Protein 6I6R (pdb70)

Radius of gyration: 35.73 Å; Cα contacts (8 Å, |Δi|>4): 2907; chains: 2; bounding box: 113×79×70 Å

Organism: Homo sapiens (NCBI:txid9606)

Secondary structure (DSSP, 8-state):
---EEEEEEEEEEEEE---TT-EEEE-----TTSHHHHHHHHHHHTSGGGS--EEEETTGGGS-EEE--EEE-HHHHHHHHHHHHTT-EEEEE----TTTT--BTTSHHHHHHHHHHHHHHHHHHHHHH-HHHHTT-EEE-SS-TTS---TTSB--HHHHHHHHHHHHHHHHHH-TT-EEEEEEE--PSTTS-HHHHHHHHHHHH-B-TTT--BS---SEEEE----TT-HHHHHHHHHHHHHHHHHH-GGGTT--EEES---SSS-TTS--GGGGSHHHHHHHHHHHHHHIIIII----EEEE-B--BPPP-TT-TTTSSBSEEEEEETTSSS-EEEEEE-HHHHHHHHHTT--SEEEEEEEEETTEEE-SSSSEEEEEEEE---STT---EEEEEEEE-BTTB--TT-EEEEEEEEE-PPP-TT-EEEEEEEETTTS-HHHHHHHTT--SS--HHHHHHHHTTSSPEEEEEEEPPTTS-EEE--EEESSEEEEEEEE---SSPP---EEEEEEEEETTEEEEEEE-TTT--S-EEEEEEEEE---EE-------SSEEEE--TT----EEEEEEEEETTS-B-PPPPPEEEEEE-/-PEEEEEEEEEEEEE---TT-EEEE----GGGSHHHHHHHHHHHTSGGGS--EEEETTGGGS-B----B-HHHHHHHHHHHHTT-EEEEE----TTTT--BTTSHHHHHHHHHHHHHHHHHHHHHH-HHHHTT-EEE-SS-TTS---TTSB--HHHHHHHHHHHHHHHHHH-TT-EEEEEEE--PSTTS-HHHHHHHHHHHH-B-TTT--BS----EEEE----TT-HHHHHHHHHHHHHHHHHH-GGGTTS-EEES---SSS-TTS--GGGGSHHHHHHHHHHHHHHIIIII----EEEE-B--BPPP-TT-TTTSSBSEEEEEETTSSS-EEEEEE-HHHHHHHHHTT--SEEEEEEEEETTEEE-SSSSEEEEEEEE---STT---EEEEEEEE-BTTB-EEEEEEEEEEEEE-PPP-TT-EEEEEEEETTTS-HHHHHHHTT--SS--HHHHHHHHTTSSPEEEEEEEPPTTT-EEE--EEEESEEEEEEEE---SSPP---EEEEEEEEETTEEEEEEE-TT---S-EEEEEEEEE-TTPPPEE-------SSEEEE--TT----EEEEEEEEETTSPBPPPPPPEEE-EEE--

B-factor: mean 38.13, std 9.27, range [22.2, 94.46]

InterPro domains:
  IPR000514 Glycoside hydrolase, family 39 [PR00745] (114-130)
  IPR000514 Glycoside hydrolase, family 39 [PR00745] (155-172)
  IPR000514 Glycoside hydrolase, family 39 [PR00745] (172-188)
  IPR000514 Glycoside hydrolase, family 39 [PR00745] (248-262)
  IPR000514 Glycoside hydrolase, family 39 [PR00745] (311-328)
  IPR000514 Glycoside hydrolase, family 39 [PR00745] (476-487)
  IPR000514 Glycoside hydrolase, family 39 [PR00745] (487-501)
  IPR013783 Immunoglobulin-like fold [G3DSA:2.60.40.10] (546-653)
  IPR017853 Glycoside hydrolase superfamily [SSF51445] (42-394)
  IPR049165 Glycosyl hydrolases family 39, active site [PS01027] (175-184)
  IPR049166 Glycosyl hydrolases family 39, N-terminal catalytic domain [PF01229] (30-525)
  IPR049167 Alpha-L-iduronidase, C-terminal domain [PF21200] (552-640)
  IPR051923 Glycosyl Hydrolase Family 39 [PTHR12631] (1-633)

CATH classification: 2.60.40.1500 (+2 more: 3.20.20.80, 2.60.40.10)

Foldseek 3Di:
DFAKEKEFEPQFFDAWDDLFAQEAEDEDPCHCLDLLNLVLLLLSLLQALSLHAEYAYAALLCCWAAPPNDIDNVSSCSNQVSCVLSNHAYLAELHHCNNPPAAELVPPVSLLVLLQVLLVVLLVVCVVPNPVRQLPHEYEYHAAPLPDDPDSHDQDLVSLLSNVLSNQNSNVNNPPSHAYADDNEACDPPVGPSSLVSNLCCQQANARPPPRDGHGDHQAYEYADEACLHLVNLVVSVVVVLVVSCVVHVVCQQREYEHAAYYNDPDQQPFAPCQQACQRQLSSVLSVQCCVFVPVSDGRYRHYYHHASDQYDPPRQRRGRHQWRKAFQVPDVNTFIDIAGHQNSQSSSLSSQADTTWTDMWMARPPHTDGSSDQKDKTKHWDPFDDLQTHIKIKIKIWGHPRSDFDPPFKYKYKYKYANADDAAQKKKKKWKGDCVQAGLVNLCVVVPVDSNDDLVSVVSSNLRHGTDMDAIDGDDPRRIDIDIDMQGHGMMMMMMIGHDRNDAFAEWESWDWADGDQLKIKIFTHSPRRRDPQFFAKFKWWPLDTDTDDDHGDSRRMDMGRDPVSSRFGKMWIWTAGSVRDTHDIYDIDGDDDDD/DAKEKEFEPQFFDAWDDLFAQEAEDEPCVRCLDPLNLVLLLLSLLQALSLHAEYAYAALLCCWADVPIDNVSSCSNQVSCVLSNHAYLAELHHCRNLPAAELVPVVSLLVLLQVLLVVLLVVCVVPNPVVQLVHEYEYHAAPLPDDPDSHDQDLVSLLSNVLSNQNSNVVNDPSHAYADDNEACDPPVGPSSLVSNLCCQQANARPPPRDGHGDHQAYEYADEACLHLVNLVVSVVVVLVVSCVVRVVCQQREYEHAAYYNDPDQQDFAPLQQACQRQLSVVLSVQCCVFVPVSPGHYRHYYHHASDQYDPPRQRGGRHQWRKAFQVPDVNTFIDIAGHQNSQSSSLSSQADTTWTDMWIADPPHTDGSSDQKDKTKHWDPFDDLQTHIKMKIKIWGHPRSDFDQVDKHKYKYKYANQDDAAQKWKKKFKGDCVQQGLVVLCVVVPVDSNDDLVSVVSSNNNHGTDMDAIDHDDPRRIDIDIDIHGHGMMMMMMIGHDRNDAFAEWEDWDWADGDQLKIKTFTHSPRRRDPQFFAKWKWWDPPNHDTDTPDDHGDSRRMDMGRDPVSDRFGKMWIWTAGSVRDTHDIYDIDGDDDDDDD

Nearest PDB structures (foldseek):
  6i6r-assembly2_B  TM=1.002E+00  e=0.000E+00  Homo sapiens
  6i6x-assembly2_B  TM=9.982E-01  e=0.000E+00  Homo sapiens
  4obs-assembly1_A  TM=9.990E-01  e=0.000E+00  Homo sapiens
  4mj2-assembly2_B  TM=9.987E-01  e=0.000E+00  Homo sapiens
  4obr-assembly2_B  TM=9.972E-01  e=0.000E+00  Homo sapiens

Structure (mmCIF, N/CA/C/O backbone):
data_6I6R
#
_entry.id   6I6R
#
_cell.length_a   206.860
_cell.length_b   69.890
_cell.length_c   93.690
_cell.angle_alpha   90.00
_cell.angle_beta   90.00
_cell.angle_gamma   90.00
#
_symmetry.space_group_name_H-M   'P 21 21 21'
#
loop_
_entity.id
_entity.type
_entity.pdbx_description
1 polymer Alpha-L-iduronidase
2 branched beta-D-mannopyranose-(1-4)-2-acetamido-2-deoxy-beta-D-glucopyranose-(1-4)-2-acetamido-2-deoxy-beta-D-glucopyranose
3 non-polymer '(1~{R},2~{R},3~{R},4~{S},6~{S})-6-azanyl-2,3,4-tris(oxidanyl)cyclohexane-1-carboxylic acid'
4 non-polymer 2-acetamido-2-deoxy-beta-D-glucopyranose
5 non-polymer GLYCEROL
6 non-polymer 'L(+)-TARTARIC ACID'
7 non-polymer 'CHLORIDE ION'
8 water water
#
loop_
_atom_site.group_PDB
_atom_site.id
_atom_site.type_symbol
_atom_site.label_atom_id
_atom_site.label_alt_id
_atom_site.label_comp_id
_atom_site.label_asym_id
_atom_site.label_entity_id
_atom_site.label_seq_id
_atom_site.pdbx_PDB_ins_code
_atom_site.Cartn_x
_atom_site.Cartn_y
_atom_site.Cartn_z
_atom_site.occupancy
_atom_site.B_iso_or_equiv
_atom_site.auth_seq_id
_atom_site.auth_comp_id
_atom_site.auth_asym_id
_atom_site.auth_atom_id
_atom_site.pdbx_PDB_model_num
ATOM 1 N N . GLU A 1 1 ? 6.212 -42.555 20.545 1.00 33.73 27 GLU A N 1
ATOM 2 C CA . GLU A 1 1 ? 6.845 -41.934 21.755 1.00 33.79 27 GLU A CA 1
ATOM 3 C C . GLU A 1 1 ? 6.215 -42.480 23.034 1.00 34.88 27 GLU A C 1
ATOM 4 O O . GLU A 1 1 ? 5.101 -43.042 23.011 1.00 31.76 27 GLU A O 1
ATOM 10 N N . ALA A 1 2 ? 6.946 -42.293 24.135 1.00 32.75 28 ALA A N 1
ATOM 11 C CA . ALA A 1 2 ? 6.449 -42.585 25.489 1.00 35.40 28 ALA A CA 1
ATOM 12 C C . ALA A 1 2 ? 5.369 -41.577 25.874 1.00 32.81 28 ALA A C 1
ATOM 13 O O . ALA A 1 2 ? 5.187 -40.586 25.175 1.00 31.07 28 ALA A O 1
ATOM 15 N N . PRO A 1 3 ? 4.629 -41.835 26.973 1.00 33.78 29 PRO A N 1
ATOM 16 C CA . PRO A 1 3 ? 3.487 -40.956 27.293 1.00 33.39 29 PRO A CA 1
ATOM 17 C C . PRO A 1 3 ? 3.906 -39.533 27.633 1.00 31.77 29 PRO A C 1
ATOM 18 O O . PRO A 1 3 ? 4.971 -39.342 28.219 1.00 29.14 29 PRO A O 1
ATOM 22 N N . HIS A 1 4 ? 3.114 -38.554 27.184 1.00 29.79 30 HIS A N 1
ATOM 23 C CA . HIS A 1 4 ? 3.411 -37.156 27.398 1.00 30.90 30 HIS A CA 1
ATOM 24 C C . HIS A 1 4 ? 2.312 -36.534 28.232 1.00 31.23 30 HIS A C 1
ATOM 25 O O . HIS A 1 4 ? 1.118 -36.697 27.931 1.00 31.50 30 HIS A O 1
ATOM 32 N N . LEU A 1 5 ? 2.720 -35.818 29.271 1.00 28.06 31 LEU A N 1
ATOM 33 C CA . LEU A 1 5 ? 1.791 -35.012 30.054 1.00 28.47 31 LEU A CA 1
ATOM 34 C C . LEU A 1 5 ? 1.846 -33.575 29.516 1.00 29.15 31 LEU A C 1
ATOM 35 O O . LEU A 1 5 ? 2.938 -33.016 29.347 1.00 29.58 31 LEU A O 1
ATOM 40 N N . VAL A 1 6 ? 0.671 -33.013 29.235 1.00 27.36 32 VAL A N 1
ATOM 41 C CA . VAL A 1 6 ? 0.523 -31.636 28.761 1.00 27.15 32 VAL A CA 1
ATOM 42 C C . VAL A 1 6 ? -0.398 -30.920 29.739 1.00 26.91 32 VAL A C 1
ATOM 43 O O . VAL A 1 6 ? -1.601 -31.215 29.821 1.00 24.53 32 VAL A O 1
ATOM 47 N N . GLN A 1 7 ? 0.174 -29.996 30.508 1.00 27.46 33 GLN A N 1
ATOM 48 C CA . GLN A 1 7 ? -0.577 -29.240 31.486 1.00 26.90 33 GLN A CA 1
ATOM 49 C C . GLN A 1 7 ? -0.846 -27.844 30.949 1.00 27.99 33 GLN A C 1
ATOM 50 O O . GLN A 1 7 ? 0.039 -27.232 30.359 1.00 27.31 33 GLN A O 1
ATOM 56 N N . VAL A 1 8 ? -2.062 -27.346 31.147 1.00 28.58 34 VAL A N 1
ATOM 57 C CA . VAL A 1 8 ? -2.420 -25.995 30.711 1.00 27.75 34 VAL A CA 1
ATOM 58 C C . VAL A 1 8 ? -3.154 -25.330 31.865 1.00 27.29 34 VAL A C 1
ATOM 59 O O . VAL A 1 8 ? -4.087 -25.896 32.421 1.00 25.85 34 VAL A O 1
ATOM 63 N N . ASP A 1 9 ? -2.717 -24.130 32.223 1.00 28.48 35 ASP A N 1
ATOM 64 C CA . ASP A 1 9 ? -3.309 -23.381 33.318 1.00 28.38 35 ASP A CA 1
ATOM 65 C C . ASP A 1 9 ? -3.990 -22.133 32.781 1.00 27.64 35 ASP A C 1
ATOM 66 O O . ASP A 1 9 ? -3.346 -21.094 32.556 1.00 27.40 35 ASP A O 1
ATOM 71 N N . ALA A 1 10 ? -5.306 -22.226 32.628 1.00 27.90 36 ALA A N 1
ATOM 72 C CA . ALA A 1 10 ? -6.123 -21.132 32.112 1.00 29.83 36 ALA A CA 1
ATOM 73 C C . ALA A 1 10 ? -6.246 -19.938 33.079 1.00 31.88 36 ALA A C 1
ATOM 74 O O . ALA A 1 10 ? -6.758 -18.892 32.697 1.00 31.78 36 ALA A O 1
ATOM 76 N N . ALA A 1 11 ? -5.803 -20.092 34.323 1.00 32.47 37 ALA A N 1
ATOM 77 C CA . ALA A 1 11 ? -5.788 -18.961 35.257 1.00 32.98 37 ALA A CA 1
ATOM 78 C C . ALA A 1 11 ? -4.492 -18.169 35.142 1.00 34.33 37 ALA A C 1
ATOM 79 O O . ALA A 1 11 ? -4.334 -17.163 35.810 1.00 32.29 37 ALA A O 1
ATOM 81 N N . ARG A 1 12 ? -3.581 -18.610 34.275 1.00 34.71 38 ARG A N 1
ATOM 82 C CA . ARG A 1 12 ? -2.243 -18.053 34.214 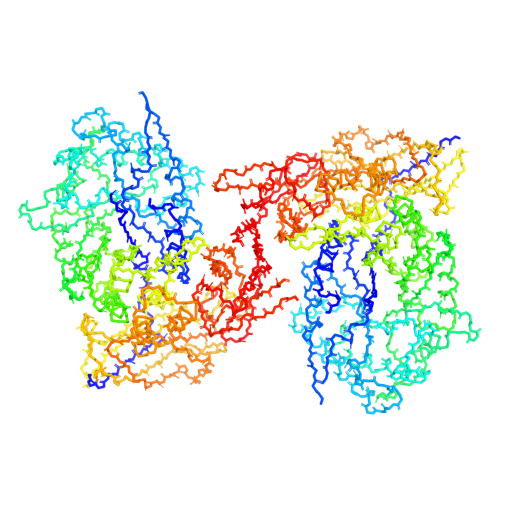1.00 36.41 38 ARG A CA 1
ATOM 83 C C . ARG A 1 12 ? -1.881 -17.589 32.794 1.00 35.69 38 ARG A C 1
ATOM 84 O O . ARG A 1 12 ? -1.180 -18.273 32.051 1.00 33.96 38 ARG A O 1
ATOM 92 N N . ALA A 1 13 ? -2.416 -16.433 32.420 1.00 34.72 39 ALA A N 1
ATOM 93 C CA . ALA A 1 13 ? -2.074 -15.766 31.170 1.00 36.70 39 ALA A CA 1
ATOM 94 C C . ALA A 1 13 ? -0.756 -15.014 31.330 1.00 37.20 39 ALA A C 1
ATOM 95 O O . ALA A 1 13 ? -0.635 -14.128 32.172 1.00 42.23 39 ALA A O 1
ATOM 97 N N . LEU A 1 14 ? 0.212 -15.352 30.490 1.00 35.49 40 LEU A N 1
ATOM 98 C CA . LEU A 1 14 ? 1.592 -14.904 30.649 1.00 33.73 40 LEU A CA 1
ATOM 99 C C . LEU A 1 14 ? 1.925 -13.603 29.909 1.00 34.76 40 LEU A C 1
ATOM 100 O O . LEU A 1 14 ? 2.571 -12.710 30.457 1.00 35.33 40 LEU A O 1
ATOM 105 N N . TRP A 1 15 ? 1.522 -13.533 28.645 1.00 34.03 41 TRP A N 1
ATOM 106 C CA . TRP A 1 15 ? 1.879 -12.424 27.758 1.00 33.97 41 TRP A CA 1
ATOM 107 C C . TRP A 1 15 ? 1.070 -12.536 26.459 1.00 33.37 41 TRP A C 1
ATOM 108 O O . TRP A 1 15 ? 0.387 -13.536 26.246 1.00 32.00 41 TRP A O 1
ATOM 119 N N . PRO A 1 16 ? 1.132 -11.517 25.590 1.00 31.39 42 PRO A N 1
ATOM 120 C CA . PRO A 1 16 ? 0.385 -11.638 24.332 1.00 30.92 42 PRO A CA 1
ATOM 121 C C . PRO A 1 16 ? 0.864 -12.769 23.441 1.00 29.15 42 PRO A C 1
ATOM 122 O O . PRO A 1 16 ? 2.013 -13.165 23.496 1.00 28.11 42 PRO A O 1
ATOM 126 N N . LEU A 1 17 ? -0.041 -13.264 22.612 1.00 28.89 43 LEU A N 1
ATOM 127 C CA . LEU A 1 17 ? 0.293 -14.182 21.535 1.00 30.54 43 LEU A CA 1
ATOM 128 C C . LEU A 1 17 ? -0.145 -13.494 20.254 1.00 28.24 43 LEU A C 1
ATOM 129 O O . LEU A 1 17 ? -1.336 -13.409 19.996 1.00 27.34 43 LEU A O 1
ATOM 134 N N . ARG A 1 18 ? 0.832 -12.973 19.510 1.00 27.41 44 ARG A N 1
ATOM 135 C CA . ARG A 1 18 ? 0.600 -12.332 18.223 1.00 28.57 44 ARG A CA 1
ATOM 136 C C . ARG A 1 18 ? 0.488 -13.380 17.130 1.00 29.12 44 ARG A C 1
ATOM 137 O O . ARG A 1 18 ? 1.223 -14.380 17.127 1.00 26.98 44 ARG A O 1
ATOM 145 N N . ARG A 1 19 ? -0.434 -13.150 16.208 1.00 28.29 45 ARG A N 1
ATOM 146 C CA . ARG A 1 19 ? -0.672 -14.073 15.098 1.00 29.18 45 ARG A CA 1
ATOM 147 C C . ARG A 1 19 ? 0.275 -13.681 13.946 1.00 27.87 45 ARG A C 1
ATOM 148 O O . ARG A 1 19 ? -0.120 -13.062 12.946 1.00 27.73 45 ARG A O 1
ATOM 156 N N . PHE A 1 20 ? 1.546 -14.040 14.122 1.00 26.82 46 PHE A N 1
ATOM 157 C CA . PHE A 1 20 ? 2.646 -13.562 13.285 1.00 25.17 46 PHE A CA 1
ATOM 158 C C . PHE A 1 20 ? 2.874 -14.384 12.021 1.00 25.17 46 PHE A C 1
ATOM 159 O O . PHE A 1 20 ? 3.776 -14.069 11.233 1.00 24.27 46 PHE A O 1
ATOM 167 N N . TRP A 1 21 ? 2.061 -15.424 11.827 1.00 24.06 47 TRP A N 1
ATOM 168 C CA . TRP A 1 21 ? 2.290 -16.438 10.794 1.00 25.94 47 TRP A CA 1
ATOM 169 C C . TRP A 1 21 ? 1.310 -16.338 9.629 1.00 25.96 47 TRP A C 1
ATOM 170 O O . TRP A 1 21 ? 1.243 -17.239 8.800 1.00 26.14 47 TRP A O 1
ATOM 181 N N . ARG A 1 22 ? 0.531 -15.263 9.567 1.00 26.54 48 ARG A N 1
ATOM 182 C CA . ARG A 1 22 ? -0.645 -15.238 8.687 1.00 26.61 48 ARG A CA 1
ATOM 183 C C . ARG A 1 22 ? -0.287 -14.721 7.283 1.00 26.89 48 ARG A C 1
ATOM 184 O O . ARG A 1 22 ? -0.821 -13.723 6.808 1.00 27.36 48 ARG A O 1
ATOM 192 N N . SER A 1 23 ? 0.628 -15.425 6.631 1.00 27.39 49 SER A N 1
ATOM 193 C CA . SER A 1 23 ? 1.161 -15.015 5.349 1.00 27.98 49 SER A CA 1
ATOM 194 C C . SER A 1 23 ? 1.470 -16.239 4.495 1.00 28.42 49 SER A C 1
ATOM 195 O O . SER A 1 23 ? 1.812 -17.296 5.004 1.00 28.32 49 SER A O 1
ATOM 198 N N . THR A 1 24 ? 1.287 -16.078 3.189 1.00 28.76 50 THR A N 1
ATOM 199 C CA . THR A 1 24 ? 1.734 -17.047 2.205 1.00 27.30 50 THR A CA 1
ATOM 200 C C . THR A 1 24 ? 2.308 -16.251 1.037 1.00 28.20 50 THR A C 1
ATOM 201 O O . THR A 1 24 ? 2.377 -15.010 1.091 1.00 28.15 50 THR A O 1
ATOM 205 N N . GLY A 1 25 ? 2.737 -16.946 -0.003 1.00 29.12 51 GLY A N 1
ATOM 206 C CA . GLY A 1 25 ? 3.239 -16.270 -1.195 1.00 30.32 51 GLY A CA 1
ATOM 207 C C . GLY A 1 25 ? 3.503 -17.219 -2.343 1.00 32.23 51 GLY A C 1
ATOM 208 O O . GLY A 1 25 ? 3.431 -18.431 -2.171 1.00 32.17 51 GLY A O 1
ATOM 209 N N . PHE A 1 26 ? 3.792 -16.657 -3.517 1.00 32.86 52 PHE A N 1
ATOM 210 C CA . PHE A 1 26 ? 4.099 -17.432 -4.714 1.00 32.48 52 PHE A CA 1
ATOM 211 C C . PHE A 1 26 ? 4.701 -16.573 -5.820 1.00 32.92 52 PHE A C 1
ATOM 212 O O . PHE A 1 26 ? 4.683 -15.345 -5.762 1.00 32.85 52 PHE A O 1
ATOM 220 N N . CYS A 1 27 ? 5.208 -17.255 -6.833 1.00 35.39 53 CYS A N 1
ATOM 221 C CA . CYS A 1 27 ? 5.819 -16.650 -8.001 1.00 38.91 53 CYS A CA 1
ATOM 222 C C . CYS A 1 27 ? 5.059 -17.138 -9.218 1.00 37.82 53 CYS A C 1
ATOM 223 O O . CYS A 1 27 ? 4.956 -18.339 -9.417 1.00 37.64 53 CYS A O 1
ATOM 226 N N . PRO A 1 28 ? 4.506 -16.222 -10.025 1.00 42.14 54 PRO A N 1
ATOM 227 C CA . PRO A 1 28 ? 3.925 -16.684 -11.294 1.00 44.75 54 PRO A CA 1
ATOM 228 C C . PRO A 1 28 ? 5.009 -17.175 -12.253 1.00 47.39 54 PRO A C 1
ATOM 229 O O . PRO A 1 28 ? 6.091 -16.608 -12.278 1.00 47.47 54 PRO A O 1
ATOM 233 N N . PRO A 1 29 ? 4.721 -18.231 -13.036 1.00 54.59 55 PRO A N 1
ATOM 234 C CA . PRO A 1 29 ? 5.707 -18.797 -13.976 1.00 58.89 55 PRO A CA 1
ATOM 235 C C . PRO A 1 29 ? 5.944 -17.926 -15.231 1.00 61.30 55 PRO A C 1
ATOM 236 O O . PRO A 1 29 ? 5.121 -17.076 -15.555 1.00 60.68 55 PRO A O 1
ATOM 240 N N . LEU A 1 30 ? 7.060 -18.151 -15.924 1.00 67.82 56 LEU A N 1
ATOM 241 C CA . LEU A 1 30 ? 7.467 -17.309 -17.054 1.00 70.27 56 LEU A CA 1
ATOM 242 C C . LEU A 1 30 ? 7.086 -17.923 -18.391 1.00 71.08 56 LEU A C 1
ATOM 243 O O . LEU A 1 30 ? 6.338 -17.319 -19.159 1.00 77.03 56 LEU A O 1
ATOM 248 N N . TYR A 1 38 ? -1.206 -15.127 -15.829 1.00 54.42 64 TYR A N 1
ATOM 249 C CA . TYR A 1 38 ? -1.308 -16.221 -14.859 1.00 51.49 64 TYR A CA 1
ATOM 250 C C . TYR A 1 38 ? -2.080 -15.815 -13.599 1.00 48.54 64 TYR A C 1
ATOM 251 O O . TYR A 1 38 ? -2.984 -16.532 -13.165 1.00 47.07 64 TYR A O 1
ATOM 260 N N . VAL A 1 39 ? -1.722 -14.674 -13.011 1.00 44.89 65 VAL A N 1
ATOM 261 C CA . VAL A 1 39 ? -2.332 -14.241 -11.742 1.00 45.64 65 VAL A CA 1
ATOM 262 C C . VAL A 1 39 ? -3.822 -13.866 -11.855 1.00 43.58 65 VAL A C 1
ATOM 263 O O . VAL A 1 39 ? -4.506 -13.751 -10.833 1.00 43.41 65 VAL A O 1
ATOM 267 N N . LEU A 1 40 ? -4.309 -13.672 -13.082 1.00 43.40 66 LEU A N 1
ATOM 268 C CA . LEU A 1 40 ? -5.736 -13.413 -13.350 1.00 42.15 66 LEU A CA 1
ATOM 269 C C . LEU A 1 40 ? -6.500 -14.630 -13.886 1.00 39.92 66 LEU A C 1
ATOM 270 O O . LEU A 1 40 ? -7.707 -14.553 -14.107 1.00 42.64 66 LEU A O 1
ATOM 275 N N . SER A 1 41 ? -5.820 -15.759 -14.057 1.00 38.51 67 SER A N 1
ATOM 276 C CA . SER A 1 41 ? -6.462 -16.985 -14.548 1.00 37.46 67 SER A CA 1
ATOM 277 C C . SER A 1 41 ? -7.536 -17.476 -13.581 1.00 35.38 67 SER A C 1
ATOM 278 O O . SER A 1 41 ? -7.527 -17.129 -12.390 1.00 35.87 67 SER A O 1
ATOM 281 N N . TRP A 1 42 ? -8.434 -18.310 -14.088 1.00 32.53 68 TRP A N 1
ATOM 282 C CA . TRP A 1 42 ? -9.469 -18.905 -13.258 1.00 35.59 68 TRP A CA 1
ATOM 283 C C . TRP A 1 42 ? -8.853 -19.743 -12.135 1.00 35.50 68 TRP A C 1
ATOM 284 O O . TRP A 1 42 ? -9.380 -19.788 -11.029 1.00 36.29 68 TRP A O 1
ATOM 295 N N . ASP A 1 43 ? -7.743 -20.405 -12.449 1.00 35.09 69 ASP A N 1
ATOM 296 C CA . ASP A 1 43 ? -7.010 -21.238 -11.497 1.00 35.96 69 ASP A CA 1
ATOM 297 C C . ASP A 1 43 ? -6.633 -20.411 -10.272 1.00 36.84 69 ASP A C 1
ATOM 298 O O . ASP A 1 43 ? -6.874 -20.813 -9.136 1.00 34.85 69 ASP A O 1
ATOM 303 N N . GLN A 1 44 ? -6.060 -19.239 -10.527 1.00 37.14 70 GLN A N 1
ATOM 304 C CA . GLN A 1 44 ? -5.630 -18.332 -9.475 1.00 36.07 70 GLN A CA 1
ATOM 305 C C . GLN A 1 44 ? -6.802 -17.730 -8.718 1.00 33.67 70 GLN A C 1
ATOM 306 O O . GLN A 1 44 ? -6.711 -17.479 -7.523 1.00 31.74 70 GLN A O 1
ATOM 312 N N . GLN A 1 45 ? -7.900 -17.475 -9.423 1.00 33.38 71 GLN A N 1
ATOM 313 C CA . GLN A 1 45 ? -9.116 -16.972 -8.788 1.00 32.08 71 GLN A CA 1
ATOM 314 C C . GLN A 1 45 ? -9.662 -17.988 -7.788 1.00 32.12 71 GLN A C 1
ATOM 315 O O . GLN A 1 45 ? -10.063 -17.625 -6.667 1.00 32.19 71 GLN A O 1
ATOM 321 N N . LEU A 1 46 ? -9.662 -19.263 -8.173 1.00 31.11 72 LEU A N 1
ATOM 322 C CA . LEU A 1 46 ? -10.089 -20.325 -7.257 1.00 29.85 72 LEU A CA 1
ATOM 323 C C . LEU A 1 46 ? -9.092 -20.436 -6.085 1.00 30.82 72 LEU A C 1
ATOM 324 O O . LEU A 1 46 ? -9.493 -20.543 -4.929 1.00 30.21 72 LEU A O 1
ATOM 329 N N . ASN A 1 47 ? -7.800 -20.400 -6.395 1.00 28.79 73 ASN A N 1
ATOM 330 C CA . ASN A 1 47 ? -6.754 -20.533 -5.377 1.00 28.54 73 ASN A CA 1
ATOM 331 C C . ASN A 1 47 ? -6.908 -19.484 -4.262 1.00 28.74 73 ASN A C 1
ATOM 332 O O . ASN A 1 47 ? -6.949 -19.817 -3.080 1.00 29.61 73 ASN A O 1
ATOM 337 N N . LEU A 1 48 ? -7.024 -18.218 -4.635 1.00 28.58 74 LEU A N 1
ATOM 338 C CA . LEU A 1 48 ? -7.121 -17.164 -3.635 1.00 28.04 74 LEU A CA 1
ATOM 339 C C . LEU A 1 48 ? -8.460 -17.181 -2.884 1.00 27.39 74 LEU A C 1
ATOM 340 O O . LEU A 1 48 ? -8.544 -16.675 -1.778 1.00 27.17 74 LEU A O 1
ATOM 345 N N . ALA A 1 49 ? -9.494 -17.783 -3.471 1.00 26.14 75 ALA A N 1
ATOM 346 C CA . ALA A 1 49 ? -10.729 -18.020 -2.745 1.00 26.27 75 ALA A CA 1
ATOM 347 C C . ALA A 1 49 ? -10.493 -19.012 -1.607 1.00 26.45 75 ALA A C 1
ATOM 348 O O . ALA A 1 49 ? -11.013 -18.831 -0.513 1.00 26.13 75 ALA A O 1
ATOM 350 N N . TYR A 1 50 ? -9.721 -20.064 -1.882 1.00 26.84 76 TYR A N 1
ATOM 351 C CA . TYR A 1 50 ? -9.323 -21.020 -0.846 1.00 27.97 76 TYR A CA 1
ATOM 352 C C . TYR A 1 50 ? -8.450 -20.343 0.222 1.00 27.94 76 TYR A C 1
ATOM 353 O O . TYR A 1 50 ? -8.681 -20.515 1.407 1.00 31.10 76 TYR A O 1
ATOM 362 N N . VAL A 1 51 ? -7.483 -19.540 -0.204 1.00 27.54 77 VAL A N 1
ATOM 363 C CA . VAL A 1 51 ? -6.608 -18.831 0.730 1.00 26.45 77 VAL A CA 1
ATOM 364 C C . VAL A 1 51 ? -7.381 -17.878 1.659 1.00 26.81 77 VAL A C 1
ATOM 365 O O . VAL A 1 51 ? -7.140 -17.849 2.872 1.00 26.04 77 VAL A O 1
ATOM 369 N N . GLY A 1 52 ? -8.326 -17.125 1.094 1.00 25.32 78 GLY A N 1
ATOM 370 C CA . GLY A 1 52 ? -9.122 -16.190 1.868 1.00 25.22 78 GLY A CA 1
ATOM 371 C C . GLY A 1 52 ? -10.211 -16.831 2.701 1.00 25.14 78 GLY A C 1
ATOM 372 O O . GLY A 1 52 ? -10.794 -16.186 3.563 1.00 24.74 78 GLY A O 1
ATOM 373 N N . ALA A 1 53 ? -10.510 -18.097 2.437 1.00 25.81 79 ALA A N 1
ATOM 374 C CA . ALA A 1 53 ? -11.533 -18.829 3.189 1.00 25.37 79 ALA A CA 1
ATOM 375 C C . ALA A 1 53 ? -11.055 -19.401 4.549 1.00 25.91 79 ALA A C 1
ATOM 376 O O . ALA A 1 53 ? -11.870 -19.912 5.328 1.00 25.89 79 ALA A O 1
ATOM 378 N N . VAL A 1 54 ? -9.759 -19.304 4.850 1.00 26.21 80 VAL A N 1
ATOM 379 C CA . VAL A 1 54 ? -9.280 -19.679 6.187 1.00 26.30 80 VAL A CA 1
ATOM 380 C C . VAL A 1 54 ? -10.013 -18.778 7.180 1.00 25.98 80 VAL A C 1
ATOM 381 O O . VAL A 1 54 ? -9.984 -17.570 7.034 1.00 27.46 80 VAL A O 1
ATOM 385 N N . PRO A 1 55 ? -10.685 -19.368 8.178 1.00 27.28 81 PRO A N 1
ATOM 386 C CA . PRO A 1 55 ? -11.490 -18.543 9.060 1.00 28.60 81 PRO A CA 1
ATOM 387 C C . PRO A 1 55 ? -10.698 -17.561 9.905 1.00 27.95 81 PRO A C 1
ATOM 388 O O . PRO A 1 55 ? -9.504 -17.747 10.146 1.00 27.68 81 PRO A O 1
ATOM 392 N N . HIS A 1 56 ? -11.391 -16.506 10.323 1.00 29.12 82 HIS A N 1
ATOM 393 C CA . HIS A 1 56 ? -10.865 -15.489 11.233 1.00 28.60 82 HIS A CA 1
ATOM 394 C C . HIS A 1 56 ? -9.586 -14.818 10.718 1.00 29.32 82 HIS A C 1
ATOM 395 O O . HIS A 1 56 ? -8.690 -14.501 11.502 1.00 29.06 82 HIS A O 1
ATOM 402 N N . ARG A 1 57 ? -9.533 -14.575 9.406 1.00 28.85 83 ARG A N 1
ATOM 403 C CA . ARG A 1 57 ? -8.385 -13.966 8.733 1.00 29.91 83 ARG A CA 1
ATOM 404 C C . ARG A 1 57 ? -7.081 -14.722 9.026 1.00 30.03 83 ARG A C 1
ATOM 405 O O . ARG A 1 57 ? -6.017 -14.119 9.219 1.00 29.56 83 ARG A O 1
ATOM 413 N N . GLY A 1 58 ? -7.177 -16.046 9.041 1.00 27.93 84 GLY A N 1
ATOM 414 C CA . GLY A 1 58 ? -6.047 -16.905 9.355 1.00 28.27 84 GLY A CA 1
ATOM 415 C C . GLY A 1 58 ? -4.901 -16.797 8.366 1.00 28.92 84 GLY A C 1
ATOM 416 O O . GLY A 1 58 ? -3.781 -17.139 8.704 1.00 29.41 84 GLY A O 1
ATOM 417 N N . ILE A 1 59 ? -5.178 -16.339 7.141 1.00 27.08 85 ILE A N 1
ATOM 418 C CA . ILE A 1 59 ? -4.125 -15.893 6.227 1.00 27.34 85 ILE A CA 1
ATOM 419 C C . ILE A 1 59 ? -4.500 -14.479 5.756 1.00 28.79 85 ILE A C 1
ATOM 420 O O . ILE A 1 59 ? -5.606 -14.244 5.321 1.00 26.13 85 ILE A O 1
ATOM 425 N N . LYS A 1 60 ? -3.545 -13.560 5.834 1.00 30.12 86 LYS A N 1
ATOM 426 C CA . LYS A 1 60 ? -3.786 -12.129 5.646 1.00 33.61 86 LYS A CA 1
ATOM 427 C C . LYS A 1 60 ? -3.052 -11.569 4.422 1.00 30.24 86 LYS A C 1
ATOM 428 O O . LYS A 1 60 ? -3.610 -10.759 3.686 1.00 29.81 86 LYS A O 1
ATOM 434 N N . GLN A 1 61 ? -1.816 -12.020 4.218 1.00 28.67 87 GLN A N 1
ATOM 435 C CA . GLN A 1 61 ? -0.909 -11.510 3.178 1.00 29.41 87 GLN A CA 1
ATOM 436 C C . GLN A 1 61 ? -0.584 -12.584 2.132 1.00 29.16 87 GLN A C 1
ATOM 437 O O . GLN A 1 61 ? -0.379 -13.758 2.486 1.00 27.98 87 GLN A O 1
ATOM 443 N N . VAL A 1 62 ? -0.545 -12.179 0.856 1.00 26.53 88 VAL A N 1
ATOM 444 C CA . VAL A 1 62 ? -0.019 -13.016 -0.236 1.00 25.79 88 VAL A CA 1
ATOM 445 C C . VAL A 1 62 ? 1.173 -12.308 -0.887 1.00 26.78 88 VAL A C 1
ATOM 446 O O . VAL A 1 62 ? 1.016 -11.360 -1.661 1.00 28.80 88 VAL A O 1
ATOM 450 N N . ARG A 1 63 ? 2.364 -12.749 -0.537 1.00 26.87 89 ARG A N 1
ATOM 451 C CA . ARG A 1 63 ? 3.584 -12.184 -1.053 1.00 27.22 89 ARG A CA 1
ATOM 452 C C . ARG A 1 63 ? 3.760 -12.645 -2.493 1.00 28.78 89 ARG A C 1
ATOM 453 O O . ARG A 1 63 ? 4.038 -13.817 -2.744 1.00 29.84 89 ARG A O 1
ATOM 461 N N . THR A 1 64 ? 3.593 -11.709 -3.424 1.00 27.58 90 THR A N 1
ATOM 462 C CA . THR A 1 64 ? 3.482 -12.021 -4.848 1.00 29.74 90 THR A CA 1
ATOM 463 C C . THR A 1 64 ? 4.653 -11.442 -5.670 1.00 29.38 90 THR A C 1
ATOM 464 O O . THR A 1 64 ? 4.859 -10.224 -5.691 1.00 29.59 90 THR A O 1
ATOM 468 N N . HIS A 1 65 ? 5.414 -12.321 -6.330 1.00 31.56 91 HIS A N 1
ATOM 469 C CA . HIS A 1 65 ? 6.485 -11.901 -7.261 1.00 31.56 91 HIS A CA 1
ATOM 470 C C . HIS A 1 65 ? 5.913 -11.295 -8.545 1.00 30.84 91 HIS A C 1
ATOM 471 O O . HIS A 1 65 ? 4.798 -11.600 -8.943 1.00 28.07 91 HIS A O 1
ATOM 478 N N . TRP A 1 66 ? 6.725 -10.464 -9.200 1.00 32.29 92 TRP A N 1
ATOM 479 C CA . TRP A 1 66 ? 6.459 -9.947 -10.549 1.00 32.48 92 TRP A CA 1
ATOM 480 C C . TRP A 1 66 ? 5.206 -9.069 -10.690 1.00 33.51 92 TRP A C 1
ATOM 481 O O . TRP A 1 66 ? 4.594 -9.008 -11.769 1.00 30.36 92 TRP A O 1
ATOM 492 N N . LEU A 1 67 ? 4.833 -8.359 -9.629 1.00 33.84 93 LEU A N 1
ATOM 493 C CA . LEU A 1 67 ? 3.695 -7.444 -9.701 1.00 33.51 93 LEU A CA 1
ATOM 494 C C . LEU A 1 67 ? 3.898 -6.351 -10.747 1.00 33.24 93 LEU A C 1
ATOM 495 O O . LEU A 1 67 ? 2.950 -5.947 -11.422 1.00 35.74 93 LEU A O 1
ATOM 500 N N . LEU A 1 68 ? 5.129 -5.887 -10.904 1.00 32.97 94 LEU A N 1
ATOM 501 C CA . LEU A 1 68 ? 5.404 -4.811 -11.847 1.00 34.11 94 LEU A CA 1
ATOM 502 C C . LEU A 1 68 ? 5.689 -5.308 -13.276 1.00 35.91 94 LEU A C 1
ATOM 503 O O . LEU A 1 68 ? 6.156 -4.542 -14.116 1.00 34.44 94 LEU A O 1
ATOM 508 N N . GLU A 1 69 ? 5.407 -6.585 -13.537 1.00 36.61 95 GLU A N 1
ATOM 509 C CA . GLU A 1 69 ? 5.220 -7.081 -14.905 1.00 37.56 95 GLU A CA 1
ATOM 510 C C . GLU A 1 69 ? 3.745 -7.022 -15.300 1.00 38.65 95 GLU A C 1
ATOM 511 O O . GLU A 1 69 ? 3.391 -7.392 -16.421 1.00 41.83 95 GLU A O 1
ATOM 517 N N . LEU A 1 70 ? 2.881 -6.570 -14.391 1.00 39.30 96 LEU A N 1
ATOM 518 C CA . LEU A 1 70 ? 1.472 -6.377 -14.703 1.00 40.01 96 LEU A CA 1
ATOM 519 C C . LEU A 1 70 ? 1.170 -4.923 -15.080 1.00 41.76 96 LEU A C 1
ATOM 520 O O . LEU A 1 70 ? 0.006 -4.552 -15.244 1.00 42.66 96 LEU A O 1
ATOM 525 N N . VAL A 1 71 ? 2.221 -4.115 -15.206 1.00 42.28 97 VAL A N 1
ATOM 526 C CA . VAL A 1 71 ? 2.121 -2.729 -15.631 1.00 42.30 97 VAL A CA 1
ATOM 527 C C . VAL A 1 71 ? 2.839 -2.591 -16.979 1.00 43.59 97 VAL A C 1
ATOM 528 O O . VAL A 1 71 ? 3.932 -3.155 -17.155 1.00 42.02 97 VAL A O 1
ATOM 532 N N . THR A 1 72 ? 2.237 -1.866 -17.924 1.00 41.36 98 THR A N 1
ATOM 533 C CA . THR A 1 72 ? 2.938 -1.503 -19.178 1.00 43.87 98 THR A CA 1
ATOM 534 C C . THR A 1 72 ? 3.113 0.014 -19.226 1.00 44.21 98 THR A C 1
ATOM 535 O O . THR A 1 72 ? 2.455 0.743 -18.471 1.00 44.25 98 THR A O 1
ATOM 539 N N . THR A 1 73 ? 4.009 0.480 -20.093 1.00 46.32 99 THR A N 1
ATOM 540 C CA . THR A 1 73 ? 4.316 1.918 -20.224 1.00 48.77 99 THR A CA 1
ATOM 541 C C . THR A 1 73 ? 4.135 2.438 -21.644 1.00 47.15 99 THR A C 1
ATOM 542 O O . THR A 1 73 ? 4.172 1.671 -22.597 1.00 47.13 99 THR A O 1
ATOM 546 N N . ARG A 1 74 ? 3.977 3.752 -21.750 1.00 48.84 100 ARG A N 1
ATOM 547 C CA . ARG A 1 74 ? 3.900 4.459 -23.028 1.00 51.80 100 ARG A CA 1
ATOM 548 C C . ARG A 1 74 ? 4.667 5.776 -22.880 1.00 51.87 100 ARG A C 1
ATOM 549 O O . ARG A 1 74 ? 4.859 6.264 -21.762 1.00 51.22 100 ARG A O 1
ATOM 557 N N . GLY A 1 75 ? 5.110 6.334 -24.007 1.00 51.84 101 GLY A N 1
ATOM 558 C CA . GLY A 1 75 ? 5.783 7.636 -24.030 1.00 54.19 101 GLY A CA 1
ATOM 559 C C . GLY A 1 75 ? 6.601 7.856 -25.294 1.00 57.00 101 GLY A C 1
ATOM 560 O O . GLY A 1 75 ? 7.208 6.919 -25.825 1.00 58.61 101 GLY A O 1
ATOM 561 N N . LEU A 1 81 ? 6.104 9.908 -19.247 1.00 62.42 107 LEU A N 1
ATOM 562 C CA . LEU A 1 81 ? 5.811 8.480 -19.116 1.00 62.02 107 LEU A CA 1
ATOM 563 C C . LEU A 1 81 ? 4.402 8.224 -18.594 1.00 58.36 107 LEU A C 1
ATOM 564 O O . LEU A 1 81 ? 4.007 8.785 -17.571 1.00 59.86 107 LEU A O 1
ATOM 569 N N . SER A 1 82 ? 3.653 7.377 -19.299 1.00 55.63 108 SER A N 1
ATOM 570 C CA . SER A 1 82 ? 2.329 6.929 -18.842 1.00 53.08 108 SER A CA 1
ATOM 571 C C . SER A 1 82 ? 2.372 5.445 -18.511 1.00 47.94 108 SER A C 1
ATOM 572 O O . SER A 1 82 ? 3.215 4.709 -19.031 1.00 46.20 108 SER A O 1
ATOM 575 N N . TYR A 1 83 ? 1.455 5.015 -17.649 1.00 46.41 109 TYR A N 1
ATOM 576 C CA . TYR A 1 83 ? 1.394 3.624 -17.208 1.00 44.42 109 TYR A CA 1
ATOM 577 C C . TYR A 1 83 ? -0.007 3.070 -17.374 1.00 41.82 109 TYR A C 1
ATOM 578 O O . TYR A 1 83 ? -0.988 3.740 -17.052 1.00 42.36 109 TYR A O 1
ATOM 587 N N . ASN A 1 84 ? -0.092 1.849 -17.894 1.00 39.70 110 ASN A N 1
ATOM 588 C CA . ASN A 1 84 ? -1.342 1.105 -17.943 1.00 40.53 110 ASN A CA 1
ATOM 589 C C . ASN A 1 84 ? -1.301 0.120 -16.760 1.00 40.26 110 ASN A C 1
ATOM 590 O O . ASN A 1 84 ? -0.459 -0.777 -16.721 1.00 35.70 110 ASN A O 1
ATOM 595 N N . PHE A 1 85 ? -2.212 0.314 -15.810 1.00 38.81 111 PHE A N 1
ATOM 596 C CA . PHE A 1 85 ? -2.270 -0.467 -14.586 1.00 38.67 111 PHE A CA 1
ATOM 597 C C . PHE A 1 85 ? -3.347 -1.551 -14.644 1.00 38.75 111 PHE A C 1
ATOM 598 O O . PHE A 1 85 ? -3.625 -2.197 -13.626 1.00 39.14 111 PHE A O 1
ATOM 606 N N . THR A 1 86 ? -3.943 -1.758 -15.819 1.00 35.96 112 THR A N 1
ATOM 607 C CA . THR A 1 86 ? -5.112 -2.635 -15.950 1.00 36.04 112 THR A CA 1
ATOM 608 C C . THR A 1 86 ? -4.914 -4.004 -15.298 1.00 34.99 112 THR A C 1
ATOM 609 O O . THR A 1 86 ? -5.751 -4.436 -14.508 1.00 35.73 112 THR A O 1
ATOM 613 N N . HIS A 1 87 ? -3.818 -4.681 -15.619 1.00 32.71 113 HIS A N 1
ATOM 614 C CA . HIS A 1 87 ? -3.606 -6.018 -15.096 1.00 36.26 113 HIS A CA 1
ATOM 615 C C . HIS A 1 87 ? -3.373 -6.000 -13.566 1.00 36.04 113 HIS A C 1
ATOM 616 O O . HIS A 1 87 ? -3.917 -6.841 -12.834 1.00 34.19 113 HIS A O 1
ATOM 623 N N . LEU A 1 88 ? -2.594 -5.030 -13.097 1.00 34.97 114 LEU A N 1
ATOM 624 C CA . LEU A 1 88 ? -2.320 -4.876 -11.675 1.00 35.68 114 LEU A CA 1
ATOM 625 C C . LEU A 1 88 ? -3.600 -4.588 -10.890 1.00 35.61 114 LEU A C 1
ATOM 626 O O . LEU A 1 88 ? -3.813 -5.166 -9.821 1.00 35.64 114 LEU A O 1
ATOM 631 N N . ASP A 1 89 ? -4.443 -3.706 -11.422 1.00 35.86 115 ASP A N 1
ATOM 632 C CA . ASP A 1 89 ? -5.773 -3.454 -10.858 1.00 34.10 115 ASP A CA 1
ATOM 633 C C . ASP A 1 89 ? -6.539 -4.766 -10.664 1.00 33.27 115 ASP A C 1
ATOM 634 O O . ASP A 1 89 ? -7.141 -4.995 -9.608 1.00 32.83 115 ASP A O 1
ATOM 639 N N . GLY A 1 90 ? -6.525 -5.608 -11.693 1.00 31.15 116 GLY A N 1
ATOM 640 C CA . GLY A 1 90 ? -7.218 -6.891 -11.667 1.00 31.22 116 GLY A CA 1
ATOM 641 C C . GLY A 1 90 ? -6.712 -7.808 -10.563 1.00 33.19 116 GLY A C 1
ATOM 642 O O . GLY A 1 90 ? -7.508 -8.449 -9.869 1.00 31.96 116 GLY A O 1
ATOM 643 N N . TYR A 1 91 ? -5.392 -7.871 -10.382 1.00 30.86 117 TYR A N 1
ATOM 644 C CA . TYR A 1 91 ? -4.840 -8.749 -9.355 1.00 31.72 117 TYR A CA 1
ATOM 645 C C . TYR A 1 91 ? -5.122 -8.218 -7.954 1.00 31.53 117 TYR A C 1
ATOM 646 O O . TYR A 1 91 ? -5.536 -8.976 -7.082 1.00 33.63 117 TYR A O 1
ATOM 655 N N . LEU A 1 92 ? -4.905 -6.922 -7.735 1.00 31.55 118 LEU A N 1
ATOM 656 C CA . LEU A 1 92 ? -5.089 -6.343 -6.403 1.00 30.43 118 LEU A CA 1
ATOM 657 C C . LEU A 1 92 ? -6.554 -6.347 -6.004 1.00 30.01 118 LEU A C 1
ATOM 658 O O . LEU A 1 92 ? -6.873 -6.521 -4.824 1.00 30.16 118 LEU A O 1
ATOM 663 N N . ASP A 1 93 ? -7.444 -6.173 -6.980 1.00 30.81 119 ASP A N 1
ATOM 664 C CA . ASP A 1 93 ? -8.878 -6.276 -6.729 1.00 30.78 119 ASP A CA 1
ATOM 665 C C . ASP A 1 93 ? -9.261 -7.689 -6.322 1.00 28.58 119 ASP A C 1
ATOM 666 O O . ASP A 1 93 ? -10.136 -7.870 -5.490 1.00 28.02 119 ASP A O 1
ATOM 671 N N . LEU A 1 94 ? -8.622 -8.682 -6.927 1.00 30.20 120 LEU A N 1
ATOM 672 C CA . LEU A 1 94 ? -8.850 -10.077 -6.583 1.00 32.42 120 LEU A CA 1
ATOM 673 C C . LEU A 1 94 ? -8.398 -10.396 -5.148 1.00 32.92 120 LEU A C 1
ATOM 674 O O . LEU A 1 94 ? -9.106 -11.093 -4.416 1.00 32.29 120 LEU A O 1
ATOM 679 N N . LEU A 1 95 ? -7.230 -9.905 -4.735 1.00 31.32 121 LEU A N 1
ATOM 680 C CA . LEU A 1 95 ? -6.833 -10.043 -3.314 1.00 31.77 121 LEU A CA 1
ATOM 681 C C . LEU A 1 95 ? -7.878 -9.366 -2.413 1.00 32.93 121 LEU A C 1
ATOM 682 O O . LEU A 1 95 ? -8.331 -9.940 -1.437 1.00 31.22 121 LEU A O 1
ATOM 687 N N . ARG A 1 96 ? -8.275 -8.151 -2.775 1.00 33.67 122 ARG A N 1
ATOM 688 C CA . ARG A 1 96 ? -9.204 -7.371 -1.964 1.00 35.82 122 ARG A CA 1
ATOM 689 C C . ARG A 1 96 ? -10.547 -8.090 -1.779 1.00 36.55 122 ARG A C 1
ATOM 690 O O . ARG A 1 96 ? -11.097 -8.136 -0.690 1.00 34.02 122 ARG A O 1
ATOM 698 N N . GLU A 1 97 ? -11.057 -8.664 -2.862 1.00 36.72 123 GLU A N 1
ATOM 699 C CA . GLU A 1 97 ? -12.290 -9.434 -2.850 1.00 37.00 123 GLU A CA 1
ATOM 700 C C . GLU A 1 97 ? -12.219 -10.611 -1.873 1.00 36.90 123 GLU A C 1
ATOM 701 O O . GLU A 1 97 ? -13.220 -11.001 -1.287 1.00 32.84 123 GLU A O 1
ATOM 707 N N . ASN A 1 98 ? -11.022 -11.166 -1.694 1.00 35.02 124 ASN A N 1
ATOM 708 C CA . ASN A 1 98 ? -10.812 -12.281 -0.785 1.00 32.80 124 ASN A CA 1
ATOM 709 C C . ASN A 1 98 ? -10.316 -11.883 0.617 1.00 33.25 124 ASN A C 1
ATOM 710 O O . ASN A 1 98 ? -9.909 -12.742 1.404 1.00 33.82 124 ASN A O 1
ATOM 715 N N . GLN A 1 99 ? -10.376 -10.590 0.930 1.00 33.76 125 GLN A N 1
ATOM 716 C CA . GLN A 1 99 ? -9.906 -10.036 2.226 1.00 34.16 125 GLN A CA 1
ATOM 717 C C . GLN A 1 99 ? -8.406 -10.264 2.503 1.00 32.76 125 GLN A C 1
ATOM 718 O O . GLN A 1 99 ? -7.990 -10.441 3.647 1.00 32.28 125 GLN A O 1
ATOM 724 N N . LEU A 1 100 ? -7.616 -10.219 1.436 1.00 31.81 126 LEU A N 1
ATOM 725 C CA . LEU A 1 100 ? -6.178 -10.449 1.482 1.00 30.50 126 LEU A CA 1
ATOM 726 C C . LEU A 1 100 ? -5.456 -9.161 1.116 1.00 29.29 126 LEU A C 1
ATOM 727 O O . LEU A 1 100 ? -6.023 -8.306 0.444 1.00 28.53 126 LEU A O 1
ATOM 732 N N . LEU A 1 101 ? -4.216 -9.042 1.585 1.00 27.70 127 LEU A N 1
ATOM 733 C CA . LEU A 1 101 ? -3.334 -7.916 1.270 1.00 28.98 127 LEU A CA 1
ATOM 734 C C . LEU A 1 101 ? -2.157 -8.417 0.422 1.00 28.55 127 LEU A C 1
ATOM 735 O O . LEU A 1 101 ? -1.654 -9.511 0.652 1.00 28.70 127 LEU A O 1
ATOM 740 N N . PRO A 1 102 ? -1.690 -7.600 -0.539 1.00 27.34 128 PRO A N 1
ATOM 741 C CA . PRO A 1 102 ? -0.494 -8.004 -1.250 1.00 27.30 128 PRO A CA 1
ATOM 742 C C . PRO A 1 102 ? 0.738 -7.846 -0.361 1.00 27.85 128 PRO A C 1
ATOM 743 O O . PRO A 1 102 ? 0.846 -6.853 0.381 1.00 24.99 128 PRO A O 1
ATOM 747 N N . GLY A 1 103 ? 1.631 -8.829 -0.410 1.00 25.91 129 GLY A N 1
ATOM 748 C CA . GLY A 1 103 ? 3.007 -8.615 0.002 1.00 27.00 129 GLY A CA 1
ATOM 749 C C . GLY A 1 103 ? 3.628 -8.010 -1.242 1.00 28.32 129 GLY A C 1
ATOM 750 O O . GLY A 1 103 ? 3.992 -8.724 -2.172 1.00 28.02 129 GLY A O 1
ATOM 751 N N . PHE A 1 104 ? 3.686 -6.678 -1.281 1.00 27.93 130 PHE A N 1
ATOM 752 C CA . PHE A 1 104 ? 3.912 -5.959 -2.523 1.00 28.27 130 PHE A CA 1
ATOM 753 C C . PHE A 1 104 ? 5.393 -5.796 -2.817 1.00 28.77 130 PHE A C 1
ATOM 754 O O . PHE A 1 104 ? 5.987 -4.770 -2.506 1.00 29.08 130 PHE A O 1
ATOM 762 N N . GLU A 1 105 ? 5.987 -6.820 -3.427 1.00 28.91 131 GLU A N 1
ATOM 763 C CA . GLU A 1 105 ? 7.357 -6.701 -3.911 1.00 28.71 131 GLU A CA 1
ATOM 764 C C . GLU A 1 105 ? 7.399 -5.772 -5.127 1.00 27.77 131 GLU A C 1
ATOM 765 O O . GLU A 1 105 ? 6.661 -5.957 -6.107 1.00 24.39 131 GLU A O 1
ATOM 771 N N . LEU A 1 106 ? 8.258 -4.763 -5.054 1.00 27.18 132 LEU A N 1
ATOM 772 C CA . LEU A 1 106 ? 8.394 -3.791 -6.149 1.00 27.28 132 LEU A CA 1
ATOM 773 C C . LEU A 1 106 ? 9.338 -4.392 -7.201 1.00 28.13 132 LEU A C 1
ATOM 774 O O . LEU A 1 106 ? 10.510 -4.032 -7.310 1.00 29.35 132 LEU A O 1
ATOM 779 N N . MET A 1 107 ? 8.791 -5.337 -7.964 1.00 29.68 133 MET A N 1
ATOM 780 C CA . MET A 1 107 ? 9.574 -6.315 -8.720 1.00 30.65 133 MET A CA 1
ATOM 781 C C . MET A 1 107 ? 8.997 -6.486 -10.111 1.00 29.36 133 MET A C 1
ATOM 782 O O . MET A 1 107 ? 7.880 -6.937 -10.271 1.00 30.13 133 MET A O 1
ATOM 787 N N . GLY A 1 108 ? 9.781 -6.135 -11.120 1.00 30.96 134 GLY A N 1
ATOM 788 C CA . GLY A 1 108 ? 9.333 -6.188 -12.514 1.00 32.49 134 GLY A CA 1
ATOM 789 C C . GLY A 1 108 ? 9.985 -5.078 -13.307 1.00 32.25 134 GLY A C 1
ATOM 790 O O . GLY A 1 108 ? 10.528 -4.123 -12.723 1.00 31.02 134 GLY A O 1
ATOM 791 N N . SER A 1 109 ? 9.931 -5.203 -14.633 1.00 32.02 135 SER A N 1
ATOM 792 C CA . SER A 1 109 ? 10.555 -4.234 -15.538 1.00 32.35 135 SER A CA 1
ATOM 793 C C . SER A 1 109 ? 9.518 -3.331 -16.222 1.00 35.42 135 SER A C 1
ATOM 794 O O . SER A 1 109 ? 9.867 -2.519 -17.087 1.00 33.62 135 SER A O 1
ATOM 797 N N . ALA A 1 110 ? 8.253 -3.477 -15.826 1.00 34.44 136 ALA A N 1
ATOM 798 C CA . ALA A 1 110 ? 7.149 -2.791 -16.475 1.00 36.93 136 ALA A CA 1
ATOM 799 C C . ALA A 1 110 ? 7.083 -3.185 -17.952 1.00 38.49 136 ALA A C 1
ATOM 800 O O . ALA A 1 110 ? 6.937 -2.339 -18.827 1.00 38.97 136 ALA A O 1
ATOM 802 N N . SER A 1 111 ? 7.180 -4.497 -18.191 1.00 40.18 137 SER A N 1
ATOM 803 C CA . SER A 1 111 ? 7.139 -5.104 -19.520 1.00 39.96 137 SER A CA 1
ATOM 804 C C . SER A 1 111 ? 8.269 -4.601 -20.422 1.00 39.73 137 SER A C 1
ATOM 805 O O . SER A 1 111 ? 8.029 -4.170 -21.551 1.00 40.39 137 SER A O 1
ATOM 808 N N . GLY A 1 112 ? 9.493 -4.638 -19.909 1.00 38.78 138 GLY A N 1
ATOM 809 C CA . GLY A 1 112 ? 10.675 -4.298 -20.697 1.00 39.27 138 GLY A CA 1
ATOM 810 C C . GLY A 1 112 ? 11.179 -2.861 -20.638 1.00 40.46 138 GLY A C 1
ATOM 811 O O . GLY A 1 112 ? 12.245 -2.565 -21.191 1.00 40.84 138 GLY A O 1
ATOM 812 N N . HIS A 1 113 ? 10.452 -1.960 -19.971 1.00 39.10 139 HIS A N 1
ATOM 813 C CA . HIS A 1 113 ? 10.874 -0.558 -19.949 1.00 40.53 139 HIS A CA 1
ATOM 814 C C . HIS A 1 113 ? 12.167 -0.350 -19.170 1.00 39.58 139 HIS A C 1
ATOM 815 O O . HIS A 1 113 ? 13.074 0.342 -19.640 1.00 39.93 139 HIS A O 1
ATOM 822 N N . PHE A 1 114 ? 12.238 -0.920 -17.969 1.00 37.24 140 PHE A N 1
ATOM 823 C CA . PHE A 1 114 ? 13.385 -0.698 -17.087 1.00 35.17 140 PHE A CA 1
ATOM 824 C C . PHE A 1 114 ? 14.418 -1.786 -17.341 1.00 37.16 140 PHE A C 1
ATOM 825 O O . PHE A 1 114 ? 14.087 -2.975 -17.367 1.00 36.87 140 PHE A O 1
ATOM 833 N N . THR A 1 115 ? 15.663 -1.359 -17.546 1.00 37.30 141 THR A N 1
ATOM 834 C CA . THR A 1 115 ? 16.763 -2.247 -17.894 1.00 38.92 141 THR A CA 1
ATOM 835 C C . THR A 1 115 ? 18.065 -1.978 -17.119 1.00 38.04 141 THR A C 1
ATOM 836 O O . THR A 1 115 ? 18.966 -2.815 -17.134 1.00 36.91 141 THR A O 1
ATOM 840 N N . ASP A 1 116 ? 18.176 -0.833 -16.458 1.00 35.97 142 ASP A N 1
ATOM 841 C CA . ASP A 1 116 ? 19.453 -0.393 -15.903 1.00 37.32 142 ASP A CA 1
ATOM 842 C C . ASP A 1 116 ? 19.236 0.630 -14.795 1.00 37.19 142 ASP A C 1
ATOM 843 O O . ASP A 1 116 ? 18.906 1.790 -15.074 1.00 36.08 142 ASP A O 1
ATOM 848 N N . PHE A 1 117 ? 19.461 0.209 -13.546 1.00 37.26 143 PHE A N 1
ATOM 849 C CA . PHE A 1 117 ? 19.266 1.084 -12.378 1.00 36.90 143 PHE A CA 1
ATOM 850 C C . PHE A 1 117 ? 20.487 1.934 -11.998 1.00 38.16 143 PHE A C 1
ATOM 851 O O . PHE A 1 117 ? 20.487 2.569 -10.943 1.00 36.74 143 PHE A O 1
ATOM 859 N N . GLU A 1 118 ? 21.511 1.952 -12.855 1.00 39.51 144 GLU A N 1
ATOM 860 C CA . GLU A 1 118 ? 22.532 3.005 -12.802 1.00 40.89 144 GLU A CA 1
ATOM 861 C C . GLU A 1 118 ? 22.328 4.066 -13.901 1.00 39.30 144 GLU A C 1
ATOM 862 O O . GLU A 1 118 ? 23.107 4.999 -14.000 1.00 38.16 144 GLU A O 1
ATOM 868 N N . ASP A 1 119 ? 21.284 3.910 -14.713 1.00 38.99 145 ASP A N 1
ATOM 869 C CA . ASP A 1 119 ? 20.820 4.949 -15.634 1.00 38.94 145 ASP A CA 1
ATOM 870 C C . ASP A 1 119 ? 19.942 5.932 -14.847 1.00 40.46 145 ASP A C 1
ATOM 871 O O . ASP A 1 119 ? 18.790 5.616 -14.486 1.00 33.93 145 ASP A O 1
ATOM 876 N N . LYS A 1 120 ? 20.493 7.122 -14.601 1.00 41.91 146 LYS A N 1
ATOM 877 C CA . LYS A 1 120 ? 19.852 8.158 -13.787 1.00 43.54 146 LYS A CA 1
ATOM 878 C C . LYS A 1 120 ? 18.406 8.431 -14.200 1.00 43.41 146 LYS A C 1
ATOM 879 O O . LYS A 1 120 ? 17.536 8.626 -13.355 1.00 41.64 146 LYS A O 1
ATOM 885 N N . GLN A 1 121 ? 18.142 8.435 -15.497 1.00 44.25 147 GLN A N 1
ATOM 886 C CA . GLN A 1 121 ? 16.800 8.711 -15.990 1.00 43.74 147 GLN A CA 1
ATOM 887 C C . GLN A 1 121 ? 15.823 7.596 -15.600 1.00 40.37 147 GLN A C 1
ATOM 888 O O . GLN A 1 121 ? 14.663 7.858 -15.255 1.00 37.52 147 GLN A O 1
ATOM 894 N N . GLN A 1 122 ? 16.291 6.359 -15.653 1.00 38.70 148 GLN A N 1
ATOM 895 C CA . GLN A 1 122 ? 15.455 5.229 -15.252 1.00 39.00 148 GLN A CA 1
ATOM 896 C C . GLN A 1 122 ? 15.157 5.250 -13.741 1.00 36.16 148 GLN A C 1
ATOM 897 O O . GLN A 1 122 ? 14.047 4.925 -13.324 1.00 37.66 148 GLN A O 1
ATOM 903 N N . VAL A 1 123 ? 16.142 5.657 -12.945 1.00 34.69 149 VAL A N 1
ATOM 904 C CA . VAL A 1 123 ? 16.000 5.744 -11.494 1.00 36.60 149 VAL A CA 1
ATOM 905 C C . VAL A 1 123 ? 14.916 6.752 -11.109 1.00 36.91 149 VAL A C 1
ATOM 906 O O . VAL A 1 123 ? 14.095 6.482 -10.228 1.00 34.85 149 VAL A O 1
ATOM 910 N N . PHE A 1 124 ? 14.912 7.902 -11.781 1.00 35.79 150 PHE A N 1
ATOM 911 C CA . PHE A 1 124 ? 13.864 8.904 -11.581 1.00 36.31 150 PHE A CA 1
ATOM 912 C C . PHE A 1 124 ? 12.512 8.379 -12.029 1.00 32.74 150 PHE A C 1
ATOM 913 O O . PHE A 1 124 ? 11.512 8.593 -11.358 1.00 31.38 150 PHE A O 1
ATOM 921 N N . GLU A 1 125 ? 12.492 7.693 -13.161 1.00 34.42 151 GLU A N 1
ATOM 922 C CA . GLU A 1 125 ? 11.265 7.102 -13.695 1.00 35.82 151 GLU A CA 1
ATOM 923 C C . GLU A 1 125 ? 10.699 6.030 -12.766 1.00 36.19 151 GLU A C 1
ATOM 924 O O . GLU A 1 125 ? 9.480 5.924 -12.607 1.00 35.26 151 GLU A O 1
ATOM 930 N N . TRP A 1 126 ? 11.588 5.245 -12.157 1.00 34.37 152 TRP A N 1
ATOM 931 C CA . TRP A 1 126 ? 11.178 4.231 -11.189 1.00 33.44 152 TRP A CA 1
ATOM 932 C C . TRP A 1 126 ? 10.460 4.873 -9.997 1.00 31.71 152 TRP A C 1
ATOM 933 O O . TRP A 1 126 ? 9.388 4.419 -9.593 1.00 32.33 152 TRP A O 1
ATOM 944 N N . LYS A 1 127 ? 11.062 5.917 -9.443 1.00 31.41 153 LYS A N 1
ATOM 945 C CA . LYS A 1 127 ? 10.442 6.684 -8.372 1.00 33.99 153 LYS A CA 1
ATOM 946 C C . LYS A 1 127 ? 9.035 7.163 -8.758 1.00 34.56 153 LYS A C 1
ATOM 947 O O . LYS A 1 127 ? 8.098 7.057 -7.957 1.00 33.77 153 LYS A O 1
ATOM 953 N N . ASP A 1 128 ? 8.884 7.680 -9.979 1.00 36.71 154 ASP A N 1
ATOM 954 C CA . ASP A 1 128 ? 7.569 8.121 -10.464 1.00 38.67 154 ASP A CA 1
ATOM 955 C C . ASP A 1 128 ? 6.579 6.974 -10.624 1.00 33.98 154 ASP A C 1
ATOM 956 O O . ASP A 1 128 ? 5.405 7.130 -10.308 1.00 33.45 154 ASP A O 1
ATOM 961 N N . LEU A 1 129 ? 7.037 5.823 -11.105 1.00 32.70 155 LEU A N 1
ATOM 962 C CA . LEU A 1 129 ? 6.169 4.646 -11.208 1.00 32.61 155 LEU A CA 1
ATOM 963 C C . LEU A 1 129 ? 5.646 4.257 -9.837 1.00 31.51 155 LEU A C 1
ATOM 964 O O . LEU A 1 129 ? 4.455 3.978 -9.681 1.00 31.10 155 LEU A O 1
ATOM 969 N N . VAL A 1 130 ? 6.544 4.246 -8.849 1.00 30.50 156 VAL A N 1
ATOM 970 C CA . VAL A 1 130 ? 6.186 3.840 -7.494 1.00 31.69 156 VAL A CA 1
ATOM 971 C C . VAL A 1 130 ? 5.228 4.850 -6.854 1.00 30.47 156 VAL A C 1
ATOM 972 O O . VAL A 1 130 ? 4.260 4.456 -6.218 1.00 30.00 156 VAL A O 1
ATOM 976 N N . SER A 1 131 ? 5.494 6.140 -7.038 1.00 31.47 157 SER A N 1
ATOM 977 C CA . SER A 1 131 ? 4.558 7.193 -6.600 1.00 34.02 157 SER A CA 1
ATOM 978 C C . SER A 1 131 ? 3.213 7.046 -7.252 1.00 32.89 157 SER A C 1
ATOM 979 O O . SER A 1 131 ? 2.184 7.144 -6.588 1.00 32.40 157 SER A O 1
ATOM 982 N N . SER A 1 132 ? 3.222 6.818 -8.560 1.00 36.15 158 SER A N 1
ATOM 983 C CA . SER A 1 132 ? 1.974 6.744 -9.329 1.00 37.65 158 SER A CA 1
ATOM 984 C C . SER A 1 132 ? 1.113 5.580 -8.851 1.00 35.65 158 SER A C 1
ATOM 985 O O . SER A 1 132 ? -0.077 5.753 -8.598 1.00 36.51 158 SER A O 1
ATOM 988 N N . LEU A 1 133 ? 1.723 4.406 -8.696 1.00 33.91 159 LEU A N 1
ATOM 989 C CA . LEU A 1 133 ? 0.961 3.229 -8.307 1.00 31.55 159 LEU A CA 1
ATOM 990 C C . LEU A 1 133 ? 0.481 3.339 -6.875 1.00 29.50 159 LEU A C 1
ATOM 991 O O . LEU A 1 133 ? -0.662 3.005 -6.594 1.00 27.57 159 LEU A O 1
ATOM 996 N N . ALA A 1 134 ? 1.332 3.827 -5.975 1.00 30.70 160 ALA A N 1
ATOM 997 C CA . ALA A 1 134 ? 0.918 4.023 -4.593 1.00 31.39 160 ALA A CA 1
ATOM 998 C C . ALA A 1 134 ? -0.287 4.962 -4.497 1.00 32.71 160 ALA A C 1
ATOM 999 O O . ALA A 1 134 ? -1.292 4.619 -3.868 1.00 32.41 160 ALA A O 1
ATOM 1001 N N . ARG A 1 135 ? -0.199 6.132 -5.127 1.00 33.74 161 ARG A N 1
ATOM 1002 C CA . ARG A 1 135 ? -1.327 7.089 -5.138 1.00 34.61 161 ARG A CA 1
ATOM 1003 C C . ARG A 1 135 ? -2.582 6.477 -5.722 1.00 31.68 161 ARG A C 1
ATOM 1004 O O . ARG A 1 135 ? -3.673 6.672 -5.204 1.00 31.83 161 ARG A O 1
ATOM 1012 N N . ARG A 1 136 ? -2.415 5.705 -6.785 1.00 30.73 162 ARG A N 1
ATOM 1013 C CA . ARG A 1 136 ? -3.549 5.048 -7.398 1.00 32.48 162 ARG A CA 1
ATOM 1014 C C . ARG A 1 136 ? -4.278 4.188 -6.383 1.00 31.23 162 ARG A C 1
ATOM 1015 O O . ARG A 1 136 ? -5.495 4.311 -6.218 1.00 32.48 162 ARG A O 1
ATOM 1023 N N . TYR A 1 137 ? -3.538 3.327 -5.679 1.00 31.99 163 TYR A N 1
ATOM 1024 C CA . TYR A 1 137 ? -4.177 2.363 -4.781 1.00 30.83 163 TYR A CA 1
ATOM 1025 C C . TYR A 1 137 ? -4.648 2.983 -3.465 1.00 29.96 163 TYR A C 1
ATOM 1026 O O . TYR A 1 137 ? -5.637 2.534 -2.899 1.00 30.67 163 TYR A O 1
ATOM 1035 N N . ILE A 1 138 ? -3.988 4.046 -3.010 1.00 30.65 164 ILE A N 1
ATOM 1036 C CA . ILE A 1 138 ? -4.535 4.891 -1.931 1.00 31.36 164 ILE A CA 1
ATOM 1037 C C . ILE A 1 138 ? -5.892 5.465 -2.354 1.00 32.55 164 ILE A C 1
ATOM 1038 O O . ILE A 1 138 ? -6.824 5.480 -1.564 1.00 34.53 164 ILE A O 1
ATOM 1043 N N . GLY A 1 139 ? -5.984 5.929 -3.598 1.00 31.96 165 GLY A N 1
ATOM 1044 C CA . GLY A 1 139 ? -7.253 6.378 -4.157 1.00 33.95 165 GLY A CA 1
ATOM 1045 C C . GLY A 1 139 ? -8.285 5.271 -4.299 1.00 36.24 165 GLY A C 1
ATOM 1046 O O . GLY A 1 139 ? -9.464 5.491 -4.034 1.00 37.67 165 GLY A O 1
ATOM 1047 N N . ARG A 1 140 ? -7.845 4.077 -4.702 1.00 34.98 166 ARG A N 1
ATOM 1048 C CA . ARG A 1 140 ? -8.754 2.950 -4.952 1.00 35.08 166 ARG A CA 1
ATOM 1049 C C . ARG A 1 140 ? -9.249 2.265 -3.668 1.00 35.93 166 ARG A C 1
ATOM 1050 O O . ARG A 1 140 ? -10.434 1.918 -3.574 1.00 32.54 166 ARG A O 1
ATOM 1058 N N . TYR A 1 141 ? -8.367 2.087 -2.677 1.00 32.40 167 TYR A N 1
ATOM 1059 C CA . TYR A 1 141 ? -8.726 1.346 -1.463 1.00 34.26 167 TYR A CA 1
ATOM 1060 C C . TYR A 1 141 ? -8.713 2.166 -0.166 1.00 35.63 167 TYR A C 1
ATOM 1061 O O . TYR A 1 141 ? -9.169 1.676 0.859 1.00 34.75 167 TYR A O 1
ATOM 1070 N N . GLY A 1 142 ? -8.186 3.389 -0.210 1.00 34.91 168 GLY A N 1
ATOM 1071 C CA . GLY A 1 142 ? -8.040 4.209 0.991 1.00 37.21 168 GLY A CA 1
ATOM 1072 C C . GLY A 1 142 ? -6.654 4.096 1.626 1.00 37.62 168 GLY A C 1
ATOM 1073 O O . GLY A 1 142 ? -6.011 3.022 1.589 1.00 38.42 168 GLY A O 1
ATOM 1074 N N . LEU A 1 143 ? -6.194 5.202 2.207 1.00 35.01 169 LEU A N 1
ATOM 1075 C CA . LEU A 1 143 ? -4.888 5.263 2.849 1.00 35.95 169 LEU A CA 1
ATOM 1076 C C . LEU A 1 143 ? -4.750 4.247 3.989 1.00 37.54 169 LEU A C 1
ATOM 1077 O O . LEU A 1 143 ? -3.700 3.622 4.145 1.00 37.32 169 LEU A O 1
ATOM 1082 N N . ALA A 1 144 ? -5.805 4.107 4.788 1.00 35.53 170 ALA A N 1
ATOM 1083 C CA . ALA A 1 144 ? -5.788 3.238 5.937 1.00 36.45 170 ALA A CA 1
ATOM 1084 C C . ALA A 1 144 ? -5.442 1.822 5.513 1.00 35.01 170 ALA A C 1
ATOM 1085 O O . ALA A 1 144 ? -4.568 1.194 6.097 1.00 35.57 170 ALA A O 1
ATOM 1087 N N . HIS A 1 145 ? -6.120 1.335 4.482 1.00 34.37 171 HIS A N 1
ATOM 1088 C CA . HIS A 1 145 ? -5.850 0.014 3.929 1.00 32.34 171 HIS A CA 1
ATOM 1089 C C . HIS A 1 145 ? -4.447 -0.133 3.324 1.00 31.02 171 HIS A C 1
ATOM 1090 O O . HIS A 1 145 ? -3.742 -1.074 3.654 1.00 30.01 171 HIS A O 1
ATOM 1097 N N . VAL A 1 146 ? -4.036 0.787 2.450 1.00 29.83 172 VAL A N 1
ATOM 1098 C CA . VAL A 1 146 ? -2.745 0.656 1.765 1.00 29.94 172 VAL A CA 1
ATOM 1099 C C . VAL A 1 146 ? -1.541 0.795 2.726 1.00 30.63 172 VAL A C 1
ATOM 1100 O O . VAL A 1 146 ? -0.482 0.223 2.468 1.00 30.39 172 VAL A O 1
ATOM 1104 N N A SER A 1 147 ? -1.720 1.530 3.827 0.50 30.06 173 SER A N 1
ATOM 1105 N N B SER A 1 147 ? -1.720 1.532 3.827 0.50 30.43 173 SER A N 1
ATOM 1106 C CA A SER A 1 147 ? -0.667 1.689 4.839 0.50 29.54 173 SER A CA 1
ATOM 1107 C CA B SER A 1 147 ? -0.669 1.694 4.843 0.50 30.12 173 SER A CA 1
ATOM 1108 C C A SER A 1 147 ? -0.370 0.381 5.593 0.50 30.05 173 SER A C 1
ATOM 1109 C C B SER A 1 147 ? -0.369 0.381 5.591 0.50 30.39 173 SER A C 1
ATOM 1110 O O A SER A 1 147 ? 0.650 0.282 6.268 0.50 28.17 173 SER A O 1
ATOM 1111 O O B SER A 1 147 ? 0.652 0.281 6.265 0.50 28.48 173 SER A O 1
ATOM 1116 N N . LYS A 1 148 ? -1.256 -0.610 5.480 1.00 29.43 174 LYS A N 1
ATOM 1117 C CA . LYS A 1 148 ? -1.023 -1.916 6.078 1.00 32.64 174 LYS A CA 1
ATOM 1118 C C . LYS A 1 148 ? -0.154 -2.825 5.206 1.00 32.48 174 LYS A C 1
ATOM 1119 O O . LYS A 1 148 ? 0.308 -3.858 5.686 1.00 32.91 174 LYS A O 1
ATOM 1125 N N . TRP A 1 149 ? 0.072 -2.453 3.946 1.00 28.16 175 TRP A N 1
ATOM 1126 C CA . TRP A 1 149 ? 0.826 -3.285 3.012 1.00 27.95 175 TRP A CA 1
ATOM 1127 C C . TRP A 1 149 ? 2.324 -3.300 3.291 1.00 27.40 175 TRP A C 1
ATOM 1128 O O . TRP A 1 149 ? 2.938 -2.258 3.504 1.00 26.92 175 TRP A O 1
ATOM 1139 N N . ASN A 1 150 ? 2.906 -4.494 3.260 1.00 27.99 176 ASN A N 1
ATOM 1140 C CA . ASN A 1 150 ? 4.347 -4.646 3.271 1.00 29.14 176 ASN A CA 1
ATOM 1141 C C . ASN A 1 150 ? 4.891 -4.466 1.853 1.00 28.80 176 ASN A C 1
ATOM 1142 O O . ASN A 1 150 ? 5.036 -5.432 1.109 1.00 30.39 176 ASN A O 1
ATOM 1147 N N . PHE A 1 151 ? 5.187 -3.224 1.477 1.00 28.52 177 PHE A N 1
ATOM 1148 C CA . PHE A 1 151 ? 5.976 -2.978 0.276 1.00 26.93 177 PHE A CA 1
ATOM 1149 C C . PHE A 1 151 ? 7.387 -3.479 0.563 1.00 26.25 177 PHE A C 1
ATOM 1150 O O . PHE A 1 151 ? 7.908 -3.307 1.661 1.00 26.36 177 PHE A O 1
ATOM 1158 N N . GLU A 1 152 ? 7.988 -4.106 -0.437 1.00 25.55 178 GLU A N 1
ATOM 1159 C CA . GLU A 1 152 ? 9.234 -4.797 -0.262 1.00 26.97 178 GLU A CA 1
ATOM 1160 C C . GLU A 1 152 ? 10.058 -4.674 -1.537 1.00 26.35 178 GLU A C 1
ATOM 1161 O O . GLU A 1 152 ? 9.524 -4.408 -2.612 1.00 28.37 178 GLU A O 1
ATOM 1167 N N . THR A 1 153 ? 11.367 -4.846 -1.400 1.00 27.28 179 THR A N 1
ATOM 1168 C CA . THR A 1 153 ? 12.263 -4.870 -2.549 1.00 27.90 179 THR A CA 1
ATOM 1169 C C . THR A 1 153 ? 12.035 -6.122 -3.403 1.00 27.97 179 THR A C 1
ATOM 1170 O O . THR A 1 153 ? 11.401 -7.087 -2.969 1.00 28.30 179 THR A O 1
ATOM 1174 N N . TRP A 1 154 ? 12.592 -6.061 -4.609 1.00 28.53 180 TRP A N 1
ATOM 1175 C CA . TRP A 1 154 ? 12.785 -7.187 -5.518 1.00 29.67 180 TRP A CA 1
ATOM 1176 C C . TRP A 1 154 ? 13.229 -8.411 -4.713 1.00 28.19 180 TRP A C 1
ATOM 1177 O O . TRP A 1 154 ? 14.076 -8.303 -3.842 1.00 28.48 180 TRP A O 1
ATOM 1188 N N . ASN A 1 155 ? 12.658 -9.563 -5.033 1.00 29.18 181 ASN A N 1
ATOM 1189 C CA . ASN A 1 155 ? 12.947 -10.821 -4.360 1.00 29.96 181 ASN A CA 1
ATOM 1190 C C . ASN A 1 155 ? 14.392 -11.289 -4.522 1.00 30.56 181 ASN A C 1
ATOM 1191 O O . ASN A 1 155 ? 14.961 -11.242 -5.624 1.00 29.24 181 ASN A O 1
ATOM 1196 N N . GLU A 1 156 ? 14.960 -11.744 -3.405 1.00 30.77 182 GLU A N 1
ATOM 1197 C CA . GLU A 1 156 ? 16.286 -12.351 -3.338 1.00 31.58 182 GLU A CA 1
ATOM 1198 C C . GLU A 1 156 ? 17.308 -11.758 -4.305 1.00 30.73 182 GLU A C 1
ATOM 1199 O O . GLU A 1 156 ? 17.781 -12.426 -5.213 1.00 28.91 182 GLU A O 1
ATOM 1205 N N . PRO A 1 157 ? 17.668 -10.496 -4.103 1.00 31.88 183 PRO A N 1
ATOM 1206 C CA . PRO A 1 157 ? 18.561 -9.824 -5.060 1.00 32.01 183 PRO A CA 1
ATOM 1207 C C . PRO A 1 157 ? 19.937 -10.485 -5.239 1.00 32.40 183 PRO A C 1
ATOM 1208 O O . PRO A 1 157 ? 20.546 -10.317 -6.282 1.00 32.94 183 PRO A O 1
ATOM 1212 N N . ASP A 1 158 ? 20.412 -11.229 -4.239 1.00 33.55 184 ASP A N 1
ATOM 1213 C CA . ASP A 1 158 ? 21.691 -11.932 -4.327 1.00 34.55 184 ASP A CA 1
ATOM 1214 C C . ASP A 1 158 ? 21.565 -13.354 -4.892 1.00 35.57 184 ASP A C 1
ATOM 1215 O O . ASP A 1 158 ? 22.572 -14.008 -5.111 1.00 36.52 184 ASP A O 1
ATOM 1220 N N . HIS A 1 159 ? 20.348 -13.845 -5.102 1.00 34.46 185 HIS A N 1
ATOM 1221 C CA . HIS A 1 159 ? 20.151 -15.190 -5.615 1.00 35.14 185 HIS A CA 1
ATOM 1222 C C . HIS A 1 159 ? 19.132 -15.155 -6.756 1.00 36.78 185 HIS A C 1
ATOM 1223 O O . HIS A 1 159 ? 18.304 -16.045 -6.912 1.00 34.34 185 HIS A O 1
ATOM 1230 N N . HIS A 1 160 ? 19.244 -14.126 -7.586 1.00 36.43 186 HIS A N 1
ATOM 1231 C CA . HIS A 1 160 ? 18.314 -13.912 -8.685 1.00 38.35 186 HIS A CA 1
ATOM 1232 C C . HIS A 1 160 ? 19.095 -13.608 -9.954 1.00 37.25 186 HIS A C 1
ATOM 1233 O O . HIS A 1 160 ? 20.079 -12.884 -9.910 1.00 35.92 186 HIS A O 1
ATOM 1240 N N . ASP A 1 161 ? 18.677 -14.191 -11.072 1.00 38.81 187 ASP A N 1
ATOM 1241 C CA . ASP A 1 161 ? 19.237 -13.844 -12.373 1.00 41.58 187 ASP A CA 1
ATOM 1242 C C . ASP A 1 161 ? 18.415 -12.689 -12.941 1.00 42.34 187 ASP A C 1
ATOM 1243 O O . ASP A 1 161 ? 17.284 -12.875 -13.391 1.00 40.50 187 ASP A O 1
ATOM 1248 N N . PHE A 1 162 ? 18.992 -11.493 -12.903 1.00 41.98 188 PHE A N 1
ATOM 1249 C CA . PHE A 1 162 ? 18.278 -10.289 -13.327 1.00 43.66 188 PHE A CA 1
ATOM 1250 C C . PHE A 1 162 ? 18.110 -10.202 -14.847 1.00 46.07 188 PHE A C 1
ATOM 1251 O O . PHE A 1 162 ? 17.277 -9.445 -15.330 1.00 45.03 188 PHE A O 1
ATOM 1259 N N . ASP A 1 163 ? 18.914 -10.966 -15.588 1.00 49.56 189 ASP A N 1
ATOM 1260 C CA . ASP A 1 163 ? 18.704 -11.198 -17.025 1.00 52.03 189 ASP A CA 1
ATOM 1261 C C . ASP A 1 163 ? 18.730 -9.876 -17.823 1.00 51.30 189 ASP A C 1
ATOM 1262 O O . ASP A 1 163 ? 19.782 -9.243 -17.910 1.00 52.06 189 ASP A O 1
ATOM 1267 N N . ASN A 1 164 ? 17.592 -9.438 -18.367 1.00 50.29 190 ASN A N 1
ATOM 1268 C CA . ASN A 1 164 ? 17.548 -8.224 -19.185 1.00 50.19 190 ASN A CA 1
ATOM 1269 C C . ASN A 1 164 ? 17.561 -6.939 -18.350 1.00 47.17 190 ASN A C 1
ATOM 1270 O O . ASN A 1 164 ? 17.581 -5.846 -18.902 1.00 47.60 190 ASN A O 1
ATOM 1275 N N . VAL A 1 165 ? 17.525 -7.080 -17.031 1.00 43.32 191 VAL A N 1
ATOM 1276 C CA . VAL A 1 165 ? 17.685 -5.968 -16.119 1.00 39.65 191 VAL A CA 1
ATOM 1277 C C . VAL A 1 165 ? 19.103 -5.999 -15.577 1.00 38.59 191 VAL A C 1
ATOM 1278 O O . VAL A 1 165 ? 19.578 -7.045 -15.135 1.00 39.57 191 VAL A O 1
ATOM 1282 N N . SER A 1 166 ? 19.763 -4.848 -15.601 1.00 36.27 192 SER A N 1
ATOM 1283 C CA . SER A 1 166 ? 21.053 -4.669 -14.961 1.00 37.23 192 SER A CA 1
ATOM 1284 C C . SER A 1 166 ? 20.879 -4.096 -13.548 1.00 36.26 192 SER A C 1
ATOM 1285 O O . SER A 1 166 ? 20.464 -2.951 -13.372 1.00 36.66 192 SER A O 1
ATOM 1288 N N . MET A 1 167 ? 21.211 -4.901 -12.548 1.00 35.68 193 MET A N 1
ATOM 1289 C CA . MET A 1 167 ? 21.076 -4.521 -11.153 1.00 35.95 193 MET A CA 1
ATOM 1290 C C . MET A 1 167 ? 22.392 -4.753 -10.417 1.00 35.24 193 MET A C 1
ATOM 1291 O O . MET A 1 167 ? 22.588 -5.760 -9.760 1.00 35.82 193 MET A O 1
ATOM 1296 N N . THR A 1 168 ? 23.287 -3.790 -10.531 1.00 35.31 194 THR A N 1
ATOM 1297 C CA . THR A 1 168 ? 24.554 -3.826 -9.807 1.00 35.32 194 THR A CA 1
ATOM 1298 C C . THR A 1 168 ? 24.335 -3.556 -8.310 1.00 36.92 194 THR A C 1
ATOM 1299 O O . THR A 1 168 ? 23.202 -3.307 -7.867 1.00 36.64 194 THR A O 1
ATOM 1303 N N . MET A 1 169 ? 25.420 -3.601 -7.539 1.00 36.28 195 MET A N 1
ATOM 1304 C CA . MET A 1 169 ? 25.403 -3.186 -6.146 1.00 36.69 195 MET A CA 1
ATOM 1305 C C . MET A 1 169 ? 24.847 -1.773 -6.028 1.00 37.57 195 MET A C 1
ATOM 1306 O O . MET A 1 169 ? 23.865 -1.541 -5.327 1.00 38.03 195 MET A O 1
ATOM 1311 N N . GLN A 1 170 ? 25.476 -0.829 -6.716 1.00 34.97 196 GLN A N 1
ATOM 1312 C CA . GLN A 1 170 ? 25.032 0.549 -6.690 1.00 36.37 196 GLN A CA 1
ATOM 1313 C C . GLN A 1 170 ? 23.612 0.695 -7.259 1.00 34.66 196 GLN A C 1
ATOM 1314 O O . GLN A 1 170 ? 22.793 1.442 -6.714 1.00 36.36 196 GLN A O 1
ATOM 1320 N N . GLY A 1 171 ? 23.337 -0.005 -8.353 1.00 34.67 197 GLY A N 1
ATOM 1321 C CA . GLY A 1 171 ? 21.996 -0.010 -8.950 1.00 33.07 197 GLY A CA 1
ATOM 1322 C C . GLY A 1 171 ? 20.904 -0.382 -7.963 1.00 32.85 197 GLY A C 1
ATOM 1323 O O . GLY A 1 171 ? 19.845 0.233 -7.959 1.00 30.95 197 GLY A O 1
ATOM 1324 N N . PHE A 1 172 ? 21.174 -1.382 -7.127 1.00 32.19 198 PHE A N 1
ATOM 1325 C CA . PHE A 1 172 ? 20.220 -1.851 -6.124 1.00 32.60 198 PHE A CA 1
ATOM 1326 C C . PHE A 1 172 ? 19.947 -0.773 -5.087 1.00 32.18 198 PHE A C 1
ATOM 1327 O O . PHE A 1 172 ? 18.803 -0.587 -4.681 1.00 31.20 198 PHE A O 1
ATOM 1335 N N . LEU A 1 173 ? 20.986 -0.044 -4.693 1.00 31.96 199 LEU A N 1
ATOM 1336 C CA . LEU A 1 173 ? 20.822 1.078 -3.764 1.00 33.35 199 LEU A CA 1
ATOM 1337 C C . LEU A 1 173 ? 20.020 2.212 -4.400 1.00 33.90 199 LEU A C 1
ATOM 1338 O O . LEU A 1 173 ? 19.148 2.806 -3.759 1.00 35.14 199 LEU A O 1
ATOM 1343 N N . ASN A 1 174 ? 20.307 2.496 -5.663 1.00 31.98 200 ASN A N 1
ATOM 1344 C CA . ASN A 1 174 ? 19.575 3.532 -6.403 1.00 32.55 200 ASN A CA 1
ATOM 1345 C C . ASN A 1 174 ? 18.096 3.158 -6.531 1.00 29.97 200 ASN A C 1
ATOM 1346 O O . ASN A 1 174 ? 17.205 3.981 -6.282 1.00 30.97 200 ASN A O 1
ATOM 1351 N N . TYR A 1 175 ? 17.871 1.926 -6.972 1.00 29.02 201 TYR A N 1
ATOM 1352 C CA . TYR A 1 175 ? 16.549 1.303 -7.002 1.00 30.63 201 TYR A CA 1
ATOM 1353 C C . TYR A 1 175 ? 15.834 1.417 -5.650 1.00 29.30 201 TYR A C 1
ATOM 1354 O O . TYR A 1 175 ? 14.673 1.809 -5.603 1.00 30.02 201 TYR A O 1
ATOM 1363 N N . TYR A 1 176 ? 16.528 1.091 -4.564 1.00 29.42 202 TYR A N 1
ATOM 1364 C CA . TYR A 1 176 ? 15.907 1.164 -3.250 1.00 29.66 202 TYR A CA 1
ATOM 1365 C C . TYR A 1 176 ? 15.456 2.581 -2.948 1.00 29.18 202 TYR A C 1
ATOM 1366 O O . TYR A 1 176 ? 14.316 2.801 -2.527 1.00 28.37 202 TYR A O 1
ATOM 1375 N N . ASP A 1 177 ? 16.354 3.536 -3.158 1.00 29.50 203 ASP A N 1
ATOM 1376 C CA . ASP A 1 177 ? 16.062 4.935 -2.891 1.00 31.56 203 ASP A CA 1
ATOM 1377 C C . ASP A 1 177 ? 14.864 5.430 -3.686 1.00 32.77 203 ASP A C 1
ATOM 1378 O O . ASP A 1 177 ? 14.046 6.198 -3.169 1.00 34.84 203 ASP A O 1
ATOM 1383 N N . ALA A 1 178 ? 14.745 4.978 -4.930 1.00 33.53 204 ALA A N 1
ATOM 1384 C CA . ALA A 1 178 ? 13.588 5.314 -5.745 1.00 33.08 204 ALA A CA 1
ATOM 1385 C C . ALA A 1 178 ? 12.315 4.683 -5.170 1.00 33.50 204 ALA A C 1
ATOM 1386 O O . ALA A 1 178 ? 11.261 5.317 -5.183 1.00 33.40 204 ALA A O 1
ATOM 1388 N N . CYS A 1 179 ? 12.409 3.449 -4.661 1.00 31.25 205 CYS A N 1
ATOM 1389 C CA . CYS A 1 179 ? 11.252 2.813 -4.017 1.00 30.72 205 CYS A CA 1
ATOM 1390 C C . CYS A 1 179 ? 10.811 3.631 -2.799 1.00 28.86 205 CYS A C 1
ATOM 1391 O O . CYS A 1 179 ? 9.638 3.920 -2.635 1.00 27.34 205 CYS A O 1
ATOM 1394 N N . SER A 1 180 ? 11.777 3.984 -1.954 1.00 29.22 206 SER A N 1
ATOM 1395 C CA . SER A 1 180 ? 11.521 4.670 -0.695 1.00 29.62 206 SER A CA 1
ATOM 1396 C C . SER A 1 180 ? 10.986 6.080 -0.887 1.00 30.46 206 SER A C 1
ATOM 1397 O O . SER A 1 180 ? 10.048 6.497 -0.192 1.00 28.39 206 SER A O 1
ATOM 1400 N N . GLU A 1 181 ? 11.610 6.823 -1.801 1.00 28.86 207 GLU A N 1
ATOM 1401 C CA . GLU A 1 181 ? 11.135 8.160 -2.146 1.00 29.82 207 GLU A CA 1
ATOM 1402 C C . GLU A 1 181 ? 9.804 8.137 -2.889 1.00 29.99 207 GLU A C 1
ATOM 1403 O O . GLU A 1 181 ? 8.954 9.003 -2.666 1.00 29.81 207 GLU A O 1
ATOM 1409 N N . GLY A 1 182 ? 9.623 7.162 -3.787 1.00 29.54 208 GLY A N 1
ATOM 1410 C CA . GLY A 1 182 ? 8.358 7.000 -4.482 1.00 29.44 208 GLY A CA 1
ATOM 1411 C C . GLY A 1 182 ? 7.207 6.820 -3.505 1.00 30.69 208 GLY A C 1
ATOM 1412 O O . GLY A 1 182 ? 6.137 7.435 -3.649 1.00 29.58 208 GLY A O 1
ATOM 1413 N N . LEU A 1 183 ? 7.426 5.985 -2.495 1.00 30.83 209 LEU A N 1
ATOM 1414 C CA . LEU A 1 183 ? 6.390 5.713 -1.489 1.00 30.03 209 LEU A CA 1
ATOM 1415 C C . LEU A 1 183 ? 6.217 6.909 -0.562 1.00 31.36 209 LEU A C 1
ATOM 1416 O O . LEU A 1 183 ? 5.093 7.258 -0.222 1.00 30.27 209 LEU A O 1
ATOM 1421 N N . ARG A 1 184 ? 7.322 7.537 -0.165 1.00 31.74 210 ARG A N 1
ATOM 1422 C CA . ARG A 1 184 ? 7.254 8.737 0.647 1.00 34.90 210 ARG A CA 1
ATOM 1423 C C . ARG A 1 184 ? 6.388 9.825 -0.021 1.00 34.27 210 ARG A C 1
ATOM 1424 O O . ARG A 1 184 ? 5.487 10.376 0.612 1.00 33.18 210 ARG A O 1
ATOM 1432 N N . ALA A 1 185 ? 6.660 10.117 -1.290 1.00 34.61 211 ALA A N 1
ATOM 1433 C CA . ALA A 1 185 ? 5.905 11.143 -2.030 1.00 34.83 211 ALA A CA 1
ATOM 1434 C C . ALA A 1 185 ? 4.405 10.835 -2.050 1.00 36.80 211 ALA A C 1
ATOM 1435 O O . ALA A 1 185 ? 3.581 11.738 -1.983 1.00 40.39 211 ALA A O 1
ATOM 1437 N N . ALA A 1 186 ? 4.053 9.555 -2.127 1.00 34.34 212 ALA A N 1
ATOM 1438 C CA . ALA A 1 186 ? 2.663 9.163 -2.099 1.00 34.11 212 ALA A CA 1
ATOM 1439 C C . ALA A 1 186 ? 2.054 9.372 -0.704 1.00 33.19 212 ALA A C 1
ATOM 1440 O O . ALA A 1 186 ? 1.000 9.986 -0.578 1.00 31.53 212 ALA A O 1
ATOM 1442 N N . SER A 1 187 ? 2.712 8.848 0.336 1.00 32.96 213 SER A N 1
ATOM 1443 C CA . SER A 1 187 ? 2.335 9.144 1.739 1.00 33.33 213 SER A CA 1
ATOM 1444 C C . SER A 1 187 ? 3.392 8.620 2.709 1.00 33.73 213 SER A C 1
ATOM 1445 O O . SER A 1 187 ? 3.838 7.496 2.549 1.00 31.94 213 SER A O 1
ATOM 1448 N N . PRO A 1 188 ? 3.791 9.423 3.715 1.00 33.54 214 PRO A N 1
ATOM 1449 C CA . PRO A 1 188 ? 4.760 8.946 4.718 1.00 33.16 214 PRO A CA 1
ATOM 1450 C C . PRO A 1 188 ? 4.266 7.732 5.523 1.00 31.49 214 PRO A C 1
ATOM 1451 O O . PRO A 1 188 ? 5.067 7.051 6.147 1.00 28.50 214 PRO A O 1
ATOM 1455 N N . ALA A 1 189 ? 2.963 7.474 5.510 1.00 29.78 215 ALA A N 1
ATOM 1456 C CA . ALA A 1 189 ? 2.412 6.327 6.227 1.00 31.44 215 ALA A CA 1
ATOM 1457 C C . ALA A 1 189 ? 2.723 4.961 5.573 1.00 31.17 215 ALA A C 1
ATOM 1458 O O . ALA A 1 189 ? 2.570 3.922 6.217 1.00 33.27 215 ALA A O 1
ATOM 1460 N N . LEU A 1 190 ? 3.134 4.947 4.313 1.00 30.27 216 LEU A N 1
ATOM 1461 C CA . LEU A 1 190 ? 3.404 3.666 3.625 1.00 29.51 216 LEU A CA 1
ATOM 1462 C C . LEU A 1 190 ? 4.705 3.040 4.117 1.00 29.53 216 LEU A C 1
ATOM 1463 O O . LEU A 1 190 ? 5.680 3.739 4.409 1.00 29.63 216 LEU A O 1
ATOM 1468 N N . ARG A 1 191 ? 4.699 1.715 4.197 1.00 30.84 217 ARG A N 1
ATOM 1469 C CA . ARG A 1 191 ? 5.783 0.941 4.796 1.00 31.51 217 ARG A CA 1
ATOM 1470 C C . ARG A 1 191 ? 6.644 0.254 3.725 1.00 29.65 217 ARG A C 1
ATOM 1471 O O . ARG A 1 191 ? 6.108 -0.343 2.785 1.00 30.94 217 ARG A O 1
ATOM 1479 N N . LEU A 1 192 ? 7.967 0.336 3.875 1.00 27.65 218 LEU A N 1
ATOM 1480 C CA . LEU A 1 192 ? 8.903 -0.315 2.958 1.00 27.68 218 LEU A CA 1
ATOM 1481 C C . LEU A 1 192 ? 10.007 -1.088 3.702 1.00 27.29 218 LEU A C 1
ATOM 1482 O O . LEU A 1 192 ? 10.582 -0.599 4.655 1.00 25.98 218 LEU A O 1
ATOM 1487 N N . GLY A 1 193 ? 10.297 -2.299 3.241 1.00 26.16 219 GLY A N 1
ATOM 1488 C CA . GLY A 1 193 ? 11.443 -3.068 3.754 1.00 28.43 219 GLY A CA 1
ATOM 1489 C C . GLY A 1 193 ? 12.109 -3.945 2.694 1.00 26.69 219 GLY A C 1
ATOM 1490 O O . GLY A 1 193 ? 11.711 -3.952 1.528 1.00 27.95 219 GLY A O 1
ATOM 1491 N N . GLY A 1 194 ? 13.124 -4.678 3.117 1.00 27.46 220 GLY A N 1
ATOM 1492 C CA . GLY A 1 194 ? 13.883 -5.588 2.253 1.00 27.86 220 GLY A CA 1
ATOM 1493 C C . GLY A 1 194 ? 15.033 -6.183 3.056 1.00 28.30 220 GLY A C 1
ATOM 1494 O O . GLY A 1 194 ? 15.120 -5.946 4.270 1.00 27.88 220 GLY A O 1
ATOM 1495 N N . PRO A 1 195 ? 15.939 -6.933 2.424 1.00 27.02 221 PRO A N 1
ATOM 1496 C CA . PRO A 1 195 ? 15.971 -7.177 0.990 1.00 28.98 221 PRO A CA 1
ATOM 1497 C C . PRO A 1 195 ? 15.192 -8.405 0.532 1.00 29.66 221 PRO A C 1
ATOM 1498 O O . PRO A 1 195 ? 15.060 -8.630 -0.661 1.00 32.65 221 PRO A O 1
ATOM 1502 N N . GLY A 1 196 ? 14.677 -9.192 1.469 1.00 30.36 222 GLY A N 1
ATOM 1503 C CA . GLY A 1 196 ? 13.995 -10.455 1.124 1.00 31.17 222 GLY A CA 1
ATOM 1504 C C . GLY A 1 196 ? 15.001 -11.489 0.631 1.00 29.33 222 GLY A C 1
ATOM 1505 O O . GLY A 1 196 ? 14.847 -12.039 -0.454 1.00 28.29 222 GLY A O 1
ATOM 1506 N N . ASP A 1 197 ? 16.045 -11.736 1.418 1.00 30.51 223 ASP A N 1
ATOM 1507 C CA . ASP A 1 197 ? 17.121 -12.650 1.003 1.00 31.51 223 ASP A CA 1
ATOM 1508 C C . ASP A 1 197 ? 17.779 -13.285 2.230 1.00 31.09 223 ASP A C 1
ATOM 1509 O O . ASP A 1 197 ? 17.428 -12.952 3.362 1.00 29.33 223 ASP A O 1
ATOM 1514 N N . SER A 1 198 ? 18.717 -14.196 2.007 1.00 28.78 224 SER A N 1
ATOM 1515 C CA . SER A 1 198 ? 19.163 -15.105 3.056 1.00 29.60 224 SER A CA 1
ATOM 1516 C C . SER A 1 198 ? 20.278 -14.572 3.938 1.00 28.35 224 SER A C 1
ATOM 1517 O O . SER A 1 198 ? 20.508 -15.112 5.017 1.00 27.99 224 SER A O 1
ATOM 1520 N N . PHE A 1 199 ? 20.983 -13.545 3.475 1.00 27.83 225 PHE A N 1
ATOM 1521 C CA . PHE A 1 199 ? 22.103 -12.954 4.227 1.00 27.78 225 PHE A CA 1
ATOM 1522 C C . PHE A 1 199 ? 23.188 -13.986 4.507 1.00 28.43 225 PHE A C 1
ATOM 1523 O O . PHE A 1 199 ? 23.518 -14.262 5.648 1.00 29.07 225 PHE A O 1
ATOM 1531 N N . HIS A 1 200 ? 23.746 -14.554 3.448 1.00 29.96 226 HIS A N 1
ATOM 1532 C CA . HIS A 1 200 ? 24.858 -15.478 3.595 1.00 30.41 226 HIS A CA 1
ATOM 1533 C C . HIS A 1 200 ? 26.084 -14.711 4.153 1.00 30.04 226 HIS A C 1
ATOM 1534 O O . HIS A 1 200 ? 26.214 -13.498 3.996 1.00 29.73 226 HIS A O 1
ATOM 1541 N N . THR A 1 201 ? 26.990 -15.425 4.797 1.00 32.42 227 THR A N 1
ATOM 1542 C CA . THR A 1 201 ? 28.156 -14.813 5.447 1.00 32.41 227 THR A CA 1
ATOM 1543 C C . THR A 1 201 ? 28.971 -13.913 4.506 1.00 33.05 227 THR A C 1
ATOM 1544 O O . THR A 1 201 ? 29.398 -14.366 3.438 1.00 31.50 227 THR A O 1
ATOM 1548 N N . PRO A 1 202 ? 29.192 -12.642 4.887 1.00 34.32 228 PRO A N 1
ATOM 1549 C CA . PRO A 1 202 ? 30.062 -11.793 4.068 1.00 35.77 228 PRO A CA 1
ATOM 1550 C C . PRO A 1 202 ? 31.409 -12.492 3.791 1.00 36.23 228 PRO A C 1
ATOM 1551 O O . PRO A 1 202 ? 31.918 -13.160 4.671 1.00 36.90 228 PRO A O 1
ATOM 1555 N N . PRO A 1 203 ? 31.980 -12.354 2.598 1.00 36.20 229 PRO A N 1
ATOM 1556 C CA . PRO A 1 203 ? 31.555 -11.398 1.579 1.00 36.54 229 PRO A CA 1
ATOM 1557 C C . PRO A 1 203 ? 30.417 -11.864 0.649 1.00 37.05 229 PRO A C 1
ATOM 1558 O O . PRO A 1 203 ? 30.166 -11.218 -0.366 1.00 36.58 229 PRO A O 1
ATOM 1562 N N . ARG A 1 204 ? 29.720 -12.945 0.994 1.00 35.30 230 ARG A N 1
ATOM 1563 C CA . ARG A 1 204 ? 28.543 -13.340 0.242 1.00 35.03 230 ARG A CA 1
ATOM 1564 C C . ARG A 1 204 ? 27.426 -12.324 0.428 1.00 34.90 230 ARG A C 1
ATOM 1565 O O . ARG A 1 204 ? 27.494 -11.460 1.293 1.00 32.39 230 ARG A O 1
ATOM 1573 N N . SER A 1 205 ? 26.401 -12.449 -0.409 1.00 31.53 231 SER A N 1
ATOM 1574 C CA . SER A 1 205 ? 25.198 -11.632 -0.333 1.00 32.63 231 SER A CA 1
ATOM 1575 C C . SER A 1 205 ? 25.493 -10.121 -0.227 1.00 33.79 231 SER A C 1
ATOM 1576 O O . SER A 1 205 ? 25.006 -9.448 0.686 1.00 35.49 231 SER A O 1
ATOM 1579 N N . PRO A 1 206 ? 26.284 -9.577 -1.178 1.00 32.71 232 PRO A N 1
ATOM 1580 C CA . PRO A 1 206 ? 26.667 -8.160 -1.125 1.00 33.09 232 PRO A CA 1
ATOM 1581 C C . PRO A 1 206 ? 25.490 -7.176 -1.237 1.00 31.72 232 PRO A C 1
ATOM 1582 O O . PRO A 1 206 ? 25.488 -6.159 -0.571 1.00 32.37 232 PRO A O 1
ATOM 1586 N N . LEU A 1 207 ? 24.495 -7.468 -2.058 1.00 31.54 233 LEU A N 1
ATOM 1587 C CA . LEU A 1 207 ? 23.387 -6.532 -2.193 1.00 34.10 233 LEU A CA 1
ATOM 1588 C C . LEU A 1 207 ? 22.542 -6.470 -0.906 1.00 33.83 233 LEU A C 1
ATOM 1589 O O . LEU A 1 207 ? 22.046 -5.412 -0.538 1.00 35.84 233 LEU A O 1
ATOM 1594 N N . SER A 1 208 ? 22.411 -7.598 -0.218 1.00 32.78 234 SER A N 1
ATOM 1595 C CA . SER A 1 208 ? 21.646 -7.667 1.030 1.00 32.12 234 SER A CA 1
ATOM 1596 C C . SER A 1 208 ? 22.331 -6.935 2.178 1.00 31.73 234 SER A C 1
ATOM 1597 O O . SER A 1 208 ? 21.723 -6.062 2.782 1.00 32.51 234 SER A O 1
ATOM 1600 N N . TRP A 1 209 ? 23.588 -7.273 2.474 1.00 32.79 235 TRP A N 1
ATOM 1601 C CA . TRP A 1 209 ? 24.348 -6.549 3.504 1.00 32.66 235 TRP A CA 1
ATOM 1602 C C . TRP A 1 209 ? 24.564 -5.102 3.105 1.00 32.10 235 TRP A C 1
ATOM 1603 O O . TRP A 1 209 ? 24.559 -4.215 3.969 1.00 30.04 235 TRP A O 1
ATOM 1614 N N . GLY A 1 210 ? 24.760 -4.882 1.802 1.00 31.63 236 GLY A N 1
ATOM 1615 C CA . GLY A 1 210 ? 24.968 -3.543 1.264 1.00 31.82 236 GLY A CA 1
ATOM 1616 C C . GLY A 1 210 ? 23.753 -2.644 1.453 1.00 31.48 236 GLY A C 1
ATOM 1617 O O . GLY A 1 210 ? 23.895 -1.462 1.733 1.00 31.80 236 GLY A O 1
ATOM 1618 N N . LEU A 1 211 ? 22.552 -3.199 1.296 1.00 31.48 237 LEU A N 1
ATOM 1619 C CA . LEU A 1 211 ? 21.321 -2.438 1.545 1.00 31.19 237 LEU A CA 1
ATOM 1620 C C . LEU A 1 211 ? 21.287 -1.937 2.970 1.00 29.56 237 LEU A C 1
ATOM 1621 O O . LEU A 1 211 ? 20.977 -0.779 3.200 1.00 31.88 237 LEU A O 1
ATOM 1626 N N . LEU A 1 212 ? 21.607 -2.812 3.921 1.00 29.84 238 LEU A N 1
ATOM 1627 C CA . LEU A 1 212 ? 21.579 -2.449 5.329 1.00 30.55 238 LEU A CA 1
ATOM 1628 C C . LEU A 1 212 ? 22.576 -1.330 5.623 1.00 31.98 238 LEU A C 1
ATOM 1629 O O . LEU A 1 212 ? 22.204 -0.348 6.254 1.00 30.12 238 LEU A O 1
ATOM 1634 N N . ARG A 1 213 ? 23.814 -1.450 5.147 1.00 32.23 239 ARG A N 1
ATOM 1635 C CA . ARG A 1 213 ? 24.796 -0.386 5.386 1.00 34.70 239 ARG A CA 1
ATOM 1636 C C . ARG A 1 213 ? 24.392 0.932 4.708 1.00 31.80 239 ARG A C 1
ATOM 1637 O O . ARG A 1 213 ? 24.570 2.022 5.277 1.00 27.34 239 ARG A O 1
ATOM 1645 N N . HIS A 1 214 ? 23.850 0.832 3.497 1.00 29.28 240 HIS A N 1
ATOM 1646 C CA . HIS A 1 214 ? 23.319 2.000 2.779 1.00 28.97 240 HIS A CA 1
ATOM 1647 C C . HIS A 1 214 ? 22.196 2.713 3.565 1.00 28.80 240 HIS A C 1
ATOM 1648 O O . HIS A 1 214 ? 22.208 3.935 3.707 1.00 28.67 240 HIS A O 1
ATOM 1655 N N . CYS A 1 215 ? 21.232 1.952 4.071 1.00 28.46 241 CYS A N 1
ATOM 1656 C CA . CYS A 1 215 ? 20.155 2.518 4.892 1.00 29.48 241 CYS A CA 1
ATOM 1657 C C . CYS A 1 215 ? 20.636 3.035 6.274 1.00 28.90 241 CYS A C 1
ATOM 1658 O O . CYS A 1 215 ? 20.087 4.021 6.797 1.00 29.92 241 CYS A O 1
ATOM 1661 N N . HIS A 1 216 ? 21.649 2.391 6.839 1.00 29.85 242 HIS A N 1
ATOM 1662 C CA . HIS A 1 216 ? 22.248 2.812 8.107 1.00 32.59 242 HIS A CA 1
ATOM 1663 C C . HIS A 1 216 ? 23.076 4.114 7.953 1.00 35.91 242 HIS A C 1
ATOM 1664 O O . HIS A 1 216 ? 22.929 5.039 8.745 1.00 37.45 242 HIS A O 1
ATOM 1671 N N . ASP A 1 217 ? 23.940 4.150 6.938 1.00 39.99 243 ASP A N 1
ATOM 1672 C CA . ASP A 1 217 ? 24.997 5.163 6.794 1.00 42.38 243 ASP A CA 1
ATOM 1673 C C . ASP A 1 217 ? 25.157 5.808 5.407 1.00 40.64 243 ASP A C 1
ATOM 1674 O O . ASP A 1 217 ? 25.900 6.771 5.274 1.00 43.45 243 ASP A O 1
ATOM 1679 N N . GLY A 1 218 ? 24.483 5.290 4.385 1.00 39.00 244 GLY A N 1
ATOM 1680 C CA . GLY A 1 218 ? 24.750 5.675 2.989 1.00 38.14 244 GLY A CA 1
ATOM 1681 C C . GLY A 1 218 ? 24.117 6.989 2.581 1.00 39.28 244 GLY A C 1
ATOM 1682 O O . GLY A 1 218 ? 23.525 7.661 3.405 1.00 45.10 244 GLY A O 1
ATOM 1683 N N . THR A 1 219 ? 24.248 7.375 1.316 1.00 35.41 245 THR A N 1
ATOM 1684 C CA . THR A 1 219 ? 23.666 8.619 0.811 1.00 36.79 245 THR A CA 1
ATOM 1685 C C . THR A 1 219 ? 22.431 8.366 -0.029 1.00 36.47 245 THR A C 1
ATOM 1686 O O . THR A 1 219 ? 22.474 7.568 -0.951 1.00 37.33 245 THR A O 1
ATOM 1690 N N . ASN A 1 220 ? 21.345 9.064 0.293 1.00 36.42 246 ASN A N 1
ATOM 1691 C CA . ASN A 1 220 ? 20.099 9.015 -0.462 1.00 36.64 246 ASN A CA 1
ATOM 1692 C C . ASN A 1 220 ? 20.292 9.661 -1.850 1.00 37.75 246 ASN A C 1
ATOM 1693 O O . ASN A 1 220 ? 20.688 10.820 -1.965 1.00 37.76 246 ASN A O 1
ATOM 1698 N N . PHE A 1 221 ? 19.975 8.894 -2.888 1.00 36.09 247 PHE A N 1
ATOM 1699 C CA . PHE A 1 221 ? 20.245 9.255 -4.277 1.00 38.60 247 PHE A CA 1
ATOM 1700 C C . PHE A 1 221 ? 19.571 10.557 -4.678 1.00 37.72 247 PHE A C 1
ATOM 1701 O O . PHE A 1 221 ? 20.114 11.310 -5.471 1.00 37.41 247 PHE A O 1
ATOM 1709 N N . PHE A 1 222 ? 18.383 10.807 -4.131 1.00 37.00 248 PHE A N 1
ATOM 1710 C CA . PHE A 1 222 ? 17.592 11.970 -4.499 1.00 37.64 248 PHE A CA 1
ATOM 1711 C C . PHE A 1 222 ? 17.847 13.184 -3.618 1.00 39.31 248 PHE A C 1
ATOM 1712 O O . PHE A 1 222 ? 17.839 14.301 -4.124 1.00 40.56 248 PHE A O 1
ATOM 1720 N N . THR A 1 223 ? 18.073 12.969 -2.320 1.00 40.07 249 THR A N 1
ATOM 1721 C CA . THR A 1 223 ? 18.158 14.066 -1.348 1.00 37.39 249 THR A CA 1
ATOM 1722 C C . THR A 1 223 ? 19.549 14.342 -0.801 1.00 38.31 249 THR A C 1
ATOM 1723 O O . THR A 1 223 ? 19.770 15.401 -0.218 1.00 38.48 249 THR A O 1
ATOM 1727 N N . GLY A 1 224 ? 20.477 13.393 -0.933 1.00 38.57 250 GLY A N 1
ATOM 1728 C CA . GLY A 1 224 ? 21.812 13.549 -0.344 1.00 37.45 250 GLY A CA 1
ATOM 1729 C C . GLY A 1 224 ? 21.888 13.291 1.159 1.00 39.82 250 GLY A C 1
ATOM 1730 O O . GLY A 1 224 ? 22.964 13.352 1.750 1.00 37.27 250 GLY A O 1
ATOM 1731 N N . GLU A 1 225 ? 20.759 12.960 1.783 1.00 39.88 251 GLU A N 1
ATOM 1732 C CA . GLU A 1 225 ? 20.729 12.732 3.224 1.00 43.18 251 GLU A CA 1
ATOM 1733 C C . GLU A 1 225 ? 21.498 11.468 3.617 1.00 40.46 251 GLU A C 1
ATOM 1734 O O . GLU A 1 225 ? 21.496 10.465 2.900 1.00 39.10 251 GLU A O 1
ATOM 1740 N N . ALA A 1 226 ? 22.154 11.530 4.768 1.00 38.21 252 ALA A N 1
ATOM 1741 C CA . ALA A 1 226 ? 22.826 10.374 5.342 1.00 37.59 252 ALA A CA 1
ATOM 1742 C C . ALA A 1 226 ? 21.792 9.406 5.913 1.00 36.73 252 ALA A C 1
ATOM 1743 O O . ALA A 1 226 ? 21.008 9.764 6.768 1.00 40.89 252 ALA A O 1
ATOM 1745 N N . GLY A 1 227 ? 21.787 8.180 5.410 1.00 36.21 253 GLY A N 1
ATOM 1746 C CA . GLY A 1 227 ? 20.841 7.151 5.825 1.00 35.36 253 GLY A CA 1
ATOM 1747 C C . GLY A 1 227 ? 19.535 7.238 5.065 1.00 34.78 253 GLY A C 1
ATOM 1748 O O . GLY A 1 227 ? 19.144 8.309 4.593 1.00 38.16 253 GLY A O 1
ATOM 1749 N N . VAL A 1 228 ? 18.855 6.102 4.959 1.00 33.61 254 VAL A N 1
ATOM 1750 C CA . VAL A 1 228 ? 17.573 5.997 4.258 1.00 32.51 254 VAL A CA 1
ATOM 1751 C C . VAL A 1 228 ? 16.633 5.084 5.054 1.00 31.70 254 VAL A C 1
ATOM 1752 O O . VAL A 1 228 ? 17.069 4.096 5.662 1.00 29.28 254 VAL A O 1
ATOM 1756 N N . ARG A 1 229 ? 15.351 5.425 5.032 1.00 29.99 255 ARG A N 1
ATOM 1757 C CA . ARG A 1 229 ? 14.292 4.675 5.694 1.00 30.24 255 ARG A CA 1
ATOM 1758 C C . ARG A 1 229 ? 14.383 3.185 5.389 1.00 30.10 255 ARG A C 1
ATOM 1759 O O . ARG A 1 229 ? 14.630 2.790 4.247 1.00 28.82 255 ARG A O 1
ATOM 1767 N N . LEU A 1 230 ? 14.175 2.376 6.421 1.00 29.05 256 LEU A N 1
ATOM 1768 C CA . LEU A 1 230 ? 14.034 0.931 6.302 1.00 29.12 256 LEU A CA 1
ATOM 1769 C C . LEU A 1 230 ? 13.096 0.485 7.427 1.00 29.29 256 LEU A C 1
ATOM 1770 O O . LEU A 1 230 ? 13.521 0.380 8.582 1.00 26.73 256 LEU A O 1
ATOM 1775 N N . ASP A 1 231 ? 11.830 0.220 7.105 1.00 27.38 257 ASP A N 1
ATOM 1776 C CA . ASP A 1 231 ? 10.839 -0.036 8.154 1.00 28.82 257 ASP A CA 1
ATOM 1777 C C . ASP A 1 231 ? 10.907 -1.454 8.722 1.00 28.91 257 ASP A C 1
ATOM 1778 O O . ASP A 1 231 ? 10.525 -1.687 9.867 1.00 29.19 257 ASP A O 1
ATOM 1783 N N . TYR A 1 232 ? 11.365 -2.405 7.918 1.00 28.98 258 TYR A N 1
ATOM 1784 C CA . TYR A 1 232 ? 11.604 -3.758 8.404 1.00 28.77 258 TYR A CA 1
ATOM 1785 C C . TYR A 1 232 ? 12.701 -4.403 7.572 1.00 29.11 258 TYR A C 1
ATOM 1786 O O . TYR A 1 232 ? 12.959 -3.994 6.432 1.00 30.83 258 TYR A O 1
ATOM 1795 N N . ILE A 1 233 ? 13.342 -5.411 8.160 1.00 28.31 259 ILE A N 1
ATOM 1796 C CA . ILE A 1 233 ? 14.335 -6.216 7.468 1.00 27.44 259 ILE A CA 1
ATOM 1797 C C . ILE A 1 233 ? 13.747 -7.606 7.225 1.00 25.89 259 ILE A C 1
ATOM 1798 O O . ILE A 1 233 ? 13.375 -8.297 8.162 1.00 25.38 259 ILE A O 1
ATOM 1803 N N . SER A 1 234 ? 13.671 -8.000 5.964 1.00 25.89 260 SER A N 1
ATOM 1804 C CA . SER A 1 234 ? 13.148 -9.302 5.604 1.00 26.41 260 SER A CA 1
ATOM 1805 C C . SER A 1 234 ? 14.252 -10.247 5.146 1.00 26.92 260 SER A C 1
ATOM 1806 O O . SER A 1 234 ? 15.004 -9.956 4.201 1.00 26.12 260 SER A O 1
ATOM 1809 N N . LEU A 1 235 ? 14.334 -11.390 5.821 1.00 27.31 261 LEU A N 1
ATOM 1810 C CA . LEU A 1 235 ? 15.251 -12.446 5.425 1.00 29.04 261 LEU A CA 1
ATOM 1811 C C . LEU A 1 235 ? 14.470 -13.663 4.931 1.00 29.37 261 LEU A C 1
ATOM 1812 O O . LEU A 1 235 ? 13.247 -13.732 5.105 1.00 31.04 261 LEU A O 1
ATOM 1817 N N . HIS A 1 236 ? 15.189 -14.583 4.288 1.00 27.65 262 HIS A N 1
ATOM 1818 C CA . HIS A 1 236 ? 14.680 -15.887 3.863 1.00 28.53 262 HIS A CA 1
ATOM 1819 C C . HIS A 1 236 ? 15.589 -16.960 4.459 1.00 30.13 262 HIS A C 1
ATOM 1820 O O . HIS A 1 236 ? 16.783 -17.001 4.146 1.00 30.26 262 HIS A O 1
ATOM 1827 N N . ARG A 1 237 ? 15.038 -17.834 5.295 1.00 30.11 263 ARG A N 1
ATOM 1828 C CA . ARG A 1 237 ? 15.766 -19.011 5.752 1.00 30.53 263 ARG A CA 1
ATOM 1829 C C . ARG A 1 237 ? 14.848 -20.223 5.823 1.00 30.99 263 ARG A C 1
ATOM 1830 O O . ARG A 1 237 ? 13.768 -20.173 6.420 1.00 32.61 263 ARG A O 1
ATOM 1838 N N . LYS A 1 238 ? 15.311 -21.310 5.215 1.00 30.97 264 LYS A N 1
ATOM 1839 C CA . LYS A 1 238 ? 14.576 -22.564 5.108 1.00 31.23 264 LYS A CA 1
ATOM 1840 C C . LYS A 1 238 ? 15.236 -23.662 5.944 1.00 31.13 264 LYS A C 1
ATOM 1841 O O . LYS A 1 238 ? 16.376 -23.521 6.396 1.00 30.34 264 LYS A O 1
ATOM 1847 N N . GLY A 1 239 ? 14.507 -24.750 6.173 1.00 30.34 265 GLY A N 1
ATOM 1848 C CA . GLY A 1 239 ? 14.914 -25.733 7.169 1.00 31.34 265 GLY A CA 1
ATOM 1849 C C . GLY A 1 239 ? 15.823 -26.871 6.708 1.00 32.33 265 GLY A C 1
ATOM 1850 O O . GLY A 1 239 ? 16.404 -27.558 7.542 1.00 31.04 265 GLY A O 1
ATOM 1851 N N . ALA A 1 240 ? 15.936 -27.091 5.398 1.00 34.13 266 ALA A N 1
ATOM 1852 C CA . ALA A 1 240 ? 16.524 -28.332 4.861 1.00 33.77 266 ALA A CA 1
ATOM 1853 C C . ALA A 1 240 ? 15.932 -29.547 5.593 1.00 33.75 266 ALA A C 1
ATOM 1854 O O . ALA A 1 240 ? 16.649 -30.441 6.025 1.00 33.35 266 ALA A O 1
ATOM 1856 N N . ARG A 1 241 ? 14.610 -29.529 5.756 1.00 32.81 267 ARG A N 1
ATOM 1857 C CA . ARG A 1 241 ? 13.842 -30.591 6.435 1.00 32.58 267 ARG A CA 1
ATOM 1858 C C . ARG A 1 241 ? 13.840 -30.532 7.976 1.00 31.49 267 ARG A C 1
ATOM 1859 O O . ARG A 1 241 ? 13.163 -31.341 8.622 1.00 30.95 267 ARG A O 1
ATOM 1867 N N . SER A 1 242 ? 14.565 -29.584 8.568 1.00 28.52 268 SER A N 1
ATOM 1868 C CA . SER A 1 242 ? 14.552 -29.400 10.024 1.00 29.40 268 SER A CA 1
ATOM 1869 C C . SER A 1 242 ? 13.733 -28.171 10.422 1.00 28.32 268 SER A C 1
ATOM 1870 O O . SER A 1 242 ? 13.977 -27.076 9.923 1.00 28.86 268 SER A O 1
ATOM 1873 N N . SER A 1 243 ? 12.779 -28.351 11.337 1.00 28.70 269 SER A N 1
ATOM 1874 C CA . SER A 1 243 ? 11.980 -27.230 11.834 1.00 27.60 269 SER A CA 1
ATOM 1875 C C . SER A 1 243 ? 12.834 -26.273 12.679 1.00 28.47 269 SER A C 1
ATOM 1876 O O . SER A 1 243 ? 12.871 -25.056 12.421 1.00 26.64 269 SER A O 1
ATOM 1879 N N . ILE A 1 244 ? 13.526 -26.820 13.678 1.00 26.39 270 ILE A N 1
ATOM 1880 C CA . ILE A 1 244 ? 14.284 -25.983 14.599 1.00 27.79 270 ILE A CA 1
ATOM 1881 C C . ILE A 1 244 ? 15.421 -25.224 13.908 1.00 26.74 270 ILE A C 1
ATOM 1882 O O . ILE A 1 244 ? 15.804 -24.139 14.333 1.00 26.47 270 ILE A O 1
ATOM 1887 N N . SER A 1 245 ? 15.945 -25.797 12.837 1.00 28.74 271 SER A N 1
ATOM 1888 C CA . SER A 1 245 ? 17.017 -25.166 12.055 1.00 30.23 271 SER A CA 1
ATOM 1889 C C . SER A 1 245 ? 16.624 -23.776 11.530 1.00 29.78 271 SER A C 1
ATOM 1890 O O . SER A 1 245 ? 17.472 -22.879 11.433 1.00 27.52 271 SER A O 1
ATOM 1893 N N . ILE A 1 246 ? 15.347 -23.610 11.196 1.00 28.88 272 ILE A N 1
ATOM 1894 C CA . ILE A 1 246 ? 14.845 -22.317 10.711 1.00 30.08 272 ILE A CA 1
ATOM 1895 C C . ILE A 1 246 ? 15.117 -21.249 11.770 1.00 28.12 272 ILE A C 1
ATOM 1896 O O . ILE A 1 246 ? 15.794 -20.252 11.502 1.00 28.30 272 ILE A O 1
ATOM 1901 N N . LEU A 1 247 ? 14.615 -21.495 12.981 1.00 30.51 273 LEU A N 1
ATOM 1902 C CA . LEU A 1 247 ? 14.835 -20.627 14.144 1.00 28.99 273 LEU A CA 1
ATOM 1903 C C . LEU A 1 247 ? 16.308 -20.400 14.439 1.00 29.81 273 LEU A C 1
ATOM 1904 O O . LEU A 1 247 ? 16.723 -19.268 14.756 1.00 27.39 273 LEU A O 1
ATOM 1909 N N . GLU A 1 248 ? 17.095 -21.474 14.374 1.00 28.21 274 GLU A N 1
ATOM 1910 C CA . GLU A 1 248 ? 18.533 -21.374 14.667 1.00 30.27 274 GLU A CA 1
ATOM 1911 C C . GLU A 1 248 ? 19.206 -20.399 13.707 1.00 28.60 274 GLU A C 1
ATOM 1912 O O . GLU A 1 248 ? 19.921 -19.508 14.132 1.00 29.63 274 GLU A O 1
ATOM 1918 N N . GLN A 1 249 ? 18.945 -20.566 12.418 1.00 30.71 275 GLN A N 1
ATOM 1919 C CA . GLN A 1 249 ? 19.548 -19.717 11.384 1.00 29.87 275 GLN A CA 1
ATOM 1920 C C . GLN A 1 249 ? 19.096 -18.271 11.486 1.00 29.29 275 GLN A C 1
ATOM 1921 O O . GLN A 1 249 ? 19.916 -17.364 11.363 1.00 29.97 275 GLN A O 1
ATOM 1927 N N . GLU A 1 250 ? 17.802 -18.057 11.731 1.00 29.88 276 GLU A N 1
ATOM 1928 C CA . GLU A 1 250 ? 17.261 -16.704 11.973 1.00 30.00 276 GLU A CA 1
ATOM 1929 C C . GLU A 1 250 ? 17.988 -15.967 13.098 1.00 29.79 276 GLU A C 1
ATOM 1930 O O . GLU A 1 250 ? 18.297 -14.782 12.980 1.00 29.08 276 GLU A O 1
ATOM 1936 N N . LYS A 1 251 ? 18.260 -16.672 14.190 1.00 33.78 277 LYS A N 1
ATOM 1937 C CA . LYS A 1 251 ? 18.922 -16.068 15.362 1.00 32.58 277 LYS A CA 1
ATOM 1938 C C . LYS A 1 251 ? 20.349 -15.643 15.040 1.00 31.76 277 LYS A C 1
ATOM 1939 O O . LYS A 1 251 ? 20.786 -14.619 15.517 1.00 31.63 277 LYS A O 1
ATOM 1945 N N . VAL A 1 252 ? 21.068 -16.437 14.252 1.00 32.51 278 VAL A N 1
ATOM 1946 C CA . VAL A 1 252 ? 22.442 -16.101 13.842 1.00 31.99 278 VAL A CA 1
ATOM 1947 C C . VAL A 1 252 ? 22.443 -14.817 13.007 1.00 31.15 278 VAL A C 1
ATOM 1948 O O . VAL A 1 252 ? 23.165 -13.881 13.309 1.00 29.51 278 VAL A O 1
ATOM 1952 N N . VAL A 1 253 ? 21.599 -14.764 11.982 1.00 30.50 279 VAL A N 1
ATOM 1953 C CA . VAL A 1 253 ? 21.478 -13.562 11.159 1.00 29.87 279 VAL A CA 1
ATOM 1954 C C . VAL A 1 253 ? 20.998 -12.332 11.954 1.00 28.77 279 VAL A C 1
ATOM 1955 O O . VAL A 1 253 ? 21.547 -11.247 11.792 1.00 29.53 279 VAL A O 1
ATOM 1959 N N . ALA A 1 254 ? 19.990 -12.485 12.807 1.00 27.73 280 ALA A N 1
ATOM 1960 C CA . ALA A 1 254 ? 19.484 -11.339 13.588 1.00 28.43 280 ALA A CA 1
ATOM 1961 C C . ALA A 1 254 ? 20.557 -10.786 14.539 1.00 30.01 280 ALA A C 1
ATOM 1962 O O . ALA A 1 254 ? 20.679 -9.580 14.704 1.00 31.85 280 ALA A O 1
ATOM 1964 N N . GLN A 1 255 ? 21.345 -11.670 15.133 1.00 31.22 281 GLN A N 1
ATOM 1965 C CA . GLN A 1 255 ? 22.481 -11.288 15.986 1.00 33.31 281 GLN A CA 1
ATOM 1966 C C . GLN A 1 255 ? 23.563 -10.527 15.198 1.00 32.81 281 GLN A C 1
ATOM 1967 O O . GLN A 1 255 ? 24.075 -9.519 15.669 1.00 31.95 281 GLN A O 1
ATOM 1973 N N . GLN A 1 256 ? 23.895 -10.986 13.996 1.00 32.92 282 GLN A N 1
ATOM 1974 C CA . GLN A 1 256 ? 24.872 -10.283 13.165 1.00 33.35 282 GLN A CA 1
ATOM 1975 C C . GLN A 1 256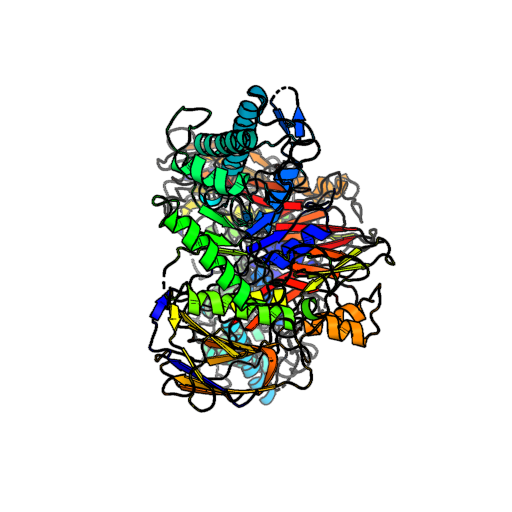 ? 24.363 -8.879 12.798 1.00 34.61 282 GLN A C 1
ATOM 1976 O O . GLN A 1 256 ? 25.116 -7.904 12.861 1.00 32.39 282 GLN A O 1
ATOM 1982 N N . ILE A 1 257 ? 23.087 -8.778 12.433 1.00 32.64 283 ILE A N 1
ATOM 1983 C CA . ILE A 1 257 ? 22.464 -7.476 12.138 1.00 35.04 283 ILE A CA 1
ATOM 1984 C C . ILE A 1 257 ? 22.549 -6.508 13.334 1.00 33.81 283 ILE A C 1
ATOM 1985 O O . ILE A 1 257 ? 22.904 -5.348 13.186 1.00 31.14 283 ILE A O 1
ATOM 1990 N N . ARG A 1 258 ? 22.192 -7.010 14.510 1.00 36.16 284 ARG A N 1
ATOM 1991 C CA . ARG A 1 258 ? 22.244 -6.267 15.767 1.00 37.03 284 ARG A CA 1
ATOM 1992 C C . ARG A 1 258 ? 23.664 -5.777 16.102 1.00 36.43 284 ARG A C 1
ATOM 1993 O O . ARG A 1 258 ? 23.849 -4.631 16.521 1.00 35.95 284 ARG A O 1
ATOM 2001 N N . GLN A 1 259 ? 24.653 -6.648 15.922 1.00 37.34 285 GLN A N 1
ATOM 2002 C CA . GLN A 1 259 ? 26.058 -6.310 16.185 1.00 39.35 285 GLN A CA 1
ATOM 2003 C C . GLN A 1 259 ? 26.616 -5.290 15.184 1.00 38.24 285 GLN A C 1
ATOM 2004 O O . GLN A 1 259 ? 27.301 -4.363 15.574 1.00 40.00 285 GLN A O 1
ATOM 2010 N N . LEU A 1 260 ? 26.347 -5.489 13.897 1.00 37.79 286 LEU A N 1
ATOM 2011 C CA . LEU A 1 260 ? 26.892 -4.624 12.841 1.00 38.76 286 LEU A CA 1
ATOM 2012 C C . LEU A 1 260 ? 26.160 -3.290 12.696 1.00 37.88 286 LEU A C 1
ATOM 2013 O O . LEU A 1 260 ? 26.757 -2.336 12.237 1.00 35.04 286 LEU A O 1
ATOM 2018 N N . PHE A 1 261 ? 24.877 -3.241 13.052 1.00 35.67 287 PHE A N 1
ATOM 2019 C CA . PHE A 1 261 ? 24.036 -2.064 12.778 1.00 34.99 287 PHE A CA 1
ATOM 2020 C C . PHE A 1 261 ? 23.215 -1.652 14.008 1.00 34.07 287 PHE A C 1
ATOM 2021 O O . PHE A 1 261 ? 22.042 -2.036 14.142 1.00 34.22 287 PHE A O 1
ATOM 2029 N N . PRO A 1 262 ? 23.823 -0.859 14.912 1.00 33.53 288 PRO A N 1
ATOM 2030 C CA . PRO A 1 262 ? 23.190 -0.425 16.158 1.00 32.71 288 PRO A CA 1
ATOM 2031 C C . PRO A 1 262 ? 21.806 0.212 15.992 1.00 31.38 288 PRO A C 1
ATOM 2032 O O . PRO A 1 262 ? 20.949 0.042 16.862 1.00 30.73 288 PRO A O 1
ATOM 2036 N N . LYS A 1 263 ? 21.601 0.944 14.894 1.00 30.80 289 LYS A N 1
ATOM 2037 C CA . LYS A 1 263 ? 20.340 1.623 14.650 1.00 30.64 289 LYS A CA 1
ATOM 2038 C C . LYS A 1 263 ? 19.183 0.675 14.371 1.00 29.73 289 LYS A C 1
ATOM 2039 O O . LYS A 1 263 ? 18.033 1.095 14.477 1.00 27.18 289 LYS A O 1
ATOM 2045 N N . PHE A 1 264 ? 19.486 -0.576 13.997 1.00 28.97 290 PHE A N 1
ATOM 2046 C CA . PHE A 1 264 ? 18.460 -1.541 13.624 1.00 28.70 290 PHE A CA 1
ATOM 2047 C C . PHE A 1 264 ? 18.101 -2.493 14.757 1.00 30.20 290 PHE A C 1
ATOM 2048 O O . PHE A 1 264 ? 17.370 -3.451 14.556 1.00 30.59 290 PHE A O 1
ATOM 2056 N N . ALA A 1 265 ? 18.603 -2.203 15.951 1.00 29.29 291 ALA A N 1
ATOM 2057 C CA . ALA A 1 265 ? 18.327 -2.983 17.144 1.00 30.29 291 ALA A CA 1
ATOM 2058 C C . ALA A 1 265 ? 16.838 -3.298 17.352 1.00 28.50 291 ALA A C 1
ATOM 2059 O O . ALA A 1 265 ? 16.504 -4.413 17.755 1.00 26.16 291 ALA A O 1
ATOM 2061 N N . ASP A 1 266 ? 15.953 -2.338 17.061 1.00 27.48 292 ASP A N 1
ATOM 2062 C CA . ASP A 1 266 ? 14.521 -2.572 17.199 1.00 28.12 292 ASP A CA 1
ATOM 2063 C C . ASP A 1 266 ? 13.789 -2.695 15.881 1.00 28.64 292 ASP A C 1
ATOM 2064 O O . ASP A 1 266 ? 12.550 -2.693 15.879 1.00 27.52 292 ASP A O 1
ATOM 2069 N N . THR A 1 267 ? 14.529 -2.826 14.777 1.00 27.78 293 THR A N 1
ATOM 2070 C CA . THR A 1 267 ? 13.898 -2.934 13.461 1.00 28.16 293 THR A CA 1
ATOM 2071 C C . THR A 1 267 ? 13.263 -4.319 13.296 1.00 27.32 293 THR A C 1
ATOM 2072 O O . THR A 1 267 ? 13.926 -5.324 13.482 1.00 26.51 293 THR A O 1
ATOM 2076 N N . PRO A 1 268 ? 11.958 -4.367 12.955 1.00 28.54 294 PRO A N 1
ATOM 2077 C CA . PRO A 1 268 ? 11.304 -5.672 12.845 1.00 27.73 294 PRO A CA 1
ATOM 2078 C C . PRO A 1 268 ? 11.938 -6.596 11.796 1.00 26.96 294 PRO A C 1
ATOM 2079 O O . PRO A 1 268 ? 12.308 -6.145 10.711 1.00 25.96 294 PRO A O 1
ATOM 2083 N N . ILE A 1 269 ? 12.060 -7.874 12.138 1.00 26.48 295 ILE A N 1
ATOM 2084 C CA . ILE A 1 269 ? 12.621 -8.874 11.232 1.00 26.95 295 ILE A CA 1
ATOM 2085 C C . ILE A 1 269 ? 11.496 -9.796 10.784 1.00 27.10 295 ILE A C 1
ATOM 2086 O O . ILE A 1 269 ? 10.705 -10.276 11.615 1.00 26.02 295 ILE A O 1
ATOM 2091 N N . TYR A 1 270 ? 11.407 -10.000 9.469 1.00 25.21 296 TYR A N 1
ATOM 2092 C CA . TYR A 1 270 ? 10.478 -10.948 8.873 1.00 25.74 296 TYR A CA 1
ATOM 2093 C C . TYR A 1 270 ? 11.281 -12.108 8.310 1.00 25.33 296 TYR A C 1
ATOM 2094 O O . TYR A 1 270 ? 12.352 -11.900 7.734 1.00 25.39 296 TYR A O 1
ATOM 2103 N N . ASN A 1 271 ? 10.770 -13.322 8.432 1.00 24.55 297 ASN A N 1
ATOM 2104 C CA . ASN A 1 271 ? 11.241 -14.402 7.557 1.00 25.77 297 ASN A CA 1
ATOM 2105 C C . ASN A 1 271 ? 10.106 -14.684 6.595 1.00 26.11 297 ASN A C 1
ATOM 2106 O O . ASN A 1 271 ? 9.196 -15.441 6.919 1.00 26.60 297 ASN A O 1
ATOM 2111 N N . ASP A 1 272 ? 10.140 -14.057 5.426 1.00 26.94 298 ASP A N 1
ATOM 2112 C CA . ASP A 1 272 ? 9.025 -14.214 4.491 1.00 28.44 298 ASP A CA 1
ATOM 2113 C C . ASP A 1 272 ? 9.208 -15.302 3.417 1.00 29.79 298 ASP A C 1
ATOM 2114 O O . ASP A 1 272 ? 8.494 -15.314 2.410 1.00 31.01 298 ASP A O 1
ATOM 2119 N N . GLU A 1 273 ? 10.116 -16.242 3.680 1.00 30.01 299 GLU A N 1
ATOM 2120 C CA . GLU A 1 273 ? 10.146 -17.536 2.983 1.00 31.62 299 GLU A CA 1
ATOM 2121 C C . GLU A 1 273 ? 10.706 -18.590 3.944 1.00 30.11 299 GLU A C 1
ATOM 2122 O O . GLU A 1 273 ? 11.860 -18.960 3.845 1.00 31.64 299 GLU A O 1
ATOM 2128 N N . ALA A 1 274 ? 9.873 -19.059 4.872 1.00 29.68 300 ALA A N 1
ATOM 2129 C CA . ALA A 1 274 ? 10.317 -19.838 6.031 1.00 30.28 300 ALA A CA 1
ATOM 2130 C C . ALA A 1 274 ? 9.902 -21.295 5.930 1.00 29.60 300 ALA A C 1
ATOM 2131 O O . ALA A 1 274 ? 9.384 -21.878 6.887 1.00 30.74 300 ALA A O 1
ATOM 2133 N N . ASP A 1 275 ? 10.172 -21.882 4.771 1.00 28.55 301 ASP A N 1
ATOM 2134 C CA . ASP A 1 275 ? 9.673 -23.205 4.423 1.00 28.23 301 ASP A CA 1
ATOM 2135 C C . ASP A 1 275 ? 10.577 -24.325 4.957 1.00 28.32 301 ASP A C 1
ATOM 2136 O O . ASP A 1 275 ? 11.780 -24.127 5.094 1.00 27.02 301 ASP A O 1
ATOM 2141 N N . PRO A 1 276 ? 9.998 -25.503 5.244 1.00 28.13 302 PRO A N 1
ATOM 2142 C CA . PRO A 1 276 ? 10.793 -26.694 5.597 1.00 29.35 302 PRO A CA 1
ATOM 2143 C C . PRO A 1 276 ? 11.919 -27.004 4.607 1.00 28.92 302 PRO A C 1
ATOM 2144 O O . PRO A 1 276 ? 13.032 -27.318 5.017 1.00 29.68 302 PRO A O 1
ATOM 2148 N N . LEU A 1 277 ? 11.635 -26.897 3.313 1.00 32.12 303 LEU A N 1
ATOM 2149 C CA . LEU A 1 277 ? 12.615 -27.264 2.278 1.00 32.65 303 LEU A CA 1
ATOM 2150 C C . LEU A 1 277 ? 12.521 -26.380 1.047 1.00 31.28 303 LEU A C 1
ATOM 2151 O O . LEU A 1 277 ? 11.444 -26.214 0.480 1.00 31.24 303 LEU A O 1
ATOM 2156 N N . VAL A 1 278 ? 13.667 -25.848 0.629 1.00 32.10 304 VAL A N 1
ATOM 2157 C CA . VAL A 1 278 ? 13.791 -25.116 -0.629 1.00 33.18 304 VAL A CA 1
ATOM 2158 C C . VAL A 1 278 ? 13.321 -25.967 -1.809 1.00 33.18 304 VAL A C 1
ATOM 2159 O O . VAL A 1 278 ? 13.564 -27.179 -1.858 1.00 33.36 304 VAL A O 1
ATOM 2163 N N . GLY A 1 279 ? 12.638 -25.324 -2.753 1.00 31.63 305 GLY A N 1
ATOM 2164 C CA . GLY A 1 279 ? 12.255 -25.944 -4.022 1.00 31.01 305 GLY A CA 1
ATOM 2165 C C . GLY A 1 279 ? 10.833 -26.423 -3.985 1.00 30.07 305 GLY A C 1
ATOM 2166 O O . GLY A 1 279 ? 10.567 -27.607 -3.734 1.00 30.67 305 GLY A O 1
ATOM 2167 N N . TRP A 1 280 ? 9.904 -25.507 -4.258 1.00 29.80 306 TRP A N 1
ATOM 2168 C CA . TRP A 1 280 ? 8.477 -25.782 -4.059 1.00 28.27 306 TRP A CA 1
ATOM 2169 C C . TRP A 1 280 ? 7.938 -26.909 -4.941 1.00 29.65 306 TRP A C 1
ATOM 2170 O O . TRP A 1 280 ? 7.036 -27.642 -4.531 1.00 28.26 306 TRP A O 1
ATOM 2181 N N . SER A 1 281 ? 8.482 -27.034 -6.151 1.00 29.45 307 SER A N 1
ATOM 2182 C CA . SER A 1 281 ? 7.936 -27.945 -7.165 1.00 32.10 307 SER A CA 1
ATOM 2183 C C . SER A 1 281 ? 8.458 -29.385 -7.046 1.00 32.44 307 SER A C 1
ATOM 2184 O O . SER A 1 281 ? 7.896 -30.291 -7.663 1.00 30.62 307 SER A O 1
ATOM 2187 N N . LEU A 1 282 ? 9.505 -29.593 -6.242 1.00 34.67 308 LEU A N 1
ATOM 2188 C CA . LEU A 1 282 ? 10.039 -30.938 -5.975 1.00 36.45 308 LEU A CA 1
ATOM 2189 C C . LEU A 1 282 ? 8.986 -31.791 -5.271 1.00 36.11 308 LEU A C 1
ATOM 2190 O O . LEU A 1 282 ? 8.531 -31.435 -4.185 1.00 35.60 308 LEU A O 1
ATOM 2195 N N . PRO A 1 283 ? 8.576 -32.920 -5.884 1.00 35.90 309 PRO A N 1
ATOM 2196 C CA . PRO A 1 283 ? 7.569 -33.742 -5.202 1.00 33.50 309 PRO A CA 1
ATOM 2197 C C . PRO A 1 283 ? 8.115 -34.373 -3.914 1.00 33.65 309 PRO A C 1
ATOM 2198 O O . PRO A 1 283 ? 9.203 -34.924 -3.905 1.00 32.69 309 PRO A O 1
ATOM 2202 N N . GLN A 1 284 ? 7.368 -34.233 -2.821 1.00 33.55 310 GLN A N 1
ATOM 2203 C CA . GLN A 1 284 ? 7.727 -34.817 -1.539 1.00 34.08 310 GLN A CA 1
ATOM 2204 C C . GLN A 1 284 ? 6.457 -35.375 -0.933 1.00 34.29 310 GLN A C 1
ATOM 2205 O O . GLN A 1 284 ? 5.516 -34.619 -0.716 1.00 35.59 310 GLN A O 1
ATOM 2211 N N . PRO A 1 285 ? 6.409 -36.690 -0.661 1.00 35.43 311 PRO A N 1
ATOM 2212 C CA . PRO A 1 285 ? 5.169 -37.261 -0.090 1.00 34.06 311 PRO A CA 1
ATOM 2213 C C . PRO A 1 285 ? 4.685 -36.539 1.168 1.00 32.00 311 PRO A C 1
ATOM 2214 O O . PRO A 1 285 ? 3.485 -36.435 1.376 1.00 31.37 311 PRO A O 1
ATOM 2218 N N . TRP A 1 286 ? 5.607 -36.052 2.001 1.00 30.92 312 TRP A N 1
ATOM 2219 C CA . TRP A 1 286 ? 5.230 -35.346 3.235 1.00 30.17 312 TRP A CA 1
ATOM 2220 C C . TRP A 1 286 ? 4.518 -33.995 3.012 1.00 30.24 312 TRP A C 1
ATOM 2221 O O . TRP A 1 286 ? 3.765 -33.544 3.874 1.00 29.35 312 TRP A O 1
ATOM 2232 N N . ARG A 1 287 ? 4.748 -33.366 1.858 1.00 28.78 313 ARG A N 1
ATOM 2233 C CA . ARG A 1 287 ? 4.033 -32.152 1.463 1.00 28.76 313 ARG A CA 1
ATOM 2234 C C . ARG A 1 287 ? 2.556 -32.377 1.157 1.00 28.52 313 ARG A C 1
ATOM 2235 O O . ARG A 1 287 ? 1.783 -31.431 1.115 1.00 29.75 313 ARG A O 1
ATOM 2243 N N . ALA A 1 288 ? 2.167 -33.624 0.924 1.00 29.59 314 ALA A N 1
ATOM 2244 C CA . ALA A 1 288 ? 0.808 -33.951 0.516 1.00 28.36 314 ALA A CA 1
ATOM 2245 C C . ALA A 1 288 ? -0.217 -33.914 1.643 1.00 27.64 314 ALA A C 1
ATOM 2246 O O . ALA A 1 288 ? -1.416 -33.822 1.386 1.00 26.54 314 ALA A O 1
ATOM 2248 N N . ASP A 1 289 ? 0.232 -34.043 2.882 1.00 27.47 315 ASP A N 1
ATOM 2249 C CA . ASP A 1 289 ? -0.702 -34.387 3.942 1.00 28.94 315 ASP A CA 1
ATOM 2250 C C . ASP A 1 289 ? -0.424 -33.746 5.315 1.00 27.71 315 ASP A C 1
ATOM 2251 O O . ASP A 1 289 ? 0.118 -32.626 5.393 1.00 26.49 315 ASP A O 1
ATOM 2256 N N . VAL A 1 290 ? -0.814 -34.433 6.389 1.00 27.63 316 VAL A N 1
ATOM 2257 C CA . VAL A 1 290 ? -0.767 -33.859 7.727 1.00 27.98 316 VAL A CA 1
ATOM 2258 C C . VAL A 1 290 ? 0.675 -33.747 8.215 1.00 27.08 316 VAL A C 1
ATOM 2259 O O . VAL A 1 290 ? 0.962 -33.027 9.169 1.00 25.04 316 VAL A O 1
ATOM 2263 N N . THR A 1 291 ? 1.593 -34.421 7.528 1.00 26.65 317 THR A N 1
ATOM 2264 C CA . THR A 1 291 ? 3.016 -34.325 7.875 1.00 28.47 317 THR A CA 1
ATOM 2265 C C . THR A 1 291 ? 3.497 -32.898 7.735 1.00 26.84 317 THR A C 1
ATOM 2266 O O . THR A 1 291 ? 4.047 -32.323 8.677 1.00 26.41 317 THR A O 1
ATOM 2270 N N . TYR A 1 292 ? 3.267 -32.325 6.565 1.00 26.16 318 TYR A N 1
ATOM 2271 C CA . TYR A 1 292 ? 3.587 -30.909 6.310 1.00 25.47 318 TYR A CA 1
ATOM 2272 C C . TYR A 1 292 ? 2.808 -29.989 7.284 1.00 24.99 318 TYR A C 1
ATOM 2273 O O . TYR A 1 292 ? 3.396 -29.129 7.923 1.00 24.15 318 TYR A O 1
ATOM 2282 N N . ALA A 1 293 ? 1.508 -30.237 7.440 1.00 26.52 319 ALA A N 1
ATOM 2283 C CA . ALA A 1 293 ? 0.658 -29.439 8.343 1.00 27.14 319 ALA A CA 1
ATOM 2284 C C . ALA A 1 293 ? 1.202 -29.369 9.768 1.00 27.65 319 ALA A C 1
ATOM 2285 O O . ALA A 1 293 ? 1.290 -28.292 10.365 1.00 27.05 319 ALA A O 1
ATOM 2287 N N . ALA A 1 294 ? 1.563 -30.525 10.314 1.00 27.68 320 ALA A N 1
ATOM 2288 C CA . ALA A 1 294 ? 1.960 -30.593 11.712 1.00 28.83 320 ALA A CA 1
ATOM 2289 C C . ALA A 1 294 ? 3.320 -29.944 11.920 1.00 28.07 320 ALA A C 1
ATOM 2290 O O . ALA A 1 294 ? 3.574 -29.337 12.976 1.00 28.23 320 ALA A O 1
ATOM 2292 N N . MET A 1 295 ? 4.182 -30.053 10.911 1.00 25.83 321 MET A N 1
ATOM 2293 C CA . MET A 1 295 ? 5.485 -29.388 10.930 1.00 25.44 321 MET A CA 1
ATOM 2294 C C . MET A 1 295 ? 5.334 -27.872 10.916 1.00 24.24 321 MET A C 1
ATOM 2295 O O . MET A 1 295 ? 6.069 -27.166 11.591 1.00 25.07 321 MET A O 1
ATOM 2300 N N . VAL A 1 296 ? 4.389 -27.374 10.126 1.00 23.84 322 VAL A N 1
ATOM 2301 C CA . VAL A 1 296 ? 4.143 -25.932 10.050 1.00 25.78 322 VAL A CA 1
ATOM 2302 C C . VAL A 1 296 ? 3.728 -25.395 11.432 1.00 24.02 322 VAL A C 1
ATOM 2303 O O . VAL A 1 296 ? 4.225 -24.382 11.872 1.00 23.91 322 VAL A O 1
ATOM 2307 N N . VAL A 1 297 ? 2.867 -26.123 12.131 1.00 25.80 323 VAL A N 1
ATOM 2308 C CA . VAL A 1 297 ? 2.428 -25.727 13.467 1.00 25.11 323 VAL A CA 1
ATOM 2309 C C . VAL A 1 297 ? 3.605 -25.790 14.433 1.00 26.28 323 VAL A C 1
ATOM 2310 O O . VAL A 1 297 ? 3.800 -24.895 15.243 1.00 25.39 323 VAL A O 1
ATOM 2314 N N . LYS A 1 298 ? 4.393 -26.853 14.302 1.00 26.83 324 LYS A N 1
ATOM 2315 C CA . LYS A 1 298 ? 5.569 -27.063 15.127 1.00 26.45 324 LYS A CA 1
ATOM 2316 C C . LYS A 1 298 ? 6.543 -25.894 14.994 1.00 26.10 324 LYS A C 1
ATOM 2317 O O . LYS A 1 298 ? 7.059 -25.393 16.005 1.00 25.46 324 LYS A O 1
ATOM 2323 N N . VAL A 1 299 ? 6.787 -25.452 13.755 1.00 25.35 325 VAL A N 1
ATOM 2324 C CA . VAL A 1 299 ? 7.686 -24.312 13.509 1.00 26.46 325 VAL A CA 1
ATOM 2325 C C . VAL A 1 299 ? 7.152 -23.050 14.204 1.00 26.48 325 VAL A C 1
ATOM 2326 O O . VAL A 1 299 ? 7.891 -22.325 14.886 1.00 27.76 325 VAL A O 1
ATOM 2330 N N . ILE A 1 300 ? 5.859 -22.813 14.052 1.00 25.89 326 ILE A N 1
ATOM 2331 C CA . ILE A 1 300 ? 5.205 -21.674 14.703 1.00 26.38 326 ILE A CA 1
ATOM 2332 C C . ILE A 1 300 ? 5.309 -21.738 16.230 1.00 26.70 326 ILE A C 1
ATOM 2333 O O . ILE A 1 300 ? 5.666 -20.735 16.867 1.00 25.81 326 ILE A O 1
ATOM 2338 N N . ALA A 1 301 ? 5.052 -22.906 16.818 1.00 25.05 327 ALA A N 1
ATOM 2339 C CA . ALA A 1 301 ? 5.154 -23.063 18.283 1.00 26.48 327 ALA A CA 1
ATOM 2340 C C . ALA A 1 301 ? 6.579 -22.792 18.764 1.00 26.25 327 ALA A C 1
ATOM 2341 O O . ALA A 1 301 ? 6.788 -22.143 19.774 1.00 25.80 327 ALA A O 1
ATOM 2343 N N . GLN A 1 302 ? 7.552 -23.325 18.037 1.00 26.39 328 GLN A N 1
ATOM 2344 C CA . GLN A 1 302 ? 8.949 -23.061 18.313 1.00 26.86 328 GLN A CA 1
ATOM 2345 C C . GLN A 1 302 ? 9.235 -21.570 18.329 1.00 27.75 328 GLN A C 1
ATOM 2346 O O . GLN A 1 302 ? 9.933 -21.074 19.213 1.00 25.85 328 GLN A O 1
ATOM 2352 N N . HIS A 1 303 ? 8.683 -20.842 17.362 1.00 27.37 329 HIS A N 1
ATOM 2353 C CA . HIS A 1 303 ? 8.901 -19.401 17.296 1.00 25.82 329 HIS A CA 1
ATOM 2354 C C . HIS A 1 303 ? 8.245 -18.673 18.453 1.00 25.71 329 HIS A C 1
ATOM 2355 O O . HIS A 1 303 ? 8.882 -17.831 19.076 1.00 25.25 329 HIS A O 1
ATOM 2362 N N . GLN A 1 304 ? 7.016 -19.029 18.797 1.00 26.54 330 GLN A N 1
ATOM 2363 C CA . GLN A 1 304 ? 6.360 -18.388 19.937 1.00 28.03 330 GLN A CA 1
ATOM 2364 C C . GLN A 1 304 ? 7.067 -18.716 21.254 1.00 27.95 330 GLN A C 1
ATOM 2365 O O . GLN A 1 304 ? 7.374 -17.818 22.046 1.00 27.73 330 GLN A O 1
ATOM 2371 N N . ASN A 1 305 ? 7.338 -20.000 21.476 1.00 28.35 331 ASN A N 1
ATOM 2372 C CA . ASN A 1 305 ? 7.832 -20.451 22.772 1.00 30.13 331 ASN A CA 1
ATOM 2373 C C . ASN A 1 305 ? 9.333 -20.203 23.000 1.00 31.41 331 ASN A C 1
ATOM 2374 O O . ASN A 1 305 ? 9.744 -19.947 24.136 1.00 31.62 331 ASN A O 1
ATOM 2379 N N . LEU A 1 306 ? 10.142 -20.265 21.947 1.00 30.70 332 LEU A N 1
ATOM 2380 C CA . LEU A 1 306 ? 11.600 -20.206 22.093 1.00 33.98 332 LEU A CA 1
ATOM 2381 C C . LEU A 1 306 ? 12.227 -18.906 21.629 1.00 36.18 332 LEU A C 1
ATOM 2382 O O . LEU A 1 306 ? 13.424 -18.716 21.803 1.00 35.90 332 LEU A O 1
ATOM 2387 N N . LEU A 1 307 ? 11.430 -18.013 21.045 1.00 40.83 333 LEU A N 1
ATOM 2388 C CA . LEU A 1 307 ? 11.938 -16.721 20.560 1.00 42.37 333 LEU A CA 1
ATOM 2389 C C . LEU A 1 307 ? 11.113 -15.550 21.101 1.00 44.82 333 LEU A C 1
ATOM 2390 O O . LEU A 1 307 ? 11.629 -14.733 21.850 1.00 46.82 333 LEU A O 1
ATOM 2395 N N . LEU A 1 308 ? 9.828 -15.507 20.760 1.00 42.98 334 LEU A N 1
ATOM 2396 C CA . LEU A 1 308 ? 8.962 -14.369 21.093 1.00 45.19 334 LEU A CA 1
ATOM 2397 C C . LEU A 1 308 ? 8.629 -14.280 22.570 1.00 48.16 334 LEU A C 1
ATOM 2398 O O . LEU A 1 308 ? 8.642 -13.194 23.145 1.00 51.98 334 LEU A O 1
ATOM 2403 N N . ALA A 1 309 ? 8.287 -15.411 23.171 1.00 50.35 335 ALA A N 1
ATOM 2404 C CA . ALA A 1 309 ? 8.129 -15.482 24.615 1.00 52.53 335 ALA A CA 1
ATOM 2405 C C . ALA A 1 309 ? 9.518 -15.557 25.241 1.00 50.56 335 ALA A C 1
ATOM 2406 O O . ALA A 1 309 ? 9.716 -15.141 26.378 1.00 57.30 335 ALA A O 1
ATOM 2408 N N . ALA A 1 314 ? 16.526 -11.025 22.848 1.00 45.23 340 ALA A N 1
ATOM 2409 C CA . ALA A 1 314 ? 15.123 -10.803 22.511 1.00 45.93 340 ALA A CA 1
ATOM 2410 C C . ALA A 1 314 ? 14.993 -10.143 21.129 1.00 44.97 340 ALA A C 1
ATOM 2411 O O . ALA A 1 314 ? 14.760 -8.933 21.031 1.00 44.24 340 ALA A O 1
ATOM 2413 N N . PHE A 1 315 ? 15.133 -10.939 20.069 1.00 42.11 341 PHE A N 1
ATOM 2414 C CA . PHE A 1 315 ? 15.166 -10.391 18.704 1.00 41.87 341 PHE A CA 1
ATOM 2415 C C . PHE A 1 315 ? 13.772 -9.905 18.283 1.00 37.66 341 PHE A C 1
ATOM 2416 O O . PHE A 1 315 ? 12.770 -10.513 18.639 1.00 36.84 341 PHE A O 1
ATOM 2424 N N . PRO A 1 316 ? 13.695 -8.808 17.510 1.00 33.78 342 PRO A N 1
ATOM 2425 C CA . PRO A 1 316 ? 12.389 -8.221 17.162 1.00 32.86 342 PRO A CA 1
ATOM 2426 C C . PRO A 1 316 ? 11.702 -8.891 15.947 1.00 32.06 342 PRO A C 1
ATOM 2427 O O . PRO A 1 316 ? 11.500 -8.269 14.908 1.00 30.33 342 PRO A O 1
ATOM 2431 N N . TYR A 1 317 ? 11.350 -10.163 16.102 1.00 30.91 343 TYR A N 1
ATOM 2432 C CA . TYR A 1 317 ? 10.761 -10.975 15.044 1.00 28.37 343 TYR A CA 1
ATOM 2433 C C . TYR A 1 317 ? 9.271 -10.665 14.943 1.00 27.53 343 TYR A C 1
ATOM 2434 O O . TYR A 1 317 ? 8.568 -10.645 15.951 1.00 29.15 343 TYR A O 1
ATOM 2443 N N . ALA A 1 318 ? 8.780 -10.428 13.733 1.00 26.96 344 ALA A N 1
ATOM 2444 C CA . ALA A 1 318 ? 7.423 -9.940 13.548 1.00 26.64 344 ALA A CA 1
ATOM 2445 C C . ALA A 1 318 ? 6.570 -10.744 12.587 1.00 25.74 344 ALA A C 1
ATOM 2446 O O . ALA A 1 318 ? 5.360 -10.609 12.610 1.00 25.27 344 ALA A O 1
ATOM 2448 N N . LEU A 1 319 ? 7.179 -11.542 11.713 1.00 26.49 345 LEU A N 1
ATOM 2449 C CA . LEU A 1 319 ? 6.425 -12.199 10.655 1.00 26.36 345 LEU A CA 1
ATOM 2450 C C . LEU A 1 319 ? 7.126 -13.451 10.129 1.00 25.47 345 LEU A C 1
ATOM 2451 O O . LEU A 1 319 ? 8.347 -13.469 9.901 1.00 24.76 345 LEU A O 1
ATOM 2456 N N . LEU A 1 320 ? 6.332 -14.496 9.957 1.00 25.67 346 LEU A N 1
ATOM 2457 C CA . LEU A 1 320 ? 6.788 -15.733 9.370 1.00 26.15 346 LEU A CA 1
ATOM 2458 C C . LEU A 1 320 ? 5.841 -16.075 8.242 1.00 26.37 346 LEU A C 1
ATOM 2459 O O . LEU A 1 320 ? 4.619 -16.159 8.449 1.00 25.03 346 LEU A O 1
ATOM 2464 N N . SER A 1 321 ? 6.382 -16.251 7.047 1.00 26.55 347 SER A N 1
ATOM 2465 C CA . SER A 1 321 ? 5.546 -16.631 5.927 1.00 28.17 347 SER A CA 1
ATOM 2466 C C . SER A 1 321 ? 5.993 -17.957 5.342 1.00 30.11 347 SER A C 1
ATOM 2467 O O . SER A 1 321 ? 7.171 -18.128 5.021 1.00 33.53 347 SER A O 1
ATOM 2470 N N . ASN A 1 322 ? 5.038 -18.874 5.208 1.00 30.08 348 ASN A N 1
ATOM 2471 C CA . ASN A 1 322 ? 5.201 -20.123 4.450 1.00 30.32 348 ASN A CA 1
ATOM 2472 C C . ASN A 1 322 ? 4.877 -19.881 2.967 1.00 29.57 348 ASN A C 1
ATOM 2473 O O . ASN A 1 322 ? 3.747 -19.551 2.621 1.00 26.29 348 ASN A O 1
ATOM 2478 N N . ASP A 1 323 ? 5.865 -20.041 2.095 1.00 31.16 349 ASP A N 1
ATOM 2479 C CA . ASP A 1 323 ? 5.730 -19.651 0.693 1.00 31.21 349 ASP A CA 1
ATOM 2480 C C . ASP A 1 323 ? 5.051 -20.764 -0.110 1.00 28.16 349 ASP A C 1
ATOM 2481 O O . ASP A 1 323 ? 5.672 -21.429 -0.940 1.00 26.40 349 ASP A O 1
ATOM 2486 N N . ASN A 1 324 ? 3.760 -20.951 0.142 1.00 26.16 350 ASN A N 1
ATOM 2487 C CA . ASN A 1 324 ? 3.068 -22.135 -0.346 1.00 27.32 350 ASN A CA 1
ATOM 2488 C C . ASN A 1 324 ? 1.733 -21.861 -1.072 1.00 27.46 350 ASN A C 1
ATOM 2489 O O . ASN A 1 324 ? 0.863 -22.714 -1.083 1.00 26.27 350 ASN A O 1
ATOM 2494 N N . ALA A 1 325 ? 1.588 -20.690 -1.701 1.00 27.66 351 ALA A N 1
ATOM 2495 C CA . ALA A 1 325 ? 0.377 -20.396 -2.492 1.00 28.02 351 ALA A CA 1
ATOM 2496 C C . ALA A 1 325 ? 0.503 -20.739 -3.988 1.00 27.57 351 ALA A C 1
ATOM 2497 O O . ALA A 1 325 ? -0.386 -20.396 -4.767 1.00 26.03 351 ALA A O 1
ATOM 2499 N N . PHE A 1 326 ? 1.568 -21.437 -4.363 1.00 27.24 352 PHE A N 1
ATOM 2500 C CA . PHE A 1 326 ? 1.760 -21.930 -5.737 1.00 28.92 352 PHE A CA 1
ATOM 2501 C C . PHE A 1 326 ? 0.642 -22.892 -6.139 1.00 29.05 352 PHE A C 1
ATOM 2502 O O . PHE A 1 326 ? 0.018 -23.527 -5.276 1.00 30.08 352 PHE A O 1
ATOM 2510 N N . LEU A 1 327 ? 0.394 -23.008 -7.434 1.00 30.04 353 LEU A N 1
ATOM 2511 C CA . LEU A 1 327 ? -0.508 -24.049 -7.966 1.00 32.62 353 LEU A CA 1
ATOM 2512 C C . LEU A 1 327 ? 0.269 -25.272 -8.442 1.00 33.83 353 LEU A C 1
ATOM 2513 O O . LEU A 1 327 ? 1.253 -25.130 -9.161 1.00 33.40 353 LEU A O 1
ATOM 2518 N N . SER A 1 328 ? -0.178 -26.467 -8.044 1.00 34.18 354 SER A N 1
ATOM 2519 C CA . SER A 1 328 ? 0.552 -27.700 -8.346 1.00 34.18 354 SER A CA 1
ATOM 2520 C C . SER A 1 328 ? 0.373 -28.158 -9.802 1.00 35.64 354 SER A C 1
ATOM 2521 O O . SER A 1 328 ? -0.584 -27.768 -10.477 1.00 36.18 354 SER A O 1
ATOM 2524 N N . TYR A 1 329 ? 1.318 -28.968 -10.271 1.00 36.08 355 TYR A N 1
ATOM 2525 C CA . TYR A 1 329 ? 1.403 -29.418 -11.669 1.00 39.25 355 TYR A CA 1
ATOM 2526 C C . TYR A 1 329 ? 1.284 -30.936 -11.776 1.00 37.30 355 TYR A C 1
ATOM 2527 O O . TYR A 1 329 ? 1.747 -31.671 -10.896 1.00 33.07 355 TYR A O 1
ATOM 2536 N N . HIS A 1 330 ? 0.681 -31.394 -12.870 1.00 37.76 356 HIS A N 1
ATOM 2537 C CA . HIS A 1 330 ? 0.729 -32.804 -13.249 1.00 37.67 356 HIS A CA 1
ATOM 2538 C C . HIS A 1 330 ? 2.198 -33.158 -13.490 1.00 37.28 356 HIS A C 1
ATOM 2539 O O . HIS A 1 330 ? 2.921 -32.368 -14.102 1.00 40.20 356 HIS A O 1
ATOM 2546 N N . PRO A 1 331 ? 2.670 -34.312 -13.021 1.00 36.78 357 PRO A N 1
ATOM 2547 C CA . PRO A 1 331 ? 1.861 -35.368 -12.396 1.00 37.81 357 PRO A CA 1
ATOM 2548 C C . PRO A 1 331 ? 1.906 -35.388 -10.841 1.00 37.23 357 PRO A C 1
ATOM 2549 O O . PRO A 1 331 ? 1.818 -36.463 -10.241 1.00 39.38 357 PRO A O 1
ATOM 2553 N N . HIS A 1 332 ? 1.993 -34.214 -10.212 1.00 36.06 358 HIS A N 1
ATOM 2554 C CA . HIS A 1 332 ? 2.239 -34.091 -8.767 1.00 36.26 358 HIS A CA 1
ATOM 2555 C C . HIS A 1 332 ? 1.221 -33.192 -8.051 1.00 35.21 358 HIS A C 1
ATOM 2556 O O . HIS A 1 332 ? 1.603 -32.233 -7.380 1.00 34.88 358 HIS A O 1
ATOM 2563 N N . PRO A 1 333 ? -0.081 -33.494 -8.201 1.00 35.39 359 PRO A N 1
ATOM 2564 C CA . PRO A 1 333 ? -1.133 -32.630 -7.655 1.00 34.77 359 PRO A CA 1
ATOM 2565 C C . PRO A 1 333 ? -1.025 -32.365 -6.149 1.00 32.14 359 PRO A C 1
ATOM 2566 O O . PRO A 1 333 ? -1.263 -31.237 -5.725 1.00 30.82 359 PRO A O 1
ATOM 2570 N N . PHE A 1 334 ? -0.657 -33.384 -5.371 1.00 31.42 360 PHE A N 1
ATOM 2571 C CA . PHE A 1 334 ? -0.585 -33.266 -3.895 1.00 31.85 360 PHE A CA 1
ATOM 2572 C C . PHE A 1 334 ? 0.809 -33.026 -3.320 1.00 31.94 360 PHE A C 1
ATOM 2573 O O . PHE A 1 334 ? 0.945 -32.423 -2.238 1.00 29.90 360 PHE A O 1
ATOM 2581 N N . ALA A 1 335 ? 1.836 -33.467 -4.039 1.00 30.20 361 ALA A N 1
ATOM 2582 C CA . ALA A 1 335 ? 3.175 -33.584 -3.461 1.00 31.06 361 ALA A CA 1
ATOM 2583 C C . ALA A 1 335 ? 4.057 -32.333 -3.547 1.00 30.13 361 ALA A C 1
ATOM 2584 O O . ALA A 1 335 ? 5.221 -32.376 -3.160 1.00 29.20 361 ALA A O 1
ATOM 2586 N N . GLN A 1 336 ? 3.522 -31.220 -4.027 1.00 29.55 362 GLN A N 1
ATOM 2587 C CA . GLN A 1 336 ? 4.313 -29.990 -4.125 1.00 29.36 362 GLN A CA 1
ATOM 2588 C C . GLN A 1 336 ? 3.972 -29.055 -2.968 1.00 28.06 362 GLN A C 1
ATOM 2589 O O . GLN A 1 336 ? 3.020 -29.316 -2.215 1.00 27.90 362 GLN A O 1
ATOM 2595 N N . ARG A 1 337 ? 4.800 -28.029 -2.790 1.00 28.10 363 ARG A N 1
ATOM 2596 C CA . ARG A 1 337 ? 4.618 -27.055 -1.723 1.00 28.01 363 ARG A CA 1
ATOM 2597 C C . ARG A 1 337 ? 3.463 -26.139 -2.073 1.00 27.52 363 ARG A C 1
ATOM 2598 O O . ARG A 1 337 ? 3.657 -25.044 -2.601 1.00 25.50 363 ARG A O 1
ATOM 2606 N N . THR A 1 338 ? 2.255 -26.598 -1.775 1.00 26.05 364 THR A N 1
ATOM 2607 C CA . THR A 1 338 ? 1.074 -25.841 -2.076 1.00 26.24 364 THR A CA 1
ATOM 2608 C C . THR A 1 338 ? 0.013 -25.992 -0.994 1.00 27.46 364 THR A C 1
ATOM 2609 O O . THR A 1 338 ? -0.081 -27.033 -0.328 1.00 26.34 364 THR A O 1
ATOM 2613 N N . LEU A 1 339 ? -0.799 -24.949 -0.838 1.00 26.85 365 LEU A N 1
ATOM 2614 C CA . LEU A 1 339 ? -1.929 -24.988 0.076 1.00 26.42 365 LEU A CA 1
ATOM 2615 C C . LEU A 1 339 ? -3.063 -25.835 -0.485 1.00 27.12 365 LEU A C 1
ATOM 2616 O O . LEU A 1 339 ? -3.762 -26.507 0.267 1.00 26.69 365 LEU A O 1
ATOM 2621 N N . THR A 1 340 ? -3.246 -25.773 -1.803 1.00 25.49 366 THR A N 1
ATOM 2622 C CA . THR A 1 340 ? -4.261 -26.535 -2.487 1.00 26.65 366 THR A CA 1
ATOM 2623 C C . THR A 1 340 ? -3.627 -27.577 -3.408 1.00 27.13 366 THR A C 1
ATOM 2624 O O . THR A 1 340 ? -2.456 -27.452 -3.827 1.00 27.05 366 THR A O 1
ATOM 2628 N N . ALA A 1 341 ? -4.413 -28.604 -3.729 1.00 27.33 367 ALA A N 1
ATOM 2629 C CA . ALA A 1 341 ? -4.049 -29.578 -4.759 1.00 27.31 367 ALA A CA 1
ATOM 2630 C C . ALA A 1 341 ? -4.881 -29.319 -6.015 1.00 27.40 367 ALA A C 1
ATOM 2631 O O . ALA A 1 341 ? -6.099 -29.424 -5.972 1.00 27.07 367 ALA A O 1
ATOM 2633 N N . ARG A 1 342 ? -4.214 -28.990 -7.121 1.00 29.35 368 ARG A N 1
ATOM 2634 C CA . ARG A 1 342 ? -4.896 -28.659 -8.370 1.00 29.86 368 ARG A CA 1
ATOM 2635 C C . ARG A 1 342 ? -5.062 -29.876 -9.285 1.00 31.04 368 ARG A C 1
ATOM 2636 O O . ARG A 1 342 ? -4.128 -30.652 -9.491 1.00 31.23 368 ARG A O 1
ATOM 2644 N N . PHE A 1 343 ? -6.264 -30.005 -9.835 1.00 30.27 369 PHE A N 1
ATOM 2645 C CA . PHE A 1 343 ? -6.571 -30.999 -10.864 1.00 31.56 369 PHE A CA 1
ATOM 2646 C C . PHE A 1 343 ? -7.118 -30.253 -12.073 1.00 30.72 369 PHE A C 1
ATOM 2647 O O . PHE A 1 343 ? -8.188 -29.653 -12.003 1.00 30.04 369 PHE A O 1
ATOM 2655 N N . GLN A 1 344 ? -6.350 -30.243 -13.156 1.00 31.45 370 GLN A N 1
ATOM 2656 C CA . GLN A 1 344 ? -6.827 -29.731 -14.428 1.00 33.45 370 GLN A CA 1
ATOM 2657 C C . GLN A 1 344 ? -7.547 -30.879 -15.134 1.00 36.15 370 GLN A C 1
ATOM 2658 O O . GLN A 1 344 ? -6.910 -31.766 -15.713 1.00 36.03 370 GLN A O 1
ATOM 2664 N N . VAL A 1 345 ? -8.876 -30.871 -15.068 1.00 37.82 371 VAL A N 1
ATOM 2665 C CA . VAL A 1 345 ? -9.681 -31.974 -15.584 1.00 39.31 371 VAL A CA 1
ATOM 2666 C C . VAL A 1 345 ? -9.905 -31.679 -17.063 1.00 42.88 371 VAL A C 1
ATOM 2667 O O . VAL A 1 345 ? -10.807 -30.907 -17.421 1.00 39.39 371 VAL A O 1
ATOM 2671 N N . ASN A 1 346 ? -9.053 -32.268 -17.913 1.00 42.13 372 ASN A N 1
ATOM 2672 C CA . ASN A 1 346 ? -9.042 -31.954 -19.340 1.00 44.58 372 ASN A CA 1
ATOM 2673 C C . ASN A 1 346 ? -10.012 -32.776 -20.194 1.00 45.89 372 ASN A C 1
ATOM 2674 O O . ASN A 1 346 ? -10.201 -32.475 -21.368 1.00 46.47 372 ASN A O 1
ATOM 2679 N N . ASN A 1 347 ? -10.638 -33.788 -19.601 1.00 46.81 373 ASN A N 1
ATOM 2680 C CA . ASN A 1 347 ? -11.535 -34.673 -20.348 1.00 45.97 373 ASN A CA 1
ATOM 2681 C C . ASN A 1 347 ? -13.000 -34.224 -20.338 1.00 44.19 373 ASN A C 1
ATOM 2682 O O . ASN A 1 347 ? -13.854 -34.951 -20.838 1.00 45.64 373 ASN A O 1
ATOM 2687 N N . THR A 1 348 ? -13.298 -33.048 -19.780 1.00 42.00 374 THR A N 1
ATOM 2688 C CA . THR A 1 348 ? -14.647 -32.459 -19.888 1.00 40.08 374 THR A CA 1
ATOM 2689 C C . THR A 1 348 ? -14.682 -31.400 -20.990 1.00 39.68 374 THR A C 1
ATOM 2690 O O . THR A 1 348 ? -13.636 -30.901 -21.409 1.00 39.29 374 THR A O 1
ATOM 2694 N N . ARG A 1 349 ? -15.887 -31.079 -21.460 1.00 43.93 375 ARG A N 1
ATOM 2695 C CA . ARG A 1 349 ? -16.102 -30.048 -22.487 1.00 47.70 375 ARG A CA 1
ATOM 2696 C C . ARG A 1 349 ? -17.005 -28.950 -21.938 1.00 45.25 375 ARG A C 1
ATOM 2697 O O . ARG A 1 349 ? -18.190 -29.192 -21.729 1.00 49.28 375 ARG A O 1
ATOM 2705 N N . PRO A 1 350 ? -16.475 -27.752 -21.690 1.00 43.01 376 PRO A N 1
ATOM 2706 C CA . PRO A 1 350 ? -15.045 -27.454 -21.784 1.00 41.31 376 PRO A CA 1
ATOM 2707 C C . PRO A 1 350 ? -14.247 -28.071 -20.627 1.00 40.64 376 PRO A C 1
ATOM 2708 O O . PRO A 1 350 ? -14.837 -28.458 -19.612 1.00 38.56 376 PRO A O 1
ATOM 2712 N N . PRO A 1 351 ? -12.910 -28.158 -20.771 1.00 41.24 377 PRO A N 1
ATOM 2713 C CA . PRO A 1 351 ? -12.047 -28.579 -19.660 1.00 41.52 377 PRO A CA 1
ATOM 2714 C C . PRO A 1 351 ? -12.164 -27.605 -18.487 1.00 42.78 377 PRO A C 1
ATOM 2715 O O . PRO A 1 351 ? -12.381 -26.418 -18.704 1.00 42.48 377 PRO A O 1
ATOM 2719 N N . HIS A 1 352 ? -12.022 -28.095 -17.257 1.00 42.26 378 HIS A N 1
ATOM 2720 C CA . HIS A 1 352 ? -12.190 -27.232 -16.087 1.00 39.54 378 HIS A CA 1
ATOM 2721 C C . HIS A 1 352 ? -11.133 -27.523 -15.030 1.00 38.85 378 HIS A C 1
ATOM 2722 O O . HIS A 1 352 ? -10.322 -28.430 -15.199 1.00 38.74 378 HIS A O 1
ATOM 2729 N N . VAL A 1 353 ? -11.142 -26.733 -13.958 1.00 37.63 379 VAL A N 1
ATOM 2730 C CA . VAL A 1 353 ? -10.190 -26.897 -12.869 1.00 36.52 379 VAL A CA 1
ATOM 2731 C C . VAL A 1 353 ? -10.921 -27.150 -11.560 1.00 35.41 379 VAL A C 1
ATOM 2732 O O . VAL A 1 353 ? -11.976 -26.576 -11.309 1.00 34.52 379 VAL A O 1
ATOM 2736 N N . GLN A 1 354 ? -10.343 -28.033 -10.750 1.00 36.28 380 GLN A N 1
ATOM 2737 C CA . GLN A 1 354 ? -10.801 -28.318 -9.394 1.00 35.07 380 GLN A CA 1
ATOM 2738 C C . GLN A 1 354 ? -9.626 -28.193 -8.429 1.00 33.95 380 GLN A C 1
ATOM 2739 O O . GLN A 1 354 ? -8.520 -28.642 -8.731 1.00 30.90 380 GLN A O 1
ATOM 2745 N N . LEU A 1 355 ? -9.875 -27.612 -7.262 1.00 33.34 381 LEU A N 1
ATOM 2746 C CA . LEU A 1 355 ? -8.874 -27.597 -6.203 1.00 32.62 381 LEU A CA 1
ATOM 2747 C C . LEU A 1 355 ? -9.368 -28.395 -5.009 1.00 32.28 381 LEU A C 1
ATOM 2748 O O . LEU A 1 355 ? -10.571 -28.411 -4.709 1.00 33.26 381 LEU A O 1
ATOM 2753 N N . LEU A 1 356 ? -8.436 -29.061 -4.334 1.00 31.76 382 LEU A N 1
ATOM 2754 C CA . LEU A 1 356 ? -8.693 -29.598 -3.006 1.00 31.11 382 LEU A CA 1
ATOM 2755 C C . LEU A 1 356 ? -7.867 -28.881 -1.958 1.00 29.70 382 LEU A C 1
ATOM 2756 O O . LEU A 1 356 ? -6.717 -28.487 -2.206 1.00 26.08 382 LEU A O 1
ATOM 2761 N N . ARG A 1 357 ? -8.495 -28.719 -0.793 1.00 27.82 383 ARG A N 1
ATOM 2762 C CA . ARG A 1 357 ? -7.871 -28.164 0.392 1.00 28.30 383 ARG A CA 1
ATOM 2763 C C . ARG A 1 357 ? -6.954 -29.220 0.993 1.00 27.59 383 ARG A C 1
ATOM 2764 O O . ARG A 1 357 ? -7.412 -30.274 1.432 1.00 27.19 383 ARG A O 1
ATOM 2772 N N . LYS A 1 358 ? -5.655 -28.948 0.999 1.00 28.20 384 LYS A N 1
ATOM 2773 C CA . LYS A 1 358 ? -4.697 -29.859 1.626 1.00 27.80 384 LYS A CA 1
ATOM 2774 C C . LYS A 1 358 ? -4.642 -29.648 3.136 1.00 26.90 384 LYS A C 1
ATOM 2775 O O . LYS A 1 358 ? -5.049 -28.595 3.631 1.00 26.20 384 LYS A O 1
ATOM 2781 N N . PRO A 1 359 ? -4.157 -30.657 3.886 1.00 28.15 385 PRO A N 1
ATOM 2782 C CA . PRO A 1 359 ? -4.142 -30.506 5.352 1.00 27.71 385 PRO A CA 1
ATOM 2783 C C . PRO A 1 359 ? -3.391 -29.285 5.882 1.00 26.72 385 PRO A C 1
ATOM 2784 O O . PRO A 1 359 ? -3.778 -28.749 6.922 1.00 25.86 385 PRO A O 1
ATOM 2788 N N . VAL A 1 360 ? -2.340 -28.852 5.199 1.00 24.74 386 VAL A N 1
ATOM 2789 C CA . VAL A 1 360 ? -1.640 -27.638 5.622 1.00 26.53 386 VAL A CA 1
ATOM 2790 C C . VAL A 1 360 ? -2.564 -26.405 5.644 1.00 26.19 386 VAL A C 1
ATOM 2791 O O . VAL A 1 360 ? -2.500 -25.605 6.574 1.00 26.83 386 VAL A O 1
ATOM 2795 N N . LEU A 1 361 ? -3.435 -26.276 4.643 1.00 25.74 387 LEU A N 1
ATOM 2796 C CA . LEU A 1 361 ? -4.408 -25.169 4.602 1.00 26.00 387 LEU A CA 1
ATOM 2797 C C . LEU A 1 361 ? -5.447 -25.300 5.715 1.00 25.52 387 LEU A C 1
ATOM 2798 O O . LEU A 1 361 ? -5.786 -24.315 6.382 1.00 26.45 387 LEU A O 1
ATOM 2803 N N . THR A 1 362 ? -5.930 -26.517 5.932 1.00 25.84 388 THR A N 1
ATOM 2804 C CA . THR A 1 362 ? -6.863 -26.793 7.031 1.00 27.47 388 THR A CA 1
ATOM 2805 C C . THR A 1 362 ? -6.228 -26.452 8.373 1.00 26.39 388 THR A C 1
ATOM 2806 O O . THR A 1 362 ? -6.869 -25.866 9.232 1.00 25.35 388 THR A O 1
ATOM 2810 N N . ALA A 1 363 ? -4.944 -26.773 8.527 1.00 27.69 389 ALA A N 1
ATOM 2811 C CA . ALA A 1 363 ? -4.206 -26.447 9.744 1.00 27.58 389 ALA A CA 1
ATOM 2812 C C . ALA A 1 363 ? -4.138 -24.950 10.037 1.00 27.59 389 ALA A C 1
ATOM 2813 O O . ALA A 1 363 ? -4.159 -24.550 11.206 1.00 28.66 389 ALA A O 1
ATOM 2815 N N . MET A 1 364 ? -4.045 -24.126 8.995 1.00 27.93 390 MET A N 1
ATOM 2816 C CA . MET A 1 364 ? -4.039 -22.672 9.175 1.00 27.07 390 MET A CA 1
ATOM 2817 C C . MET A 1 364 ? -5.350 -22.178 9.823 1.00 27.28 390 MET A C 1
ATOM 2818 O O . MET A 1 364 ? -5.355 -21.184 10.547 1.00 25.63 390 MET A O 1
ATOM 2823 N N . GLY A 1 365 ? -6.442 -22.889 9.564 1.00 27.48 391 GLY A N 1
ATOM 2824 C CA . GLY A 1 365 ? -7.719 -22.666 10.249 1.00 27.80 391 GLY A CA 1
ATOM 2825 C C . GLY A 1 365 ? -7.755 -23.066 11.719 1.00 28.98 391 GLY A C 1
ATOM 2826 O O . GLY A 1 365 ? -8.471 -22.454 12.509 1.00 28.60 391 GLY A O 1
ATOM 2827 N N . LEU A 1 366 ? -6.984 -24.087 12.105 1.00 28.12 392 LEU A N 1
ATOM 2828 C CA . LEU A 1 366 ? -6.832 -24.431 13.517 1.00 27.52 392 LEU A CA 1
ATOM 2829 C C . LEU A 1 366 ? -5.975 -23.405 14.258 1.00 26.52 392 LEU A C 1
ATOM 2830 O O . LEU A 1 366 ? -6.337 -22.960 15.358 1.00 22.32 392 LEU A O 1
ATOM 2835 N N . LEU A 1 367 ? -4.861 -23.001 13.646 1.00 26.23 393 LEU A N 1
ATOM 2836 C CA . LEU A 1 367 ? -4.044 -21.916 14.180 1.00 25.71 393 LEU A CA 1
ATOM 2837 C C . LEU A 1 367 ? -4.829 -20.614 14.324 1.00 25.91 393 LEU A C 1
ATOM 2838 O O . LEU A 1 367 ? -4.585 -19.831 15.253 1.00 26.96 393 LEU A O 1
ATOM 2843 N N . ALA A 1 368 ? -5.758 -20.375 13.400 1.00 26.09 394 ALA A N 1
ATOM 2844 C CA . ALA A 1 368 ? -6.586 -19.173 13.427 1.00 26.16 394 ALA A CA 1
ATOM 2845 C C . ALA A 1 368 ? -7.468 -19.069 14.667 1.00 28.35 394 ALA A C 1
ATOM 2846 O O . ALA A 1 368 ? -7.868 -17.977 15.044 1.00 31.17 394 ALA A O 1
ATOM 2848 N N . LEU A 1 369 ? -7.746 -20.190 15.324 1.00 28.99 395 LEU A N 1
ATOM 2849 C CA . LEU A 1 369 ? -8.574 -20.175 16.537 1.00 27.79 395 LEU A CA 1
ATOM 2850 C C . LEU A 1 369 ? -7.811 -19.720 17.775 1.00 26.76 395 LEU A C 1
ATOM 2851 O O . LEU A 1 369 ? -8.431 -19.478 18.808 1.00 27.77 395 LEU A O 1
ATOM 2856 N N . LEU A 1 370 ? -6.482 -19.600 17.686 1.00 25.72 396 LEU A N 1
ATOM 2857 C CA . LEU A 1 370 ? -5.695 -19.092 18.806 1.00 24.88 396 LEU A CA 1
ATOM 2858 C C . LEU A 1 370 ? -6.039 -17.624 19.051 1.00 27.29 396 LEU A C 1
ATOM 2859 O O . LEU A 1 370 ? -6.209 -16.828 18.106 1.00 27.02 396 LEU A O 1
ATOM 2864 N N . ASP A 1 371 ? -6.169 -17.274 20.327 1.00 27.74 397 ASP A N 1
ATOM 2865 C CA . ASP A 1 371 ? -6.593 -15.932 20.735 1.00 26.17 397 ASP A CA 1
ATOM 2866 C C . ASP A 1 371 ? -5.403 -15.138 21.298 1.00 26.67 397 ASP A C 1
ATOM 2867 O O . ASP A 1 371 ? -4.258 -15.576 21.197 1.00 29.48 397 ASP A O 1
ATOM 2872 N N . GLU A 1 372 ? -5.672 -13.974 21.878 1.00 28.18 398 GLU A N 1
ATOM 2873 C CA . GLU A 1 372 ? -4.665 -12.923 22.048 1.00 29.33 398 GLU A CA 1
ATOM 2874 C C . GLU A 1 372 ? -3.694 -13.067 23.241 1.00 30.57 398 GLU A C 1
ATOM 2875 O O . GLU A 1 372 ? -2.652 -12.416 23.269 1.00 29.70 398 GLU A O 1
ATOM 2881 N N . GLU A 1 373 ? -4.016 -13.909 24.216 1.00 30.80 399 GLU A N 1
ATOM 2882 C CA . GLU A 1 373 ? -3.115 -14.137 25.354 1.00 31.90 399 GLU A CA 1
ATOM 2883 C C . GLU A 1 373 ? -2.614 -15.568 25.384 1.00 28.02 399 GLU A C 1
ATOM 2884 O O . GLU A 1 373 ? -3.395 -16.498 25.187 1.00 28.85 399 GLU A O 1
ATOM 2890 N N . GLN A 1 374 ? -1.312 -15.742 25.576 1.00 26.35 400 GLN A N 1
ATOM 2891 C CA . GLN A 1 374 ? -0.750 -17.080 25.760 1.00 26.96 400 GLN A CA 1
ATOM 2892 C C . GLN A 1 374 ? -0.901 -17.549 27.208 1.00 27.20 400 GLN A C 1
ATOM 2893 O O . GLN A 1 374 ? -0.563 -16.841 28.159 1.00 26.70 400 GLN A O 1
ATOM 2899 N N . LEU A 1 375 ? -1.414 -18.760 27.354 1.00 27.64 401 LEU A N 1
ATOM 2900 C CA . LEU A 1 375 ? -1.513 -19.429 28.638 1.00 28.21 401 LEU A CA 1
ATOM 2901 C C . LEU A 1 375 ? -0.261 -20.232 28.956 1.00 27.30 401 LEU A C 1
ATOM 2902 O O . LEU A 1 375 ? 0.406 -20.770 28.068 1.00 27.05 401 LEU A O 1
ATOM 2907 N N . TRP A 1 376 ? 0.033 -20.333 30.242 1.00 26.75 402 TRP A N 1
ATOM 2908 C CA . TRP A 1 376 ? 1.068 -21.224 30.720 1.00 28.57 402 TRP A CA 1
ATOM 2909 C C . TRP A 1 376 ? 0.737 -22.651 30.347 1.00 26.81 402 TRP A C 1
ATOM 2910 O O . TRP A 1 376 ? -0.383 -23.116 30.517 1.00 26.79 402 TRP A O 1
ATOM 2921 N N . ALA A 1 377 ? 1.727 -23.331 29.814 1.00 26.77 403 ALA A N 1
ATOM 2922 C CA . ALA A 1 377 ? 1.579 -24.720 29.497 1.00 28.83 403 ALA A CA 1
ATOM 2923 C C . ALA A 1 377 ? 2.922 -25.406 29.636 1.00 31.11 403 ALA A C 1
ATOM 2924 O O . ALA A 1 377 ? 3.966 -24.778 29.471 1.00 34.03 403 ALA A O 1
ATOM 2926 N N . GLU A 1 378 ? 2.885 -26.691 29.971 1.00 31.02 404 GLU A N 1
ATOM 2927 C CA . GLU A 1 378 ? 4.103 -27.458 30.168 1.00 31.33 404 GLU A CA 1
ATOM 2928 C C . GLU A 1 378 ? 3.893 -28.873 29.657 1.00 28.59 404 GLU A C 1
ATOM 2929 O O . GLU A 1 378 ? 2.905 -29.520 29.978 1.00 25.64 404 GLU A O 1
ATOM 2935 N N . VAL A 1 379 ? 4.817 -29.304 28.813 1.00 28.02 405 VAL A N 1
ATOM 2936 C CA . VAL A 1 379 ? 4.824 -30.648 28.262 1.00 28.55 405 VAL A CA 1
ATOM 2937 C C . VAL A 1 379 ? 5.946 -31.389 28.966 1.00 29.08 405 VAL A C 1
ATOM 2938 O O . VAL A 1 379 ? 7.055 -30.856 29.117 1.00 28.93 405 VAL A O 1
ATOM 2942 N N . SER A 1 380 ? 5.680 -32.624 29.363 1.00 29.14 406 SER A N 1
ATOM 2943 C CA . SER A 1 380 ? 6.714 -33.411 30.014 1.00 30.49 406 SER A CA 1
ATOM 2944 C C . SER A 1 380 ? 6.551 -34.882 29.699 1.00 30.72 406 SER A C 1
ATOM 2945 O O . SER A 1 380 ? 5.473 -35.340 29.315 1.00 29.05 406 SER A O 1
ATOM 2948 N N . GLN A 1 381 ? 7.650 -35.607 29.827 1.00 33.68 407 GLN A N 1
ATOM 2949 C CA . GLN A 1 381 ? 7.673 -37.035 29.556 1.00 36.04 407 GLN A CA 1
ATOM 2950 C C . GLN A 1 381 ? 8.366 -37.643 30.739 1.00 35.88 407 GLN A C 1
ATOM 2951 O O . GLN A 1 381 ? 9.530 -37.341 31.000 1.00 33.29 407 GLN A O 1
ATOM 2957 N N . ALA A 1 382 ? 7.610 -38.424 31.502 1.00 38.21 408 ALA A N 1
ATOM 2958 C CA . ALA A 1 382 ? 8.082 -38.996 32.757 1.00 40.05 408 ALA A CA 1
ATOM 2959 C C . ALA A 1 382 ? 8.773 -37.960 33.672 1.00 40.39 408 ALA A C 1
ATOM 2960 O O . ALA A 1 382 ? 9.839 -38.233 34.232 1.00 41.16 408 ALA A O 1
ATOM 2962 N N . GLY A 1 383 ? 8.181 -36.771 33.790 1.00 39.73 409 GLY A N 1
ATOM 2963 C CA . GLY A 1 383 ? 8.702 -35.725 34.685 1.00 40.22 409 GLY A CA 1
ATOM 2964 C C . GLY A 1 383 ? 9.768 -34.808 34.098 1.00 38.53 409 GLY A C 1
ATOM 2965 O O . GLY A 1 383 ? 10.067 -33.760 34.654 1.00 40.71 409 GLY A O 1
ATOM 2966 N N . THR A 1 384 ? 10.362 -35.197 32.976 1.00 38.91 410 THR A N 1
ATOM 2967 C CA . THR A 1 384 ? 11.298 -34.328 32.262 1.00 36.87 410 THR A CA 1
ATOM 2968 C C . THR A 1 384 ? 10.528 -33.313 31.401 1.00 34.91 410 THR A C 1
ATOM 2969 O O . THR A 1 384 ? 9.783 -33.690 30.497 1.00 30.62 410 THR A O 1
ATOM 2973 N N . VAL A 1 385 ? 10.719 -32.027 31.684 1.00 35.84 411 VAL A N 1
ATOM 2974 C CA . VAL A 1 385 ? 10.055 -30.962 30.931 1.00 35.41 411 VAL A CA 1
ATOM 2975 C C . VAL A 1 385 ? 10.687 -30.841 29.547 1.00 34.83 411 VAL A C 1
ATOM 2976 O O . VAL A 1 385 ? 11.911 -30.788 29.422 1.00 33.72 411 VAL A O 1
ATOM 2980 N N . LEU A 1 386 ? 9.839 -30.807 28.519 1.00 33.19 412 LEU A N 1
ATOM 2981 C CA . LEU A 1 386 ? 10.276 -30.674 27.139 1.00 34.18 412 LEU A CA 1
ATOM 2982 C C . LEU A 1 386 ? 9.782 -29.352 26.560 1.00 35.69 412 LEU A C 1
ATOM 2983 O O . LEU A 1 386 ? 8.608 -28.995 26.716 1.00 41.27 412 LEU A O 1
ATOM 2988 N N . ASP A 1 387 ? 10.668 -28.628 25.890 1.00 34.33 413 ASP A N 1
ATOM 2989 C CA . ASP A 1 387 ? 10.276 -27.411 25.187 1.00 33.18 413 ASP A CA 1
ATOM 2990 C C . ASP A 1 387 ? 9.829 -27.778 23.753 1.00 34.43 413 ASP A C 1
ATOM 2991 O O . ASP A 1 387 ? 9.788 -28.973 23.391 1.00 33.92 413 ASP A O 1
ATOM 2996 N N . SER A 1 388 ? 9.483 -26.774 22.934 1.00 32.07 414 SER A N 1
ATOM 2997 C CA . SER A 1 388 ? 8.896 -27.050 21.605 1.00 30.72 414 SER A CA 1
ATOM 2998 C C . SER A 1 388 ? 9.906 -27.578 20.569 1.00 29.39 414 SER A C 1
ATOM 2999 O O . SER A 1 388 ? 9.527 -27.899 19.452 1.00 27.99 414 SER A O 1
ATOM 3002 N N . ASN A 1 389 ? 11.180 -27.669 20.948 1.00 29.58 415 ASN A N 1
ATOM 3003 C CA . ASN A 1 389 ? 12.198 -28.341 20.148 1.00 30.41 415 ASN A CA 1
ATOM 3004 C C . ASN A 1 389 ? 12.142 -29.858 20.418 1.00 30.89 415 ASN A C 1
ATOM 3005 O O . ASN A 1 389 ? 13.136 -30.451 20.815 1.00 30.94 415 ASN A O 1
ATOM 3010 N N A HIS A 1 390 ? 10.968 -30.459 20.209 0.50 28.79 416 HIS A N 1
ATOM 3011 N N B HIS A 1 390 ? 10.972 -30.459 20.187 0.50 29.84 416 HIS A N 1
ATOM 3012 C CA A HIS A 1 390 ? 10.731 -31.886 20.442 0.50 27.88 416 HIS A CA 1
ATOM 3013 C CA B HIS A 1 390 ? 10.714 -31.880 20.447 0.50 29.55 416 HIS A CA 1
ATOM 3014 C C A HIS A 1 390 ? 9.532 -32.279 19.583 0.50 27.57 416 HIS A C 1
ATOM 3015 C C B HIS A 1 390 ? 9.529 -32.278 19.582 0.50 28.52 416 HIS A C 1
ATOM 3016 O O A HIS A 1 390 ? 8.866 -31.417 19.018 0.50 26.54 416 HIS A O 1
ATOM 3017 O O B HIS A 1 390 ? 8.864 -31.418 19.014 0.50 27.41 416 HIS A O 1
ATOM 3030 N N . THR A 1 391 ? 9.252 -33.574 19.486 1.00 28.23 417 THR A N 1
ATOM 3031 C CA . THR A 1 391 ? 8.195 -34.068 18.600 1.00 28.79 417 THR A CA 1
ATOM 3032 C C . THR A 1 391 ? 6.759 -33.810 19.079 1.00 28.74 417 THR A C 1
ATOM 3033 O O . THR A 1 391 ? 5.811 -33.903 18.282 1.00 28.20 417 THR A O 1
ATOM 3037 N N . VAL A 1 392 ? 6.597 -33.497 20.358 1.00 26.98 418 VAL A N 1
ATOM 3038 C CA . VAL A 1 392 ? 5.289 -33.192 20.922 1.00 26.98 418 VAL A CA 1
ATOM 3039 C C . VAL A 1 392 ? 5.341 -31.852 21.620 1.00 27.11 418 VAL A C 1
ATOM 3040 O O . VAL A 1 392 ? 6.238 -31.589 22.428 1.00 28.58 418 VAL A O 1
ATOM 3044 N N . GLY A 1 393 ? 4.384 -30.985 21.309 1.00 25.91 419 GLY A N 1
ATOM 3045 C CA . GLY A 1 393 ? 4.353 -29.678 21.968 1.00 26.44 419 GLY A CA 1
ATOM 3046 C C . GLY A 1 393 ? 3.001 -29.025 21.865 1.00 25.66 419 GLY A C 1
ATOM 3047 O O . GLY A 1 393 ? 2.070 -29.604 21.310 1.00 24.81 419 GLY A O 1
ATOM 3048 N N . VAL A 1 394 ? 2.911 -27.795 22.369 1.00 25.24 420 VAL A N 1
ATOM 3049 C CA . VAL A 1 394 ? 1.626 -27.158 22.560 1.00 25.51 420 VAL A CA 1
ATOM 3050 C C . VAL A 1 394 ? 1.694 -25.630 22.466 1.00 26.65 420 VAL A C 1
ATOM 3051 O O . VAL A 1 394 ? 2.710 -25.005 22.803 1.00 25.42 420 VAL A O 1
ATOM 3055 N N . LEU A 1 395 ? 0.595 -25.049 21.979 1.00 27.94 421 LEU A N 1
ATOM 3056 C CA . LEU A 1 395 ? 0.330 -23.617 22.101 1.00 27.90 421 LEU A CA 1
ATOM 3057 C C . LEU A 1 395 ? -1.037 -23.469 22.728 1.00 26.26 421 LEU A C 1
ATOM 3058 O O . LEU A 1 395 ? -2.002 -24.032 22.233 1.00 25.88 421 LEU A O 1
ATOM 3063 N N . ALA A 1 396 ? -1.128 -22.714 23.815 1.00 25.43 422 ALA A N 1
ATOM 3064 C CA . ALA A 1 396 ? -2.404 -22.506 24.499 1.00 26.35 422 ALA A CA 1
ATOM 3065 C C . ALA A 1 396 ? -2.665 -21.022 24.613 1.00 26.93 422 ALA A C 1
ATOM 3066 O O . ALA A 1 396 ? -1.769 -20.257 24.953 1.00 27.08 422 ALA A O 1
ATOM 3068 N N . SER A 1 397 ? -3.897 -20.630 24.322 1.00 27.23 423 SER A N 1
ATOM 3069 C CA . SER A 1 397 ? -4.303 -19.235 24.360 1.00 27.96 423 SER A CA 1
ATOM 3070 C C . SER A 1 397 ? -5.588 -19.019 25.168 1.00 27.52 423 SER A C 1
ATOM 3071 O O . SER A 1 397 ? -6.364 -19.946 25.365 1.00 28.32 423 SER A O 1
ATOM 3074 N N . ALA A 1 398 ? -5.794 -17.788 25.631 1.00 26.85 424 ALA A N 1
ATOM 3075 C CA . ALA A 1 398 ? -7.072 -17.369 26.214 1.00 26.77 424 ALA A CA 1
ATOM 3076 C C . ALA A 1 398 ? -7.541 -16.039 25.608 1.00 27.07 424 ALA A C 1
ATOM 3077 O O . ALA A 1 398 ? -6.730 -15.228 25.143 1.00 25.23 424 ALA A O 1
ATOM 3079 N N . HIS A 1 399 ? -8.851 -15.844 25.633 1.00 27.28 425 HIS A N 1
ATOM 3080 C CA . HIS A 1 399 ? -9.508 -14.670 25.099 1.00 29.72 425 HIS A CA 1
ATOM 3081 C C . HIS A 1 399 ? -10.327 -14.003 26.188 1.00 31.97 425 HIS A C 1
ATOM 3082 O O . HIS A 1 399 ? -11.135 -14.665 26.842 1.00 31.59 425 HIS A O 1
ATOM 3089 N N . ARG A 1 400 ? -10.136 -12.699 26.363 1.00 35.67 426 ARG A N 1
ATOM 3090 C CA . ARG A 1 400 ? -10.957 -11.914 27.276 1.00 41.05 426 ARG A CA 1
ATOM 3091 C C . ARG A 1 400 ? -12.139 -11.319 26.514 1.00 40.41 426 ARG A C 1
ATOM 3092 O O . ARG A 1 400 ? -11.958 -10.795 25.423 1.00 41.36 426 ARG A O 1
ATOM 3100 N N . PRO A 1 401 ? -13.362 -11.439 27.063 1.00 42.61 427 PRO A N 1
ATOM 3101 C CA . PRO A 1 401 ? -14.600 -11.016 26.388 1.00 45.46 427 PRO A CA 1
ATOM 3102 C C . PRO A 1 401 ? -14.626 -9.554 25.907 1.00 47.95 427 PRO A C 1
ATOM 3103 O O . PRO A 1 401 ? -14.239 -8.669 26.659 1.00 45.86 427 PRO A O 1
ATOM 3107 N N . GLN A 1 402 ? -15.090 -9.331 24.675 1.00 52.37 428 GLN A N 1
ATOM 3108 C CA . GLN A 1 402 ? -15.238 -7.992 24.082 1.00 60.04 428 GLN A CA 1
ATOM 3109 C C . GLN A 1 402 ? -16.618 -7.384 24.394 1.00 62.33 428 GLN A C 1
ATOM 3110 O O . GLN A 1 402 ? -16.723 -6.503 25.249 1.00 68.84 428 GLN A O 1
ATOM 3116 N N . GLY A 1 403 ? -17.665 -7.859 23.711 1.00 60.69 429 GLY A N 1
ATOM 3117 C CA . GLY A 1 403 ? -19.042 -7.396 23.931 1.00 60.17 429 GLY A CA 1
ATOM 3118 C C . GLY A 1 403 ? -19.997 -8.559 24.189 1.00 61.68 429 GLY A C 1
ATOM 3119 O O . GLY A 1 403 ? -19.552 -9.672 24.492 1.00 56.15 429 GLY A O 1
ATOM 3120 N N . PRO A 1 404 ? -21.322 -8.313 24.080 1.00 59.41 430 PRO A N 1
ATOM 3121 C CA . PRO A 1 404 ? -22.327 -9.361 24.333 1.00 55.59 430 PRO A CA 1
ATOM 3122 C C . PRO A 1 404 ? -22.420 -10.463 23.256 1.00 52.65 430 PRO A C 1
ATOM 3123 O O . PRO A 1 404 ? -23.052 -11.496 23.493 1.00 48.65 430 PRO A O 1
ATOM 3127 N N . ALA A 1 405 ? -21.817 -10.243 22.088 1.00 53.91 431 ALA A N 1
ATOM 3128 C CA . ALA A 1 405 ? -21.661 -11.313 21.086 1.00 52.57 431 ALA A CA 1
ATOM 3129 C C . ALA A 1 405 ? -20.396 -12.144 21.346 1.00 49.11 431 ALA A C 1
ATOM 3130 O O . ALA A 1 405 ? -20.039 -13.000 20.548 1.00 45.49 431 ALA A O 1
ATOM 3132 N N . ASP A 1 406 ? -19.769 -11.924 22.500 1.00 49.79 432 ASP A N 1
ATOM 3133 C CA . ASP A 1 406 ? -18.484 -12.517 22.839 1.00 48.37 432 ASP A CA 1
ATOM 3134 C C . ASP A 1 406 ? -18.452 -13.017 24.292 1.00 44.70 432 ASP A C 1
ATOM 3135 O O . ASP A 1 406 ? -19.245 -12.579 25.133 1.00 46.35 432 ASP A O 1
ATOM 3140 N N . ALA A 1 407 ? -17.542 -13.946 24.574 1.00 38.55 433 ALA A N 1
ATOM 3141 C CA . ALA A 1 407 ? -17.328 -14.432 25.942 1.00 34.94 433 ALA A CA 1
ATOM 3142 C C . ALA A 1 407 ? -15.934 -15.040 26.056 1.00 30.54 433 ALA A C 1
ATOM 3143 O O . ALA A 1 407 ? -15.173 -15.033 25.089 1.00 27.61 433 ALA A O 1
ATOM 3145 N N . TRP A 1 408 ? -15.590 -15.547 27.237 1.00 29.84 434 TRP A N 1
ATOM 3146 C CA . TRP A 1 408 ? -14.271 -16.136 27.468 1.00 29.48 434 TRP A CA 1
ATOM 3147 C C . TRP A 1 408 ? -14.049 -17.371 26.590 1.00 29.89 434 TRP A C 1
ATOM 3148 O O . TRP A 1 408 ? -14.978 -18.148 26.360 1.00 28.78 434 TRP A O 1
ATOM 3159 N N . ARG A 1 409 ? -12.821 -17.532 26.094 1.00 29.93 435 ARG A N 1
ATOM 3160 C CA . ARG A 1 409 ? -12.431 -18.719 25.335 1.00 30.16 435 ARG A CA 1
ATOM 3161 C C . ARG A 1 409 ? -11.023 -19.191 25.697 1.00 31.17 435 ARG A C 1
ATOM 3162 O O . ARG A 1 409 ? -10.166 -18.399 26.105 1.00 30.86 435 ARG A O 1
ATOM 3170 N N . ALA A 1 410 ? -10.787 -20.487 25.519 1.00 28.99 436 ALA A N 1
ATOM 3171 C CA . ALA A 1 410 ? -9.426 -21.039 25.518 1.00 27.63 436 ALA A CA 1
ATOM 3172 C C . ALA A 1 410 ? -9.259 -21.970 24.322 1.00 27.85 436 ALA A C 1
ATOM 3173 O O . ALA A 1 410 ? -10.190 -22.703 23.944 1.00 28.13 436 ALA A O 1
ATOM 3175 N N . ALA A 1 411 ? -8.087 -21.914 23.699 1.00 28.39 437 ALA A N 1
ATOM 3176 C CA . ALA A 1 411 ? -7.769 -22.803 22.604 1.00 26.75 437 ALA A CA 1
ATOM 3177 C C . ALA A 1 411 ? -6.430 -23.460 22.886 1.00 27.03 437 ALA A C 1
ATOM 3178 O O . ALA A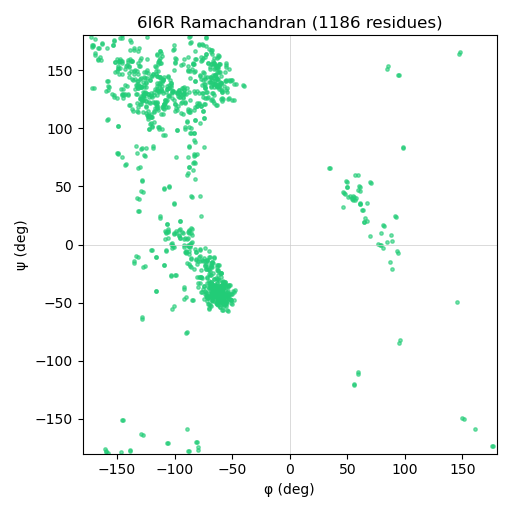 1 411 ? -5.446 -22.776 23.125 1.00 30.26 437 ALA A O 1
ATOM 3180 N N . VAL A 1 412 ? -6.400 -24.791 22.869 1.00 26.83 438 VAL A N 1
ATOM 3181 C CA . VAL A 1 412 ? -5.184 -25.552 23.129 1.00 26.65 438 VAL A CA 1
ATOM 3182 C C . VAL A 1 412 ? -4.869 -26.359 21.866 1.00 25.71 438 VAL A C 1
ATOM 3183 O O . VAL A 1 412 ? -5.636 -27.227 21.482 1.00 26.53 438 VAL A O 1
ATOM 3187 N N . LEU A 1 413 ? -3.749 -26.043 21.215 1.00 27.43 439 LEU A N 1
ATOM 3188 C CA . LEU A 1 413 ? -3.335 -26.717 20.001 1.00 25.42 439 LEU A CA 1
ATOM 3189 C C . LEU A 1 413 ? -2.115 -27.563 20.286 1.00 25.02 439 LEU A C 1
ATOM 3190 O O . LEU A 1 413 ? -1.036 -27.040 20.557 1.00 25.84 439 LEU A O 1
ATOM 3195 N N . ILE A 1 414 ? -2.286 -28.879 20.215 1.00 25.74 440 ILE A N 1
ATOM 3196 C CA . ILE A 1 414 ? -1.203 -29.807 20.463 1.00 26.20 440 ILE A CA 1
ATOM 3197 C C . ILE A 1 414 ? -0.766 -30.403 19.124 1.00 26.68 440 ILE A C 1
ATOM 3198 O O . ILE A 1 414 ? -1.600 -30.790 18.305 1.00 29.23 440 ILE A O 1
ATOM 3203 N N . TYR A 1 415 ? 0.539 -30.450 18.892 1.00 26.97 441 TYR A N 1
ATOM 3204 C CA . TYR A 1 415 ? 1.082 -31.090 17.700 1.00 26.36 441 TYR A CA 1
ATOM 3205 C C . TYR A 1 415 ? 1.892 -32.308 18.082 1.00 26.61 441 TYR A C 1
ATOM 3206 O O . TYR A 1 415 ? 2.489 -32.366 19.164 1.00 26.32 441 TYR A O 1
ATOM 3215 N N . ALA A 1 416 ? 1.888 -33.284 17.183 1.00 28.37 442 ALA A N 1
ATOM 3216 C CA . ALA A 1 416 ? 2.826 -34.389 17.220 1.00 27.56 442 ALA A CA 1
ATOM 3217 C C . ALA A 1 416 ? 3.452 -34.435 15.842 1.00 27.03 442 ALA A C 1
ATOM 3218 O O . ALA A 1 416 ? 2.761 -34.706 14.843 1.00 26.39 442 ALA A O 1
ATOM 3220 N N . SER A 1 417 ? 4.755 -34.160 15.775 1.00 26.17 443 SER A N 1
ATOM 3221 C CA . SER A 1 417 ? 5.440 -33.997 14.493 1.00 25.89 443 SER A CA 1
ATOM 3222 C C . SER A 1 417 ? 6.909 -34.355 14.589 1.00 26.06 443 SER A C 1
ATOM 3223 O O . SER A 1 417 ? 7.617 -33.798 15.422 1.00 26.39 443 SER A O 1
ATOM 3226 N N . ASP A 1 418 ? 7.363 -35.247 13.707 1.00 27.19 444 ASP A N 1
ATOM 3227 C CA . ASP A 1 418 ? 8.790 -35.528 13.561 1.00 29.89 444 ASP A CA 1
ATOM 3228 C C . ASP A 1 418 ? 9.302 -34.868 12.274 1.00 30.39 444 ASP A C 1
ATOM 3229 O O . ASP A 1 418 ? 9.962 -35.499 11.441 1.00 30.42 444 ASP A O 1
ATOM 3234 N N . ASP A 1 419 ? 8.967 -33.586 12.114 1.00 30.40 445 ASP A N 1
ATOM 3235 C CA . ASP A 1 419 ? 9.339 -32.815 10.928 1.00 29.25 445 ASP A CA 1
ATOM 3236 C C . ASP A 1 419 ? 8.855 -33.460 9.626 1.00 30.26 445 ASP A C 1
ATOM 3237 O O . ASP A 1 419 ? 7.636 -33.628 9.472 1.00 27.27 445 ASP A O 1
ATOM 3242 N N . THR A 1 420 ? 9.760 -33.808 8.691 1.00 31.01 446 THR A N 1
ATOM 3243 C CA . THR A 1 420 ? 9.327 -34.359 7.404 1.00 32.88 446 THR A CA 1
ATOM 3244 C C . THR A 1 420 ? 9.118 -35.879 7.423 1.00 36.08 446 THR A C 1
ATOM 3245 O O . THR A 1 420 ? 8.695 -36.447 6.417 1.00 35.60 446 THR A O 1
ATOM 3249 N N . ARG A 1 421 ? 9.391 -36.529 8.560 1.00 38.36 447 ARG A N 1
ATOM 3250 C CA . ARG A 1 421 ? 9.257 -37.987 8.681 1.00 37.91 447 ARG A CA 1
ATOM 3251 C C . ARG A 1 421 ? 7.909 -38.389 9.276 1.00 37.92 447 ARG A C 1
ATOM 3252 O O . ARG A 1 421 ? 7.515 -37.880 10.331 1.00 38.61 447 ARG A O 1
ATOM 3260 N N . ALA A 1 422 ? 7.207 -39.272 8.561 1.00 41.46 448 ALA A N 1
ATOM 3261 C CA . ALA A 1 422 ? 5.938 -39.851 8.988 1.00 44.58 448 ALA A CA 1
ATOM 3262 C C . ALA A 1 422 ? 6.185 -41.332 9.163 1.00 47.33 448 ALA A C 1
ATOM 3263 O O . ALA A 1 422 ? 6.670 -41.993 8.256 1.00 49.87 448 ALA A O 1
ATOM 3265 N N . HIS A 1 423 ? 5.806 -41.856 10.313 1.00 55.56 449 HIS A N 1
ATOM 3266 C CA . HIS A 1 423 ? 5.879 -43.275 10.570 1.00 61.42 449 HIS A CA 1
ATOM 3267 C C . HIS A 1 423 ? 4.473 -43.798 10.895 1.00 61.80 449 HIS A C 1
ATOM 3268 O O . HIS A 1 423 ? 3.891 -43.421 11.917 1.00 64.99 449 HIS A O 1
ATOM 3275 N N . PRO A 1 424 ? 3.898 -44.628 9.995 1.00 64.34 450 PRO A N 1
ATOM 3276 C CA . PRO A 1 424 ? 2.543 -45.171 10.225 1.00 62.67 450 PRO A CA 1
ATOM 3277 C C . PRO A 1 424 ? 2.430 -45.998 11.509 1.00 59.09 450 PRO A C 1
ATOM 3278 O O . PRO A 1 424 ? 1.348 -46.126 12.069 1.00 60.34 450 PRO A O 1
ATOM 3282 N N . ASN A 1 425 ? 3.555 -46.540 11.960 1.00 61.66 451 ASN A N 1
ATOM 3283 C CA . ASN A 1 425 ? 3.673 -47.204 13.260 1.00 64.87 451 ASN A CA 1
ATOM 3284 C C . ASN A 1 425 ? 3.533 -46.276 14.472 1.00 63.67 451 ASN A C 1
ATOM 3285 O O . ASN A 1 425 ? 3.289 -46.743 15.578 1.00 77.92 451 ASN A O 1
ATOM 3290 N N . ARG A 1 426 ? 3.714 -44.977 14.282 1.00 56.47 452 ARG A N 1
ATOM 3291 C CA . ARG A 1 426 ? 4.153 -44.134 15.391 1.00 51.08 452 ARG A CA 1
ATOM 3292 C C . ARG A 1 426 ? 3.024 -43.355 16.031 1.00 46.55 452 ARG A C 1
ATOM 3293 O O . ARG A 1 426 ? 2.311 -42.622 15.347 1.00 44.74 452 ARG A O 1
ATOM 3301 N N . SER A 1 427 ? 2.863 -43.520 17.340 1.00 41.24 453 SER A N 1
ATOM 3302 C CA . SER A 1 427 ? 1.790 -42.857 18.071 1.00 41.16 453 SER A CA 1
ATOM 3303 C C . SER A 1 427 ? 2.301 -42.349 19.404 1.00 36.81 453 SER A C 1
ATOM 3304 O O . SER A 1 427 ? 3.417 -42.656 19.816 1.00 37.24 453 SER A O 1
ATOM 3307 N N . VAL A 1 428 ? 1.492 -41.508 20.048 1.00 34.23 454 VAL A N 1
ATOM 3308 C CA . VAL A 1 428 ? 1.841 -40.966 21.354 1.00 31.53 454 VAL A CA 1
ATOM 3309 C C . VAL A 1 428 ? 0.622 -40.832 22.239 1.00 31.33 454 VAL A C 1
ATOM 3310 O O . VAL A 1 428 ? -0.420 -40.274 21.860 1.00 30.89 454 VAL A O 1
ATOM 3314 N N . ALA A 1 429 ? 0.780 -41.366 23.448 1.00 29.14 455 ALA A N 1
ATOM 3315 C CA . ALA A 1 429 ? -0.220 -41.259 24.504 1.00 29.26 455 ALA A CA 1
ATOM 3316 C C . ALA A 1 429 ? -0.070 -39.918 25.232 1.00 26.39 455 ALA A C 1
ATOM 3317 O O . ALA A 1 429 ? 0.940 -39.641 25.862 1.00 27.61 455 ALA A O 1
ATOM 3319 N N . VAL A 1 430 ? -1.084 -39.087 25.132 1.00 27.30 456 VAL A N 1
ATOM 3320 C CA . VAL A 1 430 ? -1.077 -37.776 25.768 1.00 27.13 456 VAL A CA 1
ATOM 3321 C C . VAL A 1 430 ? -2.099 -37.780 26.904 1.00 28.44 456 VAL A C 1
ATOM 3322 O O . VAL A 1 430 ? -3.188 -38.364 26.792 1.00 27.10 456 VAL A O 1
ATOM 3326 N N . THR A 1 431 ? -1.720 -37.151 28.007 1.00 27.72 457 THR A N 1
ATOM 3327 C CA . THR A 1 431 ? -2.681 -36.775 29.032 1.00 28.06 457 THR A CA 1
ATOM 3328 C C . THR A 1 431 ? -2.690 -35.251 29.065 1.00 27.17 457 THR A C 1
ATOM 3329 O O . THR A 1 431 ? -1.667 -34.623 29.339 1.00 26.82 457 THR A O 1
ATOM 3333 N N . LEU A 1 432 ? -3.839 -34.662 28.756 1.00 27.01 458 LEU A N 1
ATOM 3334 C CA . LEU A 1 432 ? -4.003 -33.223 28.833 1.00 27.90 458 LEU A CA 1
ATOM 3335 C C . LEU A 1 432 ? -4.703 -32.898 30.138 1.00 27.29 458 LEU A C 1
ATOM 3336 O O . LEU A 1 432 ? -5.805 -33.355 30.361 1.00 26.78 458 LEU A O 1
ATOM 3341 N N . ARG A 1 433 ? -4.063 -32.105 30.992 1.00 27.55 459 ARG A N 1
ATOM 3342 C CA . ARG A 1 433 ? -4.685 -31.630 32.219 1.00 27.76 459 ARG A CA 1
ATOM 3343 C C . ARG A 1 433 ? -4.868 -30.127 32.123 1.00 29.00 459 ARG A C 1
ATOM 3344 O O . ARG A 1 433 ? -3.915 -29.383 32.308 1.00 30.36 459 ARG A O 1
ATOM 3352 N N . LEU A 1 434 ? -6.097 -29.704 31.816 1.00 27.44 460 LEU A N 1
ATOM 3353 C CA . LEU A 1 434 ? -6.466 -28.299 31.767 1.00 27.16 460 LEU A CA 1
ATOM 3354 C C . LEU A 1 434 ? -7.080 -27.900 33.103 1.00 26.75 460 LEU A C 1
ATOM 3355 O O . LEU A 1 434 ? -8.007 -28.542 33.559 1.00 27.31 460 LEU A O 1
ATOM 3360 N N . ARG A 1 435 ? -6.564 -26.844 33.719 1.00 28.00 461 ARG A N 1
ATOM 3361 C CA . ARG A 1 435 ? -7.157 -26.296 34.942 1.00 29.94 461 ARG A CA 1
ATOM 3362 C C . ARG A 1 435 ? -7.242 -24.778 34.882 1.00 30.86 461 ARG A C 1
ATOM 3363 O O . ARG A 1 435 ? -6.678 -24.143 33.988 1.00 30.44 461 ARG A O 1
ATOM 3371 N N . GLY A 1 436 ? -7.970 -24.216 35.838 1.00 30.07 462 GLY A N 1
ATOM 3372 C CA . GLY A 1 436 ? -8.045 -22.787 36.045 1.00 30.36 462 GLY A CA 1
ATOM 3373 C C . GLY A 1 436 ? -9.011 -22.026 35.140 1.00 30.30 462 GLY A C 1
ATOM 3374 O O . GLY A 1 436 ? -8.931 -20.798 35.066 1.00 29.69 462 GLY A O 1
ATOM 3375 N N . VAL A 1 437 ? -9.921 -22.731 34.473 1.00 28.32 463 VAL A N 1
ATOM 3376 C CA . VAL A 1 437 ? -10.904 -22.086 33.611 1.00 28.61 463 VAL A CA 1
ATOM 3377 C C . VAL A 1 437 ? -11.837 -21.264 34.499 1.00 30.38 463 VAL A C 1
ATOM 3378 O O . VAL A 1 437 ? -12.419 -21.795 35.426 1.00 29.10 463 VAL A O 1
ATOM 3382 N N . PRO A 1 438 ? -11.955 -19.952 34.238 1.00 32.54 464 PRO A N 1
ATOM 3383 C CA . PRO A 1 438 ? -12.761 -19.150 35.143 1.00 32.70 464 PRO A CA 1
ATOM 3384 C C . PRO A 1 438 ? -14.248 -19.491 35.027 1.00 32.59 464 PRO A C 1
ATOM 3385 O O . PRO A 1 438 ? -14.694 -19.927 33.968 1.00 32.24 464 PRO A O 1
ATOM 3389 N N . PRO A 1 439 ? -15.010 -19.318 36.121 1.00 34.18 465 PRO A N 1
ATOM 3390 C CA . PRO A 1 439 ? -16.460 -19.505 36.024 1.00 35.43 465 PRO A CA 1
ATOM 3391 C C . PRO A 1 439 ? -17.064 -18.664 34.899 1.00 33.52 465 PRO A C 1
ATOM 3392 O O . PRO A 1 439 ? -16.638 -17.541 34.674 1.00 31.52 465 PRO A O 1
ATOM 3396 N N . GLY A 1 440 ? -18.039 -19.225 34.197 1.00 33.25 466 GLY A N 1
ATOM 3397 C CA . GLY A 1 440 ? -18.728 -18.528 33.124 1.00 32.45 466 GLY A CA 1
ATOM 3398 C C . GLY A 1 440 ? -19.949 -19.325 32.702 1.00 33.73 466 GLY A C 1
ATOM 3399 O O . GLY A 1 440 ? -20.071 -20.505 33.036 1.00 34.98 466 GLY A O 1
ATOM 3400 N N . PRO A 1 441 ? -20.860 -18.692 31.958 1.00 33.17 467 PRO A N 1
ATOM 3401 C CA . PRO A 1 441 ? -22.094 -19.361 31.569 1.00 32.79 467 PRO A CA 1
ATOM 3402 C C . PRO A 1 441 ? -21.903 -20.360 30.430 1.00 33.66 467 PRO A C 1
ATOM 3403 O O . PRO A 1 441 ? -21.120 -20.107 29.508 1.00 33.08 467 PRO A O 1
ATOM 3407 N N . GLY A 1 442 ? -22.628 -21.477 30.509 1.00 31.96 468 GLY A N 1
ATOM 3408 C CA . GLY A 1 442 ? -22.685 -22.481 29.450 1.00 30.93 468 GLY A CA 1
ATOM 3409 C C . GLY A 1 442 ? -21.346 -22.966 28.927 1.00 29.47 468 GLY A C 1
ATOM 3410 O O . GLY A 1 442 ? -21.173 -23.165 27.737 1.00 28.03 468 GLY A O 1
ATOM 3411 N N . LEU A 1 443 ? -20.393 -23.170 29.824 1.00 30.89 469 LEU A N 1
ATOM 3412 C CA . LEU A 1 443 ? -19.074 -23.657 29.435 1.00 30.71 469 LEU A CA 1
ATOM 3413 C C . LEU A 1 443 ? -19.138 -25.011 28.710 1.00 29.29 469 LEU A C 1
ATOM 3414 O O . LEU A 1 443 ? -19.698 -25.972 29.215 1.00 28.47 469 LEU A O 1
ATOM 3419 N N . VAL A 1 444 ? -18.555 -25.068 27.519 1.00 28.51 470 VAL A N 1
ATOM 3420 C CA . VAL A 1 444 ? -18.486 -26.300 26.737 1.00 29.53 470 VAL A CA 1
ATOM 3421 C C . VAL A 1 444 ? -17.109 -26.463 26.091 1.00 28.53 470 VAL A C 1
ATOM 3422 O O . VAL A 1 444 ? -16.373 -25.488 25.909 1.00 28.77 470 VAL A O 1
ATOM 3426 N N . TYR A 1 445 ? -16.762 -27.692 25.743 1.00 27.67 471 TYR A N 1
ATOM 3427 C CA . TYR A 1 445 ? -15.529 -27.940 24.972 1.00 28.56 471 TYR A CA 1
ATOM 3428 C C . TYR A 1 445 ? -15.803 -28.755 23.713 1.00 27.80 471 TYR A C 1
ATOM 3429 O O . TYR A 1 445 ? -16.726 -29.567 23.682 1.00 25.52 471 TYR A O 1
ATOM 3438 N N . VAL A 1 446 ? -15.003 -28.484 22.674 1.00 27.58 472 VAL A N 1
ATOM 3439 C CA . VAL A 1 446 ? -15.033 -29.179 21.389 1.00 28.57 472 VAL A CA 1
ATOM 3440 C C . VAL A 1 446 ? -13.601 -29.589 21.006 1.00 28.53 472 VAL A C 1
ATOM 3441 O O . VAL A 1 446 ? -12.666 -28.811 21.155 1.00 29.71 472 VAL A O 1
ATOM 3445 N N . THR A 1 447 ? -13.434 -30.815 20.514 1.00 29.17 473 THR A N 1
ATOM 3446 C CA . THR A 1 447 ? -12.121 -31.274 20.031 1.00 29.43 473 THR A CA 1
ATOM 3447 C C . THR A 1 447 ? -12.133 -31.428 18.520 1.00 27.35 473 THR A C 1
ATOM 3448 O O . THR A 1 447 ? -13.135 -31.831 17.943 1.00 25.78 473 THR A O 1
ATOM 3452 N N . ARG A 1 448 ? -11.022 -31.069 17.883 1.00 28.95 474 ARG A N 1
ATOM 3453 C CA . ARG A 1 448 ? -10.817 -31.277 16.453 1.00 27.72 474 ARG A CA 1
ATOM 3454 C C . ARG A 1 448 ? -9.468 -31.953 16.241 1.00 30.03 474 ARG A C 1
ATOM 3455 O O . ARG A 1 448 ? -8.446 -31.453 16.711 1.00 29.73 474 ARG A O 1
ATOM 3463 N N . TYR A 1 449 ? -9.472 -33.085 15.524 1.00 30.21 475 TYR A N 1
ATOM 3464 C CA . TYR A 1 449 ? -8.287 -33.915 15.351 1.00 28.88 475 TYR A CA 1
ATOM 3465 C C . TYR A 1 449 ? -8.008 -34.131 13.862 1.00 28.83 475 TYR A C 1
ATOM 3466 O O . TYR A 1 449 ? -8.934 -34.326 13.064 1.00 28.19 475 TYR A O 1
ATOM 3475 N N . LEU A 1 450 ? -6.732 -34.062 13.498 1.00 29.55 476 LEU A N 1
ATOM 3476 C CA . LEU A 1 450 ? -6.272 -34.266 12.127 1.00 31.27 476 LEU A CA 1
ATOM 3477 C C . LEU A 1 450 ? -5.136 -35.267 12.117 1.00 28.84 476 LEU A C 1
ATOM 3478 O O . LEU A 1 450 ? -4.146 -35.060 12.788 1.00 29.99 476 LEU A O 1
ATOM 3483 N N . ASP A 1 451 ? -5.260 -36.326 11.329 1.00 28.85 477 ASP A N 1
ATOM 3484 C CA . ASP A 1 451 ? -4.104 -37.155 11.000 1.00 29.61 477 ASP A CA 1
ATOM 3485 C C . ASP A 1 451 ? -4.237 -37.746 9.594 1.00 29.22 477 ASP A C 1
ATOM 3486 O O . ASP A 1 451 ? -5.251 -37.536 8.916 1.00 26.02 477 ASP A O 1
ATOM 3491 N N . ASN A 1 452 ? -3.209 -38.479 9.162 1.00 30.51 478 ASN A N 1
ATOM 3492 C CA . ASN A 1 452 ? -3.168 -39.008 7.795 1.00 33.20 478 ASN A CA 1
ATOM 3493 C C . ASN A 1 452 ? -4.140 -40.154 7.572 1.00 34.63 478 ASN A C 1
ATOM 3494 O O . ASN A 1 452 ? -4.492 -40.428 6.431 1.00 39.01 478 ASN A O 1
ATOM 3499 N N . GLY A 1 453 ? -4.565 -40.813 8.649 1.00 34.51 479 GLY A N 1
ATOM 3500 C CA . GLY A 1 453 ? -5.524 -41.902 8.568 1.00 34.10 479 GLY A CA 1
ATOM 3501 C C . GLY A 1 453 ? -6.918 -41.423 8.232 1.00 35.23 479 GLY A C 1
ATOM 3502 O O . GLY A 1 453 ? -7.602 -41.998 7.386 1.00 34.62 479 GLY A O 1
ATOM 3503 N N . LEU A 1 454 ? -7.350 -40.352 8.887 1.00 34.48 480 LEU A N 1
ATOM 3504 C CA . LEU A 1 454 ? -8.717 -39.888 8.740 1.00 33.88 480 LEU A CA 1
ATOM 3505 C C . LEU A 1 454 ? -8.871 -38.663 7.829 1.00 31.28 480 LEU A C 1
ATOM 3506 O O . LEU A 1 454 ? -9.920 -38.457 7.241 1.00 32.11 480 LEU A O 1
ATOM 3511 N N . CYS A 1 455 ? -7.835 -37.841 7.720 1.00 29.67 481 CYS A N 1
ATOM 3512 C CA . CYS A 1 455 ? -7.993 -36.520 7.123 1.00 29.73 481 CYS A CA 1
ATOM 3513 C C . CYS A 1 455 ? -6.964 -36.222 6.032 1.00 28.80 481 CYS A C 1
ATOM 3514 O O . CYS A 1 455 ? -6.396 -35.137 6.005 1.00 28.02 481 CYS A O 1
ATOM 3517 N N . SER A 1 456 ? -6.736 -37.171 5.125 1.00 29.60 482 SER A N 1
ATOM 3518 C CA . SER A 1 456 ? -5.792 -36.960 4.011 1.00 29.18 482 SER A CA 1
ATOM 3519 C C . SER A 1 456 ? -6.458 -37.155 2.657 1.00 31.56 482 SER A C 1
ATOM 3520 O O . SER A 1 456 ? -6.618 -38.296 2.202 1.00 30.42 482 SER A O 1
ATOM 3523 N N . PRO A 1 457 ? -6.841 -36.050 1.996 1.00 31.40 483 PRO A N 1
ATOM 3524 C CA . PRO A 1 457 ? -7.324 -36.149 0.632 1.00 32.80 483 PRO A CA 1
ATOM 3525 C C . PRO A 1 457 ? -6.352 -36.876 -0.322 1.00 30.93 483 PRO A C 1
ATOM 3526 O O . PRO A 1 457 ? -6.797 -37.604 -1.203 1.00 30.43 483 PRO A O 1
ATOM 3530 N N . ASP A 1 458 ? -5.052 -36.694 -0.132 1.00 31.80 484 ASP A N 1
ATOM 3531 C CA . ASP A 1 458 ? -4.045 -37.451 -0.887 1.00 33.59 484 ASP A CA 1
ATOM 3532 C C . ASP A 1 458 ? -4.157 -38.961 -0.634 1.00 36.02 484 ASP A C 1
ATOM 3533 O O . ASP A 1 458 ? -4.041 -39.755 -1.559 1.00 36.60 484 ASP A O 1
ATOM 3538 N N . GLY A 1 459 ? -4.349 -39.345 0.625 1.00 36.01 485 GLY A N 1
ATOM 3539 C CA . GLY A 1 459 ? -4.624 -40.738 0.988 1.00 36.52 485 GLY A CA 1
ATOM 3540 C C . GLY A 1 459 ? -5.826 -41.292 0.230 1.00 38.75 485 GLY A C 1
ATOM 3541 O O . GLY A 1 459 ? -5.752 -42.388 -0.335 1.00 36.88 485 GLY A O 1
ATOM 3542 N N . GLU A 1 460 ? -6.920 -40.526 0.179 1.00 39.16 486 GLU A N 1
ATOM 3543 C CA . GLU A 1 460 ? -8.128 -40.984 -0.506 1.00 40.25 486 GLU A CA 1
ATOM 3544 C C . GLU A 1 460 ? -7.851 -41.120 -1.999 1.00 40.06 486 GLU A C 1
ATOM 3545 O O . GLU A 1 460 ? -8.306 -42.071 -2.629 1.00 40.54 486 GLU A O 1
ATOM 3551 N N . TRP A 1 461 ? -7.079 -40.185 -2.549 1.00 39.08 487 TRP A N 1
ATOM 3552 C CA . TRP A 1 461 ? -6.721 -40.201 -3.958 1.00 37.20 487 TRP A CA 1
ATOM 3553 C C . TRP A 1 461 ? -5.921 -41.455 -4.297 1.00 37.97 487 TRP A C 1
ATOM 3554 O O . TRP A 1 461 ? -6.213 -42.128 -5.275 1.00 36.85 487 TRP A O 1
ATOM 3565 N N . ARG A 1 462 ? -4.927 -41.770 -3.475 1.00 39.90 488 ARG A N 1
ATOM 3566 C CA . ARG A 1 462 ? -4.096 -42.964 -3.686 1.00 42.91 488 ARG A CA 1
ATOM 3567 C C . ARG A 1 462 ? -4.905 -44.260 -3.533 1.00 42.47 488 ARG A C 1
ATOM 3568 O O . ARG A 1 462 ? -4.698 -45.210 -4.280 1.00 46.43 488 ARG A O 1
ATOM 3576 N N . ARG A 1 463 ? -5.863 -44.266 -2.609 1.00 44.79 489 ARG A N 1
ATOM 3577 C CA . ARG A 1 463 ? -6.768 -45.405 -2.400 1.00 46.22 489 ARG A CA 1
ATOM 3578 C C . ARG A 1 463 ? -7.708 -45.668 -3.586 1.00 45.20 489 ARG A C 1
ATOM 3579 O O . ARG A 1 463 ? -8.118 -46.799 -3.817 1.00 44.36 489 ARG A O 1
ATOM 3587 N N . LEU A 1 464 ? -8.054 -44.618 -4.325 1.00 45.16 490 LEU A N 1
ATOM 3588 C CA . LEU A 1 464 ? -8.838 -44.735 -5.566 1.00 44.26 490 LEU A CA 1
ATOM 3589 C C . LEU A 1 464 ? -7.974 -45.030 -6.802 1.00 43.08 490 LEU A C 1
ATOM 3590 O O . LEU A 1 464 ? -8.506 -45.088 -7.904 1.00 46.58 490 LEU A O 1
ATOM 3595 N N . GLY A 1 465 ? -6.659 -45.182 -6.633 1.00 43.85 491 GLY A N 1
ATOM 3596 C CA . GLY A 1 465 ? -5.756 -45.502 -7.744 1.00 44.95 491 GLY A CA 1
ATOM 3597 C C . GLY A 1 465 ? -5.142 -44.292 -8.443 1.00 48.55 491 GLY A C 1
ATOM 3598 O O . GLY A 1 465 ? -4.747 -44.383 -9.614 1.00 45.02 491 GLY A O 1
ATOM 3599 N N . ARG A 1 466 ? -5.047 -43.161 -7.732 1.00 45.92 492 ARG A N 1
ATOM 3600 C CA . ARG A 1 466 ? -4.450 -41.944 -8.281 1.00 45.29 492 ARG A CA 1
ATOM 3601 C C . ARG A 1 466 ? -4.992 -41.538 -9.663 1.00 43.51 492 ARG A C 1
ATOM 3602 O O . ARG A 1 466 ? -4.222 -41.259 -10.572 1.00 42.62 492 ARG A O 1
ATOM 3610 N N . PRO A 1 467 ? -6.320 -41.489 -9.825 1.00 44.08 493 PRO A N 1
ATOM 3611 C CA . PRO A 1 467 ? -6.841 -41.088 -11.139 1.00 41.60 493 PRO A CA 1
ATOM 3612 C C . PRO A 1 467 ? -6.369 -39.703 -11.538 1.00 42.78 493 PRO A C 1
ATOM 3613 O O . PRO A 1 467 ? -6.432 -38.771 -10.729 1.00 42.23 493 PRO A O 1
ATOM 3617 N N . VAL A 1 468 ? -5.867 -39.581 -12.767 1.00 41.92 494 VAL A N 1
ATOM 3618 C CA . VAL A 1 468 ? -5.373 -38.304 -13.281 1.00 41.89 494 VAL A CA 1
ATOM 3619 C C . VAL A 1 468 ? -6.539 -37.342 -13.529 1.00 41.16 494 VAL A C 1
ATOM 3620 O O . VAL A 1 468 ? -6.402 -36.154 -13.287 1.00 41.54 494 VAL A O 1
ATOM 3624 N N . PHE A 1 469 ? -7.671 -37.872 -13.997 1.00 41.87 495 PHE A N 1
ATOM 3625 C CA . PHE A 1 469 ? -8.917 -37.116 -14.130 1.00 42.25 495 PHE A CA 1
ATOM 3626 C C . PHE A 1 469 ? -9.987 -37.753 -13.255 1.00 42.03 495 PHE A C 1
ATOM 3627 O O . PHE A 1 469 ? -10.799 -38.543 -13.733 1.00 41.07 495 PHE A O 1
ATOM 3635 N N . PRO A 1 470 ? -10.013 -37.384 -11.958 1.00 43.47 496 PRO A N 1
ATOM 3636 C CA . PRO A 1 470 ? -11.020 -37.968 -11.092 1.00 40.65 496 PRO A CA 1
ATOM 3637 C C . PRO A 1 470 ? -12.436 -37.604 -11.544 1.00 39.84 496 PRO A C 1
ATOM 3638 O O . PRO A 1 470 ? -12.650 -36.518 -12.111 1.00 39.59 496 PRO A O 1
ATOM 3642 N N . THR A 1 471 ? -13.374 -38.515 -11.305 1.00 37.78 497 THR A N 1
ATOM 3643 C CA . THR A 1 471 ? -14.776 -38.280 -11.616 1.00 40.74 497 THR A CA 1
ATOM 3644 C C . THR A 1 471 ? -15.375 -37.409 -10.524 1.00 41.60 497 THR A C 1
ATOM 3645 O O . THR A 1 471 ? -14.732 -37.160 -9.506 1.00 43.06 497 THR A O 1
ATOM 3649 N N . ALA A 1 472 ? -16.609 -36.961 -10.734 1.00 42.62 498 ALA A N 1
ATOM 3650 C CA . ALA A 1 472 ? -17.325 -36.159 -9.751 1.00 41.80 498 ALA A CA 1
ATOM 3651 C C . ALA A 1 472 ? -17.389 -36.868 -8.403 1.00 44.27 498 ALA A C 1
ATOM 3652 O O . ALA A 1 472 ? -17.125 -36.258 -7.355 1.00 43.88 498 ALA A O 1
ATOM 3654 N N . GLU A 1 473 ? -17.740 -38.152 -8.444 1.00 43.36 499 GLU A N 1
ATOM 3655 C CA . GLU A 1 473 ? -17.880 -38.963 -7.246 1.00 43.56 499 GLU A CA 1
ATOM 3656 C C . GLU A 1 473 ? -16.535 -39.135 -6.538 1.00 41.15 499 GLU A C 1
ATOM 3657 O O . GLU A 1 473 ? -16.466 -39.117 -5.318 1.00 41.73 499 GLU A O 1
ATOM 3663 N N . GLN A 1 474 ? -15.468 -39.300 -7.312 1.00 39.40 500 GLN A N 1
ATOM 3664 C CA . GLN A 1 474 ? -14.137 -39.472 -6.747 1.00 38.51 500 GLN A CA 1
ATOM 3665 C C . GLN A 1 474 ? -13.694 -38.207 -6.018 1.00 37.73 500 GLN A C 1
ATOM 3666 O O . GLN A 1 474 ? -13.155 -38.298 -4.916 1.00 35.22 500 GLN A O 1
ATOM 3672 N N . PHE A 1 475 ? -13.950 -37.046 -6.629 1.00 36.53 501 PHE A N 1
ATOM 3673 C CA . PHE A 1 475 ? -13.716 -35.738 -5.989 1.00 35.80 501 PHE A CA 1
ATOM 3674 C C . PHE A 1 475 ? -14.487 -35.586 -4.672 1.00 34.47 501 PHE A C 1
ATOM 3675 O O . PHE A 1 475 ? -13.948 -35.056 -3.700 1.00 32.12 501 PHE A O 1
ATOM 3683 N N . ARG A 1 476 ? -15.742 -36.031 -4.643 1.00 33.87 502 ARG A N 1
ATOM 3684 C CA . ARG A 1 476 ? -16.521 -36.023 -3.394 1.00 35.21 502 ARG A CA 1
ATOM 3685 C C . ARG A 1 476 ? -15.828 -36.846 -2.293 1.00 37.81 502 ARG A C 1
ATOM 3686 O O . ARG A 1 476 ? -15.772 -36.427 -1.135 1.00 34.10 502 ARG A O 1
ATOM 3694 N N . ARG A 1 477 ? -15.297 -38.010 -2.655 1.00 37.48 503 ARG A N 1
ATOM 3695 C CA . ARG A 1 477 ? -14.672 -38.891 -1.662 1.00 41.19 503 ARG A CA 1
ATOM 3696 C C . ARG A 1 477 ? -13.368 -38.300 -1.113 1.00 38.85 503 ARG A C 1
ATOM 3697 O O . ARG A 1 477 ? -13.061 -38.448 0.064 1.00 36.94 503 ARG A O 1
ATOM 3705 N N . MET A 1 478 ? -12.614 -37.626 -1.973 1.00 38.03 504 MET A N 1
ATOM 3706 C CA . MET A 1 478 ? -11.392 -36.939 -1.555 1.00 37.35 504 MET A CA 1
ATOM 3707 C C . MET A 1 478 ? -11.684 -35.750 -0.634 1.00 34.18 504 MET A C 1
ATOM 3708 O O . MET A 1 478 ? -10.975 -35.534 0.354 1.00 33.24 504 MET A O 1
ATOM 3713 N N . ARG A 1 479 ? -12.720 -34.980 -0.967 1.00 32.32 505 ARG A N 1
ATOM 3714 C CA . ARG A 1 479 ? -13.052 -33.773 -0.215 1.00 32.48 505 ARG A CA 1
ATOM 3715 C C . ARG A 1 479 ? -13.591 -34.119 1.174 1.00 34.06 505 ARG A C 1
ATOM 3716 O O . ARG A 1 479 ? -13.494 -33.319 2.111 1.00 35.83 505 ARG A O 1
ATOM 3724 N N . ALA A 1 480 ? -14.161 -35.313 1.303 1.00 33.65 506 ALA A N 1
ATOM 3725 C CA . ALA A 1 480 ? -14.683 -35.773 2.577 1.00 33.90 506 ALA A CA 1
ATOM 3726 C C . ALA A 1 480 ? -13.588 -35.907 3.629 1.00 31.28 506 ALA A C 1
ATOM 3727 O O . ALA A 1 480 ? -13.888 -35.961 4.811 1.00 28.62 506 ALA A O 1
ATOM 3729 N N . ALA A 1 481 ? -12.333 -35.991 3.195 1.00 30.92 507 ALA A N 1
ATOM 3730 C CA . ALA A 1 481 ? -11.204 -36.089 4.118 1.00 31.45 507 ALA A CA 1
ATOM 3731 C C . ALA A 1 481 ? -10.543 -34.730 4.434 1.00 30.86 507 ALA A C 1
ATOM 3732 O O . ALA A 1 481 ? -9.517 -34.700 5.113 1.00 32.92 507 ALA A O 1
ATOM 3734 N N . GLU A 1 482 ? -11.109 -33.618 3.957 1.00 30.05 508 GLU A N 1
ATOM 3735 C CA . GLU A 1 482 ? -10.460 -32.303 4.138 1.00 30.59 508 GLU A CA 1
ATOM 3736 C C . GLU A 1 482 ? -10.540 -31.801 5.590 1.00 30.37 508 GLU A C 1
ATOM 3737 O O . GLU A 1 482 ? -9.573 -31.281 6.126 1.00 31.17 508 GLU A O 1
ATOM 3743 N N . ASP A 1 483 ? -11.698 -31.972 6.219 1.00 31.96 509 ASP A N 1
ATOM 3744 C CA . ASP A 1 483 ? -11.954 -31.380 7.529 1.00 32.07 509 ASP A CA 1
ATOM 3745 C C . ASP A 1 483 ? -11.414 -32.243 8.659 1.00 32.80 509 ASP A C 1
ATOM 3746 O O . ASP A 1 483 ? -11.250 -33.448 8.501 1.00 31.63 509 ASP A O 1
ATOM 3751 N N . PRO A 1 484 ? -11.131 -31.615 9.813 1.00 32.32 510 PRO A N 1
ATOM 3752 C CA . PRO A 1 484 ? -10.752 -32.408 10.984 1.00 31.97 510 PRO A CA 1
ATOM 3753 C C . PRO A 1 484 ? -11.907 -33.283 11.463 1.00 30.84 510 PRO A C 1
ATOM 3754 O O . PRO A 1 484 ? -13.052 -33.020 11.129 1.00 29.69 510 PRO A O 1
ATOM 3758 N N . VAL A 1 485 ? -11.600 -34.310 12.240 1.00 30.98 511 VAL A N 1
ATOM 3759 C CA . VAL A 1 485 ? -12.628 -35.072 12.959 1.00 32.62 511 VAL A CA 1
ATOM 3760 C C . VAL A 1 485 ? -13.038 -34.230 14.153 1.00 30.99 511 VAL A C 1
ATOM 3761 O O . VAL A 1 485 ? -12.202 -33.910 14.994 1.00 29.79 511 VAL A O 1
ATOM 3765 N N . ALA A 1 486 ? -14.310 -33.857 14.218 1.00 31.41 512 ALA A N 1
ATOM 3766 C CA . ALA A 1 486 ? -14.815 -32.984 15.285 1.00 30.94 512 ALA A CA 1
ATOM 3767 C C . ALA A 1 486 ? -15.766 -33.739 16.212 1.00 31.95 512 ALA A C 1
ATOM 3768 O O . ALA A 1 486 ? -16.656 -34.440 15.755 1.00 33.13 512 ALA A O 1
ATOM 3770 N N . ALA A 1 487 ? -15.578 -33.585 17.519 1.00 31.95 513 ALA A N 1
ATOM 3771 C CA . ALA A 1 487 ? -16.517 -34.107 18.508 1.00 32.09 513 ALA A CA 1
ATOM 3772 C C . ALA A 1 487 ? -17.480 -32.986 18.925 1.00 31.02 513 ALA A C 1
ATOM 3773 O O . ALA A 1 487 ? -17.044 -31.872 19.233 1.00 31.88 513 ALA A O 1
ATOM 3775 N N . ALA A 1 488 ? -18.774 -33.292 18.944 1.00 29.45 514 ALA A N 1
ATOM 3776 C CA . ALA A 1 488 ? -19.819 -32.336 19.320 1.00 31.23 514 ALA A CA 1
ATOM 3777 C C . ALA A 1 488 ? -19.528 -31.687 20.668 1.00 27.28 514 ALA A C 1
ATOM 3778 O O . ALA A 1 488 ? -18.878 -32.294 21.521 1.00 27.29 514 ALA A O 1
ATOM 3780 N N . PRO A 1 489 ? -20.000 -30.445 20.871 1.00 27.92 515 PRO A N 1
ATOM 3781 C CA . PRO A 1 489 ? -19.777 -29.756 22.146 1.00 29.08 515 PRO A CA 1
ATOM 3782 C C . PRO A 1 489 ? -20.267 -30.556 23.356 1.00 30.77 515 PRO A C 1
ATOM 3783 O O . PRO A 1 489 ? -21.386 -31.075 23.346 1.00 29.62 515 PRO A O 1
ATOM 3787 N N . ARG A 1 490 ? -19.420 -30.646 24.372 1.00 30.85 516 ARG A N 1
ATOM 3788 C CA . ARG A 1 490 ? -19.755 -31.274 25.630 1.00 34.21 516 ARG A CA 1
ATOM 3789 C C . ARG A 1 490 ? -19.624 -30.248 26.757 1.00 32.99 516 ARG A C 1
ATOM 3790 O O . ARG A 1 490 ? -18.729 -29.408 26.720 1.00 30.99 516 ARG A O 1
ATOM 3798 N N . PRO A 1 491 ? -20.493 -30.333 27.776 1.00 31.80 517 PRO A N 1
ATOM 3799 C CA . PRO A 1 491 ? -20.400 -29.377 28.872 1.00 30.33 517 PRO A CA 1
ATOM 3800 C C . PRO A 1 491 ? -19.161 -29.620 29.717 1.00 30.90 517 PRO A C 1
ATOM 3801 O O . PRO A 1 491 ? -18.808 -30.763 29.975 1.00 30.08 517 PRO A O 1
ATOM 3805 N N . LEU A 1 492 ? -18.502 -28.539 30.133 1.00 30.14 518 LEU A N 1
ATOM 3806 C CA . LEU A 1 492 ? -17.294 -28.631 30.925 1.00 29.41 518 LEU A CA 1
ATOM 3807 C C . LEU A 1 492 ? -17.636 -28.983 32.365 1.00 30.61 518 LEU A C 1
ATOM 3808 O O . LEU A 1 492 ? -18.571 -28.417 32.915 1.00 30.82 518 LEU A O 1
ATOM 3813 N N . PRO A 1 493 ? -16.874 -29.901 32.997 1.00 31.31 519 PRO A N 1
ATOM 3814 C CA . PRO A 1 493 ? -17.052 -30.173 34.432 1.00 34.46 519 PRO A CA 1
ATOM 3815 C C . PRO A 1 493 ? -16.915 -28.922 35.306 1.00 35.12 519 PRO A C 1
ATOM 3816 O O . PRO A 1 493 ? -16.138 -28.031 34.982 1.00 32.83 519 PRO A O 1
ATOM 3820 N N . ALA A 1 494 ? -17.644 -28.876 36.416 1.00 34.48 520 ALA A N 1
ATOM 3821 C CA . ALA A 1 494 ? -17.487 -27.799 37.404 1.00 34.96 520 ALA A CA 1
ATOM 3822 C C . ALA A 1 494 ? -16.088 -27.787 37.993 1.00 34.55 520 ALA A C 1
ATOM 3823 O O . ALA A 1 494 ? -15.394 -28.798 38.010 1.00 34.09 520 ALA A O 1
ATOM 3825 N N . GLY A 1 495 ? -15.684 -26.617 38.474 1.00 32.76 521 GLY A N 1
ATOM 3826 C CA . GLY A 1 495 ? -14.334 -26.389 38.984 1.00 32.24 521 GLY A CA 1
ATOM 3827 C C . GLY A 1 495 ? -13.342 -25.933 37.908 1.00 31.62 521 GLY A C 1
ATOM 3828 O O . GLY A 1 495 ? -12.168 -25.750 38.196 1.00 32.89 521 GLY A O 1
ATOM 3829 N N . GLY A 1 496 ? -13.812 -25.740 36.681 1.00 29.41 522 GLY A N 1
ATOM 3830 C CA . GLY A 1 496 ? -12.976 -25.308 35.584 1.00 31.57 522 GLY A CA 1
ATOM 3831 C C . GLY A 1 496 ? -11.815 -26.205 35.188 1.00 30.67 522 GLY A C 1
ATOM 3832 O O . GLY A 1 496 ? -10.747 -25.699 34.798 1.00 30.44 522 GLY A O 1
ATOM 3833 N N . ARG A 1 497 ? -12.014 -27.520 35.284 1.00 28.33 523 ARG A N 1
ATOM 3834 C CA . ARG A 1 497 ? -10.942 -28.503 35.034 1.00 28.53 523 ARG A CA 1
ATOM 3835 C C . ARG A 1 497 ? -11.397 -29.607 34.112 1.00 29.95 523 ARG A C 1
ATOM 3836 O O . ARG A 1 497 ? -12.563 -30.023 34.157 1.00 28.19 523 ARG A O 1
ATOM 3844 N N . LEU A 1 498 ? -10.458 -30.107 33.309 1.00 30.94 524 LEU A N 1
ATOM 3845 C CA . LEU A 1 498 ? -10.741 -31.140 32.326 1.00 30.92 524 LEU A CA 1
ATOM 3846 C C . LEU A 1 498 ? -9.477 -31.931 32.028 1.00 30.22 524 LEU A C 1
ATOM 3847 O O . LEU A 1 498 ? -8.417 -31.344 31.772 1.00 30.15 524 LEU A O 1
ATOM 3852 N N . THR A 1 499 ? -9.591 -33.255 32.102 1.00 29.13 525 THR A N 1
ATOM 3853 C CA . THR A 1 499 ? -8.519 -34.164 31.758 1.00 29.68 525 THR A CA 1
ATOM 3854 C C . THR A 1 499 ? -8.933 -35.011 30.578 1.00 31.44 525 THR A C 1
ATOM 3855 O O . THR A 1 499 ? -9.953 -35.706 30.624 1.00 31.47 525 THR A O 1
ATOM 3859 N N . LEU A 1 500 ? -8.148 -34.948 29.503 1.00 32.00 526 LEU A N 1
ATOM 3860 C CA . LEU A 1 500 ? -8.395 -35.771 28.317 1.00 33.29 526 LEU A CA 1
ATOM 3861 C C . LEU A 1 500 ? -7.208 -36.695 28.147 1.00 33.24 526 LEU A C 1
ATOM 3862 O O . LEU A 1 500 ? -6.117 -36.389 28.607 1.00 32.70 526 LEU A O 1
ATOM 3867 N N . ARG A 1 501 ? -7.442 -37.835 27.519 1.00 34.36 527 ARG A N 1
ATOM 3868 C CA . ARG A 1 501 ? -6.408 -38.840 27.288 1.00 36.37 527 ARG A CA 1
ATOM 3869 C C . ARG A 1 501 ? -6.434 -39.291 25.823 1.00 33.66 527 ARG A C 1
ATOM 3870 O O . ARG A 1 501 ? -6.770 -40.418 25.523 1.00 33.21 527 ARG A O 1
ATOM 3878 N N . PRO A 1 502 ? -6.103 -38.389 24.896 1.00 31.76 528 PRO A N 1
ATOM 3879 C CA . PRO A 1 502 ? -6.105 -38.812 23.486 1.00 32.18 528 PRO A CA 1
ATOM 3880 C C . PRO A 1 502 ? -4.893 -39.681 23.102 1.00 30.46 528 PRO A C 1
ATOM 3881 O O . PRO A 1 502 ? -3.814 -39.549 23.658 1.00 29.52 528 PRO A O 1
ATOM 3885 N N . ALA A 1 503 ? -5.099 -40.581 22.166 1.00 31.45 529 ALA A N 1
ATOM 3886 C CA . ALA A 1 503 ? -3.997 -41.185 21.405 1.00 33.10 529 ALA A CA 1
ATOM 3887 C C . ALA A 1 503 ? -3.775 -40.336 20.155 1.00 31.41 529 ALA A C 1
ATOM 3888 O O . ALA A 1 503 ? -4.700 -40.155 19.383 1.00 31.85 529 ALA A O 1
ATOM 3890 N N . LEU A 1 504 ? -2.566 -39.817 19.974 1.00 30.96 530 LEU A N 1
ATOM 3891 C CA . LEU A 1 504 ? -2.245 -38.995 18.798 1.00 31.88 530 LEU A CA 1
ATOM 3892 C C . LEU A 1 504 ? -1.266 -39.705 17.853 1.00 31.94 530 LEU A C 1
ATOM 3893 O O . LEU A 1 504 ? -0.284 -40.252 18.304 1.00 31.17 530 LEU A O 1
ATOM 3898 N N . ARG A 1 505 ? -1.491 -39.656 16.552 1.00 31.98 531 ARG A N 1
ATOM 3899 C CA . ARG A 1 505 ? -0.511 -40.203 15.617 1.00 35.33 531 ARG A CA 1
ATOM 3900 C C . ARG A 1 505 ? 0.601 -39.194 15.354 1.00 35.80 531 ARG A C 1
ATOM 3901 O O . ARG A 1 505 ? 0.510 -38.031 15.745 1.00 32.65 531 ARG A O 1
ATOM 3909 N N . LEU A 1 506 ? 1.675 -39.671 14.743 1.00 36.39 532 LEU A N 1
ATOM 3910 C CA . LEU A 1 506 ? 2.741 -38.823 14.253 1.00 36.20 532 LEU A CA 1
ATOM 3911 C C . LEU A 1 506 ? 2.802 -39.006 12.742 1.00 36.12 532 LEU A C 1
ATOM 3912 O O . LEU A 1 506 ? 3.288 -40.030 12.271 1.00 41.07 532 LEU A O 1
ATOM 3917 N N . PRO A 1 507 ? 2.322 -38.023 11.975 1.00 32.25 533 PRO A N 1
ATOM 3918 C CA . PRO A 1 507 ? 1.940 -36.693 12.482 1.00 30.76 533 PRO A CA 1
ATOM 3919 C C . PRO A 1 507 ? 0.469 -36.558 12.893 1.00 28.91 533 PRO A C 1
ATOM 3920 O O . PRO A 1 507 ? -0.374 -37.354 12.468 1.00 28.18 533 PRO A O 1
ATOM 3924 N N . SER A 1 508 ? 0.183 -35.555 13.717 1.00 27.64 534 SER A N 1
ATOM 3925 C CA . SER A 1 508 ? -1.197 -35.143 14.008 1.00 27.16 534 SER A CA 1
ATOM 3926 C C . SER A 1 508 ? -1.271 -33.796 14.709 1.00 27.96 534 SER A C 1
ATOM 3927 O O . SER A 1 508 ? -0.315 -33.336 15.361 1.00 25.60 534 SER A O 1
ATOM 3930 N N . LEU A 1 509 ? -2.456 -33.204 14.594 1.00 27.29 535 LEU A N 1
ATOM 3931 C CA . LEU A 1 509 ? -2.814 -32.013 15.322 1.00 26.25 535 LEU A CA 1
ATOM 3932 C C . LEU A 1 509 ? -4.100 -32.249 16.119 1.00 25.67 535 LEU A C 1
ATOM 3933 O O . LEU A 1 509 ? -5.034 -32.899 15.628 1.00 24.35 535 LEU A O 1
ATOM 3938 N N . LEU A 1 510 ? -4.134 -31.734 17.343 1.00 24.86 536 LEU A N 1
ATOM 3939 C CA . LEU A 1 510 ? -5.357 -31.754 18.163 1.00 25.60 536 LEU A CA 1
ATOM 3940 C C . LEU A 1 510 ? -5.622 -30.357 18.705 1.00 25.85 536 LEU A C 1
ATOM 3941 O O . LEU A 1 510 ? -4.776 -29.785 19.415 1.00 24.61 536 LEU A O 1
ATOM 3946 N N . LEU A 1 511 ? -6.781 -29.809 18.368 1.00 25.87 537 LEU A N 1
ATOM 3947 C CA . LEU A 1 511 ? -7.207 -28.537 18.938 1.00 28.50 537 LEU A CA 1
ATOM 3948 C C . LEU A 1 511 ? -8.347 -28.781 19.928 1.00 27.24 537 LEU A C 1
ATOM 3949 O O . LEU A 1 511 ? -9.371 -29.396 19.573 1.00 25.39 537 LEU A O 1
ATOM 3954 N N . VAL A 1 512 ? -8.156 -28.316 21.157 1.00 25.03 538 VAL A N 1
ATOM 3955 C CA . VAL A 1 512 ? -9.192 -28.385 22.192 1.00 25.34 538 VAL A CA 1
ATOM 3956 C C . VAL A 1 512 ? -9.669 -26.959 22.405 1.00 25.21 538 VAL A C 1
ATOM 3957 O O . VAL A 1 512 ? -8.869 -26.071 22.728 1.00 24.68 538 VAL A O 1
ATOM 3961 N N . HIS A 1 513 ? -10.964 -26.743 22.190 1.00 24.90 539 HIS A N 1
ATOM 3962 C CA . HIS A 1 513 ? -11.566 -25.415 22.208 1.00 25.03 539 HIS A CA 1
ATOM 3963 C C . HIS A 1 513 ? -12.563 -25.369 23.361 1.00 26.02 539 HIS A C 1
ATOM 3964 O O . HIS A 1 513 ? -13.486 -26.182 23.414 1.00 25.25 539 HIS A O 1
ATOM 3971 N N . VAL A 1 514 ? -12.357 -24.444 24.297 1.00 25.95 540 VAL A N 1
ATOM 3972 C CA . VAL A 1 514 ? -13.224 -24.310 25.451 1.00 26.65 540 VAL A CA 1
ATOM 3973 C C . VAL A 1 514 ? -13.847 -22.922 25.425 1.00 26.54 540 VAL A C 1
ATOM 3974 O O . VAL A 1 514 ? -13.146 -21.935 25.399 1.00 26.42 540 VAL A O 1
ATOM 3978 N N . CYS A 1 515 ? -15.174 -22.870 25.428 1.00 28.20 541 CYS A N 1
ATOM 3979 C CA . CYS A 1 515 ? -15.919 -21.634 25.236 1.00 29.36 541 CYS A CA 1
ATOM 3980 C C . CYS A 1 515 ? -17.016 -21.460 26.289 1.00 29.21 541 CYS A C 1
ATOM 3981 O O . CYS A 1 515 ? -17.786 -22.385 26.573 1.00 26.15 541 CYS A O 1
ATOM 3984 N N . ALA A 1 516 ? -17.082 -20.252 26.830 1.00 30.57 542 ALA A N 1
ATOM 3985 C CA . ALA A 1 516 ? -18.239 -19.777 27.570 1.00 31.03 542 ALA A CA 1
ATOM 3986 C C . ALA A 1 516 ? -19.257 -19.231 26.570 1.00 31.86 542 ALA A C 1
ATOM 3987 O O . ALA A 1 516 ? -18.895 -18.821 25.461 1.00 34.46 542 ALA A O 1
ATOM 3989 N N . ARG A 1 517 ? -20.520 -19.214 26.971 1.00 31.06 543 ARG A N 1
ATOM 3990 C CA . ARG A 1 517 ? -21.631 -18.913 26.081 1.00 33.42 543 ARG A CA 1
ATOM 3991 C C . ARG A 1 517 ? -21.887 -17.406 26.016 1.00 33.34 543 ARG A C 1
ATOM 3992 O O . ARG A 1 517 ? -22.273 -16.795 27.016 1.00 33.85 543 ARG A O 1
ATOM 4000 N N . PRO A 1 518 ? -21.671 -16.791 24.835 1.00 33.93 544 PRO A N 1
ATOM 4001 C CA . PRO A 1 518 ? -21.970 -15.369 24.707 1.00 33.56 544 PRO A CA 1
ATOM 4002 C C . PRO A 1 518 ? -23.450 -15.099 24.911 1.00 34.56 544 PRO A C 1
ATOM 4003 O O . PRO A 1 518 ? -24.279 -15.978 24.644 1.00 32.70 544 PRO A O 1
ATOM 4007 N N . GLU A 1 519 ? -23.772 -13.892 25.371 1.00 36.31 545 GLU A N 1
ATOM 4008 C CA . GLU A 1 519 ? -25.155 -13.527 25.667 1.00 40.46 545 GLU A CA 1
ATOM 4009 C C . GLU A 1 519 ? -25.997 -13.596 24.388 1.00 39.00 545 GLU A C 1
ATOM 4010 O O . GLU A 1 519 ? -27.074 -14.194 24.368 1.00 37.35 545 GLU A O 1
ATOM 4016 N N . LYS A 1 520 ? -25.471 -13.015 23.313 1.00 39.98 546 LYS A N 1
ATOM 4017 C CA . LYS A 1 520 ? -26.184 -12.956 22.040 1.00 40.87 546 LYS A CA 1
ATOM 4018 C C . LYS A 1 520 ? -25.719 -14.031 21.059 1.00 37.67 546 LYS A C 1
ATOM 4019 O O . LYS A 1 520 ? -24.599 -14.523 21.166 1.00 36.96 546 LYS A O 1
ATOM 4025 N N . PRO A 1 521 ? -26.576 -14.400 20.090 1.00 36.31 547 PRO A N 1
ATOM 4026 C CA . PRO A 1 521 ? -26.163 -15.387 19.085 1.00 34.47 547 PRO A CA 1
ATOM 4027 C C . PRO A 1 521 ? -25.209 -14.799 18.042 1.00 34.01 547 PRO A C 1
ATOM 4028 O O . PRO A 1 521 ? -24.976 -13.587 18.032 1.00 32.71 547 PRO A O 1
ATOM 4032 N N . PRO A 1 522 ? -24.634 -15.656 17.177 1.00 33.45 548 PRO A N 1
ATOM 4033 C CA . PRO A 1 522 ? -23.678 -15.175 16.181 1.00 32.22 548 PRO A CA 1
ATOM 4034 C C . PRO A 1 522 ? -24.230 -14.065 15.287 1.00 31.71 548 PRO A C 1
ATOM 4035 O O . PRO A 1 522 ? -25.450 -13.956 15.092 1.00 31.49 548 PRO A O 1
ATOM 4039 N N . GLY A 1 523 ? -23.320 -13.274 14.735 1.00 31.83 549 GLY A N 1
ATOM 4040 C CA . GLY A 1 523 ? -23.655 -12.246 13.754 1.00 31.82 549 GLY A CA 1
ATOM 4041 C C . GLY A 1 523 ? -23.810 -12.849 12.365 1.00 30.92 549 GLY A C 1
ATOM 4042 O O . GLY A 1 523 ? -23.821 -14.076 12.197 1.00 29.69 549 GLY A O 1
ATOM 4043 N N . GLN A 1 524 ? -23.913 -11.978 11.370 1.00 29.65 550 GLN A N 1
ATOM 4044 C CA . GLN A 1 524 ? -24.309 -12.361 10.021 1.00 29.79 550 GLN A CA 1
ATOM 4045 C C . GLN A 1 524 ? -23.118 -12.699 9.146 1.00 29.07 550 GLN A C 1
ATOM 4046 O O . GLN A 1 524 ? -22.133 -11.963 9.131 1.00 30.02 550 GLN A O 1
ATOM 4052 N N . VAL A 1 525 ? -23.230 -13.799 8.401 1.00 29.27 551 VAL A N 1
ATOM 4053 C CA . VAL A 1 525 ? -22.301 -14.114 7.301 1.00 28.53 551 VAL A CA 1
ATOM 4054 C C . VAL A 1 525 ? -22.470 -13.050 6.231 1.00 30.02 551 VAL A C 1
ATOM 4055 O O . VAL A 1 525 ? -23.600 -12.638 5.939 1.00 29.06 551 VAL A O 1
ATOM 4059 N N . THR A 1 526 ? -21.359 -12.601 5.641 1.00 29.98 552 THR A N 1
ATOM 4060 C CA . THR A 1 526 ? -21.413 -11.590 4.586 1.00 30.68 552 THR A CA 1
ATOM 4061 C C . THR A 1 526 ? -20.579 -11.994 3.376 1.00 30.81 552 THR A C 1
ATOM 4062 O O . THR A 1 526 ? -19.789 -12.950 3.433 1.00 28.96 552 THR A O 1
ATOM 4066 N N . ARG A 1 527 ? -20.754 -11.236 2.294 1.00 31.38 553 ARG A N 1
ATOM 4067 C CA . ARG A 1 527 ? -19.985 -11.368 1.055 1.00 33.18 553 ARG A CA 1
ATOM 4068 C C . ARG A 1 527 ? -20.045 -12.774 0.481 1.00 31.49 553 ARG A C 1
ATOM 4069 O O . ARG A 1 527 ? -19.045 -13.290 -0.002 1.00 28.44 553 ARG A O 1
ATOM 4077 N N . LEU A 1 528 ? -21.219 -13.395 0.528 1.00 29.67 554 LEU A N 1
ATOM 4078 C CA . LEU A 1 528 ? -21.400 -14.683 -0.092 1.00 31.61 554 LEU A CA 1
ATOM 4079 C C . LEU A 1 528 ? -21.158 -14.538 -1.589 1.00 34.04 554 LEU A C 1
ATOM 4080 O O . LEU A 1 528 ? -21.591 -13.569 -2.184 1.00 34.82 554 LEU A O 1
ATOM 4085 N N . ARG A 1 529 ? -20.438 -15.472 -2.191 1.00 35.26 555 ARG A N 1
ATOM 4086 C CA . ARG A 1 529 ? -20.337 -15.503 -3.658 1.00 36.26 555 ARG A CA 1
ATOM 4087 C C . ARG A 1 529 ? -20.143 -16.919 -4.165 1.00 35.18 555 ARG A C 1
ATOM 4088 O O . ARG A 1 529 ? -19.762 -17.810 -3.415 1.00 36.45 555 ARG A O 1
ATOM 4096 N N . ALA A 1 530 ? -20.447 -17.121 -5.437 1.00 34.03 556 ALA A N 1
ATOM 4097 C CA . ALA A 1 530 ? -20.388 -18.430 -6.056 1.00 37.31 556 ALA A CA 1
ATOM 4098 C C . ALA A 1 530 ? -19.413 -18.367 -7.212 1.00 38.73 556 ALA A C 1
ATOM 4099 O O . ALA A 1 530 ? -19.488 -17.457 -8.027 1.00 41.94 556 ALA A O 1
ATOM 4101 N N . LEU A 1 531 ? -18.487 -19.320 -7.264 1.00 35.74 557 LEU A N 1
ATOM 4102 C CA . LEU A 1 531 ? -17.555 -19.463 -8.385 1.00 35.78 557 LEU A CA 1
ATOM 4103 C C . LEU A 1 531 ? -17.914 -20.745 -9.140 1.00 33.16 557 LEU A C 1
ATOM 4104 O O . LEU A 1 531 ? -17.866 -21.830 -8.559 1.00 31.08 557 LEU A O 1
ATOM 4109 N N . PRO A 1 532 ? -18.286 -20.630 -10.428 1.00 33.63 558 PRO A N 1
ATOM 4110 C CA . PRO A 1 532 ? -18.570 -21.834 -11.233 1.00 35.86 558 PRO A CA 1
ATOM 4111 C C . PRO A 1 532 ? -17.379 -22.759 -11.379 1.00 33.50 558 PRO A C 1
ATOM 4112 O O . PRO A 1 532 ? -16.277 -22.285 -11.618 1.00 33.92 558 PRO A O 1
ATOM 4116 N N . LEU A 1 533 ? -17.582 -24.057 -11.226 1.00 34.08 559 LEU A N 1
ATOM 4117 C CA . LEU A 1 533 ? -16.508 -25.031 -11.450 1.00 36.41 559 LEU A CA 1
ATOM 4118 C C . LEU A 1 533 ? -16.682 -25.715 -12.804 1.00 36.48 559 LEU A C 1
ATOM 4119 O O . LEU A 1 533 ? -15.779 -25.725 -13.640 1.00 36.34 559 LEU A O 1
ATOM 4124 N N . THR A 1 534 ? -17.859 -26.294 -12.993 1.00 36.22 560 THR A N 1
ATOM 4125 C CA . THR A 1 534 ? -18.210 -26.982 -14.221 1.00 35.41 560 THR A CA 1
ATOM 4126 C C . THR A 1 534 ? -19.689 -27.268 -14.156 1.00 35.04 560 THR A C 1
ATOM 4127 O O . THR A 1 534 ? -20.318 -26.980 -13.141 1.00 32.99 560 THR A O 1
ATOM 4131 N N . GLN A 1 535 ? -20.254 -27.835 -15.215 1.00 37.20 561 GLN A N 1
ATOM 4132 C CA . GLN A 1 535 ? -21.691 -28.141 -15.195 1.00 38.92 561 GLN A CA 1
ATOM 4133 C C . GLN A 1 535 ? -22.034 -28.903 -13.929 1.00 37.90 561 GLN A C 1
ATOM 4134 O O . GLN A 1 535 ? -21.431 -29.947 -13.657 1.00 38.49 561 GLN A O 1
ATOM 4140 N N . GLY A 1 536 ? -22.991 -28.375 -13.161 1.00 38.31 562 GLY A N 1
ATOM 4141 C CA . GLY A 1 536 ? -23.480 -29.053 -11.961 1.00 38.69 562 GLY A CA 1
ATOM 4142 C C . GLY A 1 536 ? -22.598 -28.925 -10.712 1.00 38.78 562 GLY A C 1
ATOM 4143 O O . GLY A 1 536 ? -22.844 -29.599 -9.712 1.00 40.00 562 GLY A O 1
ATOM 4144 N N . GLN A 1 537 ? -21.590 -28.054 -10.765 1.00 37.66 563 GLN A N 1
ATOM 4145 C CA . GLN A 1 537 ? -20.690 -27.851 -9.637 1.00 35.14 563 GLN A CA 1
ATOM 4146 C C . GLN A 1 537 ? -20.266 -26.394 -9.489 1.00 35.89 563 GLN A C 1
ATOM 4147 O O . GLN A 1 537 ? -19.921 -25.721 -10.473 1.00 35.86 563 GLN A O 1
ATOM 4153 N N . LEU A 1 538 ? -20.251 -25.919 -8.250 1.00 36.02 564 LEU A N 1
ATOM 4154 C CA . LEU A 1 538 ? -19.804 -24.559 -7.955 1.00 35.76 564 LEU A CA 1
ATOM 4155 C C . LEU A 1 538 ? -19.156 -24.480 -6.579 1.00 32.58 564 LEU A C 1
ATOM 4156 O O . LEU A 1 538 ? -19.379 -25.324 -5.722 1.00 33.50 564 LEU A O 1
ATOM 4161 N N . VAL A 1 539 ? -18.338 -23.454 -6.394 1.00 33.22 565 VAL A N 1
ATOM 4162 C CA . VAL A 1 539 ? -17.772 -23.116 -5.094 1.00 32.64 565 VAL A CA 1
ATOM 4163 C C . VAL A 1 539 ? -18.602 -22.004 -4.479 1.00 30.97 565 VAL A C 1
ATOM 4164 O O . VAL A 1 539 ? -18.873 -21.017 -5.144 1.00 33.34 565 VAL A O 1
ATOM 4168 N N . LEU A 1 540 ? -19.007 -22.180 -3.226 1.00 32.07 566 LEU A N 1
ATOM 4169 C CA . LEU A 1 540 ? -19.539 -21.089 -2.398 1.00 30.45 566 LEU A CA 1
ATOM 4170 C C . LEU A 1 540 ? -18.466 -20.633 -1.426 1.00 31.90 566 LEU A C 1
ATOM 4171 O O . LEU A 1 540 ? -17.839 -21.453 -0.769 1.00 32.78 566 LEU A O 1
ATOM 4176 N N . VAL A 1 541 ? -18.264 -19.324 -1.344 1.00 31.59 567 VAL A N 1
ATOM 4177 C CA . VAL A 1 541 ? -17.287 -18.725 -0.423 1.00 33.40 567 VAL A CA 1
ATOM 4178 C C . VAL A 1 541 ? -17.901 -17.483 0.235 1.00 30.00 567 VAL A C 1
ATOM 4179 O O . VAL A 1 541 ? -18.731 -16.816 -0.366 1.00 28.91 567 VAL A O 1
ATOM 4183 N N . TRP A 1 542 ? -17.494 -17.177 1.467 1.00 29.85 568 TRP A N 1
ATOM 4184 C CA . TRP A 1 542 ? -18.091 -16.084 2.235 1.00 29.29 568 TRP A CA 1
ATOM 4185 C C . TRP A 1 542 ? -17.124 -15.507 3.263 1.00 28.52 568 TRP A C 1
ATOM 4186 O O . TRP A 1 542 ? -16.068 -16.072 3.493 1.00 28.63 568 TRP A O 1
ATOM 4197 N N . SER A 1 543 ? -17.513 -14.398 3.892 1.00 30.37 569 SER A N 1
ATOM 4198 C CA . SER A 1 543 ? -16.725 -13.763 4.970 1.00 29.96 569 SER A CA 1
ATOM 4199 C C . SER A 1 543 ? -17.367 -14.019 6.328 1.00 31.21 569 SER A C 1
ATOM 4200 O O . SER A 1 543 ? -18.587 -14.057 6.438 1.00 30.17 569 SER A O 1
ATOM 4203 N N . ASP A 1 544 ? -16.530 -14.189 7.356 1.00 32.44 570 ASP A N 1
ATOM 4204 C CA . ASP A 1 544 ? -16.967 -14.309 8.746 1.00 30.89 570 ASP A CA 1
ATOM 4205 C C . ASP A 1 544 ? -16.649 -13.044 9.552 1.00 32.57 570 ASP A C 1
ATOM 4206 O O . ASP A 1 544 ? -16.651 -13.076 10.793 1.00 33.80 570 ASP A O 1
ATOM 4211 N N . GLU A 1 545 ? -16.390 -11.932 8.861 1.00 33.65 571 GLU A N 1
ATOM 4212 C CA . GLU A 1 545 ? -15.950 -10.690 9.502 1.00 33.32 571 GLU A CA 1
ATOM 4213 C C . GLU A 1 545 ? -16.935 -10.160 10.558 1.00 33.36 571 GLU A C 1
ATOM 4214 O O . GLU A 1 545 ? -16.515 -9.564 11.534 1.00 29.63 571 GLU A O 1
ATOM 4220 N N . HIS A 1 546 ? -18.237 -10.364 10.359 1.00 34.46 572 HIS A N 1
ATOM 4221 C CA . HIS A 1 546 ? -19.246 -9.887 11.307 1.00 35.23 572 HIS A CA 1
ATOM 4222 C C . HIS A 1 546 ? -19.870 -10.981 12.174 1.00 35.57 572 HIS A C 1
ATOM 4223 O O . HIS A 1 546 ? -20.859 -10.730 12.864 1.00 36.28 572 HIS A O 1
ATOM 4230 N N . VAL A 1 547 ? -19.304 -12.189 12.164 1.00 34.51 573 VAL A N 1
ATOM 4231 C CA . VAL A 1 547 ? -19.906 -13.301 12.907 1.00 33.98 573 VAL A CA 1
ATOM 4232 C C . VAL A 1 547 ? -19.715 -13.112 14.407 1.00 32.86 573 VAL A C 1
ATOM 4233 O O . VAL A 1 547 ? -20.550 -13.540 15.202 1.00 31.14 573 VAL A O 1
ATOM 4237 N N . GLY A 1 548 ? -18.642 -12.431 14.793 1.00 32.35 574 GLY A N 1
ATOM 4238 C CA . GLY A 1 548 ? -18.412 -12.096 16.186 1.00 32.64 574 GLY A CA 1
ATOM 4239 C C . GLY A 1 548 ? -17.503 -13.141 16.779 1.00 34.23 574 GLY A C 1
ATOM 4240 O O . GLY A 1 548 ? -16.301 -12.960 16.806 1.00 47.04 574 GLY A O 1
ATOM 4241 N N . SER A 1 549 ? -18.065 -14.270 17.173 1.00 35.90 575 SER A N 1
ATOM 4242 C CA . SER A 1 549 ? -17.362 -15.270 17.953 1.00 34.12 575 SER A CA 1
ATOM 4243 C C . SER A 1 549 ? -16.718 -16.386 17.134 1.00 34.46 575 SER A C 1
ATOM 4244 O O . SER A 1 549 ? -17.167 -16.728 16.042 1.00 35.95 575 SER A O 1
ATOM 4247 N N . LYS A 1 550 ? -15.675 -16.975 17.713 1.00 29.57 576 LYS A N 1
ATOM 4248 C CA . LYS A 1 550 ? -14.994 -18.125 17.136 1.00 29.32 576 LYS A CA 1
ATOM 4249 C C . LYS A 1 550 ? -15.607 -19.464 17.565 1.00 29.62 576 LYS A C 1
ATOM 4250 O O . LYS A 1 550 ? -15.127 -20.517 17.145 1.00 30.92 576 LYS A O 1
ATOM 4256 N N . CYS A 1 551 ? -16.647 -19.450 18.407 1.00 29.23 577 CYS A N 1
ATOM 4257 C CA . CYS A 1 551 ? -17.203 -20.691 18.938 1.00 29.65 577 CYS A CA 1
ATOM 4258 C C . CYS A 1 551 ? -18.266 -21.224 17.978 1.00 29.27 577 CYS A C 1
ATOM 4259 O O . CYS A 1 551 ? -19.451 -21.294 18.295 1.00 26.16 577 CYS A O 1
ATOM 4262 N N . LEU A 1 552 ? -17.802 -21.624 16.795 1.00 30.26 578 LEU A N 1
ATOM 4263 C CA . LEU A 1 552 ? -18.670 -22.035 15.698 1.00 31.92 578 LEU A CA 1
ATOM 4264 C C . LEU A 1 552 ? -18.518 -23.521 15.378 1.00 31.25 578 LEU A C 1
ATOM 4265 O O . LEU A 1 552 ? -17.412 -24.026 15.200 1.00 30.31 578 LEU A O 1
ATOM 4270 N N . TRP A 1 553 ? -19.658 -24.187 15.263 1.00 31.47 579 TRP A N 1
ATOM 4271 C CA . TRP A 1 553 ? -19.734 -25.600 14.927 1.00 31.16 579 TRP A CA 1
ATOM 4272 C C . TRP A 1 553 ? -19.691 -25.804 13.414 1.00 30.71 579 TRP A C 1
ATOM 4273 O O . TRP A 1 553 ? -18.946 -26.633 12.904 1.00 30.62 579 TRP A O 1
ATOM 4284 N N . THR A 1 554 ? -20.494 -25.035 12.694 1.00 29.42 580 THR A N 1
ATOM 4285 C CA . THR A 1 554 ? -20.567 -25.169 11.259 1.00 28.85 580 THR A CA 1
ATOM 4286 C C . THR A 1 554 ? -21.212 -23.934 10.646 1.00 27.95 580 THR A C 1
ATOM 4287 O O . THR A 1 554 ? -21.654 -23.044 11.367 1.00 29.79 580 THR A O 1
ATOM 4291 N N . TYR A 1 555 ? -21.218 -23.882 9.320 1.00 27.22 581 TYR A N 1
ATOM 4292 C CA . TYR A 1 555 ? -22.016 -22.950 8.564 1.00 28.47 581 TYR A CA 1
ATOM 4293 C C . TYR A 1 555 ? -23.109 -23.749 7.858 1.00 30.50 581 TYR A C 1
ATOM 4294 O O . TYR A 1 555 ? -22.833 -24.621 7.027 1.00 30.36 581 TYR A O 1
ATOM 4303 N N . GLU A 1 556 ? -24.352 -23.461 8.209 1.00 31.67 582 GLU A N 1
ATOM 4304 C CA . GLU A 1 556 ? -25.486 -24.103 7.577 1.00 33.98 582 GLU A CA 1
ATOM 4305 C C . GLU A 1 556 ? -25.722 -23.422 6.231 1.00 33.24 582 GLU A C 1
ATOM 4306 O O . GLU A 1 556 ? -25.925 -22.212 6.174 1.00 34.30 582 GLU A O 1
ATOM 4312 N N . ILE A 1 557 ? -25.662 -24.200 5.153 1.00 32.92 583 ILE A N 1
ATOM 4313 C CA . ILE A 1 557 ? -25.904 -23.696 3.818 1.00 33.01 583 ILE A CA 1
ATOM 4314 C C . ILE A 1 557 ? -27.311 -24.129 3.394 1.00 34.85 583 ILE A C 1
ATOM 4315 O O . ILE A 1 557 ? -27.722 -25.261 3.671 1.00 35.91 583 ILE A O 1
ATOM 4320 N N . GLN A 1 558 ? -28.037 -23.220 2.742 1.00 34.81 584 GLN A N 1
ATOM 4321 C CA . GLN A 1 558 ? -29.358 -23.519 2.176 1.00 36.53 584 GLN A CA 1
ATOM 4322 C C . GLN A 1 558 ? -29.448 -23.183 0.690 1.00 38.45 584 GLN A C 1
ATOM 4323 O O . GLN A 1 558 ? -28.865 -22.195 0.218 1.00 37.01 584 GLN A O 1
ATOM 4329 N N . PHE A 1 559 ? -30.178 -24.026 -0.040 1.00 39.51 585 PHE A N 1
ATOM 4330 C CA . PHE A 1 559 ? -30.329 -23.912 -1.485 1.00 41.54 585 PHE A CA 1
ATOM 4331 C C . PHE A 1 559 ? -31.808 -23.883 -1.842 1.00 44.48 585 PHE A C 1
ATOM 4332 O O . PHE A 1 559 ? -32.563 -24.744 -1.387 1.00 40.01 585 PHE A O 1
ATOM 4340 N N . SER A 1 560 ? -32.208 -22.896 -2.645 1.00 48.00 586 SER A N 1
ATOM 4341 C CA . SER A 1 560 ? -33.569 -22.813 -3.184 1.00 53.03 586 SER A CA 1
ATOM 4342 C C . SER A 1 560 ? -33.521 -22.980 -4.704 1.00 51.95 586 SER A C 1
ATOM 4343 O O . SER A 1 560 ? -32.938 -22.155 -5.390 1.00 53.64 586 SER A O 1
ATOM 4346 N N . GLN A 1 561 ? -34.123 -24.052 -5.218 1.00 57.33 587 GLN A N 1
ATOM 4347 C CA . GLN A 1 561 ? -34.022 -24.426 -6.640 1.00 59.35 587 GLN A CA 1
ATOM 4348 C C . GLN A 1 561 ? -34.934 -23.630 -7.577 1.00 56.32 587 GLN A C 1
ATOM 4349 O O . GLN A 1 561 ? -36.121 -23.512 -7.311 1.00 57.95 587 GLN A O 1
ATOM 4355 N N . ALA A 1 565 ? -38.669 -24.408 -1.940 1.00 55.81 591 ALA A N 1
ATOM 4356 C CA . ALA A 1 565 ? -37.944 -23.292 -1.335 1.00 59.33 591 ALA A CA 1
ATOM 4357 C C . ALA A 1 565 ? -36.689 -23.802 -0.611 1.00 58.96 591 ALA A C 1
ATOM 4358 O O . ALA A 1 565 ? -36.201 -24.894 -0.930 1.00 60.19 591 ALA A O 1
ATOM 4360 N N . TYR A 1 566 ? -36.167 -23.020 0.333 1.00 56.22 592 TYR A N 1
ATOM 4361 C CA . TYR A 1 566 ? -34.848 -23.298 0.901 1.00 52.43 592 TYR A CA 1
ATOM 4362 C C . TYR A 1 566 ? -34.818 -24.591 1.682 1.00 53.60 592 TYR A C 1
ATOM 4363 O O . TYR A 1 566 ? -35.646 -24.805 2.542 1.00 55.05 592 TYR A O 1
ATOM 4372 N N . THR A 1 567 ? -33.844 -25.442 1.371 1.00 52.23 593 THR A N 1
ATOM 4373 C CA . THR A 1 567 ? -33.602 -26.674 2.101 1.00 51.16 593 THR A CA 1
ATOM 4374 C C . THR A 1 567 ? -32.135 -26.720 2.478 1.00 47.94 593 THR A C 1
ATOM 4375 O O . THR A 1 567 ? -31.282 -26.299 1.693 1.00 48.01 593 THR A O 1
ATOM 4379 N N . PRO A 1 568 ? -31.820 -27.246 3.680 1.00 49.29 594 PRO A N 1
ATOM 4380 C CA . PRO A 1 568 ? -30.415 -27.364 4.046 1.00 48.15 594 PRO A CA 1
ATOM 4381 C C . PRO A 1 568 ? -29.647 -28.304 3.114 1.00 50.40 594 PRO A C 1
ATOM 4382 O O . PRO A 1 568 ? -30.183 -29.319 2.664 1.00 53.82 594 PRO A O 1
ATOM 4386 N N . VAL A 1 569 ? -28.406 -27.945 2.818 1.00 48.07 595 VAL A N 1
ATOM 4387 C CA . VAL A 1 569 ? -27.497 -28.839 2.147 1.00 46.04 595 VAL A CA 1
ATOM 4388 C C . VAL A 1 569 ? -26.768 -29.568 3.264 1.00 48.68 595 VAL A C 1
ATOM 4389 O O . VAL A 1 569 ? -25.861 -29.014 3.891 1.00 48.37 595 VAL A O 1
ATOM 4393 N N . SER A 1 570 ? -27.199 -30.801 3.528 1.00 48.32 596 SER A N 1
ATOM 4394 C CA . SER A 1 570 ? -26.614 -31.612 4.574 1.00 47.47 596 SER A CA 1
ATOM 4395 C C . SER A 1 570 ? -25.170 -31.905 4.259 1.00 45.16 596 SER A C 1
ATOM 4396 O O . SER A 1 570 ? -24.823 -32.241 3.136 1.00 45.46 596 SER A O 1
ATOM 4399 N N . ARG A 1 571 ? -24.334 -31.770 5.278 1.00 42.97 597 ARG A N 1
ATOM 4400 C CA . ARG A 1 571 ? -22.908 -31.990 5.156 1.00 43.16 597 ARG A CA 1
ATOM 4401 C C . ARG A 1 571 ? -22.328 -32.077 6.564 1.00 43.96 597 ARG A C 1
ATOM 4402 O O . ARG A 1 571 ? -22.919 -31.585 7.527 1.00 44.78 597 ARG A O 1
ATOM 4410 N N . LYS A 1 572 ? -21.163 -32.696 6.670 1.00 46.15 598 LYS A N 1
ATOM 4411 C CA . LYS A 1 572 ? -20.460 -32.795 7.936 1.00 47.65 598 LYS A CA 1
ATOM 4412 C C . LYS A 1 572 ? -20.046 -31.396 8.401 1.00 44.76 598 LYS A C 1
ATOM 4413 O O . LYS A 1 572 ? -19.849 -30.502 7.578 1.00 41.08 598 LYS A O 1
ATOM 4419 N N . PRO A 1 573 ? -19.924 -31.195 9.721 1.00 46.35 599 PRO A N 1
ATOM 4420 C CA . PRO A 1 573 ? -19.552 -29.878 10.238 1.00 43.34 599 PRO A CA 1
ATOM 4421 C C . PRO A 1 573 ? -18.239 -29.354 9.656 1.00 40.47 599 PRO A C 1
ATOM 4422 O O . PRO A 1 573 ? -17.313 -30.122 9.420 1.00 40.42 599 PRO A O 1
ATOM 4426 N N . SER A 1 574 ? -18.194 -28.051 9.379 1.00 39.34 600 SER A N 1
ATOM 4427 C CA . SER A 1 574 ? -16.989 -27.395 8.860 1.00 36.74 600 SER A CA 1
ATOM 4428 C C . SER A 1 574 ? -17.059 -25.910 9.159 1.00 35.65 600 SER A C 1
ATOM 4429 O O . SER A 1 574 ? -18.093 -25.285 8.933 1.00 37.36 600 SER A O 1
ATOM 4432 N N . THR A 1 575 ? -15.968 -25.354 9.671 1.00 34.46 601 THR A N 1
ATOM 4433 C CA . THR A 1 575 ? -15.855 -23.915 9.883 1.00 35.64 601 THR A CA 1
ATOM 4434 C C . THR A 1 575 ? -15.045 -23.223 8.791 1.00 32.69 601 THR A C 1
ATOM 4435 O O . THR A 1 575 ? -14.898 -22.005 8.811 1.00 35.37 601 THR A O 1
ATOM 4439 N N . PHE A 1 576 ? -14.524 -23.982 7.837 1.00 30.43 602 PHE A N 1
ATOM 4440 C CA . PHE A 1 576 ? -13.798 -23.376 6.712 1.00 30.25 602 PHE A CA 1
ATOM 4441 C C . PHE A 1 576 ? -14.794 -22.601 5.851 1.00 29.30 602 PHE A C 1
ATOM 4442 O O . PHE A 1 576 ? -15.889 -23.096 5.585 1.00 28.69 602 PHE A O 1
ATOM 4450 N N . ASN A 1 577 ? -14.433 -21.389 5.438 1.00 28.74 603 ASN A N 1
ATOM 4451 C CA . ASN A 1 577 ? -15.408 -20.459 4.823 1.00 29.91 603 ASN A CA 1
ATOM 4452 C C . ASN A 1 577 ? -15.583 -20.682 3.310 1.00 29.04 603 ASN A C 1
ATOM 4453 O O . ASN A 1 577 ? -15.686 -19.733 2.530 1.00 29.50 603 ASN A O 1
ATOM 4458 N N . LEU A 1 578 ? -15.635 -21.937 2.906 1.00 30.01 604 LEU A N 1
ATOM 4459 C CA . LEU A 1 578 ? -15.766 -22.300 1.513 1.00 32.86 604 LEU A CA 1
ATOM 4460 C C . LEU A 1 578 ? -16.341 -23.716 1.452 1.00 32.97 604 LEU A C 1
ATOM 4461 O O . LEU A 1 578 ? -16.008 -24.561 2.278 1.00 33.99 604 LEU A O 1
ATOM 4466 N N . PHE A 1 579 ? -17.237 -23.948 0.498 1.00 33.60 605 PHE A N 1
ATOM 4467 C CA . PHE A 1 579 ? -17.848 -25.266 0.296 1.00 32.87 605 PHE A CA 1
ATOM 4468 C C . PHE A 1 579 ? -18.079 -25.493 -1.197 1.00 32.87 605 PHE A C 1
ATOM 4469 O O . PHE A 1 579 ? -18.576 -24.598 -1.895 1.00 32.88 605 PHE A O 1
ATOM 4477 N N . VAL A 1 580 ? -17.705 -26.678 -1.679 1.00 32.08 606 VAL A N 1
ATOM 4478 C CA . VAL A 1 580 ? -17.950 -27.056 -3.057 1.00 33.19 606 VAL A CA 1
ATOM 4479 C C . VAL A 1 580 ? -19.307 -27.752 -3.107 1.00 34.48 606 VAL A C 1
ATOM 4480 O O . VAL A 1 580 ? -19.524 -28.741 -2.412 1.00 34.45 606 VAL A O 1
ATOM 4484 N N . PHE A 1 581 ? -20.227 -27.220 -3.899 1.00 35.17 607 PHE A N 1
ATOM 4485 C CA . PHE A 1 581 ? -21.536 -27.842 -4.052 1.00 37.06 607 PHE A CA 1
ATOM 4486 C C . PHE A 1 581 ? -21.530 -28.667 -5.331 1.00 37.46 607 PHE A C 1
ATOM 4487 O O . PHE A 1 581 ? -21.341 -28.143 -6.430 1.00 38.34 607 PHE A O 1
ATOM 4495 N N . SER A 1 582 ? -21.722 -29.970 -5.168 1.00 37.34 608 SER A N 1
ATOM 4496 C CA . SER A 1 582 ? -21.657 -30.916 -6.261 1.00 38.54 608 SER A CA 1
ATOM 4497 C C . SER A 1 582 ? -22.716 -31.992 -6.030 1.00 37.51 608 SER A C 1
ATOM 4498 O O . SER A 1 582 ? -22.391 -33.145 -5.757 1.00 34.48 608 SER A O 1
ATOM 4501 N N . PRO A 1 583 ? -24.000 -31.610 -6.144 1.00 39.38 609 PRO A N 1
ATOM 4502 C CA . PRO A 1 583 ? -25.063 -32.568 -5.851 1.00 39.21 609 PRO A CA 1
ATOM 4503 C C . PRO A 1 583 ? -25.118 -33.682 -6.904 1.00 42.64 609 PRO A C 1
ATOM 4504 O O . PRO A 1 583 ? -24.687 -33.482 -8.052 1.00 39.85 609 PRO A O 1
ATOM 4508 N N . ASP A 1 584 ? -25.646 -34.846 -6.516 1.00 48.96 610 ASP A N 1
ATOM 4509 C CA . ASP A 1 584 ? -25.752 -35.976 -7.434 1.00 51.60 610 ASP A CA 1
ATOM 4510 C C . ASP A 1 584 ? -26.494 -35.619 -8.694 1.00 51.31 610 ASP A C 1
ATOM 4511 O O . ASP A 1 584 ? -26.132 -36.091 -9.767 1.00 53.66 610 ASP A O 1
ATOM 4516 N N . THR A 1 585 ? -27.508 -34.774 -8.557 1.00 50.10 611 THR A N 1
ATOM 4517 C CA . THR A 1 585 ? -28.405 -34.458 -9.651 1.00 51.10 611 THR A CA 1
ATOM 4518 C C . THR A 1 585 ? -27.836 -33.470 -10.651 1.00 50.31 611 THR A C 1
ATOM 4519 O O . THR A 1 585 ? -28.388 -33.307 -11.730 1.00 46.39 611 THR A O 1
ATOM 4523 N N . GLY A 1 586 ? -26.752 -32.787 -10.286 1.00 50.06 612 GLY A N 1
ATOM 4524 C CA . GLY A 1 586 ? -26.231 -31.696 -11.101 1.00 49.55 612 GLY A CA 1
ATOM 4525 C C . GLY A 1 586 ? -27.185 -30.515 -11.191 1.00 48.03 612 GLY A C 1
ATOM 4526 O O . GLY A 1 586 ? -27.092 -29.710 -12.118 1.00 51.99 612 GLY A O 1
ATOM 4527 N N . ALA A 1 587 ? -28.089 -30.398 -10.218 1.00 46.54 613 ALA A N 1
ATOM 4528 C CA . ALA A 1 587 ? -29.066 -29.312 -10.176 1.00 45.91 613 ALA A CA 1
ATOM 4529 C C . ALA A 1 587 ? -28.550 -28.224 -9.236 1.00 45.14 613 ALA A C 1
ATOM 4530 O O . ALA A 1 587 ? -28.689 -28.331 -8.021 1.00 43.73 613 ALA A O 1
ATOM 4532 N N . VAL A 1 588 ? -27.951 -27.189 -9.814 1.00 43.62 614 VAL A N 1
ATOM 4533 C CA . VAL A 1 588 ? -27.321 -26.118 -9.044 1.00 44.15 614 VAL A CA 1
ATOM 4534 C C . VAL A 1 588 ? -27.922 -24.736 -9.301 1.00 43.19 614 VAL A C 1
ATOM 4535 O O . VAL A 1 588 ? -27.538 -23.763 -8.644 1.00 42.11 614 VAL A O 1
ATOM 4539 N N . SER A 1 589 ? -28.865 -24.646 -10.240 1.00 40.84 615 SER A N 1
ATOM 4540 C CA . SER A 1 589 ? -29.531 -23.378 -10.528 1.00 40.82 615 SER A CA 1
ATOM 4541 C C . SER A 1 589 ? -30.582 -23.033 -9.456 1.00 41.96 615 SER A C 1
ATOM 4542 O O . SER A 1 589 ? -31.419 -23.858 -9.081 1.00 43.61 615 SER A O 1
ATOM 4545 N N . GLY A 1 590 ? -30.515 -21.804 -8.958 1.00 42.38 616 GLY A N 1
ATOM 4546 C CA . GLY A 1 590 ? -31.340 -21.371 -7.837 1.00 42.89 616 GLY A CA 1
ATOM 4547 C C . GLY A 1 590 ? -30.596 -20.316 -7.046 1.00 42.46 616 GLY A C 1
ATOM 4548 O O . GLY A 1 590 ? -29.801 -19.555 -7.614 1.00 40.30 616 GLY A O 1
ATOM 4549 N N . SER A 1 591 ? -30.849 -20.262 -5.744 1.00 43.88 617 SER A N 1
ATOM 4550 C CA . SER A 1 591 ? -30.195 -19.280 -4.879 1.00 45.51 617 SER A CA 1
ATOM 4551 C C . SER A 1 591 ? -29.685 -19.918 -3.588 1.00 42.17 617 SER A C 1
ATOM 4552 O O . SER A 1 591 ? -30.262 -20.885 -3.092 1.00 41.76 617 SER A O 1
ATOM 4555 N N . TYR A 1 592 ? -28.607 -19.350 -3.045 1.00 40.70 618 TYR A N 1
ATOM 4556 C CA . TYR A 1 592 ? -27.921 -19.904 -1.874 1.00 37.08 618 TYR A CA 1
ATOM 4557 C C . TYR A 1 592 ? -27.831 -18.876 -0.765 1.00 37.53 618 TYR A C 1
ATOM 4558 O O . TYR A 1 592 ? -27.744 -17.675 -1.029 1.00 36.46 618 TYR A O 1
ATOM 4567 N N . ARG A 1 593 ? -27.828 -19.356 0.477 1.00 36.73 619 ARG A N 1
ATOM 4568 C CA . ARG A 1 593 ? -27.597 -18.498 1.633 1.00 36.45 619 ARG A CA 1
ATOM 4569 C C . ARG A 1 593 ? -26.919 -19.280 2.736 1.00 33.86 619 ARG A C 1
ATOM 4570 O O . ARG A 1 593 ? -27.089 -20.497 2.837 1.00 31.44 619 ARG A O 1
ATOM 4578 N N . VAL A 1 594 ? -26.156 -18.567 3.560 1.00 32.26 620 VAL A N 1
ATOM 4579 C CA . VAL A 1 594 ? -25.329 -19.185 4.585 1.00 31.05 620 VAL A CA 1
ATOM 4580 C C . VAL A 1 594 ? -25.426 -18.438 5.914 1.00 31.12 620 VAL A C 1
ATOM 4581 O O . VAL A 1 594 ? -25.505 -17.216 5.946 1.00 29.25 620 VAL A O 1
ATOM 4585 N N . ARG A 1 595 ? -25.430 -19.191 7.010 1.00 31.55 621 ARG A N 1
ATOM 4586 C CA . ARG A 1 595 ? -25.401 -18.622 8.353 1.00 32.44 621 ARG A CA 1
ATOM 4587 C C . ARG A 1 595 ? -24.534 -19.466 9.287 1.00 32.80 621 ARG A C 1
ATOM 4588 O O . ARG A 1 595 ? -24.377 -20.676 9.100 1.00 31.83 621 ARG A O 1
ATOM 4596 N N . ALA A 1 596 ? -24.002 -18.810 10.308 1.00 31.39 622 ALA A N 1
ATOM 4597 C CA . ALA A 1 596 ? -23.206 -19.472 11.325 1.00 30.48 622 ALA A CA 1
ATOM 4598 C C . ALA A 1 596 ? -24.086 -20.222 12.313 1.00 30.43 622 ALA A C 1
ATOM 4599 O O . ALA A 1 596 ? -25.185 -19.779 12.640 1.00 32.03 622 ALA A O 1
ATOM 4601 N N . LEU A 1 597 ? -23.592 -21.345 12.801 1.00 30.88 623 LEU A N 1
ATOM 4602 C CA . LEU A 1 597 ? -24.247 -22.067 13.899 1.00 32.52 623 LEU A CA 1
ATOM 4603 C C . LEU A 1 597 ? -23.230 -22.258 15.014 1.00 30.33 623 LEU A C 1
ATOM 4604 O O . LEU A 1 597 ? -22.162 -22.824 14.770 1.00 28.40 623 LEU A O 1
ATOM 4609 N N . ASP A 1 598 ? -23.552 -21.790 16.225 1.00 30.72 624 ASP A N 1
ATOM 4610 C CA . ASP A 1 598 ? -22.600 -21.852 17.350 1.00 30.10 624 ASP A CA 1
ATOM 4611 C C . ASP A 1 598 ? -22.679 -23.171 18.140 1.00 31.61 624 ASP A C 1
ATOM 4612 O O . ASP A 1 598 ? -23.480 -24.065 17.828 1.00 30.77 624 ASP A O 1
ATOM 4617 N N . TYR A 1 599 ? -21.815 -23.288 19.151 1.00 31.87 625 TYR A N 1
ATOM 4618 C CA . TYR A 1 599 ? -21.709 -24.504 19.968 1.00 31.25 625 TYR A CA 1
ATOM 4619 C C . TYR A 1 599 ? -22.953 -24.811 20.811 1.00 32.61 625 TYR A C 1
ATOM 4620 O O . TYR A 1 599 ? -23.050 -25.895 21.347 1.00 30.49 625 TYR A O 1
ATOM 4629 N N . TRP A 1 600 ? -23.893 -23.869 20.898 1.00 34.28 626 TRP A N 1
ATOM 4630 C CA . TRP A 1 600 ? -25.139 -24.034 21.668 1.00 35.54 626 TRP A CA 1
ATOM 4631 C C . TRP A 1 600 ? -26.354 -24.089 20.737 1.00 36.31 626 TRP A C 1
ATOM 4632 O O . TRP A 1 600 ? -27.461 -23.763 21.148 1.00 37.95 626 TRP A O 1
ATOM 4643 N N . ALA A 1 601 ? -26.108 -24.459 19.476 1.00 37.88 627 ALA A N 1
ATOM 4644 C CA . ALA A 1 601 ? -27.145 -24.667 18.459 1.00 36.65 627 ALA A CA 1
ATOM 4645 C C . ALA A 1 601 ? -27.912 -23.403 18.088 1.00 35.46 627 ALA A C 1
ATOM 4646 O O . ALA A 1 601 ? -28.998 -23.497 17.522 1.00 35.48 627 ALA A O 1
ATOM 4648 N N . ARG A 1 602 ? -27.348 -22.227 18.372 1.00 34.00 628 ARG A N 1
ATOM 4649 C CA . ARG A 1 602 ? -27.984 -20.967 17.988 1.00 32.84 628 ARG A CA 1
ATOM 4650 C C . ARG A 1 602 ? -27.464 -20.490 16.616 1.00 33.15 628 ARG A C 1
ATOM 4651 O O . ARG A 1 602 ? -26.251 -20.371 16.421 1.00 28.85 628 ARG A O 1
ATOM 4659 N N . PRO A 1 603 ? -28.381 -20.209 15.666 1.00 34.52 629 PRO A N 1
ATOM 4660 C CA . PRO A 1 603 ? -27.998 -19.644 14.381 1.00 32.86 629 PRO A CA 1
ATOM 4661 C C . PRO A 1 603 ? -27.809 -18.134 14.412 1.00 34.42 629 PRO A C 1
ATOM 4662 O O . PRO A 1 603 ? -28.466 -17.446 15.193 1.00 31.47 629 PRO A O 1
ATOM 4666 N N . GLY A 1 604 ? -26.903 -17.629 13.567 1.00 32.44 630 GLY A N 1
ATOM 4667 C CA . GLY A 1 604 ? -26.831 -16.207 13.272 1.00 32.59 630 GLY A CA 1
ATOM 4668 C C . GLY A 1 604 ? -27.805 -15.903 12.144 1.00 33.22 630 GLY A C 1
ATOM 4669 O O . GLY A 1 604 ? -28.403 -16.815 11.592 1.00 32.69 630 GLY A O 1
ATOM 4670 N N . PRO A 1 605 ? -27.975 -14.616 11.793 1.00 34.04 631 PRO A N 1
ATOM 4671 C CA . PRO A 1 605 ? -28.788 -14.278 10.620 1.00 33.51 631 PRO A CA 1
ATOM 4672 C C . PRO A 1 605 ? -28.176 -14.793 9.320 1.00 33.95 631 PRO A C 1
ATOM 4673 O O . PRO A 1 605 ? -26.942 -14.804 9.189 1.00 32.10 631 PRO A O 1
ATOM 4677 N N . PHE A 1 606 ? -29.026 -15.196 8.366 1.00 33.43 632 PHE A N 1
ATOM 4678 C CA . PHE A 1 606 ? -28.553 -15.622 7.046 1.00 33.26 632 PHE A CA 1
ATOM 4679 C C . PHE A 1 606 ? -27.910 -14.470 6.318 1.00 31.58 632 PHE A C 1
ATOM 4680 O O . PHE A 1 606 ? -28.333 -13.329 6.453 1.00 33.54 632 PHE A O 1
ATOM 4688 N N . SER A 1 607 ? -26.884 -14.778 5.534 1.00 30.40 633 SER A N 1
ATOM 4689 C CA . SER A 1 607 ? -26.289 -13.821 4.636 1.00 30.82 633 SER A CA 1
ATOM 4690 C C . SER A 1 607 ? -27.344 -13.384 3.642 1.00 32.68 633 SER A C 1
ATOM 4691 O O . SER A 1 607 ? -28.351 -14.074 3.464 1.00 31.38 633 SER A O 1
ATOM 4694 N N . ASP A 1 608 ? -27.106 -12.264 2.972 1.00 35.21 634 ASP A N 1
ATOM 4695 C CA . ASP A 1 608 ? -27.896 -11.936 1.791 1.00 37.95 634 ASP A CA 1
ATOM 4696 C C . ASP A 1 608 ? -27.666 -13.094 0.805 1.00 37.71 634 ASP A C 1
ATOM 4697 O O . ASP A 1 608 ? -26.550 -13.601 0.692 1.00 37.73 634 ASP A O 1
ATOM 4702 N N . PRO A 1 609 ? -28.725 -13.549 0.121 1.00 37.77 635 PRO A N 1
ATOM 4703 C CA . PRO A 1 609 ? -28.568 -14.697 -0.769 1.00 38.08 635 PRO A CA 1
ATOM 4704 C C . PRO A 1 609 ? -27.885 -14.363 -2.106 1.00 37.85 635 PRO A C 1
ATOM 4705 O O . PRO A 1 609 ? -27.831 -13.205 -2.516 1.00 33.92 635 PRO A O 1
ATOM 4709 N N . VAL A 1 610 ? -27.372 -15.390 -2.769 1.00 38.90 636 VAL A N 1
ATOM 4710 C CA . VAL A 1 610 ? -26.692 -15.245 -4.047 1.00 40.85 636 VAL A CA 1
ATOM 4711 C C . VAL A 1 610 ? -27.339 -16.170 -5.083 1.00 41.26 636 VAL A C 1
ATOM 4712 O O . VAL A 1 610 ? -27.538 -17.366 -4.820 1.00 37.65 636 VAL A O 1
ATOM 4716 N N . PRO A 1 611 ? -27.663 -15.622 -6.270 1.00 41.60 637 PRO A N 1
ATOM 4717 C CA . PRO A 1 611 ? -28.310 -16.373 -7.335 1.00 43.50 637 PRO A CA 1
ATOM 4718 C C . PRO A 1 611 ? -27.305 -17.053 -8.236 1.00 39.89 637 PRO A C 1
ATOM 4719 O O . PRO A 1 611 ? -26.188 -16.557 -8.391 1.00 39.80 637 PRO A O 1
ATOM 4723 N N . TYR A 1 612 ? -27.725 -18.144 -8.865 1.00 38.21 638 TYR A N 1
ATOM 4724 C CA . TYR A 1 612 ? -26.861 -18.901 -9.766 1.00 38.75 638 TYR A CA 1
ATOM 4725 C C . TYR A 1 612 ? -27.722 -19.441 -10.902 1.00 39.57 638 TYR A C 1
ATOM 4726 O O . TYR A 1 612 ? -28.737 -20.075 -10.632 1.00 36.78 638 TYR A O 1
ATOM 4735 N N . LEU A 1 613 ? -27.356 -19.175 -12.158 1.00 38.64 639 LEU A N 1
ATOM 4736 C CA . LEU A 1 613 ? -28.166 -19.630 -13.315 1.00 39.13 639 LEU A CA 1
ATOM 4737 C C . LEU A 1 613 ? -27.288 -20.283 -14.367 1.00 37.97 639 LEU A C 1
ATOM 4738 O O . LEU A 1 613 ? -26.460 -19.619 -14.975 1.00 38.70 639 LEU A O 1
ATOM 4743 N N . GLU A 1 614 ? -27.487 -21.579 -14.587 1.00 37.92 640 GLU A N 1
ATOM 4744 C CA . GLU A 1 614 ? -26.851 -22.287 -15.694 1.00 40.96 640 GLU A CA 1
ATOM 4745 C C . GLU A 1 614 ? -27.744 -22.154 -16.939 1.00 44.80 640 GLU A C 1
ATOM 4746 O O . GLU A 1 614 ? -28.942 -22.403 -16.868 1.00 44.26 640 GLU A O 1
ATOM 4752 N N . VAL A 1 615 ? -27.141 -21.777 -18.062 1.00 48.95 641 VAL A N 1
ATOM 4753 C CA . VAL A 1 615 ? -27.853 -21.512 -19.305 1.00 50.77 641 VAL A CA 1
ATOM 4754 C C . VAL A 1 615 ? -27.318 -22.415 -20.426 1.00 51.45 641 VAL A C 1
ATOM 4755 O O . VAL A 1 615 ? -26.179 -22.250 -20.856 1.00 49.22 641 VAL A O 1
ATOM 4759 N N . PRO A 1 616 ? -28.135 -23.378 -20.898 1.00 55.87 642 PRO A N 1
ATOM 4760 C CA . PRO A 1 616 ? -27.749 -24.148 -22.089 1.00 54.39 642 PRO A CA 1
ATOM 4761 C C . PRO A 1 616 ? -27.460 -23.271 -23.300 1.00 52.54 642 PRO A C 1
ATOM 4762 O O . PRO A 1 616 ? -26.425 -23.444 -23.954 1.00 50.74 642 PRO A O 1
ATOM 4766 N N . ALA B 1 2 ? -68.221 22.687 -15.038 1.00 60.17 28 ALA B N 1
ATOM 4767 C CA . ALA B 1 2 ? -67.268 23.582 -14.315 1.00 61.19 28 ALA B CA 1
ATOM 4768 C C . ALA B 1 2 ? -66.217 22.754 -13.565 1.00 59.54 28 ALA B C 1
ATOM 4769 O O . ALA B 1 2 ? -66.406 21.555 -13.352 1.00 60.20 28 ALA B O 1
ATOM 4771 N N . PRO B 1 3 ? -65.106 23.392 -13.169 1.00 59.34 29 PRO B N 1
ATOM 4772 C CA . PRO B 1 3 ? -64.032 22.638 -12.524 1.00 59.68 29 PRO B CA 1
ATOM 4773 C C . PRO B 1 3 ? -64.407 22.080 -11.148 1.00 54.62 29 PRO B C 1
ATOM 4774 O O . PRO B 1 3 ? -65.286 22.617 -10.475 1.00 51.55 29 PRO B O 1
ATOM 4778 N N . HIS B 1 4 ? -63.718 21.021 -10.729 1.00 51.82 30 HIS B N 1
ATOM 4779 C CA . HIS B 1 4 ? -63.728 20.635 -9.312 1.00 47.87 30 HIS B CA 1
ATOM 4780 C C . HIS B 1 4 ? -62.635 21.418 -8.604 1.00 46.61 30 HIS B C 1
ATOM 4781 O O . HIS B 1 4 ? -61.479 21.387 -9.021 1.00 46.91 30 HIS B O 1
ATOM 4788 N N . LEU B 1 5 ? -63.016 22.140 -7.556 1.00 41.58 31 LEU B N 1
ATOM 4789 C CA . LEU B 1 5 ? -62.068 22.813 -6.684 1.00 42.33 31 LEU B CA 1
ATOM 4790 C C . LEU B 1 5 ? -61.745 21.875 -5.513 1.00 41.93 31 LEU B C 1
ATOM 4791 O O . LEU B 1 5 ? -62.652 21.335 -4.870 1.00 40.62 31 LEU B O 1
ATOM 4796 N N . VAL B 1 6 ? -60.448 21.688 -5.268 1.00 39.25 32 VAL B N 1
ATOM 4797 C CA . VAL B 1 6 ? -59.936 20.863 -4.181 1.00 38.97 32 VAL B CA 1
ATOM 4798 C C . VAL B 1 6 ? -59.047 21.762 -3.330 1.00 37.80 32 VAL B C 1
ATOM 4799 O O . VAL B 1 6 ? -57.967 22.176 -3.776 1.00 36.26 32 VAL B O 1
ATOM 4803 N N . GLN B 1 7 ? -59.514 22.066 -2.121 1.00 37.95 33 GLN B N 1
ATOM 4804 C CA . GLN B 1 7 ? -58.786 22.924 -1.199 1.00 38.50 33 GLN B CA 1
ATOM 4805 C C . GLN B 1 7 ? -58.141 22.074 -0.133 1.00 39.54 33 GLN B C 1
ATOM 4806 O O . GLN B 1 7 ? -58.771 21.167 0.398 1.00 37.81 33 GLN B O 1
ATOM 4812 N N . VAL B 1 8 ? -56.882 22.361 0.183 1.00 39.10 34 VAL B N 1
ATOM 4813 C CA . VAL B 1 8 ? -56.176 21.635 1.234 1.00 40.13 34 VAL B CA 1
ATOM 4814 C C . VAL B 1 8 ? -55.502 22.673 2.117 1.00 42.01 34 VAL B C 1
ATOM 4815 O O . VAL B 1 8 ? -54.817 23.566 1.614 1.00 42.97 34 VAL B O 1
ATOM 4819 N N . ASP B 1 9 ? -55.715 22.557 3.425 1.00 43.83 35 ASP B N 1
ATOM 4820 C CA . ASP B 1 9 ? -55.124 23.470 4.394 1.00 44.90 35 ASP B CA 1
ATOM 4821 C C . ASP B 1 9 ? -54.078 22.741 5.230 1.00 45.73 35 ASP B C 1
ATOM 4822 O O . ASP B 1 9 ? -54.405 22.051 6.210 1.00 47.77 35 ASP B O 1
ATOM 4827 N N . ALA B 1 10 ? -52.816 22.931 4.852 1.00 48.61 36 ALA B N 1
ATOM 4828 C CA . ALA B 1 10 ? -51.686 22.281 5.508 1.00 50.29 36 ALA B CA 1
ATOM 4829 C C . ALA B 1 10 ? -51.406 22.808 6.916 1.00 54.92 36 ALA B C 1
ATOM 4830 O O . ALA B 1 10 ? -50.591 22.230 7.635 1.00 54.41 36 ALA B O 1
ATOM 4832 N N . ALA B 1 11 ? -52.046 23.912 7.311 1.00 57.83 37 ALA B N 1
ATOM 4833 C CA . ALA B 1 11 ? -51.910 24.409 8.683 1.00 57.42 37 ALA B CA 1
ATOM 4834 C C . ALA B 1 11 ? -52.946 23.776 9.604 1.00 54.47 37 ALA B C 1
ATOM 4835 O O . ALA B 1 11 ? -52.970 24.065 10.797 1.00 56.89 37 ALA B O 1
ATOM 4837 N N . ARG B 1 12 ? -53.792 22.907 9.061 1.00 51.70 38 ARG B N 1
ATOM 4838 C CA . ARG B 1 12 ? -54.935 22.390 9.797 1.00 53.97 38 ARG B CA 1
ATOM 4839 C C . ARG B 1 12 ? -54.942 20.860 9.807 1.00 53.71 38 ARG B C 1
ATOM 4840 O O . ARG B 1 12 ? -55.696 20.223 9.060 1.00 56.56 38 ARG B O 1
ATOM 4848 N N . ALA B 1 13 ? -54.074 20.288 10.641 1.00 50.49 39 ALA B N 1
ATOM 4849 C CA . ALA B 1 13 ? -54.047 18.852 10.901 1.00 52.18 39 ALA B CA 1
ATOM 4850 C C . ALA B 1 13 ? -55.127 18.511 11.923 1.00 54.16 39 ALA B C 1
ATOM 4851 O O . ALA B 1 13 ? -55.080 18.982 13.064 1.00 51.51 39 ALA B O 1
ATOM 4853 N N . LEU B 1 14 ? -56.069 17.662 11.517 1.00 54.17 40 LEU B N 1
ATOM 4854 C CA . LEU B 1 14 ? -57.301 17.415 12.263 1.00 53.24 40 LEU B CA 1
ATOM 4855 C C . LEU B 1 14 ? -57.213 16.274 13.279 1.00 51.89 40 LEU B C 1
ATOM 4856 O O . LEU B 1 14 ? -57.694 16.391 14.408 1.00 47.47 40 LEU B O 1
ATOM 4861 N N . TRP B 1 15 ? -56.619 15.163 12.853 1.00 50.30 41 TRP B N 1
ATOM 4862 C CA . TRP B 1 15 ? -56.555 13.948 13.655 1.00 49.58 41 TRP B CA 1
ATOM 4863 C C . TRP B 1 15 ? -55.608 12.952 12.976 1.00 50.09 41 TRP B C 1
ATOM 4864 O O . TRP B 1 15 ? -55.183 13.165 11.835 1.00 52.39 41 TRP B O 1
ATOM 4875 N N . PRO B 1 16 ? -55.280 11.849 13.670 1.00 53.40 42 PRO B N 1
ATOM 4876 C CA . PRO B 1 16 ? -54.416 10.853 13.038 1.00 49.91 42 PRO B CA 1
ATOM 4877 C C . PRO B 1 16 ? -55.029 10.203 11.806 1.00 47.19 42 PRO B C 1
ATOM 4878 O O . PRO B 1 16 ? -56.243 10.118 11.683 1.00 47.47 42 PRO B O 1
ATOM 4882 N N . LEU B 1 17 ? -54.166 9.770 10.900 1.00 43.07 43 LEU B N 1
ATOM 4883 C CA . LEU B 1 17 ? -54.541 8.961 9.765 1.00 41.92 43 LEU B CA 1
ATOM 4884 C C . LEU B 1 17 ? -53.748 7.662 9.888 1.00 39.49 43 LEU B C 1
ATOM 4885 O O . LEU B 1 17 ? -52.537 7.660 9.731 1.00 38.20 43 LEU B O 1
ATOM 4890 N N . ARG B 1 18 ? -54.434 6.572 10.200 1.00 38.23 44 ARG B N 1
ATOM 4891 C CA . ARG B 1 18 ? -53.855 5.238 10.169 1.00 38.35 44 ARG B CA 1
ATOM 4892 C C . ARG B 1 18 ? -53.864 4.689 8.749 1.00 37.60 44 ARG B C 1
ATOM 4893 O O . ARG B 1 18 ? -54.832 4.863 7.985 1.00 36.86 44 ARG B O 1
ATOM 4901 N N . ARG B 1 19 ? -52.784 4.000 8.411 1.00 37.19 45 ARG B N 1
ATOM 4902 C CA . ARG B 1 19 ? -52.693 3.250 7.176 1.00 36.31 45 ARG B CA 1
ATOM 4903 C C . ARG B 1 19 ? -53.350 1.874 7.373 1.00 35.32 45 ARG B C 1
ATOM 4904 O O . ARG B 1 19 ? -52.680 0.843 7.529 1.00 34.58 45 ARG B O 1
ATOM 4912 N N . PHE B 1 20 ? -54.678 1.881 7.343 1.00 31.36 46 PHE B N 1
ATOM 4913 C CA . PHE B 1 20 ? -55.485 0.708 7.730 1.00 29.29 46 PHE B CA 1
ATOM 4914 C C . PHE B 1 20 ? -55.721 -0.277 6.585 1.00 29.87 46 PHE B C 1
ATOM 4915 O O . PHE B 1 20 ? -56.367 -1.290 6.783 1.00 30.62 46 PHE B O 1
ATOM 4923 N N . TRP B 1 21 ? -55.189 0.014 5.397 1.00 30.18 47 TRP B N 1
ATOM 4924 C CA . TRP B 1 21 ? -55.496 -0.708 4.167 1.00 28.67 47 TRP B CA 1
ATOM 4925 C C . TRP B 1 21 ? -54.355 -1.602 3.685 1.00 30.34 47 TRP B C 1
ATOM 4926 O O . TRP B 1 21 ? -54.383 -2.100 2.547 1.00 29.73 47 TRP B O 1
ATOM 4937 N N . ARG B 1 22 ? -53.338 -1.804 4.521 1.00 30.37 48 ARG B N 1
ATOM 4938 C CA . ARG B 1 22 ? -52.086 -2.381 4.044 1.00 29.95 48 ARG B CA 1
ATOM 4939 C C . ARG B 1 22 ? -52.074 -3.904 4.091 1.00 29.57 48 ARG B C 1
ATOM 4940 O O . ARG B 1 22 ? -51.239 -4.528 4.768 1.00 27.27 48 ARG B O 1
ATOM 4948 N N . SER B 1 23 ? -53.000 -4.499 3.339 1.00 30.54 49 SER B N 1
ATOM 4949 C CA . SER B 1 23 ? -53.225 -5.934 3.390 1.00 30.24 49 SER B CA 1
ATOM 4950 C C . SER B 1 23 ? -53.670 -6.431 2.023 1.00 30.88 49 SER B C 1
ATOM 4951 O O . SER B 1 23 ? -54.329 -5.707 1.267 1.00 30.65 49 SER B O 1
ATOM 4954 N N . THR B 1 24 ? -53.275 -7.660 1.704 1.00 28.65 50 THR B N 1
ATOM 4955 C CA . THR B 1 24 ? -53.812 -8.380 0.563 1.00 29.29 50 THR B CA 1
ATOM 4956 C C . THR B 1 24 ? -54.032 -9.830 1.006 1.00 29.22 50 THR B C 1
ATOM 4957 O O . THR B 1 24 ? -53.826 -10.160 2.175 1.00 29.55 50 THR B O 1
ATOM 4961 N N . GLY B 1 25 ? -54.453 -10.686 0.087 1.00 29.50 51 GLY B N 1
ATOM 4962 C CA . GLY B 1 25 ? -54.613 -12.093 0.402 1.00 32.04 51 GLY B CA 1
ATOM 4963 C C . GLY B 1 25 ? -54.906 -12.930 -0.821 1.00 33.79 51 GLY B C 1
ATOM 4964 O O . GLY B 1 25 ? -55.156 -12.397 -1.903 1.00 35.23 51 GLY B O 1
ATOM 4965 N N . PHE B 1 26 ? -54.868 -14.250 -0.643 1.00 35.69 52 PHE B N 1
ATOM 4966 C CA . PHE B 1 26 ? -55.181 -15.187 -1.719 1.00 37.46 52 PHE B CA 1
ATOM 4967 C C . PHE B 1 26 ? -55.407 -16.603 -1.184 1.00 38.62 52 PHE B C 1
ATOM 4968 O O . PHE B 1 26 ? -55.114 -16.921 -0.029 1.00 35.35 52 PHE B O 1
ATOM 4976 N N . CYS B 1 27 ? -55.919 -17.440 -2.074 1.00 41.68 53 CYS B N 1
ATOM 4977 C CA . CYS B 1 27 ? -56.208 -18.832 -1.796 1.00 43.29 53 CYS B CA 1
ATOM 4978 C C . CYS B 1 27 ? -55.414 -19.655 -2.787 1.00 42.84 53 CYS B C 1
ATOM 4979 O O . CYS B 1 27 ? -55.566 -19.462 -3.995 1.00 41.12 53 CYS B O 1
ATOM 4982 N N . PRO B 1 28 ? -54.545 -20.556 -2.299 1.00 45.35 54 PRO B N 1
ATOM 4983 C CA . PRO B 1 28 ? -53.877 -21.445 -3.261 1.00 48.24 54 PRO B CA 1
ATOM 4984 C C . PRO B 1 28 ? -54.880 -22.443 -3.854 1.00 52.95 54 PRO B C 1
ATOM 4985 O O . PRO B 1 28 ? -55.795 -22.878 -3.140 1.00 55.82 54 PRO B O 1
ATOM 4989 N N . PRO B 1 29 ? -54.731 -22.788 -5.150 1.00 57.38 55 PRO B N 1
ATOM 4990 C CA . PRO B 1 29 ? -55.715 -23.645 -5.839 1.00 60.98 55 PRO B CA 1
ATOM 4991 C C . PRO B 1 29 ? -55.628 -25.127 -5.460 1.00 59.42 55 PRO B C 1
ATOM 4992 O O . PRO B 1 29 ? -54.607 -25.569 -4.932 1.00 62.02 55 PRO B O 1
ATOM 4996 N N . PRO B 1 37 ? -45.926 -27.831 -4.320 1.00 56.85 63 PRO B N 1
ATOM 4997 C CA . PRO B 1 37 ? -46.578 -26.952 -3.335 1.00 58.55 63 PRO B CA 1
ATOM 4998 C C . PRO B 1 37 ? -46.694 -25.498 -3.847 1.00 56.99 63 PRO B C 1
ATOM 4999 O O . PRO B 1 37 ? -45.695 -24.764 -3.880 1.00 57.02 63 PRO B O 1
ATOM 5003 N N . TYR B 1 38 ? -47.907 -25.115 -4.253 1.00 54.06 64 TYR B N 1
ATOM 5004 C CA . TYR B 1 38 ? -48.179 -23.858 -4.968 1.00 55.13 64 TYR B CA 1
ATOM 5005 C C . TYR B 1 38 ? -47.530 -22.639 -4.303 1.00 52.06 64 TYR B C 1
ATOM 5006 O O . TYR B 1 38 ? -46.883 -21.830 -4.976 1.00 49.42 64 TYR B O 1
ATOM 5015 N N . VAL B 1 39 ? -47.700 -22.521 -2.987 1.00 50.25 65 VAL B N 1
ATOM 5016 C CA . VAL B 1 39 ? -47.214 -21.347 -2.250 1.00 51.34 65 VAL B CA 1
ATOM 5017 C C . VAL B 1 39 ? -45.680 -21.239 -2.198 1.00 51.42 65 VAL B C 1
ATOM 5018 O O . VAL B 1 39 ? -45.153 -20.185 -1.836 1.00 48.01 65 VAL B O 1
ATOM 5022 N N . LEU B 1 40 ? -44.978 -22.328 -2.536 1.00 51.18 66 LEU B N 1
ATOM 5023 C CA . LEU B 1 40 ? -43.506 -22.345 -2.606 1.00 50.54 66 LEU B CA 1
ATOM 5024 C C . LEU B 1 40 ? -42.955 -22.266 -4.047 1.00 49.01 66 LEU B C 1
ATOM 5025 O O . LEU B 1 40 ? -41.736 -22.202 -4.244 1.00 51.29 66 LEU B O 1
ATOM 5030 N N . SER B 1 41 ? -43.841 -22.246 -5.044 1.00 44.61 67 SER B N 1
ATOM 5031 C CA . SER B 1 41 ? -43.423 -22.182 -6.448 1.00 41.96 67 SER B CA 1
ATOM 5032 C C . SER B 1 41 ? -42.653 -20.895 -6.767 1.00 42.23 67 SER B C 1
ATOM 5033 O O . SER B 1 41 ? -42.761 -19.907 -6.042 1.00 39.77 67 SER B O 1
ATOM 5036 N N . TRP B 1 42 ? -41.912 -20.908 -7.872 1.00 39.54 68 TRP B N 1
ATOM 5037 C CA . TRP B 1 42 ? -41.202 -19.727 -8.338 1.00 39.91 68 TRP B CA 1
ATOM 5038 C C . TRP B 1 42 ? -42.170 -18.590 -8.612 1.00 37.43 68 TRP B C 1
ATOM 5039 O O . TRP B 1 42 ? -41.849 -17.422 -8.376 1.00 33.79 68 TRP B O 1
ATOM 5050 N N . ASP B 1 43 ? -43.346 -18.941 -9.130 1.00 37.86 69 ASP B N 1
ATOM 5051 C CA . ASP B 1 43 ? -44.402 -17.976 -9.436 1.00 38.23 69 ASP B CA 1
ATOM 5052 C C . ASP B 1 43 ? -44.741 -17.166 -8.188 1.00 37.86 69 ASP B C 1
ATOM 5053 O O . ASP B 1 43 ? -44.772 -15.933 -8.217 1.00 37.63 69 ASP B O 1
ATOM 5058 N N . GLN B 1 44 ? -44.965 -17.881 -7.092 1.00 38.33 70 GLN B N 1
ATOM 5059 C CA . GLN B 1 44 ? -45.318 -17.271 -5.813 1.00 38.89 70 GLN B CA 1
ATOM 5060 C C . GLN B 1 44 ? -44.161 -16.480 -5.218 1.00 38.41 70 GLN B C 1
ATOM 5061 O O . GLN B 1 44 ? -44.370 -15.457 -4.568 1.00 33.80 70 GLN B O 1
ATOM 5067 N N . GLN B 1 45 ? -42.940 -16.971 -5.422 1.00 39.12 71 GLN B N 1
ATOM 5068 C CA . GLN B 1 45 ? -41.749 -16.263 -4.956 1.00 38.58 71 GLN B CA 1
ATOM 5069 C C . GLN B 1 45 ? -41.624 -14.902 -5.656 1.00 37.38 71 GLN B C 1
ATOM 5070 O O . GLN B 1 45 ? -41.337 -13.893 -5.009 1.00 35.87 71 GLN B O 1
ATOM 5076 N N . LEU B 1 46 ? -41.856 -14.873 -6.969 1.00 37.41 72 LEU B N 1
ATOM 5077 C CA . LEU B 1 46 ? -41.857 -13.611 -7.711 1.00 36.83 72 LEU B CA 1
ATOM 5078 C C . LEU B 1 46 ? -43.008 -12.724 -7.249 1.00 34.98 72 LEU B C 1
ATOM 5079 O O . LEU B 1 46 ? -42.816 -11.539 -7.037 1.00 36.06 72 LEU B O 1
ATOM 5084 N N . ASN B 1 47 ? -44.195 -13.304 -7.089 1.00 33.54 73 ASN B N 1
ATOM 5085 C CA . ASN B 1 47 ? -45.382 -12.551 -6.681 1.00 32.86 73 ASN B CA 1
ATOM 5086 C C . ASN B 1 47 ? -45.141 -11.795 -5.370 1.00 32.59 73 ASN B C 1
ATOM 5087 O O . ASN B 1 47 ? -45.355 -10.583 -5.295 1.00 34.98 73 ASN B O 1
ATOM 5092 N N . LEU B 1 48 ? -44.682 -12.494 -4.341 1.00 32.93 74 LEU B N 1
ATOM 5093 C CA . LEU B 1 48 ? -44.478 -11.860 -3.038 1.00 32.30 74 LEU B CA 1
ATOM 5094 C C . LEU B 1 48 ? -43.318 -10.870 -3.050 1.00 30.38 74 LEU B C 1
ATOM 5095 O O . LEU B 1 48 ? -43.289 -9.978 -2.227 1.00 30.49 74 LEU B O 1
ATOM 5100 N N . ALA B 1 49 ? -42.379 -11.007 -3.986 1.00 28.44 75 ALA B N 1
ATOM 5101 C CA . ALA B 1 49 ? -41.353 -9.996 -4.173 1.00 29.18 75 ALA B CA 1
ATOM 5102 C C . ALA B 1 49 ? -41.975 -8.697 -4.675 1.00 30.97 75 ALA B C 1
ATOM 5103 O O . ALA B 1 49 ? -41.589 -7.620 -4.234 1.00 30.47 75 ALA B O 1
ATOM 5105 N N . TYR B 1 50 ? -42.923 -8.802 -5.606 1.00 31.38 76 TYR B N 1
ATOM 5106 C CA . TYR B 1 50 ? -43.677 -7.631 -6.075 1.00 30.52 76 TYR B CA 1
ATOM 5107 C C . TYR B 1 50 ? -44.516 -7.037 -4.940 1.00 30.23 76 TYR B C 1
ATOM 5108 O O . TYR B 1 50 ? -44.528 -5.829 -4.747 1.00 31.75 76 TYR B O 1
ATOM 5117 N N . VAL B 1 51 ? -45.196 -7.878 -4.175 1.00 29.47 77 VAL B N 1
ATOM 5118 C CA . VAL B 1 51 ? -46.020 -7.405 -3.052 1.00 28.22 77 VAL B CA 1
ATOM 5119 C C . VAL B 1 51 ? -45.186 -6.672 -1.981 1.00 28.65 77 VAL B C 1
ATOM 5120 O O . VAL B 1 51 ? -45.586 -5.615 -1.496 1.00 27.81 77 VAL B O 1
ATOM 5124 N N . GLY B 1 52 ? -44.026 -7.225 -1.638 1.00 26.96 78 GLY B N 1
ATOM 5125 C CA . GLY B 1 52 ? -43.141 -6.624 -0.656 1.00 27.60 78 GLY B CA 1
ATOM 5126 C C . GLY B 1 52 ? -42.378 -5.415 -1.158 1.00 27.82 78 GLY B C 1
ATOM 5127 O O . GLY B 1 52 ? -41.824 -4.675 -0.356 1.00 29.96 78 GLY B O 1
ATOM 5128 N N . ALA B 1 53 ? -42.358 -5.208 -2.474 1.00 27.17 79 ALA B N 1
ATOM 5129 C CA . ALA B 1 53 ? -41.665 -4.064 -3.080 1.00 27.53 79 ALA B CA 1
ATOM 5130 C C . ALA B 1 53 ? -42.467 -2.738 -3.065 1.00 30.33 79 ALA B C 1
ATOM 5131 O O . ALA B 1 53 ? -41.920 -1.669 -3.422 1.00 31.45 79 ALA B O 1
ATOM 5133 N N . VAL B 1 54 ? -43.734 -2.779 -2.645 1.00 27.96 80 VAL B N 1
ATOM 5134 C CA . VAL B 1 54 ? -44.477 -1.536 -2.435 1.00 29.81 80 VAL B CA 1
ATOM 5135 C C . VAL B 1 54 ? -43.707 -0.732 -1.387 1.00 30.11 80 VAL B C 1
ATOM 5136 O O . VAL B 1 54 ? -43.424 -1.242 -0.315 1.00 30.42 80 VAL B O 1
ATOM 5140 N N . PRO B 1 55 ? -43.368 0.532 -1.694 1.00 32.02 81 PRO B N 1
ATOM 5141 C CA . PRO B 1 55 ? -42.520 1.268 -0.760 1.00 32.33 81 PRO B CA 1
ATOM 5142 C C . PRO B 1 55 ? -43.175 1.558 0.588 1.00 31.52 81 PRO B C 1
ATOM 5143 O O . PRO B 1 55 ? -44.402 1.577 0.705 1.00 29.36 81 PRO B O 1
ATOM 5147 N N . HIS B 1 56 ? -42.322 1.744 1.594 1.00 31.99 82 HIS B N 1
ATOM 5148 C CA . HIS B 1 56 ? -42.722 2.162 2.941 1.00 32.12 82 HIS B CA 1
ATOM 5149 C C . HIS B 1 56 ? -43.731 1.227 3.605 1.00 33.03 82 HIS B C 1
ATOM 5150 O O . HIS B 1 56 ? -44.648 1.667 4.308 1.00 36.61 82 HIS B O 1
ATOM 5157 N N . ARG B 1 57 ? -43.516 -0.074 3.405 1.00 32.87 83 ARG B N 1
ATOM 5158 C CA . ARG B 1 57 ? -44.396 -1.132 3.940 1.00 33.62 83 ARG B CA 1
ATOM 5159 C C . ARG B 1 57 ? -45.865 -0.918 3.519 1.00 31.10 83 ARG B C 1
ATOM 5160 O O . ARG B 1 57 ? -46.781 -1.161 4.293 1.00 33.92 83 ARG B O 1
ATOM 5168 N N . GLY B 1 58 ? -46.068 -0.461 2.289 1.00 29.76 84 GLY B N 1
ATOM 5169 C CA . GLY B 1 58 ? -47.400 -0.169 1.759 1.00 29.91 84 GLY B CA 1
ATOM 5170 C C . GLY B 1 58 ? -48.331 -1.367 1.716 1.00 29.06 84 GLY B C 1
ATOM 5171 O O . GLY B 1 58 ? -49.538 -1.193 1.708 1.00 32.74 84 GLY B O 1
ATOM 5172 N N . ILE B 1 59 ? -47.776 -2.578 1.664 1.00 29.47 85 ILE B N 1
ATOM 5173 C CA . ILE B 1 59 ? -48.535 -3.795 1.950 1.00 30.55 85 ILE B CA 1
ATOM 5174 C C . ILE B 1 59 ? -47.768 -4.583 3.014 1.00 32.03 85 ILE B C 1
ATOM 5175 O O . ILE B 1 59 ? -46.575 -4.822 2.874 1.00 30.78 85 ILE B O 1
ATOM 5180 N N . LYS B 1 60 ? -48.467 -4.956 4.084 1.00 34.52 86 LYS B N 1
ATOM 5181 C CA . LYS B 1 60 ? -47.848 -5.507 5.300 1.00 35.58 86 LYS B CA 1
ATOM 5182 C C . LYS B 1 60 ? -48.285 -6.964 5.556 1.00 35.62 86 LYS B C 1
ATOM 5183 O O . LYS B 1 60 ? -47.468 -7.781 5.969 1.00 34.95 86 LYS B O 1
ATOM 5189 N N . GLN B 1 61 ? -49.567 -7.261 5.312 1.00 33.06 87 GLN B N 1
ATOM 5190 C CA . GLN B 1 61 ? -50.181 -8.565 5.591 1.00 33.78 87 GLN B CA 1
ATOM 5191 C C . GLN B 1 61 ? -50.592 -9.288 4.302 1.00 31.77 87 GLN B C 1
ATOM 5192 O O . GLN B 1 61 ? -51.084 -8.659 3.364 1.00 29.26 87 GLN B O 1
ATOM 5198 N N . VAL B 1 62 ? -50.356 -10.604 4.254 1.00 32.08 88 VAL B N 1
ATOM 5199 C CA . VAL B 1 62 ? -50.886 -11.480 3.195 1.00 31.96 88 VAL B CA 1
ATOM 5200 C C . VAL B 1 62 ? -51.782 -12.549 3.843 1.00 33.05 88 VAL B C 1
ATOM 5201 O O . VAL B 1 62 ? -51.304 -13.532 4.439 1.00 31.16 88 VAL B O 1
ATOM 5205 N N . ARG B 1 63 ? -53.086 -12.327 3.748 1.00 32.11 89 ARG B N 1
ATOM 5206 C CA . ARG B 1 63 ? -54.061 -13.236 4.310 1.00 33.04 89 ARG B CA 1
ATOM 5207 C C . ARG B 1 63 ? -54.134 -14.482 3.435 1.00 31.94 89 ARG B C 1
ATOM 5208 O O . ARG B 1 63 ? -54.637 -14.428 2.313 1.00 32.15 89 ARG B O 1
ATOM 5216 N N . THR B 1 64 ? -53.622 -15.594 3.962 1.00 32.27 90 THR B N 1
ATOM 5217 C CA . THR B 1 64 ? -53.388 -16.805 3.180 1.00 33.39 90 THR B CA 1
ATOM 5218 C C . THR B 1 64 ? -54.259 -17.990 3.632 1.00 34.12 90 THR B C 1
ATOM 5219 O O . THR B 1 64 ? -54.172 -18.422 4.789 1.00 33.57 90 THR B O 1
ATOM 5223 N N . HIS B 1 65 ? -55.107 -18.493 2.722 1.00 34.53 91 HIS B N 1
ATOM 5224 C CA . HIS B 1 65 ? -55.919 -19.703 2.975 1.00 36.50 91 HIS B CA 1
ATOM 5225 C C . HIS B 1 65 ? -55.052 -20.963 3.000 1.00 34.90 91 HIS B C 1
ATOM 5226 O O . HIS B 1 65 ? -53.977 -21.003 2.391 1.00 32.49 91 HIS B O 1
ATOM 5233 N N . TRP B 1 66 ? -55.557 -21.992 3.678 1.00 35.86 92 TRP B N 1
ATOM 5234 C CA . TRP B 1 66 ? -54.992 -23.347 3.651 1.00 35.31 92 TRP B CA 1
ATOM 5235 C C . TRP B 1 66 ? -53.565 -23.501 4.225 1.00 35.72 92 TRP B C 1
ATOM 5236 O O . TRP B 1 66 ? -52.827 -24.404 3.835 1.00 33.66 92 TRP B O 1
ATOM 5247 N N . LEU B 1 67 ? -53.207 -22.658 5.188 1.00 34.31 93 LEU B N 1
ATOM 5248 C CA . LEU B 1 67 ? -51.893 -22.768 5.837 1.00 34.81 93 LEU B CA 1
ATOM 5249 C C . LEU B 1 67 ? -51.688 -24.114 6.522 1.00 35.88 93 LEU B C 1
ATOM 5250 O O . LEU B 1 67 ? -50.587 -24.676 6.488 1.00 35.90 93 LEU B O 1
ATOM 5255 N N . LEU B 1 68 ? -52.747 -24.647 7.114 1.00 34.95 94 LEU B N 1
ATOM 5256 C CA . LEU B 1 68 ? -52.626 -25.908 7.849 1.00 36.39 94 LEU B CA 1
ATOM 5257 C C . LEU B 1 68 ? -52.808 -27.153 6.967 1.00 36.15 94 LEU B C 1
ATOM 5258 O O . LEU B 1 68 ? -52.947 -28.261 7.484 1.00 36.73 94 LEU B O 1
ATOM 5263 N N . GLU B 1 69 ? -52.800 -26.963 5.646 1.00 39.22 95 GLU B N 1
ATOM 5264 C CA . GLU B 1 69 ? -52.547 -28.051 4.705 1.00 38.88 95 GLU B CA 1
ATOM 5265 C C . GLU B 1 69 ? -51.056 -28.141 4.372 1.00 41.53 95 GLU B C 1
ATOM 5266 O O . GLU B 1 69 ? -50.648 -29.016 3.607 1.00 38.21 95 GLU B O 1
ATOM 5272 N N . LEU B 1 70 ? -50.245 -27.238 4.927 1.00 43.26 96 LEU B N 1
ATOM 5273 C CA . LEU B 1 70 ? -48.789 -27.299 4.740 1.00 45.22 96 LEU B CA 1
ATOM 5274 C C . LEU B 1 70 ? -48.106 -28.004 5.922 1.00 45.70 96 LEU B C 1
ATOM 5275 O O . LEU B 1 70 ? -46.881 -28.008 6.032 1.00 47.09 96 LEU B O 1
ATOM 5280 N N . VAL B 1 71 ? -48.915 -28.574 6.813 1.00 43.84 97 VAL B N 1
ATOM 5281 C CA . VAL B 1 71 ? -48.452 -29.376 7.935 1.00 45.63 97 VAL B CA 1
ATOM 5282 C C . VAL B 1 71 ? -48.920 -30.826 7.716 1.00 45.26 97 VAL B C 1
ATOM 5283 O O . VAL B 1 71 ? -50.056 -31.046 7.304 1.00 44.17 97 VAL B O 1
ATOM 5287 N N . THR B 1 72 ? -48.047 -31.799 7.970 1.00 45.80 98 THR B N 1
ATOM 5288 C CA . THR B 1 72 ? -48.440 -33.222 7.980 1.00 50.05 98 THR B CA 1
ATOM 5289 C C . THR B 1 72 ? -48.261 -33.781 9.395 1.00 49.71 98 THR B C 1
ATOM 5290 O O . THR B 1 72 ? -47.575 -33.166 10.220 1.00 45.99 98 THR B O 1
ATOM 5294 N N . THR B 1 73 ? -48.865 -34.945 9.667 1.00 53.24 99 THR B N 1
ATOM 5295 C CA . THR B 1 73 ? -48.809 -35.577 10.999 1.00 56.48 99 THR B CA 1
ATOM 5296 C C . THR B 1 73 ? -48.266 -37.003 10.967 1.00 56.96 99 THR B C 1
ATOM 5297 O O . THR B 1 73 ? -47.432 -37.342 10.137 1.00 58.22 99 THR B O 1
ATOM 5301 N N . LEU B 1 81 ? -48.778 -37.791 18.910 1.00 61.27 107 LEU B N 1
ATOM 5302 C CA . LEU B 1 81 ? -48.908 -37.156 17.599 1.00 62.77 107 LEU B CA 1
ATOM 5303 C C . LEU B 1 81 ? -47.798 -36.126 17.352 1.00 59.98 107 LEU B C 1
ATOM 5304 O O . LEU B 1 81 ? -47.582 -35.228 18.161 1.00 60.17 107 LEU B O 1
ATOM 5309 N N . SER B 1 82 ? -47.096 -36.278 16.231 1.00 59.07 108 SER B N 1
ATOM 5310 C CA . SER B 1 82 ? -46.049 -35.346 15.817 1.00 59.48 108 SER B CA 1
ATOM 5311 C C . SER B 1 82 ? -46.467 -34.603 14.554 1.00 58.15 108 SER B C 1
ATOM 5312 O O . SER B 1 82 ? -47.346 -35.057 13.822 1.00 59.88 108 SER B O 1
ATOM 5315 N N . TYR B 1 83 ? -45.822 -33.467 14.299 1.00 55.31 109 TYR B N 1
ATOM 5316 C CA . TYR B 1 83 ? -46.137 -32.633 13.142 1.00 54.01 109 TYR B CA 1
ATOM 5317 C C . TYR B 1 83 ? -44.875 -32.299 12.359 1.00 52.30 109 TYR B C 1
ATOM 5318 O O . TYR B 1 83 ? -43.845 -31.960 12.939 1.00 55.44 109 TYR B O 1
ATOM 5327 N N . ASN B 1 84 ? -44.963 -32.417 11.039 1.00 50.29 110 ASN B N 1
ATOM 5328 C CA . ASN B 1 84 ? -43.918 -31.948 10.130 1.00 49.05 110 ASN B CA 1
ATOM 5329 C C . ASN B 1 84 ? -44.366 -30.576 9.619 1.00 45.08 110 ASN B C 1
ATOM 5330 O O . ASN B 1 84 ? -45.392 -30.460 8.950 1.00 40.34 110 ASN B O 1
ATOM 5335 N N . PHE B 1 85 ? -43.602 -29.542 9.963 1.00 42.69 111 PHE B N 1
ATOM 5336 C CA . PHE B 1 85 ? -43.935 -28.160 9.617 1.00 42.49 111 PHE B CA 1
ATOM 5337 C C . PHE B 1 85 ? -43.147 -27.654 8.404 1.00 43.64 111 PHE B C 1
ATOM 5338 O O . PHE B 1 85 ? -43.171 -26.457 8.102 1.00 45.79 111 PHE B O 1
ATOM 5346 N N . THR B 1 86 ? -42.448 -28.554 7.713 1.00 43.48 112 THR B N 1
ATOM 5347 C CA . THR B 1 86 ? -41.480 -28.169 6.679 1.00 41.39 112 THR B CA 1
ATOM 5348 C C . THR B 1 86 ? -42.048 -27.202 5.657 1.00 39.37 112 THR B C 1
ATOM 5349 O O . THR B 1 86 ? -41.451 -26.181 5.395 1.00 36.36 112 THR B O 1
ATOM 5353 N N . HIS B 1 87 ? -43.203 -27.521 5.089 1.00 40.46 113 HIS B N 1
ATOM 5354 C CA . HIS B 1 87 ? -43.787 -26.671 4.060 1.00 40.51 113 HIS B CA 1
ATOM 5355 C C . HIS B 1 87 ? -44.223 -25.314 4.617 1.00 38.29 113 HIS B C 1
ATOM 5356 O O . HIS B 1 87 ? -43.979 -24.279 3.989 1.00 36.12 113 HIS B O 1
ATOM 5363 N N . LEU B 1 88 ? -44.829 -25.322 5.803 1.00 34.98 114 LEU B N 1
ATOM 5364 C CA . LEU B 1 88 ? -45.255 -24.090 6.467 1.00 34.25 114 LEU B CA 1
ATOM 5365 C C . LEU B 1 88 ? -44.066 -23.195 6.780 1.00 33.32 114 LEU B C 1
ATOM 5366 O O . LEU B 1 88 ? -44.137 -21.989 6.561 1.00 33.31 114 LEU B O 1
ATOM 5371 N N . ASP B 1 89 ? -42.984 -23.785 7.288 1.00 34.74 115 ASP B N 1
ATOM 5372 C CA . ASP B 1 89 ? -41.724 -23.066 7.495 1.00 35.16 115 ASP B CA 1
ATOM 5373 C C . ASP B 1 89 ? -41.292 -22.339 6.208 1.00 36.75 115 ASP B C 1
ATOM 5374 O O . ASP B 1 89 ? -40.906 -21.164 6.243 1.00 36.23 115 ASP B O 1
ATOM 5379 N N . GLY B 1 90 ? -41.344 -23.060 5.082 1.00 36.14 116 GLY B N 1
ATOM 5380 C CA . GLY B 1 90 ? -40.966 -22.518 3.781 1.00 36.48 116 GLY B CA 1
ATOM 5381 C C . GLY B 1 90 ? -41.809 -21.314 3.374 1.00 37.33 116 GLY B C 1
ATOM 5382 O O . GLY B 1 90 ? -41.282 -20.313 2.875 1.00 33.93 116 GLY B O 1
ATOM 5383 N N . TYR B 1 91 ? -43.120 -21.394 3.597 1.00 35.89 117 TYR B N 1
ATOM 5384 C CA . TYR B 1 91 ? -43.994 -20.290 3.211 1.00 34.89 117 TYR B CA 1
ATOM 5385 C C . TYR B 1 91 ? -43.794 -19.080 4.123 1.00 34.15 117 TYR B C 1
ATOM 5386 O O . TYR B 1 91 ? -43.682 -17.957 3.631 1.00 34.47 117 TYR B O 1
ATOM 5395 N N . LEU B 1 92 ? -43.747 -19.302 5.437 1.00 33.20 118 LEU B N 1
ATOM 5396 C CA . LEU B 1 92 ? -43.619 -18.191 6.382 1.00 33.41 118 LEU B CA 1
ATOM 5397 C C . LEU B 1 92 ? -42.253 -17.519 6.262 1.00 34.11 118 LEU B C 1
ATOM 5398 O O . LEU B 1 92 ? -42.149 -16.308 6.446 1.00 31.64 118 LEU B O 1
ATOM 5403 N N . ASP B 1 93 ? -41.216 -18.300 5.952 1.00 33.54 119 ASP B N 1
ATOM 5404 C CA . ASP B 1 93 ? -39.887 -17.742 5.697 1.00 34.94 119 ASP B CA 1
ATOM 5405 C C . ASP B 1 93 ? -39.905 -16.859 4.445 1.00 33.88 119 ASP B C 1
ATOM 5406 O O . ASP B 1 93 ? -39.234 -15.839 4.396 1.00 31.37 119 ASP B O 1
ATOM 5411 N N . LEU B 1 94 ? -40.669 -17.260 3.435 1.00 34.84 120 LEU B N 1
ATOM 5412 C CA . LEU B 1 94 ? -40.828 -16.466 2.221 1.00 35.10 120 LEU B CA 1
ATOM 5413 C C . LEU B 1 94 ? -41.545 -15.124 2.477 1.00 33.62 120 LEU B C 1
ATOM 5414 O O . LEU B 1 94 ? -41.132 -14.084 1.961 1.00 32.86 120 LEU B O 1
ATOM 5419 N N . LEU B 1 95 ? -42.604 -15.137 3.280 1.00 34.86 121 LEU B N 1
ATOM 5420 C CA . LEU B 1 95 ? -43.225 -13.863 3.721 1.00 35.97 121 LEU B CA 1
ATOM 5421 C C . LEU B 1 95 ? -42.197 -13.000 4.458 1.00 37.92 121 LEU B C 1
ATOM 5422 O O . LEU B 1 95 ? -42.035 -11.812 4.171 1.00 38.34 121 LEU B O 1
ATOM 5427 N N . ARG B 1 96 ? -41.479 -13.616 5.389 1.00 38.51 122 ARG B N 1
ATOM 5428 C CA . ARG B 1 96 ? -40.524 -12.905 6.229 1.00 42.36 122 ARG B CA 1
ATOM 5429 C C . ARG B 1 96 ? -39.440 -12.228 5.391 1.00 40.01 122 ARG B C 1
ATOM 5430 O O . ARG B 1 96 ? -39.090 -11.071 5.627 1.00 40.23 122 ARG B O 1
ATOM 5438 N N . GLU B 1 97 ? -38.930 -12.957 4.406 1.00 39.98 123 GLU B N 1
ATOM 5439 C CA . GLU B 1 97 ? -37.916 -12.458 3.493 1.00 40.19 123 GLU B CA 1
ATOM 5440 C C . GLU B 1 97 ? -38.384 -11.213 2.749 1.00 39.35 123 GLU B C 1
ATOM 5441 O O . GLU B 1 97 ? -37.589 -10.332 2.432 1.00 39.58 123 GLU B O 1
ATOM 5447 N N . ASN B 1 98 ? -39.682 -11.135 2.489 1.00 37.71 124 ASN B N 1
ATOM 5448 C CA . ASN B 1 98 ? -40.272 -9.988 1.793 1.00 36.13 124 ASN B CA 1
ATOM 5449 C C . ASN B 1 98 ? -40.865 -8.906 2.703 1.00 35.85 124 ASN B C 1
ATOM 5450 O O . ASN B 1 98 ? -41.571 -8.007 2.224 1.00 34.82 124 ASN B O 1
ATOM 5455 N N . GLN B 1 99 ? -40.551 -8.975 4.001 1.00 34.99 125 GLN B N 1
ATOM 5456 C CA . GLN B 1 99 ? -41.044 -8.019 5.022 1.00 36.18 125 GLN B CA 1
ATOM 5457 C C . GLN B 1 99 ? -42.582 -8.014 5.163 1.00 34.62 125 GLN B C 1
ATOM 5458 O O . GLN B 1 99 ? -43.194 -6.967 5.436 1.00 33.00 125 GLN B O 1
ATOM 5464 N N . LEU B 1 100 ? -43.177 -9.195 4.997 1.00 34.26 126 LEU B N 1
ATOM 5465 C CA . LEU B 1 100 ? -44.618 -9.386 5.054 1.00 34.76 126 LEU B CA 1
ATOM 5466 C C . LEU B 1 100 ? -44.967 -10.259 6.247 1.00 33.95 126 LEU B C 1
ATOM 5467 O O . LEU B 1 100 ? -44.128 -11.022 6.715 1.00 34.61 126 LEU B O 1
ATOM 5472 N N . LEU B 1 101 ? -46.209 -10.144 6.716 1.00 32.96 127 LEU B N 1
ATOM 5473 C CA . LEU B 1 101 ? -46.749 -10.957 7.811 1.00 32.95 127 LEU B CA 1
ATOM 5474 C C . LEU B 1 101 ? -47.880 -11.831 7.297 1.00 33.68 127 LEU B C 1
ATOM 5475 O O . LEU B 1 101 ? -48.655 -11.387 6.445 1.00 33.71 127 LEU B O 1
ATOM 5480 N N . PRO B 1 102 ? -48.021 -13.050 7.835 1.00 33.42 128 PRO B N 1
ATOM 5481 C CA . PRO B 1 102 ? -49.169 -13.838 7.433 1.00 33.80 128 PRO B CA 1
ATOM 5482 C C . PRO B 1 102 ? -50.441 -13.308 8.087 1.00 33.15 128 PRO B C 1
ATOM 5483 O O . PRO B 1 102 ? -50.419 -12.918 9.254 1.00 32.09 128 PRO B O 1
ATOM 5487 N N . GLY B 1 103 ? -51.522 -13.252 7.321 1.00 33.32 129 GLY B N 1
ATOM 5488 C CA . GLY B 1 103 ? -52.866 -13.224 7.896 1.00 31.80 129 GLY B CA 1
ATOM 5489 C C . GLY B 1 103 ? -53.126 -14.698 8.149 1.00 32.40 129 GLY B C 1
ATOM 5490 O O . GLY B 1 103 ? -53.478 -15.439 7.218 1.00 32.08 129 GLY B O 1
ATOM 5491 N N . PHE B 1 104 ? -52.875 -15.137 9.384 1.00 32.53 130 PHE B N 1
ATOM 5492 C CA . PHE B 1 104 ? -52.739 -16.567 9.665 1.00 32.23 130 PHE B CA 1
ATOM 5493 C C . PHE B 1 104 ? -54.101 -17.193 9.969 1.00 31.74 130 PHE B C 1
ATOM 5494 O O . PHE B 1 104 ? -54.489 -17.339 11.131 1.00 30.82 130 PHE B O 1
ATOM 5502 N N . GLU B 1 105 ? -54.815 -17.572 8.914 1.00 31.51 131 GLU B N 1
ATOM 5503 C CA . GLU B 1 105 ? -56.046 -18.326 9.081 1.00 33.54 131 GLU B CA 1
ATOM 5504 C C . GLU B 1 105 ? -55.721 -19.752 9.528 1.00 33.07 131 GLU B C 1
ATOM 5505 O O . GLU B 1 105 ? -54.927 -20.452 8.896 1.00 32.69 131 GLU B O 1
ATOM 5511 N N . LEU B 1 106 ? -56.330 -20.172 10.630 1.00 32.00 132 LEU B N 1
ATOM 5512 C CA . LEU B 1 106 ? -56.097 -21.513 11.178 1.00 33.03 132 LEU B CA 1
ATOM 5513 C C . LEU B 1 106 ? -57.004 -22.497 10.404 1.00 34.46 132 LEU B C 1
ATOM 5514 O O . LEU B 1 106 ? -58.051 -22.936 10.887 1.00 33.69 132 LEU B O 1
ATOM 5519 N N . MET B 1 107 ? -56.566 -22.819 9.188 1.00 34.03 133 MET B N 1
ATOM 5520 C CA . MET B 1 107 ? -57.428 -23.389 8.152 1.00 34.43 133 MET B CA 1
ATOM 5521 C C . MET B 1 107 ? -56.725 -24.534 7.442 1.00 33.75 133 MET B C 1
ATOM 5522 O O . MET B 1 107 ? -55.730 -24.324 6.779 1.00 35.56 133 MET B O 1
ATOM 5527 N N . GLY B 1 108 ? -57.254 -25.742 7.587 1.00 35.13 134 GLY B N 1
ATOM 5528 C CA . GLY B 1 108 ? -56.635 -26.943 7.020 1.00 36.20 134 GLY B CA 1
ATOM 5529 C C . GLY B 1 108 ? -56.897 -28.160 7.890 1.00 36.05 134 GLY B C 1
ATOM 5530 O O . GLY B 1 108 ? -57.328 -28.030 9.023 1.00 38.92 134 GLY B O 1
ATOM 5531 N N . SER B 1 109 ? -56.650 -29.342 7.340 1.00 37.78 135 SER B N 1
ATOM 5532 C CA . SER B 1 109 ? -56.890 -30.613 8.027 1.00 39.84 135 SER B CA 1
ATOM 5533 C C . SER B 1 109 ? -55.582 -31.305 8.438 1.00 41.80 135 SER B C 1
ATOM 5534 O O . SER B 1 109 ? -55.598 -32.437 8.959 1.00 39.18 135 SER B O 1
ATOM 5537 N N . ALA B 1 110 ? -54.461 -30.631 8.207 1.00 42.04 136 ALA B N 1
ATOM 5538 C CA . ALA B 1 110 ? -53.141 -31.210 8.437 1.00 43.64 136 ALA B CA 1
ATOM 5539 C C . ALA B 1 110 ? -52.960 -32.451 7.554 1.00 44.90 136 ALA B C 1
ATOM 5540 O O . ALA B 1 110 ? -52.512 -33.502 8.019 1.00 43.71 136 ALA B O 1
ATOM 5542 N N . SER B 1 111 ? -53.327 -32.300 6.280 1.00 46.85 137 SER B N 1
ATOM 5543 C CA . SER B 1 111 ? -53.233 -33.358 5.270 1.00 48.43 137 SER B CA 1
ATOM 5544 C C . SER B 1 111 ? -54.088 -34.575 5.617 1.00 49.40 137 SER B C 1
ATOM 5545 O O . SER B 1 111 ? -53.611 -35.707 5.589 1.00 50.12 137 SER B O 1
ATOM 5548 N N . GLY B 1 112 ? -55.346 -34.333 5.961 1.00 48.32 138 GLY B N 1
ATOM 5549 C CA . GLY B 1 112 ? -56.304 -35.409 6.202 1.00 48.99 138 GLY B CA 1
ATOM 5550 C C . GLY B 1 112 ? -56.481 -35.884 7.635 1.00 48.58 138 GLY B C 1
ATOM 5551 O O . GLY B 1 112 ? -57.379 -36.688 7.893 1.00 47.91 138 GLY B O 1
ATOM 5552 N N . HIS B 1 113 ? -55.663 -35.403 8.576 1.00 45.95 139 HIS B N 1
ATOM 5553 C CA . HIS B 1 113 ? -55.755 -35.904 9.950 1.00 45.18 139 HIS B CA 1
ATOM 5554 C C . HIS B 1 113 ? -57.062 -35.500 10.625 1.00 45.34 139 HIS B C 1
ATOM 5555 O O . HIS B 1 113 ? -57.723 -36.340 11.241 1.00 44.12 139 HIS B O 1
ATOM 5562 N N . PHE B 1 114 ? -57.418 -34.220 10.528 1.00 42.53 140 PHE B N 1
ATOM 5563 C CA . PHE B 1 114 ? -58.604 -33.710 11.208 1.00 42.86 140 PHE B CA 1
ATOM 5564 C C . PHE B 1 114 ? -59.820 -33.838 10.290 1.00 40.78 140 PHE B C 1
ATOM 5565 O O . PHE B 1 114 ? -59.775 -33.429 9.131 1.00 39.33 140 PHE B O 1
ATOM 5573 N N . THR B 1 115 ? -60.890 -34.424 10.824 1.00 40.27 141 THR B N 1
ATOM 5574 C CA . THR B 1 115 ? -62.105 -34.717 10.066 1.00 39.98 141 THR B CA 1
ATOM 5575 C C . THR B 1 115 ? -63.403 -34.354 10.790 1.00 41.59 141 THR B C 1
ATOM 5576 O O . THR B 1 115 ? -64.450 -34.284 10.155 1.00 43.02 141 THR B O 1
ATOM 5580 N N . ASP B 1 116 ? -63.350 -34.126 12.099 1.00 42.57 142 ASP B N 1
ATOM 5581 C CA . ASP B 1 116 ? -64.567 -34.012 12.898 1.00 45.03 142 ASP B CA 1
ATOM 5582 C C . ASP B 1 116 ? -64.291 -33.231 14.182 1.00 44.05 142 ASP B C 1
ATOM 5583 O O . ASP B 1 116 ? -63.658 -33.758 15.107 1.00 45.52 142 ASP B O 1
ATOM 5588 N N . PHE B 1 117 ? -64.801 -31.996 14.242 1.00 40.78 143 PHE B N 1
ATOM 5589 C CA . PHE B 1 117 ? -64.603 -31.120 15.401 1.00 39.83 143 PHE B CA 1
ATOM 5590 C C . PHE B 1 117 ? -65.654 -31.269 16.511 1.00 42.08 143 PHE B C 1
ATOM 5591 O O . PHE B 1 117 ? -65.691 -30.462 17.447 1.00 37.00 143 PHE B O 1
ATOM 5599 N N . GLU B 1 118 ? -66.492 -32.307 16.419 1.00 44.72 144 GLU B N 1
ATOM 5600 C CA . GLU B 1 118 ? -67.243 -32.783 17.587 1.00 46.42 144 GLU B CA 1
ATOM 5601 C C . GLU B 1 118 ? -66.632 -34.063 18.184 1.00 46.92 144 GLU B C 1
ATOM 5602 O O . GLU B 1 118 ? -67.146 -34.589 19.161 1.00 45.91 144 GLU B O 1
ATOM 5608 N N . ASP B 1 119 ? -65.540 -34.549 17.593 1.00 47.89 145 ASP B N 1
ATOM 5609 C CA . ASP B 1 119 ? -64.736 -35.635 18.163 1.00 49.02 145 ASP B CA 1
ATOM 5610 C C . ASP B 1 119 ? -63.785 -35.028 19.204 1.00 53.37 145 ASP B C 1
ATOM 5611 O O . ASP B 1 119 ? -62.798 -34.365 18.851 1.00 52.38 145 ASP B O 1
ATOM 5616 N N . LYS B 1 120 ? -64.091 -35.279 20.477 1.00 52.20 146 LYS B N 1
ATOM 5617 C CA . LYS B 1 120 ? -63.367 -34.715 21.616 1.00 54.65 146 LYS B CA 1
ATOM 5618 C C . LYS B 1 120 ? -61.852 -34.850 21.494 1.00 56.15 146 LYS B C 1
ATOM 5619 O O . LYS B 1 120 ? -61.105 -33.921 21.814 1.00 56.38 146 LYS B O 1
ATOM 5625 N N . GLN B 1 121 ? -61.397 -36.002 21.019 1.00 53.87 147 GLN B N 1
ATOM 5626 C CA . GLN B 1 121 ? -59.967 -36.250 20.918 1.00 56.06 147 GLN B CA 1
ATOM 5627 C C . GLN B 1 121 ? -59.329 -35.363 19.842 1.00 52.59 147 GLN B C 1
ATOM 5628 O O . GLN B 1 121 ? -58.208 -34.876 20.009 1.00 48.36 147 GLN B O 1
ATOM 5634 N N . GLN B 1 122 ? -60.044 -35.152 18.746 1.00 48.05 148 GLN B N 1
ATOM 5635 C CA . GLN B 1 122 ? -59.552 -34.264 17.694 1.00 47.47 148 GLN B CA 1
ATOM 5636 C C . GLN B 1 122 ? -59.495 -32.798 18.158 1.00 43.48 148 GLN B C 1
ATOM 5637 O O . GLN B 1 122 ? -58.563 -32.078 17.808 1.00 42.30 148 GLN B O 1
ATOM 5643 N N . VAL B 1 123 ? -60.483 -32.382 18.948 1.00 41.86 149 VAL B N 1
ATOM 5644 C CA . VAL B 1 123 ? -60.547 -31.014 19.484 1.00 44.01 149 VAL B CA 1
ATOM 5645 C C . VAL B 1 123 ? -59.333 -30.722 20.381 1.00 45.34 149 VAL B C 1
ATOM 5646 O O . VAL B 1 123 ? -58.734 -29.650 20.295 1.00 43.76 149 VAL B O 1
ATOM 5650 N N . PHE B 1 124 ? -58.972 -31.687 21.226 1.00 44.66 150 PHE B N 1
ATOM 5651 C CA . PHE B 1 124 ? -57.773 -31.572 22.052 1.00 43.97 150 PHE B CA 1
ATOM 5652 C C . PHE B 1 124 ? -56.518 -31.553 21.203 1.00 41.33 150 PHE B C 1
ATOM 5653 O O . PHE B 1 124 ? -55.605 -30.780 21.476 1.00 38.84 150 PHE B O 1
ATOM 5661 N N . GLU B 1 125 ? -56.477 -32.416 20.191 1.00 40.73 151 GLU B N 1
ATOM 5662 C CA . GLU B 1 125 ? -55.346 -32.474 19.264 1.00 40.89 151 GLU B CA 1
ATOM 5663 C C . GLU B 1 125 ? -55.179 -31.168 18.490 1.00 39.22 151 GLU B C 1
ATOM 5664 O O . GLU B 1 125 ? -54.051 -30.736 18.248 1.00 41.18 151 GLU B O 1
ATOM 5670 N N . TRP B 1 126 ? -56.297 -30.555 18.101 1.00 37.66 152 TRP B N 1
ATOM 5671 C CA . TRP B 1 126 ? -56.268 -29.263 17.415 1.00 39.25 152 TRP B CA 1
ATOM 5672 C C . TRP B 1 126 ? -55.604 -28.194 18.285 1.00 38.43 152 TRP B C 1
ATOM 5673 O O . TRP B 1 126 ? -54.731 -27.464 17.821 1.00 38.27 152 TRP B O 1
ATOM 5684 N N . LYS B 1 127 ? -56.036 -28.108 19.540 1.00 38.36 153 LYS B N 1
ATOM 5685 C CA . LYS B 1 127 ? -55.431 -27.214 20.507 1.00 40.81 153 LYS B CA 1
ATOM 5686 C C . LYS B 1 127 ? -53.905 -27.425 20.599 1.00 42.43 153 LYS B C 1
ATOM 5687 O O . LYS B 1 127 ? -53.138 -26.455 20.623 1.00 39.88 153 LYS B O 1
ATOM 5693 N N . ASP B 1 128 ? -53.470 -28.685 20.640 1.00 40.86 154 ASP B N 1
ATOM 5694 C CA . ASP B 1 128 ? -52.033 -28.993 20.671 1.00 43.11 154 ASP B CA 1
ATOM 5695 C C . ASP B 1 128 ? -51.301 -28.592 19.383 1.00 39.99 154 ASP B C 1
ATOM 5696 O O . ASP B 1 128 ? -50.183 -28.088 19.451 1.00 37.54 154 ASP B O 1
ATOM 5701 N N . LEU B 1 129 ? -51.926 -28.817 18.222 1.00 40.25 155 LEU B N 1
ATOM 5702 C CA . LEU B 1 129 ? -51.347 -28.368 16.946 1.00 38.51 155 LEU B CA 1
ATOM 5703 C C . LEU B 1 129 ? -51.131 -26.847 16.979 1.00 38.35 155 LEU B C 1
ATOM 5704 O O . LEU B 1 129 ? -50.076 -26.359 16.572 1.00 36.86 155 LEU B O 1
ATOM 5709 N N . VAL B 1 130 ? -52.137 -26.114 17.459 1.00 36.31 156 VAL B N 1
ATOM 5710 C CA . VAL B 1 130 ? -52.080 -24.660 17.492 1.00 36.22 156 VAL B CA 1
ATOM 5711 C C . VAL B 1 130 ? -51.014 -24.162 18.477 1.00 36.39 156 VAL B C 1
ATOM 5712 O O . VAL B 1 130 ? -50.260 -23.245 18.159 1.00 34.88 156 VAL B O 1
ATOM 5716 N N . SER B 1 131 ? -50.956 -24.765 19.666 1.00 37.79 157 SER B N 1
ATOM 5717 C CA . SER B 1 131 ? -49.889 -24.470 20.622 1.00 38.93 157 SER B CA 1
ATOM 5718 C C . SER B 1 131 ? -48.517 -24.751 20.034 1.00 39.69 157 SER B C 1
ATOM 5719 O O . SER B 1 131 ? -47.590 -23.935 20.181 1.00 38.91 157 SER B O 1
ATOM 5722 N N . SER B 1 132 ? -48.390 -25.903 19.377 1.00 39.69 158 SER B N 1
ATOM 5723 C CA . SER B 1 132 ? -47.110 -26.328 18.829 1.00 40.09 158 SER B CA 1
ATOM 5724 C C . SER B 1 132 ? -46.618 -25.349 17.768 1.00 37.82 158 SER B C 1
ATOM 5725 O O . SER B 1 132 ? -45.466 -24.918 17.807 1.00 35.98 158 SER B O 1
ATOM 5728 N N . LEU B 1 133 ? -47.488 -24.988 16.834 1.00 36.98 159 LEU B N 1
ATOM 5729 C CA . LEU B 1 133 ? -47.087 -24.112 15.738 1.00 37.71 159 LEU B CA 1
ATOM 5730 C C . LEU B 1 133 ? -46.791 -22.712 16.239 1.00 34.86 159 LEU B C 1
ATOM 5731 O O . LEU B 1 133 ? -45.797 -22.111 15.818 1.00 32.98 159 LEU B O 1
ATOM 5736 N N . ALA B 1 134 ? -47.625 -22.203 17.148 1.00 35.61 160 ALA B N 1
ATOM 5737 C CA . ALA B 1 134 ? -47.378 -20.892 17.742 1.00 37.45 160 ALA B CA 1
ATOM 5738 C C . ALA B 1 134 ? -45.996 -20.830 18.414 1.00 38.84 160 ALA B C 1
ATOM 5739 O O . ALA B 1 134 ? -45.193 -19.944 18.109 1.00 39.85 160 ALA B O 1
ATOM 5741 N N . ARG B 1 135 ? -45.720 -21.785 19.303 1.00 38.58 161 ARG B N 1
ATOM 5742 C CA . ARG B 1 135 ? -44.414 -21.847 19.984 1.00 36.63 161 ARG B CA 1
ATOM 5743 C C . ARG B 1 135 ? -43.272 -21.969 18.994 1.00 35.22 161 ARG B C 1
ATOM 5744 O O . ARG B 1 135 ? -42.236 -21.352 19.158 1.00 35.16 161 ARG B O 1
ATOM 5752 N N . ARG B 1 136 ? -43.474 -22.751 17.947 1.00 33.16 162 ARG B N 1
ATOM 5753 C CA . ARG B 1 136 ? -42.447 -22.916 16.944 1.00 34.48 162 ARG B CA 1
ATOM 5754 C C . ARG B 1 136 ? -42.070 -21.563 16.356 1.00 35.88 162 ARG B C 1
ATOM 5755 O O . ARG B 1 136 ? -40.891 -21.206 16.319 1.00 36.66 162 ARG B O 1
ATOM 5763 N N . TYR B 1 137 ? -43.068 -20.795 15.920 1.00 37.71 163 TYR B N 1
ATOM 5764 C CA . TYR B 1 137 ? -42.787 -19.534 15.227 1.00 36.32 163 TYR B CA 1
ATOM 5765 C C . TYR B 1 137 ? -42.360 -18.404 16.170 1.00 35.03 163 TYR B C 1
ATOM 5766 O O . TYR B 1 137 ? -41.578 -17.542 15.770 1.00 33.17 163 TYR B O 1
ATOM 5775 N N . ILE B 1 138 ? -42.820 -18.439 17.423 1.00 33.88 164 ILE B N 1
ATOM 5776 C CA . ILE B 1 138 ? -42.241 -17.596 18.480 1.00 34.05 164 ILE B CA 1
ATOM 5777 C C . ILE B 1 138 ? -40.749 -17.896 18.630 1.00 35.30 164 ILE B C 1
ATOM 5778 O O . ILE B 1 138 ? -39.944 -16.987 18.771 1.00 36.13 164 ILE B O 1
ATOM 5783 N N . GLY B 1 139 ? -40.388 -19.174 18.615 1.00 36.10 165 GLY B N 1
ATOM 5784 C CA . GLY B 1 139 ? -38.990 -19.578 18.633 1.00 36.56 165 GLY B CA 1
ATOM 5785 C C . GLY B 1 139 ? -38.223 -19.169 17.382 1.00 36.31 165 GLY B C 1
ATOM 5786 O O . GLY B 1 139 ? -37.070 -18.772 17.475 1.00 33.83 165 GLY B O 1
ATOM 5787 N N . ARG B 1 140 ? -38.864 -19.265 16.217 1.00 35.95 166 ARG B N 1
ATOM 5788 C CA . ARG B 1 140 ? -38.215 -18.969 14.932 1.00 37.71 166 ARG B CA 1
ATOM 5789 C C . ARG B 1 140 ? -38.049 -17.463 14.659 1.00 37.91 166 ARG B C 1
ATOM 5790 O O . ARG B 1 140 ? -37.004 -17.036 14.166 1.00 38.07 166 ARG B O 1
ATOM 5798 N N . TYR B 1 141 ? -39.060 -16.658 14.995 1.00 37.63 167 TYR B N 1
ATOM 5799 C CA . TYR B 1 141 ? -39.040 -15.223 14.678 1.00 37.56 167 TYR B CA 1
ATOM 5800 C C . TYR B 1 141 ? -39.037 -14.286 15.889 1.00 37.85 167 TYR B C 1
ATOM 5801 O O . TYR B 1 141 ? -38.843 -13.083 15.725 1.00 37.55 167 TYR B O 1
ATOM 5810 N N . GLY B 1 142 ? -39.272 -14.814 17.088 1.00 38.48 168 GLY B N 1
ATOM 5811 C CA . GLY B 1 142 ? -39.423 -13.984 18.289 1.00 38.97 168 GLY B CA 1
ATOM 5812 C C . GLY B 1 142 ? -40.871 -13.631 18.613 1.00 39.09 168 GLY B C 1
ATOM 5813 O O . GLY B 1 142 ? -41.700 -13.438 17.713 1.00 38.91 168 GLY B O 1
ATOM 5814 N N . LEU B 1 143 ? -41.164 -13.538 19.905 1.00 38.88 169 LEU B N 1
ATOM 5815 C CA . LEU B 1 143 ? -42.503 -13.206 20.391 1.00 38.74 169 LEU B CA 1
ATOM 5816 C C . LEU B 1 143 ? -43.005 -11.856 19.877 1.00 38.07 169 LEU B C 1
ATOM 5817 O O . LEU B 1 143 ? -44.180 -11.716 19.524 1.00 33.91 169 LEU B O 1
ATOM 5822 N N . ALA B 1 144 ? -42.122 -10.861 19.861 1.00 37.21 170 ALA B N 1
ATOM 5823 C CA . ALA B 1 144 ? -42.514 -9.516 19.465 1.00 37.43 170 ALA B CA 1
ATOM 5824 C C . ALA B 1 144 ? -43.076 -9.542 18.047 1.00 37.02 170 ALA B C 1
ATOM 5825 O O . ALA B 1 144 ? -44.152 -8.984 17.797 1.00 38.36 170 ALA B O 1
ATOM 5827 N N . HIS B 1 145 ? -42.362 -10.208 17.141 1.00 33.04 171 HIS B N 1
ATOM 5828 C CA . HIS B 1 145 ? -42.837 -10.370 15.771 1.00 34.82 171 HIS B CA 1
ATOM 5829 C C . HIS B 1 145 ? -44.150 -11.170 15.644 1.00 31.13 171 HIS B C 1
ATOM 5830 O O . HIS B 1 145 ? -45.094 -10.723 14.999 1.00 32.49 171 HIS B O 1
ATOM 5837 N N . VAL B 1 146 ? -44.213 -12.348 16.250 1.00 32.77 172 VAL B N 1
ATOM 5838 C CA . VAL B 1 146 ? -45.393 -13.223 16.085 1.00 32.90 172 VAL B CA 1
ATOM 5839 C C . VAL B 1 146 ? -46.660 -12.638 16.752 1.00 34.47 172 VAL B C 1
ATOM 5840 O O . VAL B 1 146 ? -47.772 -12.915 16.300 1.00 35.81 172 VAL B O 1
ATOM 5844 N N . SER B 1 147 ? -46.491 -11.810 17.785 1.00 32.47 173 SER B N 1
ATOM 5845 C CA . SER B 1 147 ? -47.615 -11.125 18.425 1.00 34.75 173 SER B CA 1
ATOM 5846 C C . SER B 1 147 ? -48.311 -10.091 17.518 1.00 34.21 173 SER B C 1
ATOM 5847 O O . SER B 1 147 ? -49.417 -9.653 17.819 1.00 31.53 173 SER B O 1
ATOM 5850 N N . LYS B 1 148 ? -47.661 -9.695 16.426 1.00 33.54 174 LYS B N 1
ATOM 5851 C CA . LYS B 1 148 ? -48.285 -8.802 15.452 1.00 36.08 174 LYS B CA 1
ATOM 5852 C C . LYS B 1 148 ? -49.205 -9.521 14.462 1.00 34.55 174 LYS B C 1
ATOM 5853 O O . LYS B 1 148 ? -49.966 -8.872 13.763 1.00 35.89 174 LYS B O 1
ATOM 5859 N N . TRP B 1 149 ? -49.147 -10.851 14.423 1.00 34.54 175 TRP B N 1
ATOM 5860 C CA . TRP B 1 149 ? -49.941 -11.640 13.475 1.00 33.64 175 TRP B CA 1
ATOM 5861 C C . TRP B 1 149 ? -51.423 -11.696 13.842 1.00 31.63 175 TRP B C 1
ATOM 5862 O O . TRP B 1 149 ? -51.793 -11.940 14.999 1.00 29.52 175 TRP B O 1
ATOM 5873 N N . ASN B 1 150 ? -52.260 -11.488 12.833 1.00 31.06 176 ASN B N 1
ATOM 5874 C CA . ASN B 1 150 ? -53.691 -11.707 12.952 1.00 30.38 176 ASN B CA 1
ATOM 5875 C C . ASN B 1 150 ? -53.987 -13.185 12.738 1.00 31.69 176 ASN B C 1
ATOM 5876 O O . ASN B 1 150 ? -54.232 -13.617 11.590 1.00 32.88 176 ASN B O 1
ATOM 5881 N N . PHE B 1 151 ? -53.967 -13.961 13.819 1.00 32.55 177 PHE B N 1
ATOM 5882 C CA . PHE B 1 151 ? -54.503 -15.323 13.763 1.00 33.50 177 PHE B CA 1
ATOM 5883 C C . PHE B 1 151 ? -56.008 -15.196 13.604 1.00 34.51 177 PHE B C 1
ATOM 5884 O O . PHE B 1 151 ? -56.633 -14.314 14.202 1.00 33.20 177 PHE B O 1
ATOM 5892 N N . GLU B 1 152 ? -56.577 -16.063 12.776 1.00 36.17 178 GLU B N 1
ATOM 5893 C CA . GLU B 1 152 ? -57.974 -15.934 12.384 1.00 35.55 178 GLU B CA 1
ATOM 5894 C C . GLU B 1 152 ? -58.569 -17.326 12.204 1.00 35.00 178 GLU B C 1
ATOM 5895 O O . GLU B 1 152 ? -57.847 -18.290 11.965 1.00 34.54 178 GLU B O 1
ATOM 5901 N N . THR B 1 153 ? -59.884 -17.420 12.330 1.00 34.05 179 THR B N 1
ATOM 5902 C CA . THR B 1 153 ? -60.597 -18.659 12.037 1.00 34.21 179 THR B CA 1
ATOM 5903 C C . THR B 1 153 ? -60.553 -19.008 10.552 1.00 32.74 179 THR B C 1
ATOM 5904 O O . THR B 1 153 ? -60.225 -18.175 9.699 1.00 32.30 179 THR B O 1
ATOM 5908 N N . TRP B 1 154 ? -60.887 -20.268 10.286 1.00 34.76 180 TRP B N 1
ATOM 5909 C CA . TRP B 1 154 ? -61.188 -20.812 8.968 1.00 33.31 180 TRP B CA 1
ATOM 5910 C C . TRP B 1 154 ? -62.015 -19.796 8.174 1.00 34.55 180 TRP B C 1
ATOM 5911 O O . TRP B 1 154 ? -62.942 -19.194 8.713 1.00 31.35 180 TRP B O 1
ATOM 5922 N N . ASN B 1 155 ? -61.663 -19.623 6.902 1.00 36.14 181 ASN B N 1
ATOM 5923 C CA . ASN B 1 155 ? -62.314 -18.662 6.019 1.00 37.03 181 ASN B CA 1
ATOM 5924 C C . ASN B 1 155 ? -63.797 -18.956 5.758 1.00 37.13 181 ASN B C 1
ATOM 5925 O O . ASN B 1 155 ? -64.183 -20.112 5.498 1.00 35.05 181 ASN B O 1
ATOM 5930 N N . GLU B 1 156 ? -64.599 -17.891 5.810 1.00 37.83 182 GLU B N 1
ATOM 5931 C CA . GLU B 1 156 ? -66.024 -17.908 5.471 1.00 39.01 182 GLU B CA 1
ATOM 5932 C C . GLU B 1 156 ? -66.749 -19.213 5.840 1.00 39.18 182 GLU B C 1
ATOM 5933 O O . GLU B 1 156 ? -67.224 -19.938 4.971 1.00 37.49 182 GLU B O 1
ATOM 5939 N N . PRO B 1 157 ? -66.848 -19.501 7.136 1.00 38.06 183 PRO B N 1
ATOM 5940 C CA . PRO B 1 157 ? -67.414 -20.782 7.562 1.00 38.33 183 PRO B CA 1
ATOM 5941 C C . PRO B 1 157 ? -68.868 -21.030 7.107 1.00 39.81 183 PRO B C 1
ATOM 5942 O O . PRO B 1 157 ? -69.271 -22.187 6.995 1.00 38.22 183 PRO B O 1
ATOM 5946 N N . ASP B 1 158 ? -69.631 -19.966 6.842 1.00 39.28 184 ASP B N 1
ATOM 5947 C CA . ASP B 1 158 ? -71.010 -20.094 6.373 1.00 37.76 184 ASP B CA 1
ATOM 5948 C C . ASP B 1 158 ? -71.135 -20.140 4.846 1.00 37.83 184 ASP B C 1
ATOM 5949 O O . ASP B 1 158 ? -72.226 -20.335 4.331 1.00 35.44 184 ASP B O 1
ATOM 5954 N N . HIS B 1 159 ? -70.036 -19.937 4.123 1.00 37.20 185 HIS B N 1
ATOM 5955 C CA . HIS B 1 159 ? -70.063 -19.969 2.670 1.00 35.68 185 HIS B CA 1
ATOM 5956 C C . HIS B 1 159 ? -68.929 -20.863 2.161 1.00 37.68 185 HIS B C 1
ATOM 5957 O O . HIS B 1 159 ? -68.288 -20.579 1.160 1.00 36.96 185 HIS B O 1
ATOM 5964 N N . HIS B 1 160 ? -68.709 -21.967 2.864 1.00 39.52 186 HIS B N 1
ATOM 5965 C CA . HIS B 1 160 ? -67.616 -22.880 2.566 1.00 41.64 186 HIS B CA 1
ATOM 5966 C C . HIS B 1 160 ? -68.132 -24.314 2.562 1.00 39.72 186 HIS B C 1
ATOM 5967 O O . HIS B 1 160 ? -68.916 -24.685 3.421 1.00 39.05 186 HIS B O 1
ATOM 5974 N N . ASP B 1 161 ? -67.707 -25.110 1.587 1.00 43.62 187 ASP B N 1
ATOM 5975 C CA . ASP B 1 161 ? -67.978 -26.545 1.599 1.00 47.14 187 ASP B CA 1
ATOM 5976 C C . ASP B 1 161 ? -66.835 -27.236 2.341 1.00 46.42 187 ASP B C 1
ATOM 5977 O O . ASP B 1 161 ? -65.730 -27.362 1.816 1.00 45.41 187 ASP B O 1
ATOM 5982 N N . PHE B 1 162 ? -67.109 -27.676 3.564 1.00 46.26 188 PHE B N 1
ATOM 5983 C CA . PHE B 1 162 ? -66.081 -28.290 4.408 1.00 46.22 188 PHE B CA 1
ATOM 5984 C C . PHE B 1 162 ? -65.670 -29.691 3.951 1.00 50.02 188 PHE B C 1
ATOM 5985 O O . PHE B 1 162 ? -64.608 -30.185 4.344 1.00 51.24 188 PHE B O 1
ATOM 5993 N N . ASP B 1 163 ? -66.519 -30.329 3.148 1.00 54.43 189 ASP B N 1
ATOM 5994 C CA . ASP B 1 163 ? -66.156 -31.547 2.407 1.00 58.35 189 ASP B CA 1
ATOM 5995 C C . ASP B 1 163 ? -65.718 -32.689 3.351 1.00 56.52 189 ASP B C 1
ATOM 5996 O O . ASP B 1 163 ? -66.552 -33.215 4.084 1.00 58.18 189 ASP B O 1
ATOM 6001 N N . ASN B 1 164 ? -64.434 -33.051 3.363 1.00 57.51 190 ASN B N 1
ATOM 6002 C CA . ASN B 1 164 ? -63.961 -34.174 4.188 1.00 58.42 190 ASN B CA 1
ATOM 6003 C C . ASN B 1 164 ? -63.809 -33.805 5.668 1.00 57.49 190 ASN B C 1
ATOM 6004 O O . ASN B 1 164 ? -63.490 -34.662 6.500 1.00 59.41 190 ASN B O 1
ATOM 6009 N N . VAL B 1 165 ? -64.014 -32.528 5.989 1.00 52.09 191 VAL B N 1
ATOM 6010 C CA . VAL B 1 165 ? -64.059 -32.072 7.364 1.00 48.92 191 VAL B CA 1
ATOM 6011 C C . VAL B 1 165 ? -65.520 -31.883 7.753 1.00 48.22 191 VAL B C 1
ATOM 6012 O O . VAL B 1 165 ? -66.286 -31.248 7.019 1.00 46.01 191 VAL B O 1
ATOM 6016 N N . SER B 1 166 ? -65.895 -32.426 8.912 1.00 45.02 192 SER B N 1
ATOM 6017 C CA . SER B 1 166 ? -67.197 -32.170 9.500 1.00 44.18 192 SER B CA 1
ATOM 6018 C C . SER B 1 166 ? -67.133 -30.987 10.482 1.00 42.09 192 SER B C 1
ATOM 6019 O O . SER B 1 166 ? -66.509 -31.083 11.541 1.00 42.54 192 SER B O 1
ATOM 6022 N N . MET B 1 167 ? -67.789 -29.885 10.119 1.00 39.82 193 MET B N 1
ATOM 6023 C CA . MET B 1 167 ? -67.771 -28.665 10.910 1.00 41.90 193 MET B CA 1
ATOM 6024 C C . MET B 1 167 ? -69.194 -28.184 11.144 1.00 41.38 193 MET B C 1
ATOM 6025 O O . MET B 1 167 ? -69.696 -27.293 10.449 1.00 40.48 193 MET B O 1
ATOM 6030 N N . THR B 1 168 ? -69.837 -28.773 12.144 1.00 41.89 194 THR B N 1
ATOM 6031 C CA . THR B 1 168 ? -71.174 -28.360 12.547 1.00 42.86 194 THR B CA 1
ATOM 6032 C C . THR B 1 168 ? -71.122 -27.008 13.266 1.00 43.29 194 THR B C 1
ATOM 6033 O O . THR B 1 168 ? -70.045 -26.426 13.460 1.00 47.12 194 THR B O 1
ATOM 6037 N N . MET B 1 169 ? -72.287 -26.499 13.644 1.00 43.57 195 MET B N 1
ATOM 6038 C CA . MET B 1 169 ? -72.382 -25.305 14.488 1.00 42.95 195 MET B CA 1
ATOM 6039 C C . MET B 1 169 ? -71.559 -25.508 15.759 1.00 41.35 195 MET B C 1
ATOM 6040 O O . MET B 1 169 ? -70.662 -24.723 16.054 1.00 39.92 195 MET B O 1
ATOM 6045 N N . GLN B 1 170 ? -71.855 -26.570 16.503 1.00 39.50 196 GLN B N 1
ATOM 6046 C CA . GLN B 1 170 ? -71.110 -26.861 17.726 1.00 39.80 196 GLN B CA 1
ATOM 6047 C C . GLN B 1 170 ? -69.633 -27.142 17.434 1.00 39.26 196 GLN B C 1
ATOM 6048 O O . GLN B 1 170 ? -68.752 -26.691 18.172 1.00 42.26 196 GLN B O 1
ATOM 6054 N N . GLY B 1 171 ? -69.365 -27.896 16.372 1.00 36.31 197 GLY B N 1
ATOM 6055 C CA . GLY B 1 171 ? -67.997 -28.165 15.932 1.00 37.40 197 GLY B CA 1
ATOM 6056 C C . GLY B 1 171 ? -67.163 -26.900 15.757 1.00 36.35 197 GLY B C 1
ATOM 6057 O O . GLY B 1 171 ? -65.995 -26.853 16.154 1.00 37.38 197 GLY B O 1
ATOM 6058 N N . PHE B 1 172 ? -67.770 -25.875 15.160 1.00 37.39 198 PHE B N 1
ATOM 6059 C CA . PHE B 1 172 ? -67.092 -24.597 14.909 1.00 36.59 198 PHE B CA 1
ATOM 6060 C C . PHE B 1 172 ? -66.737 -23.909 16.215 1.00 35.60 198 PHE B C 1
ATOM 6061 O O . PHE B 1 172 ? -65.657 -23.345 16.339 1.00 35.25 198 PHE B O 1
ATOM 6069 N N . LEU B 1 173 ? -67.633 -23.987 17.197 1.00 37.55 199 LEU B N 1
ATOM 6070 C CA . LEU B 1 173 ? -67.372 -23.424 18.529 1.00 37.92 199 LEU B CA 1
ATOM 6071 C C . LEU B 1 173 ? -66.251 -24.183 19.230 1.00 36.55 199 LEU B C 1
ATOM 6072 O O . LEU B 1 173 ? -65.375 -23.579 19.867 1.00 34.38 199 LEU B O 1
ATOM 6077 N N . ASN B 1 174 ? -66.275 -25.507 19.105 1.00 36.91 200 ASN B N 1
ATOM 6078 C CA . ASN B 1 174 ? -65.233 -26.352 19.700 1.00 36.71 200 ASN B CA 1
ATOM 6079 C C . ASN B 1 174 ? -63.876 -26.046 19.078 1.00 37.43 200 ASN B C 1
ATOM 6080 O O . ASN B 1 174 ? -62.869 -25.872 19.796 1.00 34.84 200 ASN B O 1
ATOM 6085 N N . TYR B 1 175 ? -63.866 -26.024 17.745 1.00 35.76 201 TYR B N 1
ATOM 6086 C CA . TYR B 1 175 ? -62.716 -25.579 16.950 1.00 35.69 201 TYR B CA 1
ATOM 6087 C C . TYR B 1 175 ? -62.208 -24.209 17.400 1.00 35.69 201 TYR B C 1
ATOM 6088 O O . TYR B 1 175 ? -60.998 -24.027 17.591 1.00 38.46 201 TYR B O 1
ATOM 6097 N N . TYR B 1 176 ? -63.111 -23.252 17.575 1.00 35.10 202 TYR B N 1
ATOM 6098 C CA . TYR B 1 176 ? -62.694 -21.923 17.993 1.00 35.69 202 TYR B CA 1
ATOM 6099 C C . TYR B 1 176 ? -61.982 -21.979 19.334 1.00 36.68 202 TYR B C 1
ATOM 6100 O O . TYR B 1 176 ? -60.882 -21.420 19.482 1.00 34.99 202 TYR B O 1
ATOM 6109 N N . ASP B 1 177 ? -62.617 -22.651 20.297 1.00 36.91 203 ASP B N 1
ATOM 6110 C CA . ASP B 1 177 ? -62.068 -22.769 21.639 1.00 37.11 203 ASP B CA 1
ATOM 6111 C C . ASP B 1 177 ? -60.687 -23.407 21.631 1.00 37.50 203 ASP B C 1
ATOM 6112 O O . ASP B 1 177 ? -59.806 -22.997 22.394 1.00 34.61 203 ASP B O 1
ATOM 6117 N N . ALA B 1 178 ? -60.491 -24.403 20.769 1.00 37.47 204 ALA B N 1
ATOM 6118 C CA . ALA B 1 178 ? -59.177 -25.020 20.622 1.00 36.90 204 ALA B CA 1
ATOM 6119 C C . ALA B 1 178 ? -58.167 -24.033 20.034 1.00 37.01 204 ALA B C 1
ATOM 6120 O O . ALA B 1 178 ? -57.012 -24.024 20.453 1.00 35.09 204 ALA B O 1
ATOM 6122 N N . CYS B 1 179 ? -58.593 -23.203 19.075 1.00 36.68 205 CYS B N 1
ATOM 6123 C CA . CYS B 1 179 ? -57.692 -22.171 18.518 1.00 35.81 205 CYS B CA 1
ATOM 6124 C C . CYS B 1 179 ? -57.276 -21.200 19.619 1.00 35.80 205 CYS B C 1
ATOM 6125 O O . CYS B 1 179 ? -56.094 -20.891 19.760 1.00 39.31 205 CYS B O 1
ATOM 6128 N N . SER B 1 180 ? -58.260 -20.723 20.381 1.00 33.10 206 SER B N 1
ATOM 6129 C CA . SER B 1 180 ? -58.050 -19.714 21.404 1.00 32.41 206 SER B CA 1
ATOM 6130 C C . SER B 1 180 ? -57.201 -20.223 22.575 1.00 35.83 206 SER B C 1
ATOM 6131 O O . SER B 1 180 ? -56.307 -19.514 23.046 1.00 34.01 206 SER B O 1
ATOM 6134 N N . GLU B 1 181 ? -57.522 -21.422 23.063 1.00 35.28 207 GLU B N 1
ATOM 6135 C CA . GLU B 1 181 ? -56.735 -22.072 24.109 1.00 36.58 207 GLU B CA 1
ATOM 6136 C C . GLU B 1 181 ? -55.339 -22.476 23.623 1.00 35.96 207 GLU B C 1
ATOM 6137 O O . GLU B 1 181 ? -54.373 -22.346 24.372 1.00 34.87 207 GLU B O 1
ATOM 6143 N N . GLY B 1 182 ? -55.231 -22.966 22.388 1.00 34.20 208 GLY B N 1
ATOM 6144 C CA . GLY B 1 182 ? -53.929 -23.285 21.807 1.00 34.44 208 GLY B CA 1
ATOM 6145 C C . GLY B 1 182 ? -53.003 -22.068 21.800 1.00 34.44 208 GLY B C 1
ATOM 6146 O O . GLY B 1 182 ? -51.831 -22.161 22.169 1.00 33.98 208 GLY B O 1
ATOM 6147 N N . LEU B 1 183 ? -53.542 -20.919 21.401 1.00 34.11 209 LEU B N 1
ATOM 6148 C CA . LEU B 1 183 ? -52.751 -19.685 21.339 1.00 35.98 209 LEU B CA 1
ATOM 6149 C C . LEU B 1 183 ? -52.484 -19.151 22.745 1.00 34.95 209 LEU B C 1
ATOM 6150 O O . LEU B 1 183 ? -51.384 -18.698 23.035 1.00 36.53 209 LEU B O 1
ATOM 6155 N N . ARG B 1 184 ? -53.480 -19.219 23.619 1.00 37.67 210 ARG B N 1
ATOM 6156 C CA . ARG B 1 184 ? -53.305 -18.794 25.001 1.00 40.37 210 ARG B CA 1
ATOM 6157 C C . ARG B 1 184 ? -52.172 -19.572 25.680 1.00 39.43 210 ARG B C 1
ATOM 6158 O O . ARG B 1 184 ? -51.294 -18.967 26.292 1.00 38.27 210 ARG B O 1
ATOM 6166 N N . ALA B 1 185 ? -52.185 -20.899 25.551 1.00 40.19 211 ALA B N 1
ATOM 6167 C CA . ALA B 1 185 ? -51.145 -21.755 26.150 1.00 41.79 211 ALA B CA 1
ATOM 6168 C C . ALA B 1 185 ? -49.759 -21.364 25.667 1.00 43.19 211 ALA B C 1
ATOM 6169 O O . ALA B 1 185 ? -48.793 -21.430 26.429 1.00 41.62 211 ALA B O 1
ATOM 6171 N N . ALA B 1 186 ? -49.655 -20.972 24.398 1.00 42.00 212 ALA B N 1
ATOM 6172 C CA . ALA B 1 186 ? -48.376 -20.546 23.851 1.00 40.86 212 ALA B CA 1
ATOM 6173 C C . ALA B 1 186 ? -47.960 -19.190 24.446 1.00 41.44 212 ALA B C 1
ATOM 6174 O O . ALA B 1 186 ? -46.843 -19.050 24.959 1.00 39.92 212 ALA B O 1
ATOM 6176 N N . SER B 1 187 ? -48.856 -18.203 24.393 1.00 40.94 213 SER B N 1
ATOM 6177 C CA . SER B 1 187 ? -48.558 -16.865 24.915 1.00 42.78 213 SER B CA 1
ATOM 6178 C C . SER B 1 187 ? -49.786 -15.962 24.929 1.00 42.68 213 SER B C 1
ATOM 6179 O O . SER B 1 187 ? -50.499 -15.898 23.937 1.00 39.19 213 SER B O 1
ATOM 6182 N N . PRO B 1 188 ? -50.006 -15.226 26.042 1.00 45.86 214 PRO B N 1
ATOM 6183 C CA . PRO B 1 188 ? -51.118 -14.260 26.093 1.00 45.97 214 PRO B CA 1
ATOM 6184 C C . PRO B 1 188 ? -51.007 -13.133 25.062 1.00 45.38 214 PRO B C 1
ATOM 6185 O O . PRO B 1 188 ? -51.996 -12.470 24.782 1.00 50.52 214 PRO B O 1
ATOM 6189 N N . ALA B 1 189 ? -49.817 -12.923 24.502 1.00 44.59 215 ALA B N 1
ATOM 6190 C CA . ALA B 1 189 ? -49.600 -11.876 23.513 1.00 41.65 215 ALA B CA 1
ATOM 6191 C C . ALA B 1 189 ? -50.253 -12.163 22.167 1.00 40.14 215 ALA B C 1
ATOM 6192 O O . ALA B 1 189 ? -50.474 -11.244 21.395 1.00 42.24 215 ALA B O 1
ATOM 6194 N N . LEU B 1 190 ? -50.551 -13.427 21.874 1.00 36.17 216 LEU B N 1
ATOM 6195 C CA . LEU B 1 190 ? -51.052 -13.784 20.551 1.00 37.02 216 LEU B CA 1
ATOM 6196 C C . LEU B 1 190 ? -52.514 -13.367 20.382 1.00 35.95 216 LEU B C 1
ATOM 6197 O O . LEU B 1 190 ? -53.318 -13.490 21.300 1.00 36.24 216 LEU B O 1
ATOM 6202 N N . ARG B 1 191 ? -52.829 -12.890 19.183 1.00 37.27 217 ARG B N 1
ATOM 6203 C CA . ARG B 1 191 ? -54.118 -12.300 18.856 1.00 38.92 217 ARG B CA 1
ATOM 6204 C C . ARG B 1 191 ? -54.951 -13.273 18.008 1.00 37.73 217 ARG B C 1
ATOM 6205 O O . ARG B 1 191 ? -54.438 -13.857 17.058 1.00 36.58 217 ARG B O 1
ATOM 6213 N N . LEU B 1 192 ? -56.227 -13.428 18.351 1.00 35.53 218 LEU B N 1
ATOM 6214 C CA . LEU B 1 192 ? -57.154 -14.267 17.588 1.00 35.34 218 LEU B CA 1
ATOM 6215 C C . LEU B 1 192 ? -58.481 -13.557 17.300 1.00 33.85 218 LEU B C 1
ATOM 6216 O O . LEU B 1 192 ? -59.080 -12.976 18.197 1.00 34.15 218 LEU B O 1
ATOM 6221 N N . GLY B 1 193 ? -58.951 -13.660 16.060 1.00 33.15 219 GLY B N 1
ATOM 6222 C CA . GLY B 1 193 ? -60.288 -13.174 15.692 1.00 31.90 219 GLY B CA 1
ATOM 6223 C C . GLY B 1 193 ? -60.976 -14.021 14.624 1.00 30.62 219 GLY B C 1
ATOM 6224 O O . GLY B 1 193 ? -60.429 -15.009 14.158 1.00 31.92 219 GLY B O 1
ATOM 6225 N N . GLY B 1 194 ? -62.189 -13.619 14.260 1.00 29.71 220 GLY B N 1
ATOM 6226 C CA . GLY B 1 194 ? -63.009 -14.300 13.255 1.00 30.41 220 GLY B CA 1
ATOM 6227 C C . GLY B 1 194 ? -64.367 -13.612 13.162 1.00 30.35 220 GLY B C 1
ATOM 6228 O O . GLY B 1 194 ? -64.560 -12.577 13.806 1.00 31.36 220 GLY B O 1
ATOM 6229 N N . PRO B 1 195 ? -65.317 -14.153 12.399 1.00 30.15 221 PRO B N 1
ATOM 6230 C CA . PRO B 1 195 ? -65.203 -15.425 11.690 1.00 30.98 221 PRO B CA 1
ATOM 6231 C C . PRO B 1 195 ? -64.645 -15.313 10.273 1.00 31.24 221 PRO B C 1
ATOM 6232 O O . PRO B 1 195 ? -64.436 -16.344 9.634 1.00 32.88 221 PRO B O 1
ATOM 6236 N N . GLY B 1 196 ? -64.434 -14.092 9.779 1.00 31.96 222 GLY B N 1
ATOM 6237 C CA . GLY B 1 196 ? -64.023 -13.883 8.399 1.00 32.25 222 GLY B CA 1
ATOM 6238 C C . GLY B 1 196 ? -65.154 -14.224 7.429 1.00 33.35 222 GLY B C 1
ATOM 6239 O O . GLY B 1 196 ? -64.976 -15.036 6.520 1.00 32.38 222 GLY B O 1
ATOM 6240 N N . ASP B 1 197 ? -66.320 -13.617 7.632 1.00 31.79 223 ASP B N 1
ATOM 6241 C CA . ASP B 1 197 ? -67.509 -13.954 6.833 1.00 33.45 223 ASP B CA 1
ATOM 6242 C C . ASP B 1 197 ? -68.454 -12.763 6.764 1.00 33.09 223 ASP B C 1
ATOM 6243 O O . ASP B 1 197 ? -68.199 -11.726 7.390 1.00 32.26 223 ASP B O 1
ATOM 6248 N N . SER B 1 198 ? -69.533 -12.909 5.988 1.00 31.39 224 SER B N 1
ATOM 6249 C CA . SER B 1 198 ? -70.336 -11.764 5.579 1.00 31.95 224 SER B CA 1
ATOM 6250 C C . SER B 1 198 ? -71.402 -11.351 6.573 1.00 30.78 224 SER B C 1
ATOM 6251 O O . SER B 1 198 ? -71.898 -10.234 6.489 1.00 30.80 224 SER B O 1
ATOM 6254 N N . PHE B 1 199 ? -71.768 -12.250 7.488 1.00 31.34 225 PHE B N 1
ATOM 6255 C CA . PHE B 1 199 ? -72.833 -11.985 8.463 1.00 32.24 225 PHE B CA 1
ATOM 6256 C C . PHE B 1 199 ? -74.142 -11.618 7.755 1.00 31.80 225 PHE B C 1
ATOM 6257 O O . PHE B 1 199 ? -74.681 -10.527 7.942 1.00 30.65 225 PHE B O 1
ATOM 6265 N N . HIS B 1 200 ? -74.648 -12.524 6.927 1.00 33.30 226 HIS B N 1
ATOM 6266 C CA . HIS B 1 200 ? -75.945 -12.301 6.293 1.00 34.31 226 HIS B CA 1
ATOM 6267 C C . HIS B 1 200 ? -77.036 -12.289 7.399 1.00 33.30 226 HIS B C 1
ATOM 6268 O O . HIS B 1 200 ? -76.862 -12.857 8.486 1.00 33.57 226 HIS B O 1
ATOM 6275 N N . THR B 1 201 ? -78.154 -11.631 7.121 1.00 33.28 227 THR B N 1
ATOM 6276 C CA . THR B 1 201 ? -79.223 -11.457 8.097 1.00 34.49 227 THR B CA 1
ATOM 6277 C C . THR B 1 201 ? -79.681 -12.785 8.713 1.00 37.24 227 THR B C 1
ATOM 6278 O O . THR B 1 201 ? -80.037 -13.721 7.978 1.00 37.08 227 THR B O 1
ATOM 6282 N N . PRO B 1 202 ? -79.678 -12.884 10.062 1.00 37.66 228 PRO B N 1
ATOM 6283 C CA . PRO B 1 202 ? -80.250 -14.086 10.696 1.00 38.35 228 PRO B CA 1
ATOM 6284 C C . PRO B 1 202 ? -81.655 -14.394 10.137 1.00 35.69 228 PRO B C 1
ATOM 6285 O O . PRO B 1 202 ? -82.405 -13.474 9.881 1.00 33.64 228 PRO B O 1
ATOM 6289 N N . PRO B 1 203 ? -82.012 -15.654 9.935 1.00 34.51 229 PRO B N 1
ATOM 6290 C CA . PRO B 1 203 ? -81.269 -16.813 10.393 1.00 35.37 229 PRO B CA 1
ATOM 6291 C C . PRO B 1 203 ? -80.131 -17.301 9.471 1.00 33.05 229 PRO B C 1
ATOM 6292 O O . PRO B 1 203 ? -79.611 -18.395 9.666 1.00 30.85 229 PRO B O 1
ATOM 6296 N N . ARG B 1 204 ? -79.732 -16.500 8.492 1.00 34.66 230 ARG B N 1
ATOM 6297 C CA . ARG B 1 204 ? -78.568 -16.847 7.677 1.00 33.97 230 ARG B CA 1
ATOM 6298 C C . ARG B 1 204 ? -77.302 -16.765 8.532 1.00 32.86 230 ARG B C 1
ATOM 6299 O O . ARG B 1 204 ? -77.309 -16.240 9.651 1.00 31.99 230 ARG B O 1
ATOM 6307 N N . SER B 1 205 ? -76.229 -17.297 7.981 1.00 33.82 231 SER B N 1
ATOM 6308 C CA . SER B 1 205 ? -74.893 -17.226 8.569 1.00 34.70 231 SER B CA 1
ATOM 6309 C C . SER B 1 205 ? -74.854 -17.648 10.056 1.00 34.06 231 SER B C 1
ATOM 6310 O O . SER B 1 205 ? -74.361 -16.905 10.909 1.00 33.72 231 SER B O 1
ATOM 6313 N N . PRO B 1 206 ? -75.367 -18.858 10.365 1.00 34.95 232 PRO B N 1
ATOM 6314 C CA . PRO B 1 206 ? -75.419 -19.325 11.749 1.00 34.42 232 PRO B CA 1
ATOM 6315 C C . PRO B 1 206 ? -74.046 -19.492 12.429 1.00 33.64 232 PRO B C 1
ATOM 6316 O O . PRO B 1 206 ? -73.913 -19.183 13.601 1.00 34.87 232 PRO B O 1
ATOM 6320 N N . LEU B 1 207 ? -73.035 -19.973 11.721 1.00 33.19 233 LEU B N 1
ATOM 6321 C CA . LEU B 1 207 ? -71.728 -20.148 12.359 1.00 35.06 233 LEU B CA 1
ATOM 6322 C C . LEU B 1 207 ? -71.090 -18.791 12.734 1.00 34.28 233 LEU B C 1
ATOM 6323 O O . LEU B 1 207 ? -70.436 -18.677 13.776 1.00 34.60 233 LEU B O 1
ATOM 6328 N N . SER B 1 208 ? -71.316 -17.775 11.907 1.00 34.27 234 SER B N 1
ATOM 6329 C CA . SER B 1 208 ? -70.775 -16.437 12.155 1.00 34.33 234 SER B CA 1
ATOM 6330 C C . SER B 1 208 ? -71.435 -15.743 13.343 1.00 36.27 234 SER B C 1
ATOM 6331 O O . SER B 1 208 ? -70.742 -15.319 14.273 1.00 38.03 234 SER B O 1
ATOM 6334 N N . TRP B 1 209 ? -72.764 -15.626 13.323 1.00 36.54 235 TRP B N 1
ATOM 6335 C CA . TRP B 1 209 ? -73.493 -15.065 14.474 1.00 37.76 235 TRP B CA 1
ATOM 6336 C C . TRP B 1 209 ? -73.338 -15.940 15.711 1.00 38.05 235 TRP B C 1
ATOM 6337 O O . TRP B 1 209 ? -73.275 -15.436 16.832 1.00 37.66 235 TRP B O 1
ATOM 6348 N N . GLY B 1 210 ? -73.273 -17.246 15.491 1.00 37.83 236 GLY B N 1
ATOM 6349 C CA . GLY B 1 210 ? -73.114 -18.216 16.578 1.00 37.73 236 GLY B CA 1
ATOM 6350 C C . GLY B 1 210 ? -71.782 -18.072 17.290 1.00 38.52 236 GLY B C 1
ATOM 6351 O O . GLY B 1 210 ? -71.715 -18.230 18.507 1.00 38.38 236 GLY B O 1
ATOM 6352 N N . LEU B 1 211 ? -70.717 -17.780 16.538 1.00 38.08 237 LEU B N 1
ATOM 6353 C CA . LEU B 1 211 ? -69.399 -17.544 17.140 1.00 37.91 237 LEU B CA 1
ATOM 6354 C C . LEU B 1 211 ? -69.463 -16.379 18.103 1.00 37.33 237 LEU B C 1
ATOM 6355 O O . LEU B 1 211 ? -68.935 -16.458 19.209 1.00 38.01 237 LEU B O 1
ATOM 6360 N N . LEU B 1 212 ? -70.100 -15.296 17.674 1.00 38.43 238 LEU B N 1
ATOM 6361 C CA . LEU B 1 212 ? -70.195 -14.099 18.492 1.00 38.40 238 LEU B CA 1
ATOM 6362 C C . LEU B 1 212 ? -70.964 -14.388 19.781 1.00 40.53 238 LEU B C 1
ATOM 6363 O O . LEU B 1 212 ? -70.497 -14.033 20.860 1.00 39.73 238 LEU B O 1
ATOM 6368 N N . ARG B 1 213 ? -72.116 -15.055 19.686 1.00 40.82 239 ARG B N 1
ATOM 6369 C CA . ARG B 1 213 ? -72.897 -15.381 20.900 1.00 41.95 239 ARG B CA 1
ATOM 6370 C C . ARG B 1 213 ? -72.123 -16.315 21.829 1.00 41.06 239 ARG B C 1
ATOM 6371 O O . ARG B 1 213 ? -72.156 -16.147 23.058 1.00 39.74 239 ARG B O 1
ATOM 6379 N N . HIS B 1 214 ? -71.416 -17.284 21.240 1.00 39.08 240 HIS B N 1
ATOM 6380 C CA . HIS B 1 214 ? -70.554 -18.181 21.999 1.00 39.35 240 HIS B CA 1
ATOM 6381 C C . HIS B 1 214 ? -69.452 -17.436 22.767 1.00 40.56 240 HIS B C 1
ATOM 6382 O O . HIS B 1 214 ? -69.244 -17.690 23.958 1.00 41.35 240 HIS B O 1
ATOM 6389 N N . CYS B 1 215 ? -68.747 -16.524 22.093 1.00 38.13 241 CYS B N 1
ATOM 6390 C CA . CYS B 1 215 ? -67.698 -15.720 22.745 1.00 36.96 241 CYS B CA 1
ATOM 6391 C C . CYS B 1 215 ? -68.265 -14.736 23.792 1.00 37.05 241 CYS B C 1
ATOM 6392 O O . CYS B 1 215 ? -67.608 -14.444 24.796 1.00 34.42 241 CYS B O 1
ATOM 6395 N N . HIS B 1 216 ? -69.468 -14.218 23.533 1.00 35.80 242 HIS B N 1
ATOM 6396 C CA . HIS B 1 216 ? -70.126 -13.272 24.433 1.00 38.39 242 HIS B CA 1
ATOM 6397 C C . HIS B 1 216 ? -70.674 -13.956 25.689 1.00 40.31 242 HIS B C 1
ATOM 6398 O O . HIS B 1 216 ? -70.477 -13.466 26.797 1.00 39.98 242 HIS B O 1
ATOM 6405 N N . ASP B 1 217 ? -71.364 -15.086 25.496 1.00 44.14 243 ASP B N 1
ATOM 6406 C CA . ASP B 1 217 ? -72.174 -15.732 26.546 1.00 45.56 243 ASP B CA 1
ATOM 6407 C C . ASP B 1 217 ? -71.962 -17.243 26.722 1.00 46.80 243 ASP B C 1
ATOM 6408 O O . ASP B 1 217 ? -72.437 -17.801 27.698 1.00 46.80 243 ASP B O 1
ATOM 6413 N N . GLY B 1 218 ? -71.250 -17.895 25.802 1.00 44.82 244 GLY B N 1
ATOM 6414 C CA . GLY B 1 218 ? -71.162 -19.359 25.777 1.00 43.35 244 GLY B CA 1
ATOM 6415 C C . GLY B 1 218 ? -70.175 -19.930 26.783 1.00 43.01 244 GLY B C 1
ATOM 6416 O O . GLY B 1 218 ? -69.594 -19.207 27.600 1.00 43.54 244 GLY B O 1
ATOM 6417 N N . THR B 1 219 ? -69.981 -21.238 26.709 1.00 42.56 245 THR B N 1
ATOM 6418 C CA . THR B 1 219 ? -69.071 -21.922 27.619 1.00 44.15 245 THR B CA 1
ATOM 6419 C C . THR B 1 219 ? -67.862 -22.437 26.869 1.00 40.85 245 THR B C 1
ATOM 6420 O O . THR B 1 219 ? -67.976 -23.061 25.825 1.00 39.13 245 THR B O 1
ATOM 6424 N N . ASN B 1 220 ? -66.697 -22.166 27.441 1.00 41.56 246 ASN B N 1
ATOM 6425 C CA . ASN B 1 220 ? -65.422 -22.639 26.923 1.00 41.30 246 ASN B CA 1
ATOM 6426 C C . ASN B 1 220 ? -65.300 -24.168 27.050 1.00 42.15 246 ASN B C 1
ATOM 6427 O O . ASN B 1 220 ? -65.432 -24.731 28.135 1.00 42.55 246 ASN B O 1
ATOM 6432 N N . PHE B 1 221 ? -65.023 -24.821 25.925 1.00 40.86 247 PHE B N 1
ATOM 6433 C CA . PHE B 1 221 ? -65.012 -26.280 25.818 1.00 40.45 247 PHE B CA 1
ATOM 6434 C C . PHE B 1 221 ? -64.040 -26.935 26.795 1.00 43.12 247 PHE B C 1
ATOM 6435 O O . PHE B 1 221 ? -64.305 -28.020 27.306 1.00 40.93 247 PHE B O 1
ATOM 6443 N N . PHE B 1 222 ? -62.911 -26.278 27.040 1.00 43.85 248 PHE B N 1
ATOM 6444 C CA . PHE B 1 222 ? -61.851 -26.842 27.860 1.00 41.93 248 PHE B CA 1
ATOM 6445 C C . PHE B 1 222 ? -61.981 -26.467 29.333 1.00 43.28 248 PHE B C 1
ATOM 6446 O O . PHE B 1 222 ? -61.704 -27.294 30.199 1.00 43.57 248 PHE B O 1
ATOM 6454 N N . THR B 1 223 ? -62.402 -25.232 29.614 1.00 42.89 249 THR B N 1
ATOM 6455 C CA . THR B 1 223 ? -62.375 -24.690 30.973 1.00 44.88 249 THR B CA 1
ATOM 6456 C C . THR B 1 223 ? -63.742 -24.515 31.629 1.00 45.43 249 THR B C 1
ATOM 6457 O O . THR B 1 223 ? -63.816 -24.349 32.840 1.00 45.34 249 THR B O 1
ATOM 6461 N N . GLY B 1 224 ? -64.813 -24.513 30.839 1.00 46.27 250 GLY B N 1
ATOM 6462 C CA . GLY B 1 224 ? -66.158 -24.234 31.361 1.00 45.53 250 GLY B CA 1
ATOM 6463 C C . GLY B 1 224 ? -66.455 -22.769 31.644 1.00 46.94 250 GLY B C 1
ATOM 6464 O O . GLY B 1 224 ? -67.558 -22.439 32.079 1.00 46.55 250 GLY B O 1
ATOM 6465 N N . GLU B 1 225 ? -65.491 -21.881 31.394 1.00 49.32 251 GLU B N 1
ATOM 6466 C CA . GLU B 1 225 ? -65.663 -20.454 31.678 1.00 48.52 251 GLU B CA 1
ATOM 6467 C C . GLU B 1 225 ? -66.737 -19.823 30.809 1.00 47.70 251 GLU B C 1
ATOM 6468 O O . GLU B 1 225 ? -66.856 -20.146 29.617 1.00 47.88 251 GLU B O 1
ATOM 6474 N N . ALA B 1 226 ? -67.487 -18.896 31.401 1.00 46.58 252 ALA B N 1
ATOM 6475 C CA . ALA B 1 226 ? -68.484 -18.130 30.672 1.00 48.71 252 ALA B CA 1
ATOM 6476 C C . ALA B 1 226 ? -67.782 -17.094 29.789 1.00 49.10 252 ALA B C 1
ATOM 6477 O O . ALA B 1 226 ? -67.036 -16.253 30.287 1.00 50.16 252 ALA B O 1
ATOM 6479 N N . GLY B 1 227 ? -68.012 -17.178 28.480 1.00 48.49 253 GLY B N 1
ATOM 6480 C CA . GLY B 1 227 ? -67.365 -16.291 27.533 1.00 45.90 253 GLY B CA 1
ATOM 6481 C C . GLY B 1 227 ? -65.983 -16.768 27.116 1.00 42.73 253 GLY B C 1
ATOM 6482 O O . GLY B 1 227 ? -65.281 -17.445 27.875 1.00 41.60 253 GLY B O 1
ATOM 6483 N N . VAL B 1 228 ? -65.603 -16.400 25.895 1.00 38.89 254 VAL B N 1
ATOM 6484 C CA . VAL B 1 228 ? -64.306 -16.759 25.326 1.00 37.93 254 VAL B CA 1
ATOM 6485 C C . VAL B 1 228 ? -63.717 -15.542 24.603 1.00 37.56 254 VAL B C 1
ATOM 6486 O O . VAL B 1 228 ? -64.454 -14.764 23.956 1.00 35.73 254 VAL B O 1
ATOM 6490 N N . ARG B 1 229 ? -62.395 -15.401 24.722 1.00 36.54 255 ARG B N 1
ATOM 6491 C CA . ARG B 1 229 ? -61.625 -14.337 24.060 1.00 36.16 255 ARG B CA 1
ATOM 6492 C C . ARG B 1 229 ? -62.008 -14.187 22.592 1.00 35.83 255 ARG B C 1
ATOM 6493 O O . ARG B 1 229 ? -62.194 -15.184 21.888 1.00 35.60 255 ARG B O 1
ATOM 6501 N N . LEU B 1 230 ? -62.125 -12.936 22.152 1.00 34.94 256 LEU B N 1
ATOM 6502 C CA . LEU B 1 230 ? -62.293 -12.585 20.749 1.00 34.03 256 LEU B CA 1
ATOM 6503 C C . LEU B 1 230 ? -61.641 -11.212 20.533 1.00 34.23 256 LEU B C 1
ATOM 6504 O O . LEU B 1 230 ? -62.218 -10.201 20.886 1.00 34.05 256 LEU B O 1
ATOM 6509 N N . ASP B 1 231 ? -60.437 -11.179 19.967 1.00 32.56 257 ASP B N 1
ATOM 6510 C CA . ASP B 1 231 ? -59.664 -9.927 19.912 1.00 32.57 257 ASP B CA 1
ATOM 6511 C C . ASP B 1 231 ? -60.083 -8.993 18.792 1.00 32.20 257 ASP B C 1
ATOM 6512 O O . ASP B 1 231 ? -59.914 -7.780 18.907 1.00 31.99 257 ASP B O 1
ATOM 6517 N N . TYR B 1 232 ? -60.619 -9.544 17.708 1.00 31.47 258 TYR B N 1
ATOM 6518 C CA . TYR B 1 232 ? -61.217 -8.715 16.660 1.00 31.01 258 TYR B CA 1
ATOM 6519 C C . TYR B 1 232 ? -62.305 -9.497 15.953 1.00 30.23 258 TYR B C 1
ATOM 6520 O O . TYR B 1 232 ? -62.313 -10.727 15.984 1.00 29.36 258 TYR B O 1
ATOM 6529 N N . ILE B 1 233 ? -63.227 -8.764 15.337 1.00 31.00 259 ILE B N 1
ATOM 6530 C CA . ILE B 1 233 ? -64.278 -9.357 14.519 1.00 32.53 259 ILE B CA 1
ATOM 6531 C C . ILE B 1 233 ? -63.998 -9.032 13.063 1.00 31.91 259 ILE B C 1
ATOM 6532 O O . ILE B 1 233 ? -63.941 -7.867 12.682 1.00 32.52 259 ILE B O 1
ATOM 6537 N N . SER B 1 234 ? -63.837 -10.062 12.250 1.00 31.68 260 SER B N 1
ATOM 6538 C CA . SER B 1 234 ? -63.565 -9.869 10.840 1.00 31.72 260 SER B CA 1
ATOM 6539 C C . SER B 1 234 ? -64.777 -10.236 9.986 1.00 31.89 260 SER B C 1
ATOM 6540 O O . SER B 1 234 ? -65.303 -11.361 10.049 1.00 31.14 260 SER B O 1
ATOM 6543 N N . LEU B 1 235 ? -65.206 -9.276 9.179 1.00 30.35 261 LEU B N 1
ATOM 6544 C CA . LEU B 1 235 ? -66.261 -9.518 8.208 1.00 31.49 261 LEU B CA 1
ATOM 6545 C C . LEU B 1 235 ? -65.708 -9.434 6.789 1.00 31.46 261 LEU B C 1
ATOM 6546 O O . LEU B 1 235 ? -64.582 -8.988 6.577 1.00 30.88 261 LEU B O 1
ATOM 6551 N N . HIS B 1 236 ? -66.510 -9.909 5.844 1.00 32.14 262 HIS B N 1
ATOM 6552 C CA . HIS B 1 236 ? -66.253 -9.808 4.407 1.00 33.00 262 HIS B CA 1
ATOM 6553 C C . HIS B 1 236 ? -67.458 -9.134 3.772 1.00 33.02 262 HIS B C 1
ATOM 6554 O O . HIS B 1 236 ? -68.583 -9.655 3.863 1.00 34.24 262 HIS B O 1
ATOM 6561 N N . ARG B 1 237 ? -67.246 -7.975 3.154 1.00 31.76 263 ARG B N 1
ATOM 6562 C CA . ARG B 1 237 ? -68.292 -7.356 2.346 1.00 32.47 263 ARG B CA 1
ATOM 6563 C C . ARG B 1 237 ? -67.704 -6.743 1.082 1.00 33.30 263 ARG B C 1
ATOM 6564 O O . ARG B 1 237 ? -66.751 -5.969 1.142 1.00 34.47 263 ARG B O 1
ATOM 6572 N N . LYS B 1 238 ? -68.307 -7.104 -0.045 1.00 35.35 264 LYS B N 1
ATOM 6573 C CA . LYS B 1 238 ? -67.895 -6.703 -1.372 1.00 37.32 264 LYS B CA 1
ATOM 6574 C C . LYS B 1 238 ? -68.917 -5.753 -2.010 1.00 36.27 264 LYS B C 1
ATOM 6575 O O . LYS B 1 238 ? -70.050 -5.645 -1.549 1.00 35.19 264 LYS B O 1
ATOM 6581 N N . GLY B 1 239 ? -68.491 -5.042 -3.052 1.00 33.90 265 GLY B N 1
ATOM 6582 C CA . GLY B 1 239 ? -69.251 -3.919 -3.573 1.00 33.57 265 GLY B CA 1
ATOM 6583 C C . GLY B 1 239 ? -70.319 -4.195 -4.621 1.00 31.92 265 GLY B C 1
ATOM 6584 O O . GLY B 1 239 ? -71.158 -3.339 -4.856 1.00 32.58 265 GLY B O 1
ATOM 6585 N N . ALA B 1 240 ? -70.291 -5.368 -5.251 1.00 32.79 266 ALA B N 1
ATOM 6586 C CA . ALA B 1 240 ? -71.087 -5.620 -6.466 1.00 34.76 266 ALA B CA 1
ATOM 6587 C C . ALA B 1 240 ? -70.915 -4.453 -7.443 1.00 35.17 266 ALA B C 1
ATOM 6588 O O . ALA B 1 240 ? -71.880 -3.955 -8.019 1.00 33.78 266 ALA B O 1
ATOM 6590 N N . ARG B 1 241 ? -69.665 -4.013 -7.601 1.00 36.86 267 ARG B N 1
ATOM 6591 C CA . ARG B 1 241 ? -69.280 -2.903 -8.492 1.00 35.55 267 ARG B CA 1
ATOM 6592 C C . ARG B 1 241 ? -69.534 -1.494 -7.940 1.00 33.40 267 ARG B C 1
ATOM 6593 O O . ARG B 1 241 ? -69.198 -0.511 -8.606 1.00 33.40 267 ARG B O 1
ATOM 6601 N N . SER B 1 242 ? -70.084 -1.387 -6.730 1.00 32.42 268 SER B N 1
ATOM 6602 C CA . SER B 1 242 ? -70.235 -0.083 -6.078 1.00 33.86 268 SER B CA 1
ATOM 6603 C C . SER B 1 242 ? -69.216 0.087 -4.944 1.00 33.52 268 SER B C 1
ATOM 6604 O O . SER B 1 242 ? -69.132 -0.759 -4.047 1.00 34.27 268 SER B O 1
ATOM 6607 N N . SER B 1 243 ? -68.479 1.195 -4.963 1.00 32.40 269 SER B N 1
ATOM 6608 C CA . SER B 1 243 ? -67.526 1.487 -3.891 1.00 33.50 269 SER B CA 1
ATOM 6609 C C . SER B 1 243 ? -68.235 1.820 -2.576 1.00 33.84 269 SER B C 1
ATOM 6610 O O . SER B 1 243 ? -67.955 1.217 -1.523 1.00 33.84 269 SER B O 1
ATOM 6613 N N . ILE B 1 244 ? -69.168 2.766 -2.630 1.00 34.25 270 ILE B N 1
ATOM 6614 C CA . ILE B 1 244 ? -69.849 3.230 -1.424 1.00 34.50 270 ILE B CA 1
ATOM 6615 C C . ILE B 1 244 ? -70.658 2.130 -0.743 1.00 34.74 270 ILE B C 1
ATOM 6616 O O . ILE B 1 244 ? -70.841 2.141 0.491 1.00 34.26 270 ILE B O 1
ATOM 6621 N N . SER B 1 245 ? -71.139 1.182 -1.547 1.00 34.71 271 SER B N 1
ATOM 6622 C CA . SER B 1 245 ? -71.918 0.051 -1.035 1.00 34.72 271 SER B CA 1
ATOM 6623 C C . SER B 1 245 ? -71.154 -0.753 0.020 1.00 36.12 271 SER B C 1
ATOM 6624 O O . SER B 1 245 ? -71.752 -1.294 0.953 1.00 32.53 271 SER B O 1
ATOM 6627 N N . ILE B 1 246 ? -69.834 -0.836 -0.141 1.00 36.34 272 ILE B N 1
ATOM 6628 C CA . ILE B 1 246 ? -68.986 -1.573 0.805 1.00 35.56 272 ILE B CA 1
ATOM 6629 C C . ILE B 1 246 ? -69.156 -0.971 2.193 1.00 34.60 272 ILE B C 1
ATOM 6630 O O . ILE B 1 246 ? -69.522 -1.668 3.140 1.00 34.03 272 ILE B O 1
ATOM 6635 N N . LEU B 1 247 ? -68.906 0.333 2.287 1.00 35.56 273 LEU B N 1
ATOM 6636 C CA . LEU B 1 247 ? -69.074 1.096 3.520 1.00 34.66 273 LEU B CA 1
ATOM 6637 C C . LEU B 1 247 ? -70.494 0.991 4.082 1.00 35.27 273 LEU B C 1
ATOM 6638 O O . LEU B 1 247 ? -70.682 0.849 5.306 1.00 31.94 273 LEU B O 1
ATOM 6643 N N . GLU B 1 248 ? -71.486 1.096 3.202 1.00 34.07 274 GLU B N 1
ATOM 6644 C CA . GLU B 1 248 ? -72.886 1.026 3.637 1.00 36.82 274 GLU B CA 1
ATOM 6645 C C . GLU B 1 248 ? -73.177 -0.306 4.323 1.00 34.76 274 GLU B C 1
ATOM 6646 O O . GLU B 1 248 ? -73.733 -0.334 5.422 1.00 35.17 274 GLU B O 1
ATOM 6652 N N . GLN B 1 249 ? -72.770 -1.399 3.682 1.00 34.63 275 GLN B N 1
ATOM 6653 C CA . GLN B 1 249 ? -72.990 -2.740 4.219 1.00 35.13 275 GLN B CA 1
ATOM 6654 C C . GLN B 1 249 ? -72.255 -2.977 5.535 1.00 35.78 275 GLN B C 1
ATOM 6655 O O . GLN B 1 249 ? -72.829 -3.540 6.479 1.00 33.09 275 GLN B O 1
ATOM 6661 N N . GLU B 1 250 ? -70.997 -2.537 5.596 1.00 32.80 276 GLU B N 1
ATOM 6662 C CA . GLU B 1 250 ? -70.197 -2.624 6.830 1.00 33.48 276 GLU B CA 1
ATOM 6663 C C . GLU B 1 250 ? -70.895 -1.948 8.021 1.00 33.45 276 GLU B C 1
ATOM 6664 O O . GLU B 1 250 ? -70.883 -2.475 9.133 1.00 35.35 276 GLU B O 1
ATOM 6670 N N . LYS B 1 251 ? -71.482 -0.781 7.787 1.00 33.94 277 LYS B N 1
ATOM 6671 C CA . LYS B 1 251 ? -72.158 -0.021 8.846 1.00 35.41 277 LYS B CA 1
ATOM 6672 C C . LYS B 1 251 ? -73.362 -0.755 9.415 1.00 35.26 277 LYS B C 1
ATOM 6673 O O . LYS B 1 251 ? -73.580 -0.730 10.624 1.00 36.59 277 LYS B O 1
ATOM 6679 N N . VAL B 1 252 ? -74.128 -1.410 8.539 1.00 36.78 278 VAL B N 1
ATOM 6680 C CA . VAL B 1 252 ? -75.303 -2.184 8.950 1.00 37.07 278 VAL B CA 1
ATOM 6681 C C . VAL B 1 252 ? -74.871 -3.332 9.862 1.00 35.89 278 VAL B C 1
ATOM 6682 O O . VAL B 1 252 ? -75.386 -3.484 10.974 1.00 37.33 278 VAL B O 1
ATOM 6686 N N . VAL B 1 253 ? -73.899 -4.113 9.406 1.00 34.73 279 VAL B N 1
ATOM 6687 C CA . VAL B 1 253 ? -73.383 -5.227 10.187 1.00 33.75 279 VAL B CA 1
ATOM 6688 C C . VAL B 1 253 ? -72.744 -4.782 11.510 1.00 32.70 279 VAL B C 1
ATOM 6689 O O . VAL B 1 253 ? -72.998 -5.400 12.544 1.00 31.82 279 VAL B O 1
ATOM 6693 N N . ALA B 1 254 ? -71.930 -3.723 11.490 1.00 31.76 280 ALA B N 1
ATOM 6694 C CA . ALA B 1 254 ? -71.267 -3.262 12.722 1.00 34.12 280 ALA B CA 1
ATOM 6695 C C . ALA B 1 254 ? -72.293 -2.808 13.774 1.00 34.95 280 ALA B C 1
ATOM 6696 O O . ALA B 1 254 ? -72.133 -3.093 14.958 1.00 33.51 280 ALA B O 1
ATOM 6698 N N . GLN B 1 255 ? -73.344 -2.135 13.315 1.00 36.43 281 GLN B N 1
ATOM 6699 C CA . GLN B 1 255 ? -74.432 -1.703 14.184 1.00 41.71 281 GLN B CA 1
ATOM 6700 C C . GLN B 1 255 ? -75.192 -2.892 14.816 1.00 41.25 281 GLN B C 1
ATOM 6701 O O . GLN B 1 255 ? -75.486 -2.884 16.017 1.00 39.57 281 GLN B O 1
ATOM 6707 N N . GLN B 1 256 ? -75.492 -3.911 14.013 1.00 40.38 282 GLN B N 1
ATOM 6708 C CA . GLN B 1 256 ? -76.160 -5.096 14.528 1.00 40.75 282 GLN B CA 1
ATOM 6709 C C . GLN B 1 256 ? -75.295 -5.793 15.590 1.00 41.34 282 GLN B C 1
ATOM 6710 O O . GLN B 1 256 ? -75.802 -6.191 16.654 1.00 37.42 282 GLN B O 1
ATOM 6716 N N . ILE B 1 257 ? -73.997 -5.925 15.308 1.00 37.99 283 ILE B N 1
ATOM 6717 C CA . ILE B 1 257 ? -73.057 -6.528 16.270 1.00 40.36 283 ILE B CA 1
ATOM 6718 C C . ILE B 1 257 ? -73.038 -5.767 17.604 1.00 41.77 283 ILE B C 1
ATOM 6719 O O . ILE B 1 257 ? -73.097 -6.372 18.670 1.00 42.73 283 ILE B O 1
ATOM 6724 N N . ARG B 1 258 ? -72.931 -4.447 17.511 1.00 42.97 284 ARG B N 1
ATOM 6725 C CA . ARG B 1 258 ? -72.930 -3.549 18.663 1.00 48.12 284 ARG B CA 1
ATOM 6726 C C . ARG B 1 258 ? -74.215 -3.659 19.508 1.00 48.09 284 ARG B C 1
ATOM 6727 O O . ARG B 1 258 ? -74.160 -3.679 20.735 1.00 43.82 284 ARG B O 1
ATOM 6735 N N . GLN B 1 259 ? -75.363 -3.729 18.841 1.00 50.39 285 GLN B N 1
ATOM 6736 C CA . GLN B 1 259 ? -76.661 -3.839 19.519 1.00 50.59 285 GLN B CA 1
ATOM 6737 C C . GLN B 1 259 ? -76.872 -5.195 20.183 1.00 49.45 285 GLN B C 1
ATOM 6738 O O . GLN B 1 259 ? -77.321 -5.263 21.325 1.00 43.73 285 GLN B O 1
ATOM 6744 N N . LEU B 1 260 ? -76.545 -6.270 19.464 1.00 48.64 286 LEU B N 1
ATOM 6745 C CA . LEU B 1 260 ? -76.763 -7.637 19.954 1.00 46.57 286 LEU B CA 1
ATOM 6746 C C . LEU B 1 260 ? -75.727 -8.089 20.973 1.00 44.60 286 LEU B C 1
ATOM 6747 O O . LEU B 1 260 ? -76.027 -8.924 21.829 1.00 42.68 286 LEU B O 1
ATOM 6752 N N . PHE B 1 261 ? -74.509 -7.544 20.892 1.00 43.41 287 PHE B N 1
ATOM 6753 C CA . PHE B 1 261 ? -73.407 -7.972 21.746 1.00 42.75 287 PHE B CA 1
ATOM 6754 C C . PHE B 1 261 ? -72.679 -6.764 22.346 1.00 44.22 287 PHE B C 1
ATOM 6755 O O . PHE B 1 261 ? -71.600 -6.397 21.872 1.00 39.76 287 PHE B O 1
ATOM 6763 N N . PRO B 1 262 ? -73.256 -6.158 23.404 1.00 43.95 288 PRO B N 1
ATOM 6764 C CA . PRO B 1 262 ? -72.726 -4.896 23.934 1.00 44.30 288 PRO B CA 1
ATOM 6765 C C . PRO B 1 262 ? -71.269 -4.981 24.416 1.00 43.16 288 PRO B C 1
ATOM 6766 O O . PRO B 1 262 ? -70.562 -3.982 24.379 1.00 43.49 288 PRO B O 1
ATOM 6770 N N . LYS B 1 263 ? -70.825 -6.155 24.854 1.00 41.20 289 LYS B N 1
ATOM 6771 C CA . LYS B 1 263 ? -69.439 -6.326 25.304 1.00 43.26 289 LYS B CA 1
ATOM 6772 C C . LYS B 1 263 ? -68.410 -6.224 24.178 1.00 41.42 289 LYS B C 1
ATOM 6773 O O . LYS B 1 263 ? -67.235 -6.055 24.451 1.00 43.35 289 LYS B O 1
ATOM 6779 N N . PHE B 1 264 ? -68.854 -6.318 22.930 1.00 41.29 290 PHE B N 1
ATOM 6780 C CA . PHE B 1 264 ? -67.978 -6.170 21.764 1.00 42.21 290 PHE B CA 1
ATOM 6781 C C . PHE B 1 264 ? -68.058 -4.770 21.154 1.00 41.86 290 PHE B C 1
ATOM 6782 O O . PHE B 1 264 ? -67.567 -4.545 20.048 1.00 43.56 290 PHE B O 1
ATOM 6790 N N . ALA B 1 265 ? -68.678 -3.834 21.859 1.00 44.47 291 ALA B N 1
ATOM 6791 C CA . ALA B 1 265 ? -68.863 -2.476 21.341 1.00 44.52 291 ALA B CA 1
ATOM 6792 C C . ALA B 1 265 ? -67.544 -1.836 20.879 1.00 41.17 291 ALA B C 1
ATOM 6793 O O . ALA B 1 265 ? -67.517 -1.106 19.899 1.00 39.01 291 ALA B O 1
ATOM 6795 N N . ASP B 1 266 ? -66.463 -2.114 21.600 1.00 44.37 292 ASP B N 1
ATOM 6796 C CA . ASP B 1 266 ? -65.145 -1.578 21.281 1.00 45.85 292 ASP B CA 1
ATOM 6797 C C . ASP B 1 266 ? -64.212 -2.633 20.651 1.00 42.73 292 ASP B C 1
ATOM 6798 O O . ASP B 1 266 ? -63.001 -2.412 20.553 1.00 43.38 292 ASP B O 1
ATOM 6803 N N . THR B 1 267 ? -64.760 -3.769 20.220 1.00 39.03 293 THR B N 1
ATOM 6804 C CA . THR B 1 267 ? -63.948 -4.798 19.566 1.00 37.11 293 THR B CA 1
ATOM 6805 C C . THR B 1 267 ? -63.623 -4.355 18.140 1.00 33.63 293 THR B C 1
ATOM 6806 O O . THR B 1 267 ? -64.524 -4.000 17.384 1.00 32.08 293 THR B O 1
ATOM 6810 N N . PRO B 1 268 ? -62.333 -4.351 17.764 1.00 33.63 294 PRO B N 1
ATOM 6811 C CA . PRO B 1 268 ? -62.007 -3.900 16.401 1.00 34.02 294 PRO B CA 1
ATOM 6812 C C . PRO B 1 268 ? -62.667 -4.729 15.291 1.00 33.24 294 PRO B C 1
ATOM 6813 O O . PRO B 1 268 ? -62.731 -5.954 15.393 1.00 34.65 294 PRO B O 1
ATOM 6817 N N . ILE B 1 269 ? -63.157 -4.054 14.252 1.00 32.51 295 ILE B N 1
ATOM 6818 C CA . ILE B 1 269 ? -63.758 -4.707 13.096 1.00 32.16 295 ILE B CA 1
ATOM 6819 C C . ILE B 1 269 ? -62.801 -4.601 11.904 1.00 31.85 295 ILE B C 1
ATOM 6820 O O . ILE B 1 269 ? -62.286 -3.521 11.604 1.00 31.11 295 ILE B O 1
ATOM 6825 N N . TYR B 1 270 ? -62.561 -5.735 11.245 1.00 30.74 296 TYR B N 1
ATOM 6826 C CA . TYR B 1 270 ? -61.801 -5.784 9.991 1.00 30.31 296 TYR B CA 1
ATOM 6827 C C . TYR B 1 270 ? -62.767 -6.111 8.845 1.00 29.76 296 TYR B C 1
ATOM 6828 O O . TYR B 1 270 ? -63.694 -6.906 9.029 1.00 30.03 296 TYR B O 1
ATOM 6837 N N . ASN B 1 271 ? -62.552 -5.538 7.667 1.00 27.66 297 ASN B N 1
ATOM 6838 C CA . ASN B 1 271 ? -63.135 -6.113 6.455 1.00 29.15 297 ASN B CA 1
ATOM 6839 C C . ASN B 1 271 ? -61.974 -6.685 5.677 1.00 29.47 297 ASN B C 1
ATOM 6840 O O . ASN B 1 271 ? -61.315 -5.966 4.919 1.00 28.64 297 ASN B O 1
ATOM 6845 N N . ASP B 1 272 ? -61.703 -7.975 5.867 1.00 31.07 298 ASP B N 1
ATOM 6846 C CA . ASP B 1 272 ? -60.530 -8.568 5.218 1.00 31.97 298 ASP B CA 1
ATOM 6847 C C . ASP B 1 272 ? -60.795 -9.281 3.882 1.00 34.02 298 ASP B C 1
ATOM 6848 O O . ASP B 1 272 ? -59.974 -10.076 3.429 1.00 35.57 298 ASP B O 1
ATOM 6853 N N . GLU B 1 273 ? -61.916 -8.945 3.242 1.00 34.32 299 GLU B N 1
ATOM 6854 C CA . GLU B 1 273 ? -62.137 -9.215 1.815 1.00 34.11 299 GLU B CA 1
ATOM 6855 C C . GLU B 1 273 ? -63.056 -8.120 1.244 1.00 33.38 299 GLU B C 1
ATOM 6856 O O . GLU B 1 273 ? -64.252 -8.344 1.065 1.00 35.41 299 GLU B O 1
ATOM 6862 N N . ALA B 1 274 ? -62.492 -6.941 0.969 1.00 31.90 300 ALA B N 1
ATOM 6863 C CA . ALA B 1 274 ? -63.275 -5.727 0.715 1.00 33.17 300 ALA B CA 1
ATOM 6864 C C . ALA B 1 274 ? -63.229 -5.300 -0.750 1.00 33.90 300 ALA B C 1
ATOM 6865 O O . ALA B 1 274 ? -63.063 -4.120 -1.055 1.00 31.67 300 ALA B O 1
ATOM 6867 N N . ASP B 1 275 ? -63.449 -6.265 -1.632 1.00 32.95 301 ASP B N 1
ATOM 6868 C CA . ASP B 1 275 ? -63.222 -6.097 -3.052 1.00 35.42 301 ASP B CA 1
ATOM 6869 C C . ASP B 1 275 ? -64.444 -5.493 -3.763 1.00 35.30 301 ASP B C 1
ATOM 6870 O O . ASP B 1 275 ? -65.575 -5.697 -3.330 1.00 35.46 301 ASP B O 1
ATOM 6875 N N . PRO B 1 276 ? -64.213 -4.730 -4.850 1.00 34.72 302 PRO B N 1
ATOM 6876 C CA . PRO B 1 276 ? -65.296 -4.219 -5.696 1.00 35.20 302 PRO B CA 1
ATOM 6877 C C . PRO B 1 276 ? -66.304 -5.288 -6.133 1.00 34.55 302 PRO B C 1
ATOM 6878 O O . PRO B 1 276 ? -67.513 -5.046 -6.088 1.00 32.38 302 PRO B O 1
ATOM 6882 N N . LEU B 1 277 ? -65.809 -6.463 -6.523 1.00 35.04 303 LEU B N 1
ATOM 6883 C CA . LEU B 1 277 ? -66.680 -7.526 -7.034 1.00 36.15 303 LEU B CA 1
ATOM 6884 C C . LEU B 1 277 ? -66.212 -8.920 -6.641 1.00 38.60 303 LEU B C 1
ATOM 6885 O O . LEU B 1 277 ? -65.059 -9.276 -6.868 1.00 37.27 303 LEU B O 1
ATOM 6890 N N . VAL B 1 278 ? -67.137 -9.713 -6.093 1.00 37.73 304 VAL B N 1
ATOM 6891 C CA . VAL B 1 278 ? -66.912 -11.131 -5.831 1.00 36.60 304 VAL B CA 1
ATOM 6892 C C . VAL B 1 278 ? -66.485 -11.876 -7.094 1.00 36.12 304 VAL B C 1
ATOM 6893 O O . VAL B 1 278 ? -66.977 -11.600 -8.179 1.00 35.72 304 VAL B O 1
ATOM 6897 N N . GLY B 1 279 ? -65.557 -12.813 -6.938 1.00 35.87 305 GLY B N 1
ATOM 6898 C CA . GLY B 1 279 ? -65.138 -13.713 -8.022 1.00 34.64 305 GLY B CA 1
ATOM 6899 C C . GLY B 1 279 ? -63.860 -13.233 -8.687 1.00 34.88 305 GLY B C 1
ATOM 6900 O O . GLY B 1 279 ? -63.906 -12.589 -9.739 1.00 32.27 305 GLY B O 1
ATOM 6901 N N . TRP B 1 280 ? -62.723 -13.559 -8.082 1.00 33.82 306 TRP B N 1
ATOM 6902 C CA . TRP B 1 280 ? -61.435 -13.003 -8.515 1.00 34.24 306 TRP B CA 1
ATOM 6903 C C . TRP B 1 280 ? -61.038 -13.388 -9.944 1.00 33.05 306 TRP B C 1
ATOM 6904 O O . TRP B 1 280 ? -60.396 -12.601 -10.638 1.00 33.74 306 TRP B O 1
ATOM 6915 N N . SER B 1 281 ? -61.413 -14.592 -10.376 1.00 33.32 307 SER B N 1
ATOM 6916 C CA . SER B 1 281 ? -60.955 -15.136 -11.658 1.00 34.67 307 SER B CA 1
ATOM 6917 C C . SER B 1 281 ? -61.813 -14.699 -12.864 1.00 37.10 307 SER B C 1
ATOM 6918 O O . SER B 1 281 ? -61.414 -14.888 -14.017 1.00 38.34 307 SER B O 1
ATOM 6921 N N . LEU B 1 282 ? -62.971 -14.105 -12.602 1.00 38.12 308 LEU B N 1
ATOM 6922 C CA . LEU B 1 282 ? -63.838 -13.576 -13.662 1.00 38.61 308 LEU B CA 1
ATOM 6923 C C . LEU B 1 282 ? -63.139 -12.429 -14.399 1.00 37.45 308 LEU B C 1
ATOM 6924 O O . LEU B 1 282 ? -62.790 -11.427 -13.780 1.00 35.55 308 LEU B O 1
ATOM 6929 N N . PRO B 1 283 ? -62.927 -12.568 -15.722 1.00 38.11 309 PRO B N 1
ATOM 6930 C CA . PRO B 1 283 ? -62.273 -11.479 -16.429 1.00 38.54 309 PRO B CA 1
ATOM 6931 C C . PRO B 1 283 ? -63.132 -10.212 -16.494 1.00 38.64 309 PRO B C 1
ATOM 6932 O O . PRO B 1 283 ? -64.307 -10.275 -16.819 1.00 38.20 309 PRO B O 1
ATOM 6936 N N . GLN B 1 284 ? -62.539 -9.079 -16.141 1.00 38.25 310 GLN B N 1
ATOM 6937 C CA . GLN B 1 284 ? -63.212 -7.789 -16.180 1.00 37.86 310 GLN B CA 1
ATOM 6938 C C . GLN B 1 284 ? -62.196 -6.790 -16.710 1.00 37.15 310 GLN B C 1
ATOM 6939 O O . GLN B 1 284 ? -61.139 -6.616 -16.095 1.00 37.30 310 GLN B O 1
ATOM 6945 N N . PRO B 1 285 ? -62.496 -6.127 -17.844 1.00 35.65 311 PRO B N 1
ATOM 6946 C CA . PRO B 1 285 ? -61.536 -5.157 -18.394 1.00 35.50 311 PRO B CA 1
ATOM 6947 C C . PRO B 1 285 ? -61.087 -4.101 -17.384 1.00 35.95 311 PRO B C 1
ATOM 6948 O O . PRO B 1 285 ? -59.933 -3.679 -17.422 1.00 36.25 311 PRO B O 1
ATOM 6952 N N . TRP B 1 286 ? -61.981 -3.678 -16.488 1.00 33.98 312 TRP B N 1
ATOM 6953 C CA . TRP B 1 286 ? -61.636 -2.647 -15.499 1.00 32.54 312 TRP B CA 1
ATOM 6954 C C . TRP B 1 286 ? -60.603 -3.110 -14.435 1.00 30.86 312 TRP B C 1
ATOM 6955 O O . TRP B 1 286 ? -59.916 -2.282 -13.846 1.00 29.12 312 TRP B O 1
ATOM 6966 N N . ARG B 1 287 ? -60.447 -4.421 -14.285 1.00 29.93 313 ARG B N 1
ATOM 6967 C CA . ARG B 1 287 ? -59.482 -4.973 -13.340 1.00 32.08 313 ARG B CA 1
ATOM 6968 C C . ARG B 1 287 ? -58.069 -5.016 -13.935 1.00 31.76 313 ARG B C 1
ATOM 6969 O O . ARG B 1 287 ? -57.113 -5.382 -13.252 1.00 31.49 313 ARG B O 1
ATOM 6977 N N . ALA B 1 288 ? -57.945 -4.641 -15.207 1.00 30.07 314 ALA B N 1
ATOM 6978 C CA . ALA B 1 288 ? -56.654 -4.634 -15.895 1.00 30.99 314 ALA B CA 1
ATOM 6979 C C . ALA B 1 288 ? -55.823 -3.384 -15.644 1.00 31.11 314 ALA B C 1
ATOM 6980 O O . ALA B 1 288 ? -54.613 -3.397 -15.860 1.00 31.76 314 ALA B O 1
ATOM 6982 N N . ASP B 1 289 ? -56.460 -2.293 -15.238 1.00 29.74 315 ASP B N 1
ATOM 6983 C CA . ASP B 1 289 ? -55.803 -1.007 -15.351 1.00 29.68 315 ASP B CA 1
ATOM 6984 C C . ASP B 1 289 ? -56.135 0.004 -14.233 1.00 29.23 315 ASP B C 1
ATOM 6985 O O . ASP B 1 289 ? -56.420 -0.371 -13.096 1.00 30.04 315 ASP B O 1
ATOM 6990 N N . VAL B 1 290 ? -56.076 1.289 -14.558 1.00 30.13 316 VAL B N 1
ATOM 6991 C CA . VAL B 1 290 ? -56.191 2.351 -13.555 1.00 30.16 316 VAL B CA 1
ATOM 6992 C C . VAL B 1 290 ? -57.635 2.477 -13.072 1.00 30.45 316 VAL B C 1
ATOM 6993 O O . VAL B 1 290 ? -57.890 3.080 -12.035 1.00 28.32 316 VAL B O 1
ATOM 6997 N N . THR B 1 291 ? -58.578 1.866 -13.787 1.00 29.99 317 THR B N 1
ATOM 6998 C CA . THR B 1 291 ? -59.975 1.857 -13.340 1.00 30.83 317 THR B CA 1
ATOM 6999 C C . THR B 1 291 ? -60.097 1.178 -11.980 1.00 30.22 317 THR B C 1
ATOM 7000 O O . THR B 1 291 ? -60.618 1.760 -11.031 1.00 31.52 317 THR B O 1
ATOM 7004 N N . TYR B 1 292 ? -59.587 -0.043 -11.886 1.00 31.82 318 TYR B N 1
ATOM 7005 C CA . TYR B 1 292 ? -59.517 -0.774 -10.618 1.00 30.80 318 TYR B CA 1
ATOM 7006 C C . TYR B 1 292 ? -58.701 0.005 -9.581 1.00 31.17 318 TYR B C 1
ATOM 7007 O O . TYR B 1 292 ? -59.159 0.200 -8.446 1.00 32.64 318 TYR B O 1
ATOM 7016 N N . ALA B 1 293 ? -57.526 0.504 -9.979 1.00 31.49 319 ALA B N 1
ATOM 7017 C CA . ALA B 1 293 ? -56.646 1.254 -9.065 1.00 30.20 319 ALA B CA 1
ATOM 7018 C C . ALA B 1 293 ? -57.348 2.440 -8.417 1.00 30.10 319 ALA B C 1
ATOM 7019 O O . ALA B 1 293 ? -57.277 2.630 -7.190 1.00 28.76 319 ALA B O 1
ATOM 7021 N N . ALA B 1 294 ? -58.023 3.239 -9.233 1.00 27.67 320 ALA B N 1
ATOM 7022 C CA . ALA B 1 294 ? -58.633 4.464 -8.739 1.00 28.87 320 ALA B CA 1
ATOM 7023 C C . ALA B 1 294 ? -59.825 4.164 -7.830 1.00 28.30 320 ALA B C 1
ATOM 7024 O O . ALA B 1 294 ? -60.087 4.894 -6.883 1.00 27.95 320 ALA B O 1
ATOM 7026 N N . MET B 1 295 ? -60.533 3.078 -8.123 1.00 28.98 321 MET B N 1
ATOM 7027 C CA . MET B 1 295 ? -61.641 2.620 -7.279 1.00 28.43 321 MET B CA 1
ATOM 7028 C C . MET B 1 295 ? -61.152 2.160 -5.911 1.00 28.32 321 MET B C 1
ATOM 7029 O O . MET B 1 295 ? -61.785 2.429 -4.887 1.00 26.57 321 MET B O 1
ATOM 7034 N N . VAL B 1 296 ? -60.020 1.460 -5.891 1.00 28.29 322 VAL B N 1
ATOM 7035 C CA . VAL B 1 296 ? -59.407 1.036 -4.620 1.00 28.60 322 VAL B CA 1
ATOM 7036 C C . VAL B 1 296 ? -59.099 2.253 -3.738 1.00 27.93 322 VAL B C 1
ATOM 7037 O O . VAL B 1 296 ? -59.409 2.249 -2.550 1.00 29.94 322 VAL B O 1
ATOM 7041 N N . VAL B 1 297 ? -58.538 3.303 -4.332 1.00 28.37 323 VAL B N 1
ATOM 7042 C CA . VAL B 1 297 ? -58.209 4.523 -3.598 1.00 29.69 323 VAL B CA 1
ATOM 7043 C C . VAL B 1 297 ? -59.491 5.193 -3.111 1.00 31.17 323 VAL B C 1
ATOM 7044 O O . VAL B 1 297 ? -59.576 5.646 -1.970 1.00 32.48 323 VAL B O 1
ATOM 7048 N N . LYS B 1 298 ? -60.483 5.224 -3.993 1.00 30.06 324 LYS B N 1
ATOM 7049 C CA . LYS B 1 298 ? -61.778 5.805 -3.713 1.00 29.32 324 LYS B CA 1
ATOM 7050 C C . LYS B 1 298 ? -62.432 5.127 -2.500 1.00 29.67 324 LYS B C 1
ATOM 7051 O O . LYS B 1 298 ? -62.953 5.819 -1.605 1.00 31.04 324 LYS B O 1
ATOM 7057 N N . VAL B 1 299 ? -62.401 3.795 -2.463 1.00 29.19 325 VAL B N 1
ATOM 7058 C CA . VAL B 1 299 ? -62.957 3.038 -1.333 1.00 28.52 325 VAL B CA 1
ATOM 7059 C C . VAL B 1 299 ? -62.245 3.419 -0.031 1.00 29.55 325 VAL B C 1
ATOM 7060 O O . VAL B 1 299 ? -62.884 3.693 1.002 1.00 30.25 325 VAL B O 1
ATOM 7064 N N . ILE B 1 300 ? -60.919 3.479 -0.091 1.00 28.87 326 ILE B N 1
ATOM 7065 C CA . ILE B 1 300 ? -60.123 3.876 1.064 1.00 30.37 326 ILE B CA 1
ATOM 7066 C C . ILE B 1 300 ? -60.450 5.302 1.547 1.00 30.19 326 ILE B C 1
ATOM 7067 O O . ILE B 1 300 ? -60.634 5.515 2.751 1.00 29.74 326 ILE B O 1
ATOM 7072 N N . ALA B 1 301 ? -60.542 6.261 0.618 1.00 31.86 327 ALA B N 1
ATOM 7073 C CA . ALA B 1 301 ? -60.903 7.647 0.972 1.00 30.73 327 ALA B CA 1
ATOM 7074 C C . ALA B 1 301 ? -62.274 7.722 1.627 1.00 32.27 327 ALA B C 1
ATOM 7075 O O . ALA B 1 301 ? -62.461 8.434 2.608 1.00 32.05 327 ALA B O 1
ATOM 7077 N N . GLN B 1 302 ? -63.233 6.999 1.056 1.00 32.32 328 GLN B N 1
ATOM 7078 C CA . GLN B 1 302 ? -64.561 6.889 1.635 1.00 33.35 328 GLN B CA 1
ATOM 7079 C C . GLN B 1 302 ? -64.483 6.405 3.081 1.00 33.08 328 GLN B C 1
ATOM 7080 O O . GLN B 1 302 ? -65.150 6.957 3.958 1.00 31.88 328 GLN B O 1
ATOM 7086 N N . HIS B 1 303 ? -63.649 5.396 3.335 1.00 32.20 329 HIS B N 1
ATOM 7087 C CA . HIS B 1 303 ? -63.508 4.873 4.685 1.00 32.12 329 HIS B CA 1
ATOM 7088 C C . HIS B 1 303 ? -62.869 5.872 5.635 1.00 33.74 329 HIS B C 1
ATOM 7089 O O . HIS B 1 303 ? -63.345 6.049 6.768 1.00 35.93 329 HIS B O 1
ATOM 7096 N N . GLN B 1 304 ? -61.823 6.561 5.194 1.00 32.19 330 GLN B N 1
ATOM 7097 C CA . GLN B 1 304 ? -61.195 7.550 6.068 1.00 32.64 330 GLN B CA 1
ATOM 7098 C C . GLN B 1 304 ? -62.129 8.745 6.312 1.00 35.84 330 GLN B C 1
ATOM 7099 O O . GLN B 1 304 ? -62.326 9.156 7.442 1.00 34.78 330 GLN B O 1
ATOM 7105 N N . ASN B 1 305 ? -62.709 9.282 5.247 1.00 37.01 331 ASN B N 1
ATOM 7106 C CA . ASN B 1 305 ? -63.486 10.520 5.346 1.00 37.21 331 ASN B CA 1
ATOM 7107 C C . ASN B 1 305 ? -64.897 10.356 5.912 1.00 38.61 331 ASN B C 1
ATOM 7108 O O . ASN B 1 305 ? -65.388 11.260 6.582 1.00 36.12 331 ASN B O 1
ATOM 7113 N N . LEU B 1 306 ? -65.543 9.221 5.650 1.00 40.81 332 LEU B N 1
ATOM 7114 C CA . LEU B 1 306 ? -66.959 9.049 5.998 1.00 42.99 332 LEU B CA 1
ATOM 7115 C C . LEU B 1 306 ? -67.183 8.111 7.181 1.00 44.18 332 LEU B C 1
ATOM 7116 O O . LEU B 1 306 ? -68.313 7.953 7.620 1.00 42.68 332 LEU B O 1
ATOM 7121 N N . LEU B 1 307 ? -66.117 7.488 7.684 1.00 44.67 333 LEU B N 1
ATOM 7122 C CA . LEU B 1 307 ? -66.216 6.589 8.824 1.00 46.42 333 LEU B CA 1
ATOM 7123 C C . LEU B 1 307 ? -65.220 6.949 9.929 1.00 46.29 333 LEU B C 1
ATOM 7124 O O . LEU B 1 307 ? -65.626 7.321 11.024 1.00 45.97 333 LEU B O 1
ATOM 7129 N N . LEU B 1 308 ? -63.927 6.849 9.638 1.00 47.78 334 LEU B N 1
ATOM 7130 C CA . LEU B 1 308 ? -62.875 6.998 10.653 1.00 51.37 334 LEU B CA 1
ATOM 7131 C C . LEU B 1 308 ? -62.718 8.438 11.136 1.00 53.73 334 LEU B C 1
ATOM 7132 O O . LEU B 1 308 ? -62.562 8.679 12.324 1.00 52.15 334 LEU B O 1
ATOM 7137 N N . ALA B 1 309 ? -62.729 9.385 10.206 1.00 55.37 335 ALA B N 1
ATOM 7138 C CA . ALA B 1 309 ? -62.788 10.796 10.550 1.00 57.81 335 ALA B CA 1
ATOM 7139 C C . ALA B 1 309 ? -64.218 11.134 10.946 1.00 56.43 335 ALA B C 1
ATOM 7140 O O . ALA B 1 309 ? -64.584 12.295 11.013 1.00 58.44 335 ALA B O 1
ATOM 7142 N N . ALA B 1 314 ? -69.379 6.098 13.693 1.00 67.45 340 ALA B N 1
ATOM 7143 C CA . ALA B 1 314 ? -68.522 5.984 14.866 1.00 66.16 340 ALA B CA 1
ATOM 7144 C C . ALA B 1 314 ? -68.537 4.563 15.441 1.00 66.61 340 ALA B C 1
ATOM 7145 O O . ALA B 1 314 ? -69.175 4.301 16.458 1.00 72.88 340 ALA B O 1
ATOM 7147 N N . PHE B 1 315 ? -67.842 3.651 14.763 1.00 61.27 341 PHE B N 1
ATOM 7148 C CA . PHE B 1 315 ? -67.589 2.306 15.264 1.00 54.93 341 PHE B CA 1
ATOM 7149 C C . PHE B 1 315 ? -66.140 1.899 14.906 1.00 48.82 341 PHE B C 1
ATOM 7150 O O . PHE B 1 315 ? -65.563 2.458 13.991 1.00 45.38 341 PHE B O 1
ATOM 7158 N N . PRO B 1 316 ? -65.566 0.922 15.623 1.00 44.95 342 PRO B N 1
ATOM 7159 C CA . PRO B 1 316 ? -64.124 0.695 15.639 1.00 43.21 342 PRO B CA 1
ATOM 7160 C C . PRO B 1 316 ? -63.556 -0.118 14.455 1.00 40.95 342 PRO B C 1
ATOM 7161 O O . PRO B 1 316 ? -63.070 -1.242 14.643 1.00 41.97 342 PRO B O 1
ATOM 7165 N N . TYR B 1 317 ? -63.556 0.482 13.270 1.00 37.19 343 TYR B N 1
ATOM 7166 C CA . TYR B 1 317 ? -62.992 -0.130 12.060 1.00 38.98 343 TYR B CA 1
ATOM 7167 C C . TYR B 1 317 ? -61.466 -0.010 12.060 1.00 37.73 343 TYR B C 1
ATOM 7168 O O . TYR B 1 317 ? -60.941 1.067 12.275 1.00 39.13 343 TYR B O 1
ATOM 7177 N N . ALA B 1 318 ? -60.762 -1.114 11.820 1.00 36.97 344 ALA B N 1
ATOM 7178 C CA . ALA B 1 318 ? -59.309 -1.145 12.001 1.00 35.28 344 ALA B CA 1
ATOM 7179 C C . ALA B 1 318 ? -58.504 -1.618 10.795 1.00 34.45 344 ALA B C 1
ATOM 7180 O O . ALA B 1 318 ? -57.303 -1.371 10.742 1.00 31.48 344 ALA B O 1
ATOM 7182 N N . LEU B 1 319 ? -59.138 -2.303 9.843 1.00 34.25 345 LEU B N 1
ATOM 7183 C CA . LEU B 1 319 ? -58.387 -2.933 8.747 1.00 32.73 345 LEU B CA 1
ATOM 7184 C C . LEU B 1 319 ? -59.282 -3.183 7.524 1.00 32.61 345 LEU B C 1
ATOM 7185 O O . LEU B 1 319 ? -60.437 -3.636 7.644 1.00 30.57 345 LEU B O 1
ATOM 7190 N N . LEU B 1 320 ? -58.736 -2.869 6.349 1.00 29.58 346 LEU B N 1
ATOM 7191 C CA . LEU B 1 320 ? -59.401 -3.125 5.090 1.00 30.51 346 LEU B CA 1
ATOM 7192 C C . LEU B 1 320 ? -58.408 -3.881 4.217 1.00 31.11 346 LEU B C 1
ATOM 7193 O O . LEU B 1 320 ? -57.299 -3.423 3.987 1.00 30.30 346 LEU B O 1
ATOM 7198 N N . SER B 1 321 ? -58.795 -5.058 3.738 1.00 29.39 347 SER B N 1
ATOM 7199 C CA . SER B 1 321 ? -57.921 -5.822 2.873 1.00 28.84 347 SER B CA 1
ATOM 7200 C C . SER B 1 321 ? -58.574 -6.068 1.527 1.00 31.03 347 SER B C 1
ATOM 7201 O O . SER B 1 321 ? -59.704 -6.539 1.467 1.00 28.23 347 SER B O 1
ATOM 7204 N N . ASN B 1 322 ? -57.841 -5.747 0.460 1.00 32.77 348 ASN B N 1
ATOM 7205 C CA . ASN B 1 322 ? -58.211 -6.101 -0.915 1.00 35.22 348 ASN B CA 1
ATOM 7206 C C . ASN B 1 322 ? -57.634 -7.488 -1.247 1.00 36.16 348 ASN B C 1
ATOM 7207 O O . ASN B 1 322 ? -56.413 -7.672 -1.267 1.00 38.25 348 ASN B O 1
ATOM 7212 N N . ASP B 1 323 ? -58.504 -8.461 -1.506 1.00 35.71 349 ASP B N 1
ATOM 7213 C CA . ASP B 1 323 ? -58.073 -9.853 -1.654 1.00 36.06 349 ASP B CA 1
ATOM 7214 C C . ASP B 1 323 ? -57.566 -10.126 -3.072 1.00 33.93 349 ASP B C 1
ATOM 7215 O O . ASP B 1 323 ? -58.211 -10.823 -3.860 1.00 33.48 349 ASP B O 1
ATOM 7220 N N . ASN B 1 324 ? -56.396 -9.575 -3.390 1.00 31.39 350 ASN B N 1
ATOM 7221 C CA . ASN B 1 324 ? -55.949 -9.530 -4.783 1.00 30.67 350 ASN B CA 1
ATOM 7222 C C . ASN B 1 324 ? -54.505 -9.991 -5.021 1.00 32.73 350 ASN B C 1
ATOM 7223 O O . ASN B 1 324 ? -53.868 -9.549 -5.977 1.00 31.84 350 ASN B O 1
ATOM 7228 N N . ALA B 1 325 ? -53.996 -10.900 -4.179 1.00 34.92 351 ALA B N 1
ATOM 7229 C CA . ALA B 1 325 ? -52.638 -11.457 -4.383 1.00 35.85 351 ALA B CA 1
ATOM 7230 C C . ALA B 1 325 ? -52.612 -12.764 -5.183 1.00 35.85 351 ALA B C 1
ATOM 7231 O O . ALA B 1 325 ? -51.573 -13.425 -5.273 1.00 36.91 351 ALA B O 1
ATOM 7233 N N . PHE B 1 326 ? -53.747 -13.125 -5.777 1.00 36.42 352 PHE B N 1
ATOM 7234 C CA . PHE B 1 326 ? -53.841 -14.291 -6.669 1.00 33.99 352 PHE B CA 1
ATOM 7235 C C . PHE B 1 326 ? -52.915 -14.126 -7.877 1.00 32.76 352 PHE B C 1
ATOM 7236 O O . PHE B 1 326 ? -52.597 -13.004 -8.284 1.00 30.80 352 PHE B O 1
ATOM 7244 N N . LEU B 1 327 ? -52.506 -15.249 -8.465 1.00 33.63 353 LEU B N 1
ATOM 7245 C CA . LEU B 1 327 ? -51.798 -15.248 -9.753 1.00 34.39 353 LEU B CA 1
ATOM 7246 C C . LEU B 1 327 ? -52.767 -15.486 -10.911 1.00 34.70 353 LEU B C 1
ATOM 7247 O O . LEU B 1 327 ? -53.585 -16.394 -10.848 1.00 32.18 353 LEU B O 1
ATOM 7252 N N . SER B 1 328 ? -52.687 -14.653 -11.953 1.00 34.70 354 SER B N 1
ATOM 7253 C CA . SER B 1 328 ? -53.632 -14.717 -13.066 1.00 37.23 354 SER B CA 1
ATOM 7254 C C . SER B 1 328 ? -53.347 -15.903 -14.012 1.00 39.66 354 SER B C 1
ATOM 7255 O O . SER B 1 328 ? -52.231 -16.437 -14.041 1.00 39.06 354 SER B O 1
ATOM 7258 N N . TYR B 1 329 ? -54.369 -16.294 -14.772 1.00 43.06 355 TYR B N 1
ATOM 7259 C CA . TYR B 1 329 ? -54.328 -17.464 -15.665 1.00 45.44 355 TYR B CA 1
ATOM 7260 C C . TYR B 1 329 ? -54.542 -17.060 -17.121 1.00 44.40 355 TYR B C 1
ATOM 7261 O O . TYR B 1 329 ? -55.306 -16.125 -17.414 1.00 43.72 355 TYR B O 1
ATOM 7270 N N . HIS B 1 330 ? -53.897 -17.789 -18.029 1.00 41.16 356 HIS B N 1
ATOM 7271 C CA . HIS B 1 330 ? -54.196 -17.698 -19.451 1.00 42.58 356 HIS B CA 1
ATOM 7272 C C . HIS B 1 330 ? -55.661 -18.146 -19.628 1.00 43.26 356 HIS B C 1
ATOM 7273 O O . HIS B 1 330 ? -56.072 -19.122 -19.000 1.00 42.14 356 HIS B O 1
ATOM 7280 N N . PRO B 1 331 ? -56.451 -17.456 -20.458 1.00 42.72 357 PRO B N 1
ATOM 7281 C CA . PRO B 1 331 ? -56.013 -16.365 -21.339 1.00 41.32 357 PRO B CA 1
ATOM 7282 C C . PRO B 1 331 ? -56.313 -14.941 -20.815 1.00 40.57 357 PRO B C 1
ATOM 7283 O O . PRO B 1 331 ? -56.583 -14.022 -21.619 1.00 36.85 357 PRO B O 1
ATOM 7287 N N . HIS B 1 332 ? -56.227 -14.751 -19.494 1.00 40.18 358 HIS B N 1
ATOM 7288 C CA . HIS B 1 332 ? -56.646 -13.504 -18.844 1.00 39.00 358 HIS B CA 1
ATOM 7289 C C . HIS B 1 332 ? -55.554 -12.924 -17.933 1.00 37.36 358 HIS B C 1
ATOM 7290 O O . HIS B 1 332 ? -55.812 -12.676 -16.749 1.00 34.05 358 HIS B O 1
ATOM 7297 N N . PRO B 1 333 ? -54.345 -12.683 -18.484 1.00 35.17 359 PRO B N 1
ATOM 7298 C CA . PRO B 1 333 ? -53.218 -12.199 -17.675 1.00 34.35 359 PRO B CA 1
ATOM 7299 C C . PRO B 1 333 ? -53.516 -10.921 -16.884 1.00 34.44 359 PRO B C 1
ATOM 7300 O O . PRO B 1 333 ? -53.107 -10.818 -15.728 1.00 33.08 359 PRO B O 1
ATOM 7304 N N . PHE B 1 334 ? -54.227 -9.971 -17.508 1.00 33.15 360 PHE B N 1
ATOM 7305 C CA . PHE B 1 334 ? -54.491 -8.649 -16.923 1.00 34.27 360 PHE B CA 1
ATOM 7306 C C . PHE B 1 334 ? -55.867 -8.497 -16.280 1.00 33.52 360 PHE B C 1
ATOM 7307 O O . PHE B 1 334 ? -56.033 -7.693 -15.357 1.00 31.76 360 PHE B O 1
ATOM 7315 N N . ALA B 1 335 ? -56.842 -9.276 -16.741 1.00 33.29 361 ALA B N 1
ATOM 7316 C CA . ALA B 1 335 ? -58.251 -8.989 -16.446 1.00 34.62 361 ALA B CA 1
ATOM 7317 C C . ALA B 1 335 ? -58.798 -9.622 -15.174 1.00 32.35 361 ALA B C 1
ATOM 7318 O O . ALA B 1 335 ? -59.985 -9.489 -14.888 1.00 33.93 361 ALA B O 1
ATOM 7320 N N . GLN B 1 336 ? -57.959 -10.293 -14.398 1.00 32.89 362 GLN B N 1
ATOM 7321 C CA . GLN B 1 336 ? -58.413 -10.924 -13.159 1.00 33.49 362 GLN B CA 1
ATOM 7322 C C . GLN B 1 336 ? -58.043 -10.045 -11.963 1.00 34.18 362 GLN B C 1
ATOM 7323 O O . GLN B 1 336 ? -57.279 -9.071 -12.124 1.00 31.80 362 GLN B O 1
ATOM 7329 N N . ARG B 1 337 ? -58.597 -10.354 -10.789 1.00 32.14 363 ARG B N 1
ATOM 7330 C CA . ARG B 1 337 ? -58.390 -9.513 -9.597 1.00 34.24 363 ARG B CA 1
ATOM 7331 C C . ARG B 1 337 ? -57.051 -9.822 -8.942 1.00 32.16 363 ARG B C 1
ATOM 7332 O O . ARG B 1 337 ? -56.963 -10.521 -7.904 1.00 29.13 363 ARG B O 1
ATOM 7340 N N . THR B 1 338 ? -56.009 -9.283 -9.568 1.00 30.47 364 THR B N 1
ATOM 7341 C CA . THR B 1 338 ? -54.642 -9.553 -9.171 1.00 29.77 364 THR B CA 1
ATOM 7342 C C . THR B 1 338 ? -53.817 -8.272 -9.134 1.00 28.71 364 THR B C 1
ATOM 7343 O O . THR B 1 338 ? -54.061 -7.324 -9.887 1.00 26.52 364 THR B O 1
ATOM 7347 N N . LEU B 1 339 ? -52.834 -8.262 -8.245 1.00 28.83 365 LEU B N 1
ATOM 7348 C CA . LEU B 1 339 ? -51.883 -7.158 -8.164 1.00 29.10 365 LEU B CA 1
ATOM 7349 C C . LEU B 1 339 ? -50.888 -7.212 -9.332 1.00 28.63 365 LEU B C 1
ATOM 7350 O O . LEU B 1 339 ? -50.472 -6.177 -9.842 1.00 27.71 365 LEU B O 1
ATOM 7355 N N . THR B 1 340 ? -50.513 -8.419 -9.735 1.00 29.21 366 THR B N 1
ATOM 7356 C CA . THR B 1 340 ? -49.594 -8.617 -10.849 1.00 32.55 366 THR B CA 1
ATOM 7357 C C . THR B 1 340 ? -50.297 -9.295 -12.033 1.00 32.28 366 THR B C 1
ATOM 7358 O O . THR B 1 340 ? -51.332 -9.943 -11.863 1.00 33.42 366 THR B O 1
ATOM 7362 N N . ALA B 1 341 ? -49.715 -9.135 -13.219 1.00 32.51 367 ALA B N 1
ATOM 7363 C CA . ALA B 1 341 ? -50.143 -9.862 -14.419 1.00 33.87 367 ALA B CA 1
ATOM 7364 C C . ALA B 1 341 ? -49.119 -10.924 -14.771 1.00 35.13 367 ALA B C 1
ATOM 7365 O O . ALA B 1 341 ? -47.975 -10.588 -15.069 1.00 35.15 367 ALA B O 1
ATOM 7367 N N . ARG B 1 342 ? -49.524 -12.193 -14.753 1.00 35.56 368 ARG B N 1
ATOM 7368 C CA . ARG B 1 342 ? -48.602 -13.305 -15.000 1.00 36.50 368 ARG B CA 1
ATOM 7369 C C . ARG B 1 342 ? -48.574 -13.745 -16.463 1.00 37.96 368 ARG B C 1
ATOM 7370 O O . ARG B 1 342 ? -49.616 -13.893 -17.113 1.00 35.23 368 ARG B O 1
ATOM 7378 N N . PHE B 1 343 ? -47.358 -13.946 -16.965 1.00 38.87 369 PHE B N 1
ATOM 7379 C CA . PHE B 1 343 ? -47.123 -14.503 -18.287 1.00 38.70 369 PHE B CA 1
ATOM 7380 C C . PHE B 1 343 ? -46.253 -15.732 -18.128 1.00 39.55 369 PHE B C 1
ATOM 7381 O O . PHE B 1 343 ? -45.081 -15.618 -17.741 1.00 39.98 369 PHE B O 1
ATOM 7389 N N . GLN B 1 344 ? -46.833 -16.902 -18.382 1.00 38.07 370 GLN B N 1
ATOM 7390 C CA . GLN B 1 344 ? -46.051 -18.130 -18.437 1.00 38.47 370 GLN B CA 1
ATOM 7391 C C . GLN B 1 344 ? -45.543 -18.281 -19.865 1.00 39.85 370 GLN B C 1
ATOM 7392 O O . GLN B 1 344 ? -46.285 -18.664 -20.760 1.00 41.27 370 GLN B O 1
ATOM 7398 N N . VAL B 1 345 ? -44.274 -17.935 -20.069 1.00 39.13 371 VAL B N 1
ATOM 7399 C CA . VAL B 1 345 ? -43.671 -17.912 -21.399 1.00 38.51 371 VAL B CA 1
ATOM 7400 C C . VAL B 1 345 ? -43.171 -19.325 -21.675 1.00 39.66 371 VAL B C 1
ATOM 7401 O O . VAL B 1 345 ? -42.085 -19.704 -21.234 1.00 36.10 371 VAL B O 1
ATOM 7405 N N . ASN B 1 346 ? -43.989 -20.114 -22.372 1.00 43.47 372 ASN B N 1
ATOM 7406 C CA . ASN B 1 346 ? -43.704 -21.543 -22.599 1.00 45.49 372 ASN B CA 1
ATOM 7407 C C . ASN B 1 346 ? -42.852 -21.829 -23.843 1.00 45.41 372 ASN B C 1
ATOM 7408 O O . ASN B 1 346 ? -42.452 -22.986 -24.062 1.00 44.70 372 ASN B O 1
ATOM 7413 N N . ASN B 1 347 ? -42.562 -20.808 -24.648 1.00 45.32 373 ASN B N 1
ATOM 7414 C CA . ASN B 1 347 ? -41.788 -21.020 -25.877 1.00 47.32 373 ASN B CA 1
ATOM 7415 C C . ASN B 1 347 ? -40.271 -20.848 -25.697 1.00 50.39 373 ASN B C 1
ATOM 7416 O O . ASN B 1 347 ? -39.530 -20.907 -26.681 1.00 51.73 373 ASN B O 1
ATOM 7421 N N . THR B 1 348 ? -39.812 -20.630 -24.459 1.00 49.74 374 THR B N 1
ATOM 7422 C CA . THR B 1 348 ? -38.370 -20.626 -24.172 1.00 47.51 374 THR B CA 1
ATOM 7423 C C . THR B 1 348 ? -37.962 -21.979 -23.595 1.00 46.40 374 THR B C 1
ATOM 7424 O O . THR B 1 348 ? -38.801 -22.743 -23.106 1.00 41.84 374 THR B O 1
ATOM 7428 N N . ARG B 1 349 ? -36.669 -22.268 -23.686 1.00 48.55 375 ARG B N 1
ATOM 7429 C CA . ARG B 1 349 ? -36.083 -23.509 -23.161 1.00 51.48 375 ARG B CA 1
ATOM 7430 C C . ARG B 1 349 ? -35.032 -23.170 -22.106 1.00 46.96 375 ARG B C 1
ATOM 7431 O O . ARG B 1 349 ? -33.986 -22.624 -22.457 1.00 48.10 375 ARG B O 1
ATOM 7439 N N . PRO B 1 350 ? -35.293 -23.454 -20.829 1.00 45.16 376 PRO B N 1
ATOM 7440 C CA . PRO B 1 350 ? -36.588 -23.927 -20.347 1.00 45.49 376 PRO B CA 1
ATOM 7441 C C . PRO B 1 350 ? -37.653 -22.805 -20.347 1.00 46.04 376 PRO B C 1
ATOM 7442 O O . PRO B 1 350 ? -37.304 -21.615 -20.439 1.00 42.16 376 PRO B O 1
ATOM 7446 N N . PRO B 1 351 ? -38.939 -23.181 -20.239 1.00 45.43 377 PRO B N 1
ATOM 7447 C CA . PRO B 1 351 ? -40.014 -22.210 -20.077 1.00 45.28 377 PRO B CA 1
ATOM 7448 C C . PRO B 1 351 ? -39.827 -21.399 -18.800 1.00 44.70 377 PRO B C 1
ATOM 7449 O O . PRO B 1 351 ? -39.289 -21.921 -17.820 1.00 47.40 377 PRO B O 1
ATOM 7453 N N . HIS B 1 352 ? -40.264 -20.145 -18.797 1.00 42.61 378 HIS B N 1
ATOM 7454 C CA . HIS B 1 352 ? -40.092 -19.296 -17.613 1.00 42.86 378 HIS B CA 1
ATOM 7455 C C . HIS B 1 352 ? -41.340 -18.476 -17.334 1.00 43.05 378 HIS B C 1
ATOM 7456 O O . HIS B 1 352 ? -42.299 -18.510 -18.110 1.00 43.45 378 HIS B O 1
ATOM 7463 N N . VAL B 1 353 ? -41.328 -17.765 -16.213 1.00 42.45 379 VAL B N 1
ATOM 7464 C CA . VAL B 1 353 ? -42.448 -16.928 -15.810 1.00 40.95 379 VAL B CA 1
ATOM 7465 C C . VAL B 1 353 ? -41.988 -15.484 -15.659 1.00 38.70 379 VAL B C 1
ATOM 7466 O O . VAL B 1 353 ? -40.871 -15.219 -15.185 1.00 40.33 379 VAL B O 1
ATOM 7470 N N . GLN B 1 354 ? -42.855 -14.566 -16.080 1.00 34.98 380 GLN B N 1
ATOM 7471 C CA . GLN B 1 354 ? -42.657 -13.119 -15.921 1.00 35.36 380 GLN B CA 1
ATOM 7472 C C . GLN B 1 354 ? -43.922 -12.508 -15.305 1.00 33.97 380 GLN B C 1
ATOM 7473 O O . GLN B 1 354 ? -45.046 -12.891 -15.652 1.00 33.89 380 GLN B O 1
ATOM 7479 N N . LEU B 1 355 ? -43.743 -11.534 -14.421 1.00 31.79 381 LEU B N 1
ATOM 7480 C CA . LEU B 1 355 ? -44.862 -10.776 -13.893 1.00 31.30 381 LEU B CA 1
ATOM 7481 C C . LEU B 1 355 ? -44.742 -9.319 -14.311 1.00 32.39 381 LEU B C 1
ATOM 7482 O O . LEU B 1 355 ? -43.631 -8.793 -14.438 1.00 32.27 381 LEU B O 1
ATOM 7487 N N . LEU B 1 356 ? -45.892 -8.677 -14.532 1.00 32.41 382 LEU B N 1
ATOM 7488 C CA . LEU B 1 356 ? -45.958 -7.225 -14.634 1.00 33.61 382 LEU B CA 1
ATOM 7489 C C . LEU B 1 356 ? -46.749 -6.637 -13.482 1.00 34.43 382 LEU B C 1
ATOM 7490 O O . LEU B 1 356 ? -47.721 -7.234 -12.991 1.00 33.79 382 LEU B O 1
ATOM 7495 N N . ARG B 1 357 ? -46.286 -5.467 -13.052 1.00 33.24 383 ARG B N 1
ATOM 7496 C CA . ARG B 1 357 ? -46.930 -4.671 -12.034 1.00 34.48 383 ARG B CA 1
ATOM 7497 C C . ARG B 1 357 ? -48.150 -3.991 -12.648 1.00 33.89 383 ARG B C 1
ATOM 7498 O O . ARG B 1 357 ? -48.026 -3.176 -13.555 1.00 33.46 383 ARG B O 1
ATOM 7506 N N . LYS B 1 358 ? -49.333 -4.347 -12.170 1.00 32.29 384 LYS B N 1
ATOM 7507 C CA . LYS B 1 358 ? -50.561 -3.693 -12.635 1.00 31.72 384 LYS B CA 1
ATOM 7508 C C . LYS B 1 358 ? -50.785 -2.374 -11.908 1.00 29.38 384 LYS B C 1
ATOM 7509 O O . LYS B 1 358 ? -50.221 -2.148 -10.829 1.00 29.55 384 LYS B O 1
ATOM 7515 N N . PRO B 1 359 ? -51.597 -1.475 -12.502 1.00 29.08 385 PRO B N 1
ATOM 7516 C CA . PRO B 1 359 ? -51.798 -0.169 -11.864 1.00 29.33 385 PRO B CA 1
ATOM 7517 C C . PRO B 1 359 ? -52.306 -0.194 -10.424 1.00 27.30 385 PRO B C 1
ATOM 7518 O O . PRO B 1 359 ? -51.969 0.689 -9.643 1.00 29.45 385 PRO B O 1
ATOM 7522 N N . VAL B 1 360 ? -53.108 -1.183 -10.064 1.00 28.94 386 VAL B N 1
ATOM 7523 C CA . VAL B 1 360 ? -53.578 -1.283 -8.679 1.00 27.52 386 VAL B CA 1
ATOM 7524 C C . VAL B 1 360 ? -52.406 -1.439 -7.688 1.00 28.44 386 VAL B C 1
ATOM 7525 O O . VAL B 1 360 ? -52.412 -0.812 -6.628 1.00 26.15 386 VAL B O 1
ATOM 7529 N N . LEU B 1 361 ? -51.399 -2.234 -8.047 1.00 28.01 387 LEU B N 1
ATOM 7530 C CA . LEU B 1 361 ? -50.201 -2.394 -7.204 1.00 27.93 387 LEU B CA 1
ATOM 7531 C C . LEU B 1 361 ? -49.390 -1.093 -7.131 1.00 28.04 387 LEU B C 1
ATOM 7532 O O . LEU B 1 361 ? -48.938 -0.687 -6.061 1.00 28.38 387 LEU B O 1
ATOM 7537 N N . THR B 1 362 ? -49.244 -0.425 -8.268 1.00 30.10 388 THR B N 1
ATOM 7538 C CA . THR B 1 362 ? -48.580 0.878 -8.321 1.00 31.81 388 THR B CA 1
ATOM 7539 C C . THR B 1 362 ? -49.308 1.901 -7.458 1.00 32.11 388 THR B C 1
ATOM 7540 O O . THR B 1 362 ? -48.675 2.672 -6.728 1.00 31.38 388 THR B O 1
ATOM 7544 N N . ALA B 1 363 ? -50.637 1.871 -7.494 1.00 32.15 389 ALA B N 1
ATOM 7545 C CA . ALA B 1 363 ? -51.444 2.755 -6.653 1.00 31.50 389 ALA B CA 1
ATOM 7546 C C . ALA B 1 363 ? -51.210 2.558 -5.149 1.00 31.37 389 ALA B C 1
ATOM 7547 O O . ALA B 1 363 ? -51.278 3.525 -4.376 1.00 29.97 389 ALA B O 1
ATOM 7549 N N . MET B 1 364 ? -50.968 1.318 -4.726 1.00 30.95 390 MET B N 1
ATOM 7550 C CA . MET B 1 364 ? -50.680 1.044 -3.308 1.00 31.23 390 MET B CA 1
ATOM 7551 C C . MET B 1 364 ? -49.403 1.758 -2.850 1.00 31.33 390 MET B C 1
ATOM 7552 O O . MET B 1 364 ? -49.281 2.118 -1.680 1.00 29.28 390 MET B O 1
ATOM 7557 N N . GLY B 1 365 ? -48.467 1.965 -3.782 1.00 31.71 391 GLY B N 1
ATOM 7558 C CA . GLY B 1 365 ? -47.282 2.804 -3.550 1.00 32.72 391 GLY B CA 1
ATOM 7559 C C . GLY B 1 365 ? -47.559 4.291 -3.402 1.00 32.74 391 GLY B C 1
ATOM 7560 O O . GLY B 1 365 ? -46.846 4.988 -2.668 1.00 33.94 391 GLY B O 1
ATOM 7561 N N . LEU B 1 366 ? -48.583 4.796 -4.086 1.00 31.49 392 LEU B N 1
ATOM 7562 C CA . LEU B 1 366 ? -49.012 6.189 -3.884 1.00 32.62 392 LEU B CA 1
ATOM 7563 C C . LEU B 1 366 ? -49.700 6.375 -2.532 1.00 31.10 392 LEU B C 1
ATOM 7564 O O . LEU B 1 366 ? -49.409 7.339 -1.802 1.00 30.81 392 LEU B O 1
ATOM 7569 N N . LEU B 1 367 ? -50.601 5.453 -2.194 1.00 30.74 393 LEU B N 1
ATOM 7570 C CA . LEU B 1 367 ? -51.235 5.438 -0.877 1.00 30.72 393 LEU B CA 1
ATOM 7571 C C . LEU B 1 367 ? -50.202 5.325 0.246 1.00 30.81 393 LEU B C 1
ATOM 7572 O O . LEU B 1 367 ? -50.393 5.885 1.322 1.00 28.06 393 LEU B O 1
ATOM 7577 N N . ALA B 1 368 ? -49.124 4.578 0.002 1.00 30.73 394 ALA B N 1
ATOM 7578 C CA . ALA B 1 368 ? -48.067 4.393 0.997 1.00 31.28 394 ALA B CA 1
ATOM 7579 C C . ALA B 1 368 ? -47.368 5.697 1.393 1.00 32.37 394 ALA B C 1
ATOM 7580 O O . ALA B 1 368 ? -46.775 5.781 2.469 1.00 33.19 394 ALA B O 1
ATOM 7582 N N . LEU B 1 369 ? -47.433 6.714 0.531 1.00 35.07 395 LEU B N 1
ATOM 7583 C CA . LEU B 1 369 ? -46.809 7.999 0.827 1.00 36.64 395 LEU B CA 1
ATOM 7584 C C . LEU B 1 369 ? -47.625 8.851 1.805 1.00 36.33 395 LEU B C 1
ATOM 7585 O O . LEU B 1 369 ? -47.138 9.884 2.274 1.00 36.77 395 LEU B O 1
ATOM 7590 N N . LEU B 1 370 ? -48.855 8.440 2.113 1.00 34.51 396 LEU B N 1
ATOM 7591 C CA . LEU B 1 370 ? -49.664 9.160 3.106 1.00 34.65 396 LEU B CA 1
ATOM 7592 C C . LEU B 1 370 ? -49.015 9.025 4.486 1.00 35.05 396 LEU B C 1
ATOM 7593 O O . LEU B 1 370 ? -48.523 7.951 4.856 1.00 36.45 396 LEU B O 1
ATOM 7598 N N . ASP B 1 371 ? -48.996 10.129 5.222 1.00 36.05 397 ASP B N 1
ATOM 7599 C CA . ASP B 1 371 ? -48.328 10.195 6.521 1.00 36.15 397 ASP B CA 1
ATOM 7600 C C . ASP B 1 371 ? -49.350 10.207 7.663 1.00 36.60 397 ASP B C 1
ATOM 7601 O O . ASP B 1 371 ? -50.533 9.993 7.430 1.00 35.84 397 ASP B O 1
ATOM 7606 N N . GLU B 1 372 ? -48.887 10.456 8.886 1.00 37.33 398 GLU B N 1
ATOM 7607 C CA . GLU B 1 372 ? -49.637 10.116 10.097 1.00 38.74 398 GLU B CA 1
ATOM 7608 C C . GLU B 1 372 ? -50.748 11.097 10.543 1.00 39.10 398 GLU B C 1
ATOM 7609 O O . GLU B 1 372 ? -51.553 10.742 11.403 1.00 40.35 398 GLU B O 1
ATOM 7615 N N . GLU B 1 373 ? -50.799 12.306 9.988 1.00 38.58 399 GLU B N 1
ATOM 7616 C CA . GLU B 1 373 ? -51.892 13.236 10.313 1.00 41.11 399 GLU B CA 1
ATOM 7617 C C . GLU B 1 373 ? -52.732 13.563 9.087 1.00 38.43 399 GLU B C 1
ATOM 7618 O O . GLU B 1 373 ? -52.190 13.837 8.019 1.00 37.01 399 GLU B O 1
ATOM 7624 N N . GLN B 1 374 ? -54.050 13.520 9.229 1.00 36.28 400 GLN B N 1
ATOM 7625 C CA . GLN B 1 374 ? -54.931 13.958 8.136 1.00 36.83 400 GLN B CA 1
ATOM 7626 C C . GLN B 1 374 ? -55.122 15.478 8.152 1.00 37.69 400 GLN B C 1
ATOM 7627 O O . GLN B 1 374 ? -55.426 16.082 9.197 1.00 34.52 400 GLN B O 1
ATOM 7633 N N . LEU B 1 375 ? -54.953 16.074 6.975 1.00 37.51 401 LEU B N 1
ATOM 7634 C CA . LEU B 1 375 ? -55.214 17.487 6.769 1.00 38.10 401 LEU B CA 1
ATOM 7635 C C . LEU B 1 375 ? -56.669 17.755 6.382 1.00 39.59 401 LEU B C 1
ATOM 7636 O O . LEU B 1 375 ? -57.344 16.925 5.758 1.00 33.35 401 LEU B O 1
ATOM 7641 N N . TRP B 1 376 ? -57.142 18.938 6.760 1.00 40.40 402 TRP B N 1
ATOM 7642 C CA . TRP B 1 376 ? -58.417 19.421 6.285 1.00 41.12 402 TRP B CA 1
ATOM 7643 C C . TRP B 1 376 ? -58.383 19.569 4.765 1.00 40.50 402 TRP B C 1
ATOM 7644 O O . TRP B 1 376 ? -57.440 20.127 4.201 1.00 40.94 402 TRP B O 1
ATOM 7655 N N . ALA B 1 377 ? -59.419 19.079 4.111 1.00 39.24 403 ALA B N 1
ATOM 7656 C CA . ALA B 1 377 ? -59.553 19.263 2.682 1.00 40.04 403 ALA B CA 1
ATOM 7657 C C . ALA B 1 377 ? -61.027 19.329 2.306 1.00 41.09 403 ALA B C 1
ATOM 7658 O O . ALA B 1 377 ? -61.875 18.786 3.010 1.00 37.44 403 ALA B O 1
ATOM 7660 N N . GLU B 1 378 ? -61.325 20.005 1.200 1.00 40.67 404 GLU B N 1
ATOM 7661 C CA . GLU B 1 378 ? -62.695 20.155 0.739 1.00 41.27 404 GLU B CA 1
ATOM 7662 C C . GLU B 1 378 ? -62.731 20.153 -0.776 1.00 39.76 404 GLU B C 1
ATOM 7663 O O . GLU B 1 378 ? -61.971 20.877 -1.422 1.00 38.75 404 GLU B O 1
ATOM 7669 N N . VAL B 1 379 ? -63.594 19.308 -1.330 1.00 39.55 405 VAL B N 1
ATOM 7670 C CA . VAL B 1 379 ? -63.824 19.231 -2.758 1.00 39.79 405 VAL B CA 1
ATOM 7671 C C . VAL B 1 379 ? -65.163 19.889 -3.039 1.00 41.21 405 VAL B C 1
ATOM 7672 O O . VAL B 1 379 ? -66.136 19.660 -2.326 1.00 40.64 405 VAL B O 1
ATOM 7676 N N . SER B 1 380 ? -65.229 20.686 -4.092 1.00 41.27 406 SER B N 1
ATOM 7677 C CA . SER B 1 380 ? -66.492 21.311 -4.463 1.00 41.45 406 SER B CA 1
ATOM 7678 C C . SER B 1 380 ? -66.590 21.513 -5.958 1.00 42.99 406 SER B C 1
ATOM 7679 O O . SER B 1 380 ? -65.579 21.521 -6.660 1.00 41.45 406 SER B O 1
ATOM 7682 N N . GLN B 1 381 ? -67.814 21.641 -6.450 1.00 44.19 407 GLN B N 1
ATOM 7683 C CA . GLN B 1 381 ? -68.028 22.011 -7.835 1.00 46.42 407 GLN B CA 1
ATOM 7684 C C . GLN B 1 381 ? -69.059 23.111 -7.843 1.00 47.94 407 GLN B C 1
ATOM 7685 O O . GLN B 1 381 ? -70.161 22.919 -7.341 1.00 46.79 407 GLN B O 1
ATOM 7691 N N . ALA B 1 382 ? -68.690 24.263 -8.398 1.00 48.44 408 ALA B N 1
ATOM 7692 C CA . ALA B 1 382 ? -69.585 25.414 -8.496 1.00 48.45 408 ALA B CA 1
ATOM 7693 C C . ALA B 1 382 ? -70.212 25.774 -7.143 1.00 46.73 408 ALA B C 1
ATOM 7694 O O . ALA B 1 382 ? -71.397 26.066 -7.066 1.00 47.32 408 ALA B O 1
ATOM 7696 N N . GLY B 1 383 ? -69.413 25.739 -6.080 1.00 48.21 409 GLY B N 1
ATOM 7697 C CA . GLY B 1 383 ? -69.877 26.100 -4.732 1.00 49.03 409 GLY B CA 1
ATOM 7698 C C . GLY B 1 383 ? -70.461 24.961 -3.907 1.00 48.25 409 GLY B C 1
ATOM 7699 O O . GLY B 1 383 ? -70.519 25.058 -2.679 1.00 49.36 409 GLY B O 1
ATOM 7700 N N . THR B 1 384 ? -70.904 23.894 -4.563 1.00 47.95 410 THR B N 1
ATOM 7701 C CA . THR B 1 384 ? -71.469 22.747 -3.868 1.00 49.68 410 THR B CA 1
ATOM 7702 C C . THR B 1 384 ? -70.364 21.815 -3.345 1.00 48.91 410 THR B C 1
ATOM 7703 O O . THR B 1 384 ? -69.595 21.255 -4.129 1.00 46.37 410 THR B O 1
ATOM 7707 N N . VAL B 1 385 ? -70.307 21.644 -2.025 1.00 47.72 411 VAL B N 1
ATOM 7708 C CA . VAL B 1 385 ? -69.333 20.752 -1.394 1.00 47.82 411 VAL B CA 1
ATOM 7709 C C . VAL B 1 385 ? -69.717 19.293 -1.669 1.00 50.09 411 VAL B C 1
ATOM 7710 O O . VAL B 1 385 ? -70.871 18.896 -1.490 1.00 50.85 411 VAL B O 1
ATOM 7714 N N . LEU B 1 386 ? -68.737 18.512 -2.117 1.00 48.14 412 LEU B N 1
ATOM 7715 C CA . LEU B 1 386 ? -68.914 17.095 -2.398 1.00 47.80 412 LEU B CA 1
ATOM 7716 C C . LEU B 1 386 ? -68.073 16.268 -1.421 1.00 47.74 412 LEU B C 1
ATOM 7717 O O . LEU B 1 386 ? -66.894 16.559 -1.219 1.00 51.46 412 LEU B O 1
ATOM 7722 N N . ASP B 1 387 ? -68.672 15.249 -0.811 1.00 44.89 413 ASP B N 1
ATOM 7723 C CA . ASP B 1 387 ? -67.909 14.326 0.029 1.00 43.45 413 ASP B CA 1
ATOM 7724 C C . ASP B 1 387 ? -67.335 13.192 -0.854 1.00 43.65 413 ASP B C 1
ATOM 7725 O O . ASP B 1 387 ? -67.524 13.209 -2.080 1.00 38.23 413 ASP B O 1
ATOM 7730 N N . SER B 1 388 ? -66.639 12.229 -0.244 1.00 42.61 414 SER B N 1
ATOM 7731 C CA . SER B 1 388 ? -65.950 11.162 -0.996 1.00 42.68 414 SER B CA 1
ATOM 7732 C C . SER B 1 388 ? -66.887 10.148 -1.672 1.00 42.25 414 SER B C 1
ATOM 7733 O O . SER B 1 388 ? -66.423 9.277 -2.406 1.00 42.34 414 SER B O 1
ATOM 7736 N N . ASN B 1 389 ? -68.192 10.259 -1.429 1.00 41.32 415 ASN B N 1
ATOM 7737 C CA . ASN B 1 389 ? -69.207 9.499 -2.160 1.00 42.09 415 ASN B CA 1
ATOM 7738 C C . ASN B 1 389 ? -69.524 10.209 -3.491 1.00 41.80 415 ASN B C 1
ATOM 7739 O O . ASN B 1 389 ? -70.680 10.533 -3.765 1.00 38.96 415 ASN B O 1
ATOM 7744 N N . HIS B 1 390 ? -68.494 10.439 -4.302 1.00 41.38 416 HIS B N 1
ATOM 7745 C CA . HIS B 1 390 ? -68.604 11.140 -5.587 1.00 43.81 416 HIS B CA 1
ATOM 7746 C C . HIS B 1 390 ? -67.395 10.738 -6.427 1.00 43.10 416 HIS B C 1
ATOM 7747 O O . HIS B 1 390 ? -66.454 10.114 -5.902 1.00 37.37 416 HIS B O 1
ATOM 7754 N N . THR B 1 391 ? -67.412 11.079 -7.714 1.00 38.89 417 THR B N 1
ATOM 7755 C CA . THR B 1 391 ? -66.387 10.607 -8.639 1.00 40.78 417 THR B CA 1
ATOM 7756 C C . THR B 1 391 ? -65.010 11.276 -8.488 1.00 41.18 417 THR B C 1
ATOM 7757 O O . THR B 1 391 ? -64.011 10.750 -8.985 1.00 42.16 417 THR B O 1
ATOM 7761 N N . VAL B 1 392 ? -64.963 12.422 -7.814 1.00 38.03 418 VAL B N 1
ATOM 7762 C CA . VAL B 1 392 ? -63.721 13.116 -7.548 1.00 37.59 418 VAL B CA 1
ATOM 7763 C C . VAL B 1 392 ? -63.581 13.349 -6.048 1.00 37.96 418 VAL B C 1
ATOM 7764 O O . VAL B 1 392 ? -64.505 13.836 -5.390 1.00 38.62 418 VAL B O 1
ATOM 7768 N N . GLY B 1 393 ? -62.424 12.995 -5.504 1.00 35.27 419 GLY B N 1
ATOM 7769 C CA . GLY B 1 393 ? -62.190 13.200 -4.086 1.00 35.68 419 GLY B CA 1
ATOM 7770 C C . GLY B 1 393 ? -60.722 13.219 -3.752 1.00 33.34 419 GLY B C 1
ATOM 7771 O O . GLY B 1 393 ? -59.875 13.093 -4.642 1.00 32.88 419 GLY B O 1
ATOM 7772 N N . VAL B 1 394 ? -60.425 13.357 -2.465 1.00 31.89 420 VAL B N 1
ATOM 7773 C CA . VAL B 1 394 ? -59.063 13.584 -2.023 1.00 33.11 420 VAL B CA 1
ATOM 7774 C C . VAL B 1 394 ? -58.778 13.009 -0.621 1.00 36.18 420 VAL B C 1
ATOM 7775 O O . VAL B 1 394 ? -59.678 12.918 0.232 1.00 35.75 420 VAL B O 1
ATOM 7779 N N . LEU B 1 395 ? -57.524 12.606 -0.414 1.00 34.82 421 LEU B N 1
ATOM 7780 C CA . LEU B 1 395 ? -56.984 12.330 0.913 1.00 36.77 421 LEU B CA 1
ATOM 7781 C C . LEU B 1 395 ? -55.712 13.137 1.061 1.00 36.47 421 LEU B C 1
ATOM 7782 O O . LEU B 1 395 ? -54.829 13.032 0.215 1.00 34.44 421 LEU B O 1
ATOM 7787 N N . ALA B 1 396 ? -55.608 13.914 2.134 1.00 38.98 422 ALA B N 1
ATOM 7788 C CA . ALA B 1 396 ? -54.431 14.759 2.356 1.00 37.51 422 ALA B CA 1
ATOM 7789 C C . ALA B 1 396 ? -53.870 14.467 3.728 1.00 37.89 422 ALA B C 1
ATOM 7790 O O . ALA B 1 396 ? -54.621 14.371 4.715 1.00 35.57 422 ALA B O 1
ATOM 7792 N N . SER B 1 397 ? -52.550 14.344 3.787 1.00 38.19 423 SER B N 1
ATOM 7793 C CA . SER B 1 397 ? -51.851 14.071 5.041 1.00 40.70 423 SER B CA 1
ATOM 7794 C C . SER B 1 397 ? -50.694 15.054 5.284 1.00 40.43 423 SER B C 1
ATOM 7795 O O . SER B 1 397 ? -50.194 15.683 4.352 1.00 37.93 423 SER B O 1
ATOM 7798 N N . ALA B 1 398 ? -50.272 15.157 6.542 1.00 40.22 424 ALA B N 1
ATOM 7799 C CA . ALA B 1 398 ? -49.037 15.846 6.904 1.00 39.31 424 ALA B CA 1
ATOM 7800 C C . ALA B 1 398 ? -48.188 14.990 7.843 1.00 38.90 424 ALA B C 1
ATOM 7801 O O . ALA B 1 398 ? -48.690 14.120 8.556 1.00 38.70 424 ALA B O 1
ATOM 7803 N N . HIS B 1 399 ? -46.891 15.266 7.834 1.00 38.47 425 HIS B N 1
ATOM 7804 C CA . HIS B 1 399 ? -45.919 14.561 8.650 1.00 42.80 425 HIS B CA 1
ATOM 7805 C C . HIS B 1 399 ? -45.176 15.563 9.522 1.00 45.85 425 HIS B C 1
ATOM 7806 O O . HIS B 1 399 ? -44.659 16.555 9.008 1.00 46.38 425 HIS B O 1
ATOM 7813 N N . ARG B 1 400 ? -45.104 15.288 10.816 1.00 52.37 426 ARG B N 1
ATOM 7814 C CA . ARG B 1 400 ? -44.320 16.110 11.741 1.00 60.09 426 ARG B CA 1
ATOM 7815 C C . ARG B 1 400 ? -42.906 15.512 11.826 1.00 59.93 426 ARG B C 1
ATOM 7816 O O . ARG B 1 400 ? -42.763 14.297 11.972 1.00 55.96 426 ARG B O 1
ATOM 7824 N N . PRO B 1 401 ? -41.862 16.360 11.727 1.00 63.54 427 PRO B N 1
ATOM 7825 C CA . PRO B 1 401 ? -40.462 15.895 11.670 1.00 66.54 427 PRO B CA 1
ATOM 7826 C C . PRO B 1 401 ? -40.023 15.034 12.864 1.00 68.23 427 PRO B C 1
ATOM 7827 O O . PRO B 1 401 ? -40.333 15.371 14.007 1.00 64.47 427 PRO B O 1
ATOM 7831 N N . GLN B 1 402 ? -39.307 13.940 12.583 1.00 75.10 428 GLN B N 1
ATOM 7832 C CA . GLN B 1 402 ? -38.766 13.045 13.621 1.00 82.84 428 GLN B CA 1
ATOM 7833 C C . GLN B 1 402 ? -37.350 13.488 14.041 1.00 85.48 428 GLN B C 1
ATOM 7834 O O . GLN B 1 402 ? -37.177 14.083 15.107 1.00 87.56 428 GLN B O 1
ATOM 7840 N N . GLY B 1 403 ? -36.351 13.203 13.202 1.00 86.07 429 GLY B N 1
ATOM 7841 C CA . GLY B 1 403 ? -34.952 13.563 13.474 1.00 84.60 429 GLY B CA 1
ATOM 7842 C C . GLY B 1 403 ? -34.319 14.297 12.299 1.00 83.25 429 GLY B C 1
ATOM 7843 O O . GLY B 1 403 ? -35.030 14.796 11.430 1.00 78.74 429 GLY B O 1
ATOM 7844 N N . PRO B 1 404 ? -32.975 14.371 12.264 1.00 83.78 430 PRO B N 1
ATOM 7845 C CA . PRO B 1 404 ? -32.263 15.076 11.179 1.00 82.06 430 PRO B CA 1
ATOM 7846 C C . PRO B 1 404 ? -32.277 14.378 9.802 1.00 75.50 430 PRO B C 1
ATOM 7847 O O . PRO B 1 404 ? -31.935 15.004 8.796 1.00 69.12 430 PRO B O 1
ATOM 7851 N N . ALA B 1 405 ? -32.672 13.104 9.754 1.00 71.60 431 ALA B N 1
ATOM 7852 C CA . ALA B 1 405 ? -32.934 12.424 8.474 1.00 69.19 431 ALA B CA 1
ATOM 7853 C C . ALA B 1 405 ? -34.367 12.689 7.974 1.00 66.73 431 ALA B C 1
ATOM 7854 O O . ALA B 1 405 ? -34.806 12.107 6.975 1.00 66.96 431 ALA B O 1
ATOM 7856 N N . ASP B 1 406 ? -35.069 13.597 8.656 1.00 63.96 432 ASP B N 1
ATOM 7857 C CA . ASP B 1 406 ? -36.486 13.822 8.447 1.00 60.46 432 ASP B CA 1
ATOM 7858 C C . ASP B 1 406 ? -36.844 15.312 8.460 1.00 58.04 432 ASP B C 1
ATOM 7859 O O . ASP B 1 406 ? -36.098 16.137 8.989 1.00 61.66 432 ASP B O 1
ATOM 7864 N N . ALA B 1 407 ? -37.989 15.653 7.873 1.00 54.11 433 ALA B N 1
ATOM 7865 C CA . ALA B 1 407 ? -38.510 17.019 7.901 1.00 49.88 433 ALA B CA 1
ATOM 7866 C C . ALA B 1 407 ? -40.013 16.991 7.609 1.00 50.45 433 ALA B C 1
ATOM 7867 O O . ALA B 1 407 ? -40.591 15.923 7.416 1.00 46.67 433 ALA B O 1
ATOM 7869 N N . TRP B 1 408 ? -40.642 18.160 7.573 1.00 47.02 434 TRP B N 1
ATOM 7870 C CA . TRP B 1 408 ? -42.085 18.246 7.317 1.00 45.34 434 TRP B CA 1
ATOM 7871 C C . TRP B 1 408 ? -42.431 17.739 5.913 1.00 42.95 434 TRP B C 1
ATOM 7872 O O . TRP B 1 408 ? -41.674 17.955 4.965 1.00 42.07 434 TRP B O 1
ATOM 7883 N N . ARG B 1 409 ? -43.572 17.064 5.795 1.00 41.53 435 ARG B N 1
ATOM 7884 C CA . ARG B 1 409 ? -44.093 16.619 4.493 1.00 39.09 435 ARG B CA 1
ATOM 7885 C C . ARG B 1 409 ? -45.605 16.790 4.398 1.00 37.42 435 ARG B C 1
ATOM 7886 O O . ARG B 1 409 ? -46.296 16.736 5.404 1.00 37.66 435 ARG B O 1
ATOM 7894 N N . ALA B 1 410 ? -46.109 16.961 3.180 1.00 37.07 436 ALA B N 1
ATOM 7895 C CA . ALA B 1 410 ? -47.530 16.816 2.887 1.00 38.03 436 ALA B CA 1
ATOM 7896 C C . ALA B 1 410 ? -47.723 15.931 1.649 1.00 39.56 436 ALA B C 1
ATOM 7897 O O . ALA B 1 410 ? -46.969 16.033 0.682 1.00 37.11 436 ALA B O 1
ATOM 7899 N N . ALA B 1 411 ? -48.742 15.074 1.683 1.00 37.15 437 ALA B N 1
ATOM 7900 C CA . ALA B 1 411 ? -49.093 14.267 0.528 1.00 35.00 437 ALA B CA 1
ATOM 7901 C C . ALA B 1 411 ? -50.576 14.439 0.240 1.00 34.57 437 ALA B C 1
ATOM 7902 O O . ALA B 1 411 ? -51.393 14.231 1.124 1.00 33.09 437 ALA B O 1
ATOM 7904 N N . VAL B 1 412 ? -50.909 14.841 -0.991 1.00 34.97 438 VAL B N 1
ATOM 7905 C CA . VAL B 1 412 ? -52.290 15.064 -1.411 1.00 33.49 438 VAL B CA 1
ATOM 7906 C C . VAL B 1 412 ? -52.592 14.087 -2.549 1.00 34.41 438 VAL B C 1
ATOM 7907 O O . VAL B 1 412 ? -51.989 14.166 -3.624 1.00 31.41 438 VAL B O 1
ATOM 7911 N N . LEU B 1 413 ? -53.498 13.145 -2.302 1.00 33.15 439 LEU B N 1
ATOM 7912 C CA . LEU B 1 413 ? -53.833 12.118 -3.288 1.00 34.26 439 LEU B CA 1
ATOM 7913 C C . LEU B 1 413 ? -55.245 12.351 -3.777 1.00 33.91 439 LEU B C 1
ATOM 7914 O O . LEU B 1 413 ? -56.206 12.211 -3.020 1.00 32.92 439 LEU B O 1
ATOM 7919 N N . ILE B 1 414 ? -55.367 12.723 -5.046 1.00 34.20 440 ILE B N 1
ATOM 7920 C CA . ILE B 1 414 ? -56.648 13.021 -5.650 1.00 32.41 440 ILE B CA 1
ATOM 7921 C C . ILE B 1 414 ? -57.015 11.871 -6.582 1.00 33.34 440 ILE B C 1
ATOM 7922 O O . ILE B 1 414 ? -56.181 11.404 -7.357 1.00 31.50 440 ILE B O 1
ATOM 7927 N N . TYR B 1 415 ? -58.260 11.414 -6.499 1.00 32.89 441 TYR B N 1
ATOM 7928 C CA . TYR B 1 415 ? -58.760 10.384 -7.408 1.00 31.57 441 TYR B CA 1
ATOM 7929 C C . TYR B 1 415 ? -59.876 10.947 -8.264 1.00 30.50 441 TYR B C 1
ATOM 7930 O O . TYR B 1 415 ? -60.606 11.841 -7.856 1.00 30.40 441 TYR B O 1
ATOM 7939 N N . ALA B 1 416 ? -59.967 10.416 -9.470 1.00 30.57 442 ALA B N 1
ATOM 7940 C CA . ALA B 1 416 ? -61.125 10.543 -10.323 1.00 30.79 442 ALA B CA 1
ATOM 7941 C C . ALA B 1 416 ? -61.532 9.116 -10.680 1.00 30.34 442 ALA B C 1
ATOM 7942 O O . ALA B 1 416 ? -60.792 8.409 -11.381 1.00 27.63 442 ALA B O 1
ATOM 7944 N N . SER B 1 417 ? -62.694 8.689 -10.194 1.00 31.33 443 SER B N 1
ATOM 7945 C CA . SER B 1 417 ? -63.151 7.310 -10.362 1.00 30.01 443 SER B CA 1
ATOM 7946 C C . SER B 1 417 ? -64.666 7.218 -10.402 1.00 31.44 443 SER B C 1
ATOM 7947 O O . SER B 1 417 ? -65.338 7.683 -9.485 1.00 30.04 443 SER B O 1
ATOM 7950 N N . ASP B 1 418 ? -65.192 6.592 -11.449 1.00 31.45 444 ASP B N 1
ATOM 7951 C CA . ASP B 1 418 ? -66.612 6.240 -11.515 1.00 32.59 444 ASP B CA 1
ATOM 7952 C C . ASP B 1 418 ? -66.756 4.736 -11.267 1.00 31.98 444 ASP B C 1
ATOM 7953 O O . ASP B 1 418 ? -67.390 4.008 -12.047 1.00 31.54 444 ASP B O 1
ATOM 7958 N N . ASP B 1 419 ? -66.123 4.270 -10.187 1.00 32.87 445 ASP B N 1
ATOM 7959 C CA . ASP B 1 419 ? -66.124 2.859 -9.816 1.00 34.72 445 ASP B CA 1
ATOM 7960 C C . ASP B 1 419 ? -65.598 1.951 -10.948 1.00 34.63 445 ASP B C 1
ATOM 7961 O O . ASP B 1 419 ? -64.460 2.123 -11.358 1.00 33.62 445 ASP B O 1
ATOM 7966 N N . THR B 1 420 ? -66.394 1.004 -11.451 1.00 35.58 446 THR B N 1
ATOM 7967 C CA . THR B 1 420 ? -65.917 0.068 -12.485 1.00 36.24 446 THR B CA 1
ATOM 7968 C C . THR B 1 420 ? -66.078 0.597 -13.923 1.00 36.39 446 THR B C 1
ATOM 7969 O O . THR B 1 420 ? -65.692 -0.090 -14.870 1.00 34.86 446 THR B O 1
ATOM 7973 N N . ARG B 1 421 ? -66.623 1.808 -14.087 1.00 37.35 447 ARG B N 1
ATOM 7974 C CA . ARG B 1 421 ? -66.774 2.418 -15.410 1.00 37.73 447 ARG B CA 1
ATOM 7975 C C . ARG B 1 421 ? -65.648 3.396 -15.731 1.00 35.12 447 ARG B C 1
ATOM 7976 O O . ARG B 1 421 ? -65.318 4.271 -14.936 1.00 32.84 447 ARG B O 1
ATOM 7984 N N . ALA B 1 422 ? -65.081 3.243 -16.923 1.00 35.45 448 ALA B N 1
ATOM 7985 C CA . ALA B 1 422 ? -64.055 4.139 -17.469 1.00 37.04 448 ALA B CA 1
ATOM 7986 C C . ALA B 1 422 ? -64.686 5.044 -18.526 1.00 38.65 448 ALA B C 1
ATOM 7987 O O . ALA B 1 422 ? -65.549 4.610 -19.276 1.00 38.15 448 ALA B O 1
ATOM 7989 N N . HIS B 1 423 ? -64.277 6.308 -18.560 1.00 40.17 449 HIS B N 1
ATOM 7990 C CA . HIS B 1 423 ? -64.821 7.268 -19.528 1.00 38.62 449 HIS B CA 1
ATOM 7991 C C . HIS B 1 423 ? -63.691 7.932 -20.351 1.00 36.11 449 HIS B C 1
ATOM 7992 O O . HIS B 1 423 ? -63.254 9.037 -20.022 1.00 32.79 449 HIS B O 1
ATOM 7999 N N . PRO B 1 424 ? -63.211 7.262 -21.415 1.00 35.94 450 PRO B N 1
ATOM 8000 C CA . PRO B 1 424 ? -62.075 7.766 -22.193 1.00 38.90 450 PRO B CA 1
ATOM 8001 C C . PRO B 1 424 ? -62.347 9.116 -22.856 1.00 41.47 450 PRO B C 1
ATOM 8002 O O . PRO B 1 424 ? -61.408 9.885 -23.108 1.00 40.72 450 PRO B O 1
ATOM 8006 N N . ASN B 1 425 ? -63.617 9.408 -23.119 1.00 41.27 451 ASN B N 1
ATOM 8007 C CA . ASN B 1 425 ? -63.997 10.732 -23.622 1.00 44.01 451 ASN B CA 1
ATOM 8008 C C . ASN B 1 425 ? -63.977 11.846 -22.579 1.00 44.73 451 ASN B C 1
ATOM 8009 O O . ASN B 1 425 ? -64.024 13.023 -22.944 1.00 45.53 451 ASN B O 1
ATOM 8014 N N . ARG B 1 426 ? -63.860 11.508 -21.297 1.00 47.16 452 ARG B N 1
ATOM 8015 C CA . ARG B 1 426 ? -64.012 12.497 -20.249 1.00 49.58 452 ARG B CA 1
ATOM 8016 C C . ARG B 1 426 ? -62.697 13.161 -19.820 1.00 49.35 452 ARG B C 1
ATOM 8017 O O . ARG B 1 426 ? -61.705 12.492 -19.496 1.00 50.55 452 ARG B O 1
ATOM 8025 N N . SER B 1 427 ? -62.727 14.488 -19.798 1.00 46.24 453 SER B N 1
ATOM 8026 C CA . SER B 1 427 ? -61.652 15.283 -19.255 1.00 50.32 453 SER B CA 1
ATOM 8027 C C . SER B 1 427 ? -62.191 15.978 -17.998 1.00 48.96 453 SER B C 1
ATOM 8028 O O . SER B 1 427 ? -63.327 16.447 -17.983 1.00 51.56 453 SER B O 1
ATOM 8031 N N . VAL B 1 428 ? -61.394 16.019 -16.943 1.00 46.04 454 VAL B N 1
ATOM 8032 C CA . VAL B 1 428 ? -61.849 16.503 -15.656 1.00 46.03 454 VAL B CA 1
ATOM 8033 C C . VAL B 1 428 ? -60.958 17.651 -15.201 1.00 45.49 454 VAL B C 1
ATOM 8034 O O . VAL B 1 428 ? -59.776 17.426 -14.963 1.00 44.89 454 VAL B O 1
ATOM 8038 N N . ALA B 1 429 ? -61.525 18.852 -15.087 1.00 42.13 455 ALA B N 1
ATOM 8039 C CA . ALA B 1 429 ? -60.757 20.029 -14.721 1.00 42.02 455 ALA B CA 1
ATOM 8040 C C . ALA B 1 429 ? -60.712 20.169 -13.199 1.00 44.69 455 ALA B C 1
ATOM 8041 O O . ALA B 1 429 ? -61.741 20.367 -12.550 1.00 44.17 455 ALA B O 1
ATOM 8043 N N . VAL B 1 430 ? -59.519 20.047 -12.630 1.00 43.63 456 VAL B N 1
ATOM 8044 C CA . VAL B 1 430 ? -59.335 20.206 -11.205 1.00 42.04 456 VAL B CA 1
ATOM 8045 C C . VAL B 1 430 ? -58.523 21.470 -10.964 1.00 42.13 456 VAL B C 1
ATOM 8046 O O . VAL B 1 430 ? -57.596 21.784 -11.717 1.00 45.09 456 VAL B O 1
ATOM 8050 N N . THR B 1 431 ? -58.889 22.208 -9.926 1.00 40.15 457 THR B N 1
ATOM 8051 C CA . THR B 1 431 ? -58.055 23.278 -9.409 1.00 40.08 457 THR B CA 1
ATOM 8052 C C . THR B 1 431 ? -57.698 22.869 -7.991 1.00 41.57 457 THR B C 1
ATOM 8053 O O . THR B 1 431 ? -58.573 22.720 -7.143 1.00 44.90 457 THR B O 1
ATOM 8057 N N . LEU B 1 432 ? -56.413 22.676 -7.735 1.00 41.26 458 LEU B N 1
ATOM 8058 C CA . LEU B 1 432 ? -55.946 22.368 -6.386 1.00 41.70 458 LEU B CA 1
ATOM 8059 C C . LEU B 1 432 ? -55.408 23.649 -5.778 1.00 39.73 458 LEU B C 1
ATOM 8060 O O . LEU B 1 432 ? -54.500 24.249 -6.331 1.00 42.78 458 LEU B O 1
ATOM 8065 N N . ARG B 1 433 ? -55.983 24.062 -4.656 1.00 41.78 459 ARG B N 1
ATOM 8066 C CA . ARG B 1 433 ? -55.494 25.207 -3.905 1.00 44.20 459 ARG B CA 1
ATOM 8067 C C . ARG B 1 433 ? -54.983 24.726 -2.561 1.00 44.34 459 ARG B C 1
ATOM 8068 O O . ARG B 1 433 ? -55.756 24.448 -1.642 1.00 45.89 459 ARG B O 1
ATOM 8076 N N . LEU B 1 434 ? -53.663 24.619 -2.466 1.00 44.40 460 LEU B N 1
ATOM 8077 C CA . LEU B 1 434 ? -52.980 24.234 -1.236 1.00 44.09 460 LEU B CA 1
ATOM 8078 C C . LEU B 1 434 ? -52.526 25.503 -0.528 1.00 45.13 460 LEU B C 1
ATOM 8079 O O . LEU B 1 434 ? -51.855 26.343 -1.140 1.00 43.69 460 LEU B O 1
ATOM 8084 N N . ARG B 1 435 ? -52.876 25.631 0.750 1.00 43.99 461 ARG B N 1
ATOM 8085 C CA . ARG B 1 435 ? -52.396 26.739 1.571 1.00 46.84 461 ARG B CA 1
ATOM 8086 C C . ARG B 1 435 ? -51.942 26.256 2.931 1.00 44.89 461 ARG B C 1
ATOM 8087 O O . ARG B 1 435 ? -52.187 25.103 3.315 1.00 47.23 461 ARG B O 1
ATOM 8095 N N . GLY B 1 436 ? -51.256 27.141 3.645 1.00 43.45 462 GLY B N 1
ATOM 8096 C CA . GLY B 1 436 ? -50.855 26.891 5.031 1.00 43.58 462 GLY B CA 1
ATOM 8097 C C . GLY B 1 436 ? -49.620 26.033 5.245 1.00 42.30 462 GLY B C 1
ATOM 8098 O O . GLY B 1 436 ? -49.402 25.552 6.345 1.00 45.97 462 GLY B O 1
ATOM 8099 N N . VAL B 1 437 ? -48.802 25.848 4.218 1.00 43.08 463 VAL B N 1
ATOM 8100 C CA . VAL B 1 437 ? -47.573 25.068 4.368 1.00 46.52 463 VAL B CA 1
ATOM 8101 C C . VAL B 1 437 ? -46.627 25.814 5.308 1.00 49.41 463 VAL B C 1
ATOM 8102 O O . VAL B 1 437 ? -46.281 26.958 5.038 1.00 49.51 463 VAL B O 1
ATOM 8106 N N . PRO B 1 438 ? -46.223 25.176 6.424 1.00 51.81 464 PRO B N 1
ATOM 8107 C CA . PRO B 1 438 ? -45.405 25.923 7.370 1.00 53.35 464 PRO B CA 1
ATOM 8108 C C . PRO B 1 438 ? -44.010 26.211 6.816 1.00 52.15 464 PRO B C 1
ATOM 8109 O O . PRO B 1 438 ? -43.526 25.469 5.961 1.00 50.22 464 PRO B O 1
ATOM 8113 N N . PRO B 1 439 ? -43.378 27.306 7.275 1.00 52.41 465 PRO B N 1
ATOM 8114 C CA . PRO B 1 439 ? -41.999 27.587 6.861 1.00 50.40 465 PRO B CA 1
ATOM 8115 C C . PRO B 1 439 ? -41.086 26.392 7.092 1.00 48.19 465 PRO B C 1
ATOM 8116 O O . PRO B 1 439 ? -41.228 25.695 8.098 1.00 47.85 465 PRO B O 1
ATOM 8120 N N . GLY B 1 440 ? -40.172 26.156 6.156 1.00 47.09 466 GLY B N 1
ATOM 8121 C CA . GLY B 1 440 ? -39.179 25.097 6.279 1.00 44.92 466 GLY B CA 1
ATOM 8122 C C . GLY B 1 440 ? -38.132 25.248 5.187 1.00 44.63 466 GLY B C 1
ATOM 8123 O O . GLY B 1 440 ? -38.357 25.942 4.194 1.00 45.89 466 GLY B O 1
ATOM 8124 N N . PRO B 1 441 ? -36.978 24.590 5.352 1.00 44.30 467 PRO B N 1
ATOM 8125 C CA . PRO B 1 441 ? -35.915 24.677 4.361 1.00 45.95 467 PRO B CA 1
ATOM 8126 C C . PRO B 1 441 ? -36.193 23.890 3.085 1.00 48.77 467 PRO B C 1
ATOM 8127 O O . PRO B 1 441 ? -36.760 22.793 3.141 1.00 50.29 467 PRO B O 1
ATOM 8131 N N . GLY B 1 442 ? -35.782 24.452 1.954 1.00 46.44 468 GLY B N 1
ATOM 8132 C CA . GLY B 1 442 ? -35.792 23.755 0.671 1.00 46.86 468 GLY B CA 1
ATOM 8133 C C . GLY B 1 442 ? -37.120 23.152 0.264 1.00 44.45 468 GLY B C 1
ATOM 8134 O O . GLY B 1 442 ? -37.148 22.075 -0.301 1.00 41.77 468 GLY B O 1
ATOM 8135 N N . LEU B 1 443 ? -38.213 23.856 0.534 1.00 46.25 469 LEU B N 1
ATOM 8136 C CA . LEU B 1 443 ? -39.543 23.376 0.165 1.00 46.14 469 LEU B CA 1
ATOM 8137 C C . LEU B 1 443 ? -39.688 23.133 -1.341 1.00 46.00 469 LEU B C 1
ATOM 8138 O O . LEU B 1 443 ? -39.459 24.024 -2.159 1.00 41.85 469 LEU B O 1
ATOM 8143 N N . VAL B 1 444 ? -40.063 21.905 -1.697 1.00 44.60 470 VAL B N 1
ATOM 8144 C CA . VAL B 1 444 ? -40.295 21.539 -3.095 1.00 45.01 470 VAL B CA 1
ATOM 8145 C C . VAL B 1 444 ? -41.567 20.691 -3.228 1.00 44.19 470 VAL B C 1
ATOM 8146 O O . VAL B 1 444 ? -42.018 20.085 -2.254 1.00 44.47 470 VAL B O 1
ATOM 8150 N N . TYR B 1 445 ? -42.143 20.666 -4.428 1.00 42.57 471 TYR B N 1
ATOM 8151 C CA . TYR B 1 445 ? -43.250 19.756 -4.714 1.00 44.18 471 TYR B CA 1
ATOM 8152 C C . TYR B 1 445 ? -42.955 18.864 -5.931 1.00 42.12 471 TYR B C 1
ATOM 8153 O O . TYR B 1 445 ? -42.239 19.271 -6.851 1.00 37.61 471 TYR B O 1
ATOM 8162 N N . VAL B 1 446 ? -43.509 17.645 -5.890 1.00 40.54 472 VAL B N 1
ATOM 8163 C CA . VAL B 1 446 ? -43.422 16.653 -6.961 1.00 40.42 472 VAL B CA 1
ATOM 8164 C C . VAL B 1 446 ? -44.825 16.083 -7.247 1.00 39.37 472 VAL B C 1
ATOM 8165 O O . VAL B 1 446 ? -45.581 15.832 -6.322 1.00 36.38 472 VAL B O 1
ATOM 8169 N N . THR B 1 447 ? -45.171 15.905 -8.520 1.00 39.43 473 THR B N 1
ATOM 8170 C CA . THR B 1 447 ? -46.439 15.301 -8.903 1.00 39.29 473 THR B CA 1
ATOM 8171 C C . THR B 1 447 ? -46.216 13.915 -9.509 1.00 39.83 473 THR B C 1
ATOM 8172 O O . THR B 1 447 ? -45.253 13.705 -10.233 1.00 41.37 473 THR B O 1
ATOM 8176 N N . ARG B 1 448 ? -47.107 12.977 -9.203 1.00 37.37 474 ARG B N 1
ATOM 8177 C CA . ARG B 1 448 ? -47.145 11.672 -9.862 1.00 36.75 474 ARG B CA 1
ATOM 8178 C C . ARG B 1 448 ? -48.572 11.397 -10.351 1.00 35.08 474 ARG B C 1
ATOM 8179 O O . ARG B 1 448 ? -49.501 11.500 -9.572 1.00 30.69 474 ARG B O 1
ATOM 8187 N N . TYR B 1 449 ? -48.723 11.054 -11.630 1.00 32.74 475 TYR B N 1
ATOM 8188 C CA . TYR B 1 449 ? -50.024 10.939 -12.296 1.00 33.57 475 TYR B CA 1
ATOM 8189 C C . TYR B 1 449 ? -50.149 9.572 -12.960 1.00 34.74 475 TYR B C 1
ATOM 8190 O O . TYR B 1 449 ? -49.190 9.076 -13.555 1.00 37.13 475 TYR B O 1
ATOM 8199 N N . LEU B 1 450 ? -51.326 8.959 -12.825 1.00 32.97 476 LEU B N 1
ATOM 8200 C CA . LEU B 1 450 ? -51.643 7.654 -13.403 1.00 33.32 476 LEU B CA 1
ATOM 8201 C C . LEU B 1 450 ? -52.948 7.747 -14.167 1.00 33.42 476 LEU B C 1
ATOM 8202 O O . LEU B 1 450 ? -53.948 8.155 -13.592 1.00 34.51 476 LEU B O 1
ATOM 8207 N N . ASP B 1 451 ? -52.963 7.365 -15.440 1.00 33.87 477 ASP B N 1
ATOM 8208 C CA . ASP B 1 451 ? -54.223 7.068 -16.120 1.00 32.81 477 ASP B CA 1
ATOM 8209 C C . ASP B 1 451 ? -54.063 5.939 -17.149 1.00 33.47 477 ASP B C 1
ATOM 8210 O O . ASP B 1 451 ? -52.958 5.420 -17.345 1.00 28.69 477 ASP B O 1
ATOM 8215 N N . ASN B 1 452 ? -55.169 5.557 -17.797 1.00 31.53 478 ASN B N 1
ATOM 8216 C CA . ASN B 1 452 ? -55.155 4.436 -18.731 1.00 33.91 478 ASN B CA 1
ATOM 8217 C C . ASN B 1 452 ? -54.453 4.753 -20.042 1.00 34.10 478 ASN B C 1
ATOM 8218 O O . ASN B 1 452 ? -54.042 3.836 -20.732 1.00 33.76 478 ASN B O 1
ATOM 8223 N N . GLY B 1 453 ? -54.324 6.034 -20.382 1.00 34.67 479 GLY B N 1
ATOM 8224 C CA . GLY B 1 453 ? -53.588 6.432 -21.586 1.00 34.60 479 GLY B CA 1
ATOM 8225 C C . GLY B 1 453 ? -52.083 6.244 -21.453 1.00 34.67 479 GLY B C 1
ATOM 8226 O O . GLY B 1 453 ? -51.434 5.723 -22.347 1.00 36.35 479 GLY B O 1
ATOM 8227 N N . LEU B 1 454 ? -51.528 6.653 -20.325 1.00 33.44 480 LEU B N 1
ATOM 8228 C CA . LEU B 1 454 ? -50.086 6.688 -20.158 1.00 35.53 480 LEU B CA 1
ATOM 8229 C C . LEU B 1 454 ? -49.525 5.544 -19.313 1.00 35.89 480 LEU B C 1
ATOM 8230 O O . LEU B 1 454 ? -48.372 5.170 -19.488 1.00 35.30 480 LEU B O 1
ATOM 8235 N N . CYS B 1 455 ? -50.325 4.989 -18.411 1.00 33.45 481 CYS B N 1
ATOM 8236 C CA . CYS B 1 455 ? -49.805 4.077 -17.420 1.00 33.99 481 CYS B CA 1
ATOM 8237 C C . CYS B 1 455 ? -50.560 2.750 -17.360 1.00 32.09 481 CYS B C 1
ATOM 8238 O O . CYS B 1 455 ? -50.851 2.266 -16.282 1.00 33.47 481 CYS B O 1
ATOM 8241 N N . SER B 1 456 ? -50.842 2.150 -18.512 1.00 31.12 482 SER B N 1
ATOM 8242 C CA . SER B 1 456 ? -51.530 0.858 -18.566 1.00 32.19 482 SER B CA 1
ATOM 8243 C C . SER B 1 456 ? -50.716 -0.192 -19.314 1.00 32.61 482 SER B C 1
ATOM 8244 O O . SER B 1 456 ? -50.741 -0.229 -20.549 1.00 33.00 482 SER B O 1
ATOM 8247 N N . PRO B 1 457 ? -50.010 -1.062 -18.573 1.00 31.91 483 PRO B N 1
ATOM 8248 C CA . PRO B 1 457 ? -49.331 -2.170 -19.227 1.00 33.00 483 PRO B CA 1
ATOM 8249 C C . PRO B 1 457 ? -50.276 -3.045 -20.066 1.00 34.88 483 PRO B C 1
ATOM 8250 O O . PRO B 1 457 ? -49.866 -3.550 -21.103 1.00 32.09 483 PRO B O 1
ATOM 8254 N N . ASP B 1 458 ? -51.525 -3.212 -19.626 1.00 33.78 484 ASP B N 1
ATOM 8255 C CA . ASP B 1 458 ? -52.539 -3.906 -20.429 1.00 35.17 484 ASP B CA 1
ATOM 8256 C C . ASP B 1 458 ? -52.790 -3.198 -21.771 1.00 33.85 484 ASP B C 1
ATOM 8257 O O . ASP B 1 458 ? -52.920 -3.843 -22.795 1.00 31.54 484 ASP B O 1
ATOM 8262 N N . GLY B 1 459 ? -52.886 -1.871 -21.730 1.00 34.36 485 GLY B N 1
ATOM 8263 C CA . GLY B 1 459 ? -52.986 -1.058 -22.937 1.00 35.71 485 GLY B CA 1
ATOM 8264 C C . GLY B 1 459 ? -51.824 -1.312 -23.893 1.00 36.34 485 GLY B C 1
ATOM 8265 O O . GLY B 1 459 ? -52.032 -1.508 -25.091 1.00 31.60 485 GLY B O 1
ATOM 8266 N N . GLU B 1 460 ? -50.60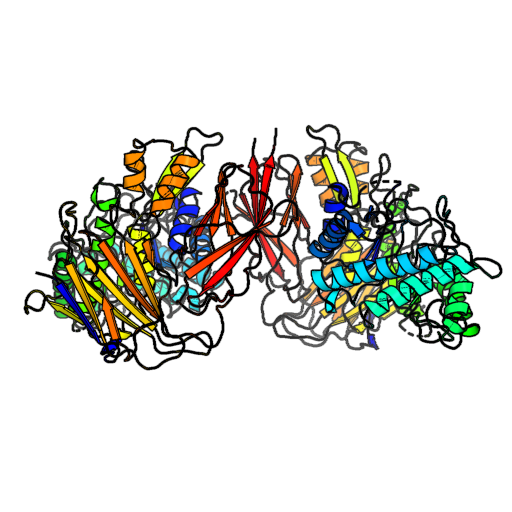7 -1.357 -23.356 1.00 35.45 486 GLU B N 1
ATOM 8267 C CA . GLU B 1 460 ? -49.418 -1.587 -24.187 1.00 38.66 486 GLU B CA 1
ATOM 8268 C C . GLU B 1 460 ? -49.465 -2.980 -24.784 1.00 38.90 486 GLU B C 1
ATOM 8269 O O . GLU B 1 460 ? -49.107 -3.171 -25.944 1.00 40.78 486 GLU B O 1
ATOM 8275 N N . TRP B 1 461 ? -49.946 -3.939 -23.999 1.00 36.85 487 TRP B N 1
ATOM 8276 C CA . TRP B 1 461 ? -50.054 -5.319 -24.430 1.00 37.63 487 TRP B CA 1
ATOM 8277 C C . TRP B 1 461 ? -51.027 -5.425 -25.598 1.00 39.10 487 TRP B C 1
ATOM 8278 O O . TRP B 1 461 ? -50.720 -6.067 -26.598 1.00 38.52 487 TRP B O 1
ATOM 8289 N N . ARG B 1 462 ? -52.179 -4.775 -25.476 1.00 40.60 488 ARG B N 1
ATOM 8290 C CA . ARG B 1 462 ? -53.188 -4.785 -26.545 1.00 44.10 488 ARG B CA 1
ATOM 8291 C C . ARG B 1 462 ? -52.687 -4.078 -27.814 1.00 44.41 488 ARG B C 1
ATOM 8292 O O . ARG B 1 462 ? -52.958 -4.524 -28.929 1.00 43.61 488 ARG B O 1
ATOM 8300 N N . ARG B 1 463 ? -51.909 -3.011 -27.639 1.00 46.74 489 ARG B N 1
ATOM 8301 C CA . ARG B 1 463 ? -51.294 -2.267 -28.749 1.00 48.16 489 ARG B CA 1
ATOM 8302 C C . ARG B 1 463 ? -50.252 -3.086 -29.531 1.00 48.39 489 ARG B C 1
ATOM 8303 O O . ARG B 1 463 ? -50.051 -2.860 -30.725 1.00 45.66 489 ARG B O 1
ATOM 8311 N N . LEU B 1 464 ? -49.595 -4.029 -28.855 1.00 45.49 490 LEU B N 1
ATOM 8312 C CA . LEU B 1 464 ? -48.680 -4.974 -29.506 1.00 44.86 490 LEU B CA 1
ATOM 8313 C C . LEU B 1 464 ? -49.380 -6.211 -30.082 1.00 43.91 490 LEU B C 1
ATOM 8314 O O . LEU B 1 464 ? -48.714 -7.093 -30.605 1.00 46.22 490 LEU B O 1
ATOM 8319 N N . GLY B 1 465 ? -50.707 -6.294 -29.969 1.00 45.30 491 GLY B N 1
ATOM 8320 C CA . GLY B 1 465 ? -51.475 -7.426 -30.505 1.00 43.27 491 GLY B CA 1
ATOM 8321 C C . GLY B 1 465 ? -51.721 -8.558 -29.523 1.00 44.80 491 GLY B C 1
ATOM 8322 O O . GLY B 1 465 ? -51.954 -9.689 -29.933 1.00 40.78 491 GLY B O 1
ATOM 8323 N N . ARG B 1 466 ? -51.676 -8.265 -28.223 1.00 47.39 492 ARG B N 1
ATOM 8324 C CA . ARG B 1 466 ? -51.917 -9.272 -27.176 1.00 49.24 492 ARG B CA 1
ATOM 8325 C C . ARG B 1 466 ? -51.096 -10.561 -27.354 1.00 45.63 492 ARG B C 1
ATOM 8326 O O . ARG B 1 466 ? -51.643 -11.657 -27.294 1.00 44.00 492 ARG B O 1
ATOM 8334 N N . PRO B 1 467 ? -49.776 -10.439 -27.566 1.00 43.02 493 PRO B N 1
ATOM 8335 C CA . PRO B 1 467 ? -48.993 -11.666 -27.718 1.00 43.86 493 PRO B CA 1
ATOM 8336 C C . PRO B 1 467 ? -49.103 -12.555 -26.483 1.00 42.89 493 PRO B C 1
ATOM 8337 O O . PRO B 1 467 ? -48.946 -12.069 -25.348 1.00 41.54 493 PRO B O 1
ATOM 8341 N N . VAL B 1 468 ? -49.378 -13.838 -26.707 1.00 42.48 494 VAL B N 1
ATOM 8342 C CA . VAL B 1 468 ? -49.508 -14.793 -25.615 1.00 42.97 494 VAL B CA 1
ATOM 8343 C C . VAL B 1 468 ? -48.139 -15.065 -24.979 1.00 41.87 494 VAL B C 1
ATOM 8344 O O . VAL B 1 468 ? -48.048 -15.241 -23.766 1.00 39.87 494 VAL B O 1
ATOM 8348 N N . PHE B 1 469 ? -47.090 -15.100 -25.803 1.00 40.37 495 PHE B N 1
ATOM 8349 C CA . PHE B 1 469 ? -45.710 -15.224 -25.333 1.00 41.39 495 PHE B CA 1
ATOM 8350 C C . PHE B 1 469 ? -44.896 -14.009 -25.758 1.00 40.71 495 PHE B C 1
ATOM 8351 O O . PHE B 1 469 ? -44.205 -14.048 -26.774 1.00 39.02 495 PHE B O 1
ATOM 8359 N N . PRO B 1 470 ? -44.979 -12.913 -24.987 1.00 43.94 496 PRO B N 1
ATOM 8360 C CA . PRO B 1 470 ? -44.258 -11.717 -25.409 1.00 44.19 496 PRO B CA 1
ATOM 8361 C C . PRO B 1 470 ? -42.746 -11.928 -25.439 1.00 44.99 496 PRO B C 1
ATOM 8362 O O . PRO B 1 470 ? -42.218 -12.711 -24.655 1.00 47.91 496 PRO B O 1
ATOM 8366 N N . THR B 1 471 ? -42.072 -11.244 -26.356 1.00 45.50 497 THR B N 1
ATOM 8367 C CA . THR B 1 471 ? -40.613 -11.283 -26.447 1.00 44.07 497 THR B CA 1
ATOM 8368 C C . THR B 1 471 ? -40.021 -10.369 -25.387 1.00 43.41 497 THR B C 1
ATOM 8369 O O . THR B 1 471 ? -40.760 -9.640 -24.732 1.00 43.80 497 THR B O 1
ATOM 8373 N N . ALA B 1 472 ? -38.699 -10.396 -25.233 1.00 40.34 498 ALA B N 1
ATOM 8374 C CA . ALA B 1 472 ? -38.018 -9.531 -24.263 1.00 42.57 498 ALA B CA 1
ATOM 8375 C C . ALA B 1 472 ? -38.316 -8.062 -24.529 1.00 42.15 498 ALA B C 1
ATOM 8376 O O . ALA B 1 472 ? -38.597 -7.304 -23.602 1.00 41.18 498 ALA B O 1
ATOM 8378 N N . GLU B 1 473 ? -38.263 -7.678 -25.799 1.00 44.17 499 GLU B N 1
ATOM 8379 C CA . GLU B 1 473 ? -38.539 -6.303 -26.211 1.00 46.35 499 GLU B CA 1
ATOM 8380 C C . GLU B 1 473 ? -39.985 -5.903 -25.900 1.00 43.06 499 GLU B C 1
ATOM 8381 O O . GLU B 1 473 ? -40.256 -4.776 -25.481 1.00 39.92 499 GLU B O 1
ATOM 8387 N N . GLN B 1 474 ? -40.908 -6.823 -26.129 1.00 41.53 500 GLN B N 1
ATOM 8388 C CA . GLN B 1 474 ? -42.320 -6.555 -25.890 1.00 41.73 500 GLN B CA 1
ATOM 8389 C C . GLN B 1 474 ? -42.576 -6.341 -24.398 1.00 40.20 500 GLN B C 1
ATOM 8390 O O . GLN B 1 474 ? -43.295 -5.414 -24.022 1.00 38.49 500 GLN B O 1
ATOM 8396 N N . PHE B 1 475 ? -41.952 -7.180 -23.563 1.00 39.41 501 PHE B N 1
ATOM 8397 C CA . PHE B 1 475 ? -41.972 -7.010 -22.099 1.00 39.01 501 PHE B CA 1
ATOM 8398 C C . PHE B 1 475 ? -41.435 -5.652 -21.658 1.00 37.88 501 PHE B C 1
ATOM 8399 O O . PHE B 1 475 ? -42.003 -5.029 -20.762 1.00 35.67 501 PHE B O 1
ATOM 8407 N N . ARG B 1 476 ? -40.344 -5.196 -22.271 1.00 38.87 502 ARG B N 1
ATOM 8408 C CA . ARG B 1 476 ? -39.819 -3.854 -21.979 1.00 40.90 502 ARG B CA 1
ATOM 8409 C C . ARG B 1 476 ? -40.853 -2.758 -22.267 1.00 39.47 502 ARG B C 1
ATOM 8410 O O . ARG B 1 476 ? -41.000 -1.814 -21.490 1.00 38.76 502 ARG B O 1
ATOM 8418 N N . ARG B 1 477 ? -41.567 -2.883 -23.380 1.00 39.75 503 ARG B N 1
ATOM 8419 C CA . ARG B 1 477 ? -42.539 -1.853 -23.762 1.00 42.64 503 ARG B CA 1
ATOM 8420 C C . ARG B 1 477 ? -43.739 -1.819 -22.810 1.00 41.81 503 ARG B C 1
ATOM 8421 O O . ARG B 1 477 ? -44.241 -0.738 -22.481 1.00 38.93 503 ARG B O 1
ATOM 8429 N N . MET B 1 478 ? -44.165 -2.992 -22.351 1.00 36.63 504 MET B N 1
ATOM 8430 C CA . MET B 1 478 ? -45.236 -3.081 -21.363 1.00 39.27 504 MET B CA 1
ATOM 8431 C C . MET B 1 478 ? -44.842 -2.507 -20.000 1.00 37.17 504 MET B C 1
ATOM 8432 O O . MET B 1 478 ? -45.629 -1.805 -19.350 1.00 32.32 504 MET B O 1
ATOM 8437 N N . ARG B 1 479 ? -43.617 -2.800 -19.578 1.00 37.09 505 ARG B N 1
ATOM 8438 C CA . ARG B 1 479 ? -43.141 -2.366 -18.268 1.00 35.67 505 ARG B CA 1
ATOM 8439 C C . ARG B 1 479 ? -42.933 -0.859 -18.207 1.00 35.10 505 ARG B C 1
ATOM 8440 O O . ARG B 1 479 ? -42.990 -0.254 -17.128 1.00 33.50 505 ARG B O 1
ATOM 8448 N N . ALA B 1 480 ? -42.679 -0.255 -19.362 1.00 35.04 506 ALA B N 1
ATOM 8449 C CA . ALA B 1 480 ? -42.486 1.184 -19.437 1.00 36.56 506 ALA B CA 1
ATOM 8450 C C . ALA B 1 480 ? -43.747 1.948 -19.036 1.00 37.93 506 ALA B C 1
ATOM 8451 O O . ALA B 1 480 ? -43.668 3.139 -18.735 1.00 37.42 506 ALA B O 1
ATOM 8453 N N . ALA B 1 481 ? -44.901 1.276 -19.043 1.00 36.55 507 ALA B N 1
ATOM 8454 C CA . ALA B 1 481 ? -46.146 1.892 -18.611 1.00 36.71 507 ALA B CA 1
ATOM 8455 C C . ALA B 1 481 ? -46.515 1.637 -17.143 1.00 37.29 507 ALA B C 1
ATOM 8456 O O . ALA B 1 481 ? -47.592 2.040 -16.708 1.00 34.94 507 ALA B O 1
ATOM 8458 N N . GLU B 1 482 ? -45.635 0.995 -16.370 1.00 35.72 508 GLU B N 1
ATOM 8459 C CA . GLU B 1 482 ? -45.971 0.621 -14.993 1.00 34.40 508 GLU B CA 1
ATOM 8460 C C . GLU B 1 482 ? -45.981 1.824 -14.056 1.00 34.78 508 GLU B C 1
ATOM 8461 O O . GLU B 1 482 ? -46.887 1.964 -13.223 1.00 33.46 508 GLU B O 1
ATOM 8467 N N . ASP B 1 483 ? -44.988 2.701 -14.195 1.00 35.75 509 ASP B N 1
ATOM 8468 C CA . ASP B 1 483 ? -44.803 3.791 -13.234 1.00 35.70 509 ASP B CA 1
ATOM 8469 C C . ASP B 1 483 ? -45.696 4.979 -13.533 1.00 35.83 509 ASP B C 1
ATOM 8470 O O . ASP B 1 483 ? -46.124 5.171 -14.686 1.00 35.26 509 ASP B O 1
ATOM 8475 N N . PRO B 1 484 ? -45.988 5.782 -12.495 1.00 33.64 510 PRO B N 1
ATOM 8476 C CA . PRO B 1 484 ? -46.696 7.029 -12.754 1.00 34.47 510 PRO B CA 1
ATOM 8477 C C . PRO B 1 484 ? -45.839 8.000 -13.568 1.00 37.43 510 PRO B C 1
ATOM 8478 O O . PRO B 1 484 ? -44.595 7.878 -13.575 1.00 38.41 510 PRO B O 1
ATOM 8482 N N . VAL B 1 485 ? -46.492 8.944 -14.242 1.00 35.88 511 VAL B N 1
ATOM 8483 C CA . VAL B 1 485 ? -45.803 10.043 -14.911 1.00 37.21 511 VAL B CA 1
ATOM 8484 C C . VAL B 1 485 ? -45.400 11.029 -13.829 1.00 36.89 511 VAL B C 1
ATOM 8485 O O . VAL B 1 485 ? -46.255 11.540 -13.108 1.00 36.02 511 VAL B O 1
ATOM 8489 N N . ALA B 1 486 ? -44.098 11.266 -13.695 1.00 37.05 512 ALA B N 1
ATOM 8490 C CA . ALA B 1 486 ? -43.560 12.080 -12.608 1.00 37.96 512 ALA B CA 1
ATOM 8491 C C . ALA B 1 486 ? -42.995 13.415 -13.112 1.00 38.24 512 ALA B C 1
ATOM 8492 O O . ALA B 1 486 ? -42.247 13.433 -14.073 1.00 40.86 512 ALA B O 1
ATOM 8494 N N . ALA B 1 487 ? -43.359 14.519 -12.467 1.00 36.57 513 ALA B N 1
ATOM 8495 C CA . ALA B 1 487 ? -42.727 15.810 -12.731 1.00 39.19 513 ALA B CA 1
ATOM 8496 C C . ALA B 1 487 ? -41.600 16.061 -11.709 1.00 40.89 513 ALA B C 1
ATOM 8497 O O . ALA B 1 487 ? -41.809 15.915 -10.505 1.00 40.76 513 ALA B O 1
ATOM 8499 N N . ALA B 1 488 ? -40.423 16.438 -12.198 1.00 40.35 514 ALA B N 1
ATOM 8500 C CA . ALA B 1 488 ? -39.260 16.697 -11.341 1.00 42.86 514 ALA B CA 1
ATOM 8501 C C . ALA B 1 488 ? -39.569 17.722 -10.263 1.00 42.90 514 ALA B C 1
ATOM 8502 O O . ALA B 1 488 ? -40.427 18.574 -10.462 1.00 41.47 514 ALA B O 1
ATOM 8504 N N . PRO B 1 489 ? -38.862 17.647 -9.118 1.00 46.88 515 PRO B N 1
ATOM 8505 C CA . PRO B 1 489 ? -39.105 18.586 -8.019 1.00 46.71 515 PRO B CA 1
ATOM 8506 C C . PRO B 1 489 ? -38.997 20.049 -8.446 1.00 48.42 515 PRO B C 1
ATOM 8507 O O . PRO B 1 489 ? -38.035 20.431 -9.110 1.00 42.18 515 PRO B O 1
ATOM 8511 N N . ARG B 1 490 ? -40.001 20.835 -8.066 1.00 49.90 516 ARG B N 1
ATOM 8512 C CA . ARG B 1 490 ? -40.021 22.268 -8.301 1.00 50.09 516 ARG B CA 1
ATOM 8513 C C . ARG B 1 490 ? -40.122 22.968 -6.958 1.00 49.88 516 ARG B C 1
ATOM 8514 O O . ARG B 1 490 ? -40.793 22.469 -6.052 1.00 50.74 516 ARG B O 1
ATOM 8522 N N . PRO B 1 491 ? -39.477 24.144 -6.824 1.00 51.65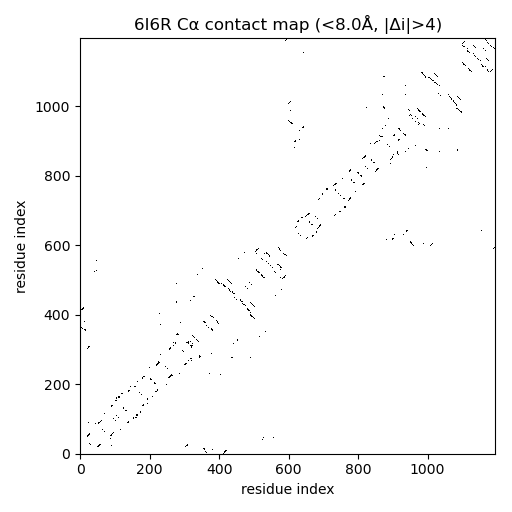 517 PRO B N 1
ATOM 8523 C CA . PRO B 1 491 ? -39.554 24.862 -5.554 1.00 50.06 517 PRO B CA 1
ATOM 8524 C C . PRO B 1 491 ? -40.973 25.368 -5.299 1.00 48.68 517 PRO B C 1
ATOM 8525 O O . PRO B 1 491 ? -41.649 25.793 -6.242 1.00 47.02 517 PRO B O 1
ATOM 8529 N N . LEU B 1 492 ? -41.414 25.308 -4.046 1.00 48.60 518 LEU B N 1
ATOM 8530 C CA . LEU B 1 492 ? -42.761 25.721 -3.687 1.00 49.51 518 LEU B CA 1
ATOM 8531 C C . LEU B 1 492 ? -42.877 27.255 -3.715 1.00 50.91 518 LEU B C 1
ATOM 8532 O O . LEU B 1 492 ? -41.986 27.941 -3.207 1.00 48.43 518 LEU B O 1
ATOM 8537 N N . PRO B 1 493 ? -43.971 27.793 -4.305 1.00 53.82 519 PRO B N 1
ATOM 8538 C CA . PRO B 1 493 ? -44.125 29.259 -4.354 1.00 53.97 519 PRO B CA 1
ATOM 8539 C C . PRO B 1 493 ? -44.214 29.881 -2.961 1.00 56.02 519 PRO B C 1
ATOM 8540 O O . PRO B 1 493 ? -44.659 29.222 -2.017 1.00 56.19 519 PRO B O 1
ATOM 8544 N N . ALA B 1 494 ? -43.788 31.134 -2.852 1.00 57.57 520 ALA B N 1
ATOM 8545 C CA . ALA B 1 494 ? -43.696 31.817 -1.565 1.00 59.00 520 ALA B CA 1
ATOM 8546 C C . ALA B 1 494 ? -45.052 31.958 -0.897 1.00 57.32 520 ALA B C 1
ATOM 8547 O O . ALA B 1 494 ? -46.085 31.992 -1.570 1.00 57.91 520 ALA B O 1
ATOM 8549 N N . GLY B 1 495 ? -45.028 32.051 0.429 1.00 56.88 521 GLY B N 1
ATOM 8550 C CA . GLY B 1 495 ? -46.239 32.145 1.233 1.00 56.99 521 GLY B CA 1
ATOM 8551 C C . GLY B 1 495 ? -46.838 30.806 1.632 1.00 55.59 521 GLY B C 1
ATOM 8552 O O . GLY B 1 495 ? -47.953 30.762 2.157 1.00 54.14 521 GLY B O 1
ATOM 8553 N N . GLY B 1 496 ? -46.130 29.709 1.362 1.00 52.96 522 GLY B N 1
ATOM 8554 C CA . GLY B 1 496 ? -46.636 28.368 1.728 1.00 52.99 522 GLY B CA 1
ATOM 8555 C C . GLY B 1 496 ? -47.883 27.950 0.945 1.00 51.58 522 GLY B C 1
ATOM 8556 O O . GLY B 1 496 ? -48.760 27.254 1.472 1.00 49.78 522 GLY B O 1
ATOM 8557 N N . ARG B 1 497 ? -47.942 28.351 -0.325 1.00 53.57 523 ARG B N 1
ATOM 8558 C CA . ARG B 1 497 ? -49.106 28.144 -1.174 1.00 54.36 523 ARG B CA 1
ATOM 8559 C C . ARG B 1 497 ? -48.746 27.530 -2.513 1.00 51.63 523 ARG B C 1
ATOM 8560 O O . ARG B 1 497 ? -47.649 27.713 -3.016 1.00 48.52 523 ARG B O 1
ATOM 8568 N N . LEU B 1 498 ? -49.709 26.820 -3.090 1.00 49.74 524 LEU B N 1
ATOM 8569 C CA . LEU B 1 498 ? -49.568 26.231 -4.412 1.00 48.41 524 LEU B CA 1
ATOM 8570 C C . LEU B 1 498 ? -50.942 26.105 -5.038 1.00 47.28 524 LEU B C 1
ATOM 8571 O O . LEU B 1 498 ? -51.844 25.563 -4.408 1.00 47.67 524 LEU B O 1
ATOM 8576 N N . THR B 1 499 ? -51.085 26.603 -6.266 1.00 44.82 525 THR B N 1
ATOM 8577 C CA . THR B 1 499 ? -52.255 26.338 -7.085 1.00 45.36 525 THR B CA 1
ATOM 8578 C C . THR B 1 499 ? -51.834 25.550 -8.312 1.00 47.50 525 THR B C 1
ATOM 8579 O O . THR B 1 499 ? -50.987 26.012 -9.081 1.00 45.27 525 THR B O 1
ATOM 8583 N N . LEU B 1 500 ? -52.431 24.373 -8.500 1.00 47.17 526 LEU B N 1
ATOM 8584 C CA . LEU B 1 500 ? -52.244 23.618 -9.729 1.00 46.43 526 LEU B CA 1
ATOM 8585 C C . LEU B 1 500 ? -53.578 23.516 -10.429 1.00 46.75 526 LEU B C 1
ATOM 8586 O O . LEU B 1 500 ? -54.616 23.545 -9.775 1.00 49.64 526 LEU B O 1
ATOM 8591 N N . ARG B 1 501 ? -53.541 23.389 -11.753 1.00 43.78 527 ARG B N 1
ATOM 8592 C CA . ARG B 1 501 ? -54.743 23.219 -12.555 1.00 44.37 527 ARG B CA 1
ATOM 8593 C C . ARG B 1 501 ? -54.587 22.038 -13.511 1.00 45.35 527 ARG B C 1
ATOM 8594 O O . ARG B 1 501 ? -54.546 22.214 -14.731 1.00 44.66 527 ARG B O 1
ATOM 8602 N N . PRO B 1 502 ? -54.501 20.815 -12.966 1.00 43.98 528 PRO B N 1
ATOM 8603 C CA . PRO B 1 502 ? -54.346 19.667 -13.855 1.00 44.98 528 PRO B CA 1
ATOM 8604 C C . PRO B 1 502 ? -55.629 19.281 -14.597 1.00 44.76 528 PRO B C 1
ATOM 8605 O O . PRO B 1 502 ? -56.756 19.470 -14.083 1.00 45.43 528 PRO B O 1
ATOM 8609 N N . ALA B 1 503 ? -55.444 18.781 -15.815 1.00 44.05 529 ALA B N 1
ATOM 8610 C CA . ALA B 1 503 ? -56.502 18.111 -16.541 1.00 45.88 529 ALA B CA 1
ATOM 8611 C C . ALA B 1 503 ? -56.335 16.623 -16.259 1.00 44.82 529 ALA B C 1
ATOM 8612 O O . ALA B 1 503 ? -55.281 16.055 -16.532 1.00 43.14 529 ALA B O 1
ATOM 8614 N N . LEU B 1 504 ? -57.370 15.997 -15.695 1.00 42.59 5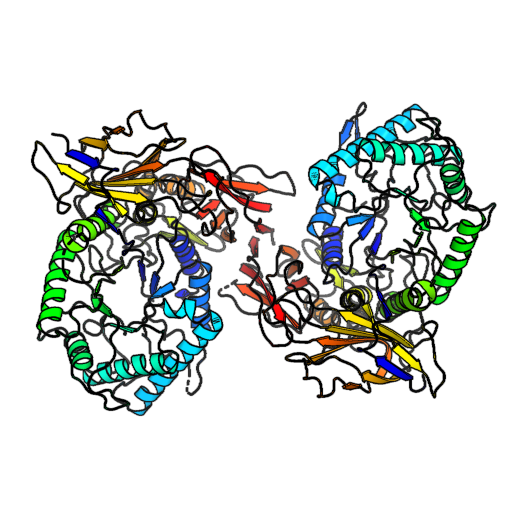30 LEU B N 1
ATOM 8615 C CA . LEU B 1 504 ? -57.327 14.593 -15.308 1.00 41.56 530 LEU B CA 1
ATOM 8616 C C . LEU B 1 504 ? -58.261 13.768 -16.190 1.00 41.39 530 LEU B C 1
ATOM 8617 O O . LEU B 1 504 ? -59.197 14.297 -16.802 1.00 45.19 530 LEU B O 1
ATOM 8622 N N . ARG B 1 505 ? -57.982 12.475 -16.301 1.00 37.54 531 ARG B N 1
ATOM 8623 C CA . ARG B 1 505 ? -58.899 11.572 -16.986 1.00 36.96 531 ARG B CA 1
ATOM 8624 C C . ARG B 1 505 ? -59.747 10.795 -15.963 1.00 35.53 531 ARG B C 1
ATOM 8625 O O . ARG B 1 505 ? -59.527 10.868 -14.736 1.00 35.35 531 ARG B O 1
ATOM 8633 N N . LEU B 1 506 ? -60.732 10.076 -16.491 1.00 35.87 532 LEU B N 1
ATOM 8634 C CA . LEU B 1 506 ? -61.584 9.215 -15.695 1.00 35.02 532 LEU B CA 1
ATOM 8635 C C . LEU B 1 506 ? -61.438 7.806 -16.246 1.00 32.92 532 LEU B C 1
ATOM 8636 O O . LEU B 1 506 ? -61.981 7.507 -17.302 1.00 31.73 532 LEU B O 1
ATOM 8641 N N . PRO B 1 507 ? -60.696 6.932 -15.564 1.00 31.01 533 PRO B N 1
ATOM 8642 C CA . PRO B 1 507 ? -60.132 7.142 -14.234 1.00 30.90 533 PRO B CA 1
ATOM 8643 C C . PRO B 1 507 ? -58.750 7.799 -14.213 1.00 31.45 533 PRO B C 1
ATOM 8644 O O . PRO B 1 507 ? -58.025 7.794 -15.225 1.00 30.57 533 PRO B O 1
ATOM 8648 N N . SER B 1 508 ? -58.377 8.346 -13.057 1.00 33.28 534 SER B N 1
ATOM 8649 C CA . SER B 1 508 ? -56.985 8.763 -12.808 1.00 31.69 534 SER B CA 1
ATOM 8650 C C . SER B 1 508 ? -56.692 9.018 -11.345 1.00 32.11 534 SER B C 1
ATOM 8651 O O . SER B 1 508 ? -57.602 9.210 -10.525 1.00 30.82 534 SER B O 1
ATOM 8654 N N . LEU B 1 509 ? -55.402 9.011 -11.039 1.00 29.89 535 LEU B N 1
ATOM 8655 C CA . LEU B 1 509 ? -54.896 9.319 -9.715 1.00 31.09 535 LEU B CA 1
ATOM 8656 C C . LEU B 1 509 ? -53.797 10.368 -9.846 1.00 32.76 535 LEU B C 1
ATOM 8657 O O . LEU B 1 509 ? -52.947 10.267 -10.736 1.00 33.14 535 LEU B O 1
ATOM 8662 N N . LEU B 1 510 ? -53.821 11.377 -8.974 1.00 33.92 536 LEU B N 1
ATOM 8663 C CA . LEU B 1 510 ? -52.754 12.382 -8.912 1.00 34.71 536 LEU B CA 1
ATOM 8664 C C . LEU B 1 510 ? -52.275 12.523 -7.469 1.00 36.46 536 LEU B C 1
ATOM 8665 O O . LEU B 1 510 ? -53.065 12.841 -6.568 1.00 37.20 536 LEU B O 1
ATOM 8670 N N . LEU B 1 511 ? -50.994 12.277 -7.246 1.00 35.44 537 LEU B N 1
ATOM 8671 C CA . LEU B 1 511 ? -50.388 12.517 -5.943 1.00 37.38 537 LEU B CA 1
ATOM 8672 C C . LEU B 1 511 ? -49.503 13.755 -6.025 1.00 37.94 537 LEU B C 1
ATOM 8673 O O . LEU B 1 511 ? -48.602 13.823 -6.882 1.00 35.11 537 LEU B O 1
ATOM 8678 N N . VAL B 1 512 ? -49.770 14.723 -5.149 1.00 34.48 538 VAL B N 1
ATOM 8679 C CA . VAL B 1 512 ? -48.950 15.912 -5.024 1.00 36.50 538 VAL B CA 1
ATOM 8680 C C . VAL B 1 512 ? -48.206 15.776 -3.696 1.00 36.79 538 VAL B C 1
ATOM 8681 O O . VAL B 1 512 ? -48.819 15.629 -2.641 1.00 36.72 538 VAL B O 1
ATOM 8685 N N . HIS B 1 513 ? -46.880 15.796 -3.772 1.00 37.05 539 HIS B N 1
ATOM 8686 C CA . HIS B 1 513 ? -46.006 15.549 -2.634 1.00 37.98 539 HIS B CA 1
ATOM 8687 C C . HIS B 1 513 ? -45.234 16.844 -2.368 1.00 40.26 539 HIS B C 1
ATOM 8688 O O . HIS B 1 513 ? -44.542 17.345 -3.259 1.00 37.89 539 HIS B O 1
ATOM 8695 N N . VAL B 1 514 ? -45.371 17.385 -1.159 1.00 38.61 540 VAL B N 1
ATOM 8696 C CA . VAL B 1 514 ? -44.667 18.597 -0.779 1.00 40.17 540 VAL B CA 1
ATOM 8697 C C . VAL B 1 514 ? -43.730 18.269 0.376 1.00 40.93 540 VAL B C 1
ATOM 8698 O O . VAL B 1 514 ? -44.170 17.792 1.409 1.00 37.09 540 VAL B O 1
ATOM 8702 N N . CYS B 1 515 ? -42.441 18.539 0.191 1.00 40.81 541 CYS B N 1
ATOM 8703 C CA . CYS B 1 515 ? -41.427 18.173 1.170 1.00 42.45 541 CYS B CA 1
ATOM 8704 C C . CYS B 1 515 ? -40.506 19.346 1.510 1.00 41.78 541 CYS B C 1
ATOM 8705 O O . CYS B 1 515 ? -40.030 20.062 0.620 1.00 37.54 541 CYS B O 1
ATOM 8708 N N . ALA B 1 516 ? -40.244 19.489 2.802 1.00 45.30 542 ALA B N 1
ATOM 8709 C CA . ALA B 1 516 ? -39.118 20.270 3.299 1.00 49.26 542 ALA B CA 1
ATOM 8710 C C . ALA B 1 516 ? -37.862 19.394 3.300 1.00 50.41 542 ALA B C 1
ATOM 8711 O O . ALA B 1 516 ? -37.947 18.170 3.369 1.00 47.83 542 ALA B O 1
ATOM 8713 N N . ARG B 1 517 ? -36.704 20.040 3.234 1.00 50.74 543 ARG B N 1
ATOM 8714 C CA . ARG B 1 517 ? -35.427 19.363 3.038 1.00 52.75 543 ARG B CA 1
ATOM 8715 C C . ARG B 1 517 ? -34.818 18.902 4.368 1.00 52.76 543 ARG B C 1
ATOM 8716 O O . ARG B 1 517 ? -34.459 19.728 5.203 1.00 53.43 543 ARG B O 1
ATOM 8724 N N . PRO B 1 518 ? -34.704 17.576 4.572 1.00 52.78 544 PRO B N 1
ATOM 8725 C CA . PRO B 1 518 ? -34.063 17.098 5.795 1.00 52.39 544 PRO B CA 1
ATOM 8726 C C . PRO B 1 518 ? -32.600 17.511 5.861 1.00 52.71 544 PRO B C 1
ATOM 8727 O O . PRO B 1 518 ? -31.967 17.709 4.817 1.00 49.95 544 PRO B O 1
ATOM 8731 N N . GLU B 1 519 ? -32.079 17.634 7.078 1.00 53.12 545 GLU B N 1
ATOM 8732 C CA . GLU B 1 519 ? -30.691 18.054 7.285 1.00 54.33 545 GLU B CA 1
ATOM 8733 C C . GLU B 1 519 ? -29.729 17.058 6.638 1.00 51.30 545 GLU B C 1
ATOM 8734 O O . GLU B 1 519 ? -28.829 17.446 5.904 1.00 49.88 545 GLU B O 1
ATOM 8740 N N . LYS B 1 520 ? -29.955 15.773 6.886 1.00 53.65 546 LYS B N 1
ATOM 8741 C CA . LYS B 1 520 ? -29.076 14.708 6.394 1.00 53.93 546 LYS B CA 1
ATOM 8742 C C . LYS B 1 520 ? -29.632 14.022 5.140 1.00 53.15 546 LYS B C 1
ATOM 8743 O O . LYS B 1 520 ? -30.838 14.053 4.907 1.00 51.52 546 LYS B O 1
ATOM 8749 N N . PRO B 1 521 ? -28.753 13.398 4.334 1.00 51.63 547 PRO B N 1
ATOM 8750 C CA . PRO B 1 521 ? -29.234 12.689 3.145 1.00 49.46 547 PRO B CA 1
ATOM 8751 C C . PRO B 1 521 ? -29.878 11.341 3.481 1.00 47.03 547 PRO B C 1
ATOM 8752 O O . PRO B 1 521 ? -29.835 10.902 4.633 1.00 43.26 547 PRO B O 1
ATOM 8756 N N . PRO B 1 522 ? -30.479 10.683 2.477 1.00 46.21 548 PRO B N 1
ATOM 8757 C CA . PRO B 1 522 ? -31.106 9.387 2.705 1.00 44.96 548 PRO B CA 1
ATOM 8758 C C . PRO B 1 522 ? -30.178 8.338 3.315 1.00 45.28 548 PRO B C 1
ATOM 8759 O O . PRO B 1 522 ? -28.957 8.406 3.153 1.00 43.99 548 PRO B O 1
ATOM 8763 N N . GLY B 1 523 ? -30.779 7.374 4.008 1.00 42.67 549 GLY B N 1
ATOM 8764 C CA . GLY B 1 523 ? -30.071 6.223 4.533 1.00 43.83 549 GLY B CA 1
ATOM 8765 C C . GLY B 1 523 ? -29.850 5.161 3.467 1.00 44.16 549 GLY B C 1
ATOM 8766 O O . GLY B 1 523 ? -30.097 5.393 2.272 1.00 43.81 549 GLY B O 1
ATOM 8767 N N . GLN B 1 524 ? -29.399 3.988 3.913 1.00 43.17 550 GLN B N 1
ATOM 8768 C CA . GLN B 1 524 ? -28.918 2.938 3.025 1.00 41.60 550 GLN B CA 1
ATOM 8769 C C . GLN B 1 524 ? -30.023 1.983 2.573 1.00 39.03 550 GLN B C 1
ATOM 8770 O O . GLN B 1 524 ? -30.811 1.519 3.391 1.00 35.60 550 GLN B O 1
ATOM 8776 N N . VAL B 1 525 ? -30.044 1.677 1.278 1.00 36.87 551 VAL B N 1
ATOM 8777 C CA . VAL B 1 525 ? -30.837 0.565 0.738 1.00 36.92 551 VAL B CA 1
ATOM 8778 C C . VAL B 1 525 ? -30.275 -0.729 1.303 1.00 37.55 551 VAL B C 1
ATOM 8779 O O . VAL B 1 525 ? -29.065 -0.880 1.372 1.00 40.17 551 VAL B O 1
ATOM 8783 N N . THR B 1 526 ? -31.141 -1.661 1.702 1.00 36.91 552 THR B N 1
ATOM 8784 C CA . THR B 1 526 ? -30.688 -2.933 2.258 1.00 37.93 552 THR B CA 1
ATOM 8785 C C . THR B 1 526 ? -31.394 -4.112 1.615 1.00 38.33 552 THR B C 1
ATOM 8786 O O . THR B 1 526 ? -32.399 -3.944 0.905 1.00 38.92 552 THR B O 1
ATOM 8790 N N . ARG B 1 527 ? -30.838 -5.290 1.873 1.00 37.30 553 ARG B N 1
ATOM 8791 C CA . ARG B 1 527 ? -31.387 -6.572 1.454 1.00 40.98 553 ARG B CA 1
ATOM 8792 C C . ARG B 1 527 ? -31.638 -6.646 -0.039 1.00 40.53 553 ARG B C 1
ATOM 8793 O O . ARG B 1 527 ? -32.656 -7.178 -0.482 1.00 37.74 553 ARG B O 1
ATOM 8801 N N . LEU B 1 528 ? -30.688 -6.122 -0.810 1.00 40.34 554 LEU B N 1
ATOM 8802 C CA . LEU B 1 528 ? -30.729 -6.251 -2.245 1.00 38.58 554 LEU B CA 1
ATOM 8803 C C . LEU B 1 528 ? -30.670 -7.723 -2.570 1.00 38.84 554 LEU B C 1
ATOM 8804 O O . LEU B 1 528 ? -29.906 -8.474 -1.966 1.00 40.27 554 LEU B O 1
ATOM 8809 N N . ARG B 1 529 ? -31.493 -8.157 -3.511 1.00 38.93 555 ARG B N 1
ATOM 8810 C CA . ARG B 1 529 ? -31.312 -9.478 -4.080 1.00 38.50 555 ARG B CA 1
ATOM 8811 C C . ARG B 1 529 ? -31.720 -9.502 -5.531 1.00 37.52 555 ARG B C 1
ATOM 8812 O O . ARG B 1 529 ? -32.430 -8.618 -6.015 1.00 36.27 555 ARG B O 1
ATOM 8820 N N . ALA B 1 530 ? -31.204 -10.500 -6.231 1.00 37.85 556 ALA B N 1
ATOM 8821 C CA . ALA B 1 530 ? -31.466 -10.668 -7.634 1.00 37.16 556 ALA B CA 1
ATOM 8822 C C . ALA B 1 530 ? -32.139 -12.015 -7.807 1.00 39.77 556 ALA B C 1
ATOM 8823 O O . ALA B 1 530 ? -31.622 -13.036 -7.332 1.00 39.10 556 ALA B O 1
ATOM 8825 N N . LEU B 1 531 ? -33.294 -12.003 -8.473 1.00 40.16 557 LEU B N 1
ATOM 8826 C CA . LEU B 1 531 ? -34.025 -13.211 -8.813 1.00 41.69 557 LEU B CA 1
ATOM 8827 C C . LEU B 1 531 ? -33.932 -13.420 -10.330 1.00 43.85 557 LEU B C 1
ATOM 8828 O O . LEU B 1 531 ? -34.380 -12.570 -11.093 1.00 42.04 557 LEU B O 1
ATOM 8833 N N . PRO B 1 532 ? -33.340 -14.546 -10.777 1.00 48.26 558 PRO B N 1
ATOM 8834 C CA . PRO B 1 532 ? -33.313 -14.852 -12.210 1.00 48.33 558 PRO B CA 1
ATOM 8835 C C . PRO B 1 532 ? -34.708 -15.008 -12.819 1.00 44.78 558 PRO B C 1
ATOM 8836 O O . PRO B 1 532 ? -35.575 -15.643 -12.228 1.00 48.39 558 PRO B O 1
ATOM 8840 N N . LEU B 1 533 ? -34.911 -14.424 -13.995 1.00 41.93 559 LEU B N 1
ATOM 8841 C CA . LEU B 1 533 ? -36.148 -14.620 -14.755 1.00 41.12 559 LEU B CA 1
ATOM 8842 C C . LEU B 1 533 ? -35.924 -15.635 -15.871 1.00 40.16 559 LEU B C 1
ATOM 8843 O O . LEU B 1 533 ? -36.658 -16.620 -15.998 1.00 36.79 559 LEU B O 1
ATOM 8848 N N . THR B 1 534 ? -34.892 -15.385 -16.673 1.00 40.19 560 THR B N 1
ATOM 8849 C CA . THR B 1 534 ? -34.527 -16.259 -17.779 1.00 39.76 560 THR B CA 1
ATOM 8850 C C . THR B 1 534 ? -33.211 -15.743 -18.316 1.00 38.30 560 THR B C 1
ATOM 8851 O O . THR B 1 534 ? -32.709 -14.721 -17.832 1.00 38.88 560 THR B O 1
ATOM 8855 N N . GLN B 1 535 ? -32.657 -16.414 -19.325 1.00 38.96 561 GLN B N 1
ATOM 8856 C CA . GLN B 1 535 ? -31.439 -15.925 -19.965 1.00 40.67 561 GLN B CA 1
ATOM 8857 C C . GLN B 1 535 ? -31.588 -14.453 -20.295 1.00 38.11 561 GLN B C 1
ATOM 8858 O O . GLN B 1 535 ? -32.518 -14.059 -20.982 1.00 37.56 561 GLN B O 1
ATOM 8864 N N . GLY B 1 536 ? -30.662 -13.647 -19.796 1.00 36.80 562 GLY B N 1
ATOM 8865 C CA . GLY B 1 536 ? -30.587 -12.221 -20.114 1.00 38.01 562 GLY B CA 1
ATOM 8866 C C . GLY B 1 536 ? -31.489 -11.335 -19.267 1.00 38.73 562 GLY B C 1
ATOM 8867 O O . GLY B 1 536 ? -31.509 -10.123 -19.463 1.00 34.32 562 GLY B O 1
ATOM 8868 N N . GLN B 1 537 ? -32.225 -11.907 -18.308 1.00 41.08 563 GLN B N 1
ATOM 8869 C CA . GLN B 1 537 ? -33.198 -11.119 -17.538 1.00 40.93 563 GLN B CA 1
ATOM 8870 C C . GLN B 1 537 ? -33.240 -11.506 -16.074 1.00 41.32 563 GLN B C 1
ATOM 8871 O O . GLN B 1 537 ? -33.242 -12.688 -15.735 1.00 45.05 563 GLN B O 1
ATOM 8877 N N . LEU B 1 538 ? -33.288 -10.501 -15.211 1.00 39.13 564 LEU B N 1
ATOM 8878 C CA . LEU B 1 538 ? -33.393 -10.735 -13.783 1.00 39.38 564 LEU B CA 1
ATOM 8879 C C . LEU B 1 538 ? -34.200 -9.644 -13.101 1.00 37.77 564 LEU B C 1
ATOM 8880 O O . LEU B 1 538 ? -34.318 -8.534 -13.621 1.00 35.84 564 LEU B O 1
ATOM 8885 N N . VAL B 1 539 ? -34.739 -9.981 -11.934 1.00 35.90 565 VAL B N 1
ATOM 8886 C CA . VAL B 1 539 ? -35.393 -9.019 -11.059 1.00 36.41 565 VAL B CA 1
ATOM 8887 C C . VAL B 1 539 ? -34.403 -8.582 -9.994 1.00 35.72 565 VAL B C 1
ATOM 8888 O O . VAL B 1 539 ? -33.758 -9.429 -9.368 1.00 35.42 565 VAL B O 1
ATOM 8892 N N . LEU B 1 540 ? -34.273 -7.267 -9.808 1.00 33.16 566 LEU B N 1
ATOM 8893 C CA . LEU B 1 540 ? -33.615 -6.707 -8.622 1.00 34.05 566 LEU B CA 1
ATOM 8894 C C . LEU B 1 540 ? -34.687 -6.214 -7.661 1.00 32.34 566 LEU B C 1
ATOM 8895 O O . LEU B 1 540 ? -35.596 -5.511 -8.070 1.00 30.77 566 LEU B O 1
ATOM 8900 N N . VAL B 1 541 ? -34.574 -6.592 -6.394 1.00 33.47 567 VAL B N 1
ATOM 8901 C CA . VAL B 1 541 ? -35.534 -6.195 -5.358 1.00 33.67 567 VAL B CA 1
ATOM 8902 C C . VAL B 1 541 ? -34.775 -5.851 -4.074 1.00 32.61 567 VAL B C 1
ATOM 8903 O O . VAL B 1 541 ? -33.741 -6.450 -3.799 1.00 30.10 567 VAL B O 1
ATOM 8907 N N . TRP B 1 542 ? -35.288 -4.896 -3.293 1.00 31.61 568 TRP B N 1
ATOM 8908 C CA . TRP B 1 542 ? -34.572 -4.403 -2.119 1.00 32.64 568 TRP B CA 1
ATOM 8909 C C . TRP B 1 542 ? -35.524 -3.840 -1.059 1.00 34.33 568 TRP B C 1
ATOM 8910 O O . TRP B 1 542 ? -36.710 -3.682 -1.314 1.00 33.07 568 TRP B O 1
ATOM 8921 N N . SER B 1 543 ? -34.984 -3.526 0.119 1.00 34.47 569 SER B N 1
ATOM 8922 C CA . SER B 1 543 ? -35.763 -2.920 1.222 1.00 34.68 569 SER B CA 1
ATOM 8923 C C . SER B 1 543 ? -35.412 -1.443 1.369 1.00 35.32 569 SER B C 1
ATOM 8924 O O . SER B 1 543 ? -34.261 -1.052 1.164 1.00 35.57 569 SER B O 1
ATOM 8927 N N . ASP B 1 544 ? -36.411 -0.633 1.720 1.00 35.60 570 ASP B N 1
ATOM 8928 C CA . ASP B 1 544 ? -36.225 0.786 2.030 1.00 35.58 570 ASP B CA 1
ATOM 8929 C C . ASP B 1 544 ? -36.348 1.054 3.542 1.00 38.48 570 ASP B C 1
ATOM 8930 O O . ASP B 1 544 ? -36.538 2.197 3.958 1.00 39.38 570 ASP B O 1
ATOM 8935 N N . GLU B 1 545 ? -36.226 0.002 4.356 1.00 41.98 571 GLU B N 1
ATOM 8936 C CA . GLU B 1 545 ? -36.445 0.102 5.810 1.00 44.49 571 GLU B CA 1
ATOM 8937 C C . GLU B 1 545 ? -35.512 1.114 6.497 1.00 43.85 571 GLU B C 1
ATOM 8938 O O . GLU B 1 545 ? -35.901 1.739 7.475 1.00 42.47 571 GLU B O 1
ATOM 8944 N N . HIS B 1 546 ? -34.288 1.278 5.997 1.00 43.51 572 HIS B N 1
ATOM 8945 C CA . HIS B 1 546 ? -33.343 2.244 6.586 1.00 44.71 572 HIS B CA 1
ATOM 8946 C C . HIS B 1 546 ? -33.143 3.525 5.768 1.00 42.96 572 HIS B C 1
ATOM 8947 O O . HIS B 1 546 ? -32.247 4.298 6.067 1.00 39.53 572 HIS B O 1
ATOM 8954 N N . VAL B 1 547 ? -33.978 3.766 4.757 1.00 43.50 573 VAL B N 1
ATOM 8955 C CA . VAL B 1 547 ? -33.789 4.938 3.887 1.00 44.39 573 VAL B CA 1
ATOM 8956 C C . VAL B 1 547 ? -34.151 6.232 4.616 1.00 43.89 573 VAL B C 1
ATOM 8957 O O . VAL B 1 547 ? -33.587 7.281 4.328 1.00 42.94 573 VAL B O 1
ATOM 8961 N N . GLY B 1 548 ? -35.053 6.150 5.585 1.00 44.66 574 GLY B N 1
ATOM 8962 C CA . GLY B 1 548 ? -35.392 7.292 6.411 1.00 44.95 574 GLY B CA 1
ATOM 8963 C C . GLY B 1 548 ? -36.601 7.978 5.828 1.00 48.50 574 GLY B C 1
ATOM 8964 O O . GLY B 1 548 ? -37.730 7.673 6.205 1.00 58.01 574 GLY B O 1
ATOM 8965 N N . SER B 1 549 ? -36.372 8.865 4.867 1.00 47.47 575 SER B N 1
ATOM 8966 C CA . SER B 1 549 ? -37.425 9.746 4.362 1.00 46.55 575 SER B CA 1
ATOM 8967 C C . SER B 1 549 ? -38.179 9.211 3.149 1.00 41.97 575 SER B C 1
ATOM 8968 O O . SER B 1 549 ? -37.662 8.418 2.360 1.00 43.07 575 SER B O 1
ATOM 8971 N N . LYS B 1 550 ? -39.402 9.700 2.999 1.00 40.91 576 LYS B N 1
ATOM 8972 C CA . LYS B 1 550 ? -40.246 9.381 1.847 1.00 39.89 576 LYS B CA 1
ATOM 8973 C C . LYS B 1 550 ? -40.030 10.320 0.654 1.00 39.80 576 LYS B C 1
ATOM 8974 O O . LYS B 1 550 ? -40.678 10.151 -0.384 1.00 37.67 576 LYS B O 1
ATOM 8980 N N . CYS B 1 551 ? -39.154 11.317 0.786 1.00 39.70 577 CYS B N 1
ATOM 8981 C CA . CYS B 1 551 ? -38.990 12.308 -0.277 1.00 41.18 577 CYS B CA 1
ATOM 8982 C C . CYS B 1 551 ? -37.938 11.804 -1.286 1.00 41.10 577 CYS B C 1
ATOM 8983 O O . CYS B 1 551 ? -36.860 12.380 -1.442 1.00 37.33 577 CYS B O 1
ATOM 8986 N N . LEU B 1 552 ? -38.298 10.728 -1.982 1.00 39.58 578 LEU B N 1
ATOM 8987 C CA . LEU B 1 552 ? -37.402 10.031 -2.899 1.00 39.96 578 LEU B CA 1
ATOM 8988 C C . LEU B 1 552 ? -37.845 10.145 -4.349 1.00 38.60 578 LEU B C 1
ATOM 8989 O O . LEU B 1 552 ? -39.000 9.893 -4.681 1.00 36.63 578 LEU B O 1
ATOM 8994 N N . TRP B 1 553 ? -36.899 10.501 -5.207 1.00 37.79 579 TRP B N 1
ATOM 8995 C CA . TRP B 1 553 ? -37.120 10.650 -6.636 1.00 37.71 579 TRP B CA 1
ATOM 8996 C C . TRP B 1 553 ? -36.997 9.302 -7.350 1.00 36.20 579 TRP B C 1
ATOM 8997 O O . TRP B 1 553 ? -37.846 8.934 -8.170 1.00 36.16 579 TRP B O 1
ATOM 9008 N N . THR B 1 554 ? -35.935 8.570 -7.048 1.00 34.49 580 THR B N 1
ATOM 9009 C CA . THR B 1 554 ? -35.696 7.292 -7.697 1.00 33.40 580 THR B CA 1
ATOM 9010 C C . THR B 1 554 ? -34.680 6.497 -6.891 1.00 33.77 580 THR B C 1
ATOM 9011 O O . THR B 1 554 ? -34.131 6.994 -5.907 1.00 31.68 580 THR B O 1
ATOM 9015 N N . TYR B 1 555 ? -34.482 5.248 -7.297 1.00 33.89 581 TYR B N 1
ATOM 9016 C CA . TYR B 1 555 ? -33.363 4.440 -6.836 1.00 34.56 581 TYR B CA 1
ATOM 9017 C C . TYR B 1 555 ? -32.393 4.273 -8.011 1.00 34.69 581 TYR B C 1
ATOM 9018 O O . TYR B 1 555 ? -32.738 3.719 -9.044 1.00 34.09 581 TYR B O 1
ATOM 9027 N N . GLU B 1 556 ? -31.188 4.792 -7.846 1.00 36.25 582 GLU B N 1
ATOM 9028 C CA . GLU B 1 556 ? -30.151 4.671 -8.858 1.00 37.30 582 GLU B CA 1
ATOM 9029 C C . GLU B 1 556 ? -29.551 3.283 -8.746 1.00 35.81 582 GLU B C 1
ATOM 9030 O O . GLU B 1 556 ? -29.059 2.896 -7.690 1.00 34.96 582 GLU B O 1
ATOM 9036 N N . ILE B 1 557 ? -29.615 2.528 -9.835 1.00 35.46 583 ILE B N 1
ATOM 9037 C CA . ILE B 1 557 ? -29.054 1.193 -9.893 1.00 35.75 583 ILE B CA 1
ATOM 9038 C C . ILE B 1 557 ? -27.737 1.260 -10.669 1.00 36.90 583 ILE B C 1
ATOM 9039 O O . ILE B 1 557 ? -27.645 1.972 -11.669 1.00 33.15 583 ILE B O 1
ATOM 9044 N N . GLN B 1 558 ? -26.729 0.530 -10.189 1.00 36.67 584 GLN B N 1
ATOM 9045 C CA . GLN B 1 558 ? -25.428 0.418 -10.869 1.00 38.35 584 GLN B CA 1
ATOM 9046 C C . GLN B 1 558 ? -25.019 -1.035 -11.108 1.00 37.55 584 GLN B C 1
ATOM 9047 O O . GLN B 1 558 ? -25.297 -1.910 -10.290 1.00 38.89 584 GLN B O 1
ATOM 90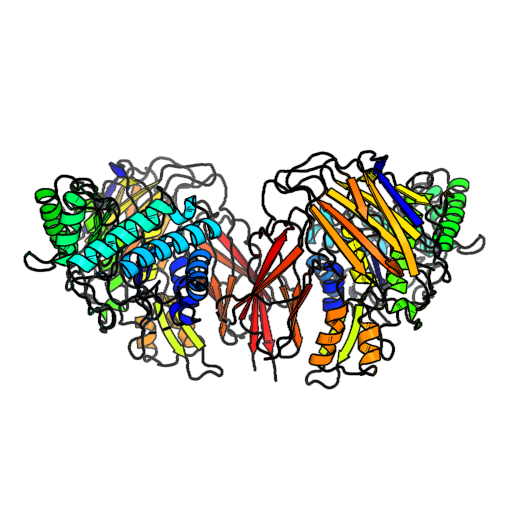53 N N . PHE B 1 559 ? -24.367 -1.264 -12.247 1.00 37.93 585 PHE B N 1
ATOM 9054 C CA . PHE B 1 559 ? -23.977 -2.591 -12.708 1.00 40.41 585 PHE B CA 1
ATOM 9055 C C . PHE B 1 559 ? -22.489 -2.593 -13.037 1.00 44.14 585 PHE B C 1
ATOM 9056 O O . PHE B 1 559 ? -22.014 -1.718 -13.764 1.00 43.88 585 PHE B O 1
ATOM 9064 N N . SER B 1 560 ? -21.761 -3.561 -12.479 1.00 47.76 586 SER B N 1
ATOM 9065 C CA . SER B 1 560 ? -20.339 -3.772 -12.786 1.00 47.78 586 SER B CA 1
ATOM 9066 C C . SER B 1 560 ? -20.160 -5.123 -13.473 1.00 49.60 586 SER B C 1
ATOM 9067 O O . SER B 1 560 ? -20.469 -6.151 -12.890 1.00 45.88 586 SER B O 1
ATOM 9070 N N . GLN B 1 561 ? -19.682 -5.100 -14.719 1.00 54.87 587 GLN B N 1
ATOM 9071 C CA . GLN B 1 561 ? -19.317 -6.311 -15.464 1.00 59.66 587 GLN B CA 1
ATOM 9072 C C . GLN B 1 561 ? -17.820 -6.527 -15.436 1.00 63.28 587 GLN B C 1
ATOM 9073 O O . GLN B 1 561 ? -17.046 -5.566 -15.441 1.00 59.91 587 GLN B O 1
ATOM 9079 N N . ASP B 1 562 ? -17.411 -7.794 -15.491 1.00 66.93 588 ASP B N 1
ATOM 9080 C CA . ASP B 1 562 ? -16.009 -8.176 -15.722 1.00 68.79 588 ASP B CA 1
ATOM 9081 C C . ASP B 1 562 ? -15.010 -7.386 -14.859 1.00 67.86 588 ASP B C 1
ATOM 9082 O O . ASP B 1 562 ? -13.890 -7.113 -15.298 1.00 65.72 588 ASP B O 1
ATOM 9087 N N . GLY B 1 563 ? -15.421 -7.012 -13.646 1.00 63.65 589 GLY B N 1
ATOM 9088 C CA . GLY B 1 563 ? -14.589 -6.194 -12.763 1.00 64.73 589 GLY B CA 1
ATOM 9089 C C . GLY B 1 563 ? -14.381 -4.746 -13.188 1.00 65.61 589 GLY B C 1
ATOM 9090 O O . GLY B 1 563 ? -13.602 -4.024 -12.564 1.00 63.69 589 GLY B O 1
ATOM 9091 N N . LYS B 1 564 ? -15.078 -4.307 -14.235 1.00 66.38 590 LYS B N 1
ATOM 9092 C CA . LYS B 1 564 ? -14.977 -2.932 -14.714 1.00 66.03 590 LYS B CA 1
ATOM 9093 C C . LYS B 1 564 ? -15.697 -2.019 -13.730 1.00 63.23 590 LYS B C 1
ATOM 9094 O O . LYS B 1 564 ? -16.383 -2.489 -12.824 1.00 64.18 590 LYS B O 1
ATOM 9100 N N . ALA B 1 565 ? -15.547 -0.714 -13.904 1.00 58.59 591 ALA B N 1
ATOM 9101 C CA . ALA B 1 565 ? -16.174 0.231 -12.989 1.00 56.54 591 ALA B CA 1
ATOM 9102 C C . ALA B 1 565 ? -17.710 0.177 -13.111 1.00 54.68 591 ALA B C 1
ATOM 9103 O O . ALA B 1 565 ? -18.265 -0.049 -14.192 1.00 51.01 591 ALA B O 1
ATOM 9105 N N . TYR B 1 566 ? -18.389 0.378 -11.980 1.00 50.13 592 TYR B N 1
ATOM 9106 C CA . TYR B 1 566 ? -19.842 0.468 -11.933 1.00 47.78 592 TYR B CA 1
ATOM 9107 C C . TYR B 1 566 ? -20.346 1.610 -12.811 1.00 49.03 592 TYR B C 1
ATOM 9108 O O . TYR B 1 566 ? -19.837 2.733 -12.740 1.00 49.26 592 TYR B O 1
ATOM 9117 N N . THR B 1 567 ? -21.356 1.316 -13.621 1.00 50.97 593 THR B N 1
ATOM 9118 C CA . THR B 1 567 ? -22.013 2.326 -14.440 1.00 50.02 593 THR B CA 1
ATOM 9119 C C . THR B 1 567 ? -23.518 2.334 -14.147 1.00 47.89 593 THR B C 1
ATOM 9120 O O . THR B 1 567 ? -24.100 1.288 -13.901 1.00 42.58 593 THR B O 1
ATOM 9124 N N . PRO B 1 568 ? -24.143 3.520 -14.156 1.00 48.93 594 PRO B N 1
ATOM 9125 C CA . PRO B 1 568 ? -25.583 3.567 -13.921 1.00 48.32 594 PRO B CA 1
ATOM 9126 C C . PRO B 1 568 ? -26.391 2.812 -14.981 1.00 46.84 594 PRO B C 1
ATOM 9127 O O . PRO B 1 568 ? -26.034 2.814 -16.159 1.00 45.78 594 PRO B O 1
ATOM 9131 N N . VAL B 1 569 ? -27.454 2.151 -14.548 1.00 44.15 595 VAL B N 1
ATOM 9132 C CA . VAL B 1 569 ? -28.449 1.624 -15.458 1.00 42.96 595 VAL B CA 1
ATOM 9133 C C . VAL B 1 569 ? -29.490 2.735 -15.603 1.00 42.76 595 VAL B C 1
ATOM 9134 O O . VAL B 1 569 ? -30.330 2.943 -14.717 1.00 41.25 595 VAL B O 1
ATOM 9138 N N . SER B 1 570 ? -29.388 3.489 -16.692 1.00 40.05 596 SER B N 1
ATOM 9139 C CA . SER B 1 570 ? -30.264 4.624 -16.922 1.00 41.49 596 SER B CA 1
ATOM 9140 C C . SER B 1 570 ? -31.686 4.147 -17.114 1.00 41.72 596 SER B C 1
ATOM 9141 O O . SER B 1 570 ? -31.925 3.168 -17.822 1.00 40.46 596 SER B O 1
ATOM 9144 N N . ARG B 1 571 ? -32.618 4.837 -16.464 1.00 40.70 597 ARG B N 1
ATOM 9145 C CA . ARG B 1 571 ? -34.022 4.476 -16.519 1.00 42.02 597 ARG B CA 1
ATOM 9146 C C . ARG B 1 571 ? -34.863 5.649 -16.031 1.00 43.42 597 ARG B C 1
ATOM 9147 O O . ARG B 1 571 ? -34.372 6.525 -15.334 1.00 41.33 597 ARG B O 1
ATOM 9155 N N . LYS B 1 572 ? -36.131 5.661 -16.410 1.00 46.80 598 LYS B N 1
ATOM 9156 C CA . LYS B 1 572 ? -37.060 6.682 -15.932 1.00 46.96 598 LYS B CA 1
ATOM 9157 C C . LYS B 1 572 ? -37.259 6.528 -14.417 1.00 41.47 598 LYS B C 1
ATOM 9158 O O . LYS B 1 572 ? -37.120 5.435 -13.885 1.00 38.44 598 LYS B O 1
ATOM 9164 N N . PRO B 1 573 ? -37.555 7.632 -13.725 1.00 40.26 599 PRO B N 1
ATOM 9165 C CA . PRO B 1 573 ? -37.638 7.585 -12.259 1.00 40.96 599 PRO B CA 1
ATOM 9166 C C . PRO B 1 573 ? -38.699 6.593 -11.750 1.00 38.84 599 PRO B C 1
ATOM 9167 O O . PRO B 1 573 ? -39.732 6.403 -12.393 1.00 36.36 599 PRO B O 1
ATOM 9171 N N . SER B 1 574 ? -38.410 5.952 -10.621 1.00 36.65 600 SER B N 1
ATOM 9172 C CA . SER B 1 574 ? -39.326 4.993 -9.985 1.00 35.28 600 SER B CA 1
ATOM 9173 C C . SER B 1 574 ? -38.958 4.827 -8.521 1.00 35.34 600 SER B C 1
ATOM 9174 O O . SER B 1 574 ? -37.773 4.642 -8.195 1.00 36.68 600 SER B O 1
ATOM 9177 N N . THR B 1 575 ? -39.954 4.893 -7.645 1.00 34.24 601 THR B N 1
ATOM 9178 C CA . THR B 1 575 ? -39.751 4.635 -6.226 1.00 36.66 601 THR B CA 1
ATOM 9179 C C . THR B 1 575 ? -40.204 3.228 -5.816 1.00 34.61 601 THR B C 1
ATOM 9180 O O . THR B 1 575 ? -40.048 2.836 -4.656 1.00 33.40 601 THR B O 1
ATOM 9184 N N . PHE B 1 576 ? -40.737 2.460 -6.763 1.00 32.94 602 PHE B N 1
ATOM 9185 C CA . PHE B 1 576 ? -41.106 1.079 -6.471 1.00 32.33 602 PHE B CA 1
ATOM 9186 C C . PHE B 1 576 ? -39.828 0.269 -6.234 1.00 31.13 602 PHE B C 1
ATOM 9187 O O . PHE B 1 576 ? -38.854 0.416 -6.974 1.00 33.71 602 PHE B O 1
ATOM 9195 N N . ASN B 1 577 ? -39.816 -0.575 -5.206 1.00 30.87 603 ASN B N 1
ATOM 9196 C CA . ASN B 1 577 ? -38.572 -1.218 -4.745 1.00 30.49 603 ASN B CA 1
ATOM 9197 C C . ASN B 1 577 ? -38.223 -2.496 -5.516 1.00 30.38 603 ASN B C 1
ATOM 9198 O O . ASN B 1 577 ? -37.770 -3.489 -4.934 1.00 29.35 603 ASN B O 1
ATOM 9203 N N . LEU B 1 578 ? -38.418 -2.464 -6.827 1.00 30.75 604 LEU B N 1
ATOM 9204 C CA . LEU B 1 578 ? -38.171 -3.626 -7.676 1.00 31.49 604 LEU B CA 1
ATOM 9205 C C . LEU B 1 578 ? -37.963 -3.138 -9.105 1.00 30.95 604 LEU B C 1
ATOM 9206 O O . LEU B 1 578 ? -38.631 -2.206 -9.539 1.00 31.39 604 LEU B O 1
ATOM 9211 N N . PHE B 1 579 ? -37.018 -3.742 -9.814 1.00 31.75 605 PHE B N 1
ATOM 9212 C CA . PHE B 1 579 ? -36.686 -3.359 -11.205 1.00 33.68 605 PHE B CA 1
ATOM 9213 C C . PHE B 1 579 ? -36.260 -4.599 -11.978 1.00 33.21 605 PHE B C 1
ATOM 9214 O O . PHE B 1 579 ? -35.487 -5.412 -11.475 1.00 35.85 605 PHE B O 1
ATOM 9222 N N . VAL B 1 580 ? -36.796 -4.763 -13.187 1.00 33.97 606 VAL B N 1
ATOM 9223 C CA . VAL B 1 580 ? -36.436 -5.882 -14.040 1.00 34.09 606 VAL B CA 1
ATOM 9224 C C . VAL B 1 580 ? -35.299 -5.406 -14.944 1.00 35.86 606 VAL B C 1
ATOM 9225 O O . VAL B 1 580 ? -35.428 -4.409 -15.647 1.00 33.85 606 VAL B O 1
ATOM 9229 N N . PHE B 1 581 ? -34.167 -6.095 -14.891 1.00 37.06 607 PHE B N 1
ATOM 9230 C CA . PHE B 1 581 ? -33.039 -5.762 -15.769 1.00 37.46 607 PHE B CA 1
ATOM 9231 C C . PHE B 1 581 ? -33.064 -6.680 -16.985 1.00 37.49 607 PHE B C 1
ATOM 9232 O O . PHE B 1 581 ? -33.006 -7.905 -16.850 1.00 38.78 607 PHE B O 1
ATOM 9240 N N . SER B 1 582 ? -33.194 -6.080 -18.163 1.00 36.59 608 SER B N 1
ATOM 9241 C CA . SER B 1 582 ? -33.281 -6.816 -19.409 1.00 37.16 608 SER B CA 1
ATOM 9242 C C . SER B 1 582 ? -32.517 -6.057 -20.505 1.00 38.75 608 SER B C 1
ATOM 9243 O O . SER B 1 582 ? -33.118 -5.509 -21.426 1.00 37.21 608 SER B O 1
ATOM 9246 N N . PRO B 1 583 ? -31.187 -6.009 -20.403 1.00 37.62 609 PRO B N 1
ATOM 9247 C CA . PRO B 1 583 ? -30.401 -5.237 -21.383 1.00 39.56 609 PRO B CA 1
ATOM 9248 C C . PRO B 1 583 ? -30.446 -5.852 -22.784 1.00 39.28 609 PRO B C 1
ATOM 9249 O O . PRO B 1 583 ? -30.681 -7.055 -22.928 1.00 39.89 609 PRO B O 1
ATOM 9253 N N . ASP B 1 584 ? -30.225 -5.031 -23.802 1.00 40.49 610 ASP B N 1
ATOM 9254 C CA . ASP B 1 584 ? -30.291 -5.479 -25.209 1.00 45.26 610 ASP B CA 1
ATOM 9255 C C . ASP B 1 584 ? -29.393 -6.677 -25.446 1.00 45.70 610 ASP B C 1
ATOM 9256 O O . ASP B 1 584 ? -29.731 -7.596 -26.181 1.00 48.71 610 ASP B O 1
ATOM 9261 N N . THR B 1 585 ? -28.223 -6.632 -24.824 1.00 47.35 611 THR B N 1
ATOM 9262 C CA . THR B 1 585 ? -27.155 -7.586 -25.076 1.00 48.30 611 THR B CA 1
ATOM 9263 C C . THR B 1 585 ? -27.351 -8.910 -24.364 1.00 45.56 611 THR B C 1
ATOM 9264 O O . THR B 1 585 ? -26.665 -9.866 -24.660 1.00 44.77 611 THR B O 1
ATOM 9268 N N . GLY B 1 586 ? -28.268 -8.964 -23.405 1.00 43.91 612 GLY B N 1
ATOM 9269 C CA . GLY B 1 586 ? -28.408 -10.138 -22.563 1.00 42.55 612 GLY B CA 1
ATOM 9270 C C . GLY B 1 586 ? -27.205 -10.355 -21.650 1.00 43.12 612 GLY B C 1
ATOM 9271 O O . GLY B 1 586 ? -27.004 -11.467 -21.165 1.00 43.96 612 GLY B O 1
ATOM 9272 N N . ALA B 1 587 ? -26.416 -9.302 -21.416 1.00 40.24 613 ALA B N 1
ATOM 9273 C CA . ALA B 1 587 ? -25.209 -9.385 -20.603 1.00 40.42 613 ALA B CA 1
ATOM 9274 C C . ALA B 1 587 ? -25.518 -8.906 -19.190 1.00 38.96 613 ALA B C 1
ATOM 9275 O O . ALA B 1 587 ? -25.554 -7.711 -18.905 1.00 41.32 613 ALA B O 1
ATOM 9277 N N . VAL B 1 588 ? -25.753 -9.864 -18.304 1.00 38.23 614 VAL B N 1
ATOM 9278 C CA . VAL B 1 588 ? -26.237 -9.583 -16.949 1.00 38.16 614 VAL B CA 1
ATOM 9279 C C . VAL B 1 588 ? -25.299 -10.083 -15.852 1.00 36.83 614 VAL B C 1
ATOM 9280 O O . VAL B 1 588 ? -25.548 -9.831 -14.676 1.00 35.46 614 VAL B O 1
ATOM 9284 N N . SER B 1 589 ? -24.234 -10.787 -16.227 1.00 36.79 615 SER B N 1
ATOM 9285 C CA . SER B 1 589 ? -23.252 -11.274 -15.247 1.00 36.22 615 SER B CA 1
ATOM 9286 C C . SER B 1 589 ? -22.347 -10.146 -14.739 1.00 34.23 615 SER B C 1
ATOM 9287 O O . SER B 1 589 ? -21.776 -9.371 -15.508 1.00 34.43 615 SER B O 1
ATOM 9290 N N . GLY B 1 590 ? -22.231 -10.070 -13.422 1.00 34.96 616 GLY B N 1
ATOM 9291 C CA . GLY B 1 590 ? -21.495 -8.994 -12.773 1.00 35.18 616 GLY B CA 1
ATOM 9292 C C . GLY B 1 590 ? -22.096 -8.750 -11.412 1.00 35.71 616 GLY B C 1
ATOM 9293 O O . GLY B 1 590 ? -22.639 -9.664 -10.790 1.00 37.64 616 GLY B O 1
ATOM 9294 N N . SER B 1 591 ? -22.014 -7.515 -10.939 1.00 37.07 617 SER B N 1
ATOM 9295 C CA . SER B 1 591 ? -22.557 -7.183 -9.621 1.00 38.43 617 SER B CA 1
ATOM 9296 C C . SER B 1 591 ? -23.403 -5.920 -9.673 1.00 37.71 617 SER B C 1
ATOM 9297 O O . SER B 1 591 ? -23.135 -5.023 -10.474 1.00 37.33 617 SER B O 1
ATOM 9300 N N . TYR B 1 592 ? -24.410 -5.870 -8.804 1.00 34.99 618 TYR B N 1
ATOM 9301 C CA . TYR B 1 592 ? -25.369 -4.781 -8.779 1.00 35.73 618 TYR B CA 1
ATOM 9302 C C . TYR B 1 592 ? -25.399 -4.124 -7.414 1.00 35.45 618 TYR B C 1
ATOM 9303 O O . TYR B 1 592 ? -25.191 -4.787 -6.400 1.00 38.92 618 TYR B O 1
ATOM 9312 N N . ARG B 1 593 ? -25.662 -2.821 -7.399 1.00 33.68 619 ARG B N 1
ATOM 9313 C CA . ARG B 1 593 ? -25.880 -2.094 -6.165 1.00 33.62 619 ARG B CA 1
ATOM 9314 C C . ARG B 1 593 ? -26.881 -0.980 -6.383 1.00 32.30 619 ARG B C 1
ATOM 9315 O O . ARG B 1 593 ? -27.005 -0.451 -7.484 1.00 32.21 619 ARG B O 1
ATOM 9323 N N . VAL B 1 594 ? -27.589 -0.635 -5.317 1.00 33.07 620 VAL B N 1
ATOM 9324 C CA . VAL B 1 594 ? -28.668 0.329 -5.380 1.00 35.38 620 VAL B CA 1
ATOM 9325 C C . VAL B 1 594 ? -28.599 1.343 -4.235 1.00 35.64 620 VAL B C 1
ATOM 9326 O O . VAL B 1 594 ? -28.252 0.996 -3.104 1.00 37.24 620 VAL B O 1
ATOM 9330 N N . ARG B 1 595 ? -28.931 2.592 -4.550 1.00 36.17 621 ARG B N 1
ATOM 9331 C CA . ARG B 1 595 ? -29.047 3.642 -3.548 1.00 39.83 621 ARG B CA 1
ATOM 9332 C C . ARG B 1 595 ? -30.221 4.574 -3.835 1.00 37.61 621 ARG B C 1
ATOM 9333 O O . ARG B 1 595 ? -30.629 4.745 -4.975 1.00 39.83 621 ARG B O 1
ATOM 9341 N N . ALA B 1 596 ? -30.726 5.193 -2.782 1.00 38.08 622 ALA B N 1
ATOM 9342 C CA . ALA B 1 596 ? -31.812 6.157 -2.876 1.00 39.74 622 ALA B CA 1
ATOM 9343 C C . ALA B 1 596 ? -31.288 7.500 -3.360 1.00 42.09 622 ALA B C 1
ATOM 9344 O O . ALA B 1 596 ? -30.176 7.899 -3.014 1.00 41.19 622 ALA B O 1
ATOM 9346 N N . LEU B 1 597 ? -32.092 8.200 -4.152 1.00 42.25 623 LEU B N 1
ATOM 9347 C CA . LEU B 1 597 ? -31.784 9.574 -4.542 1.00 42.93 623 LEU B CA 1
ATOM 9348 C C . LEU B 1 597 ? -32.974 10.452 -4.153 1.00 43.24 623 LEU B C 1
ATOM 9349 O O . LEU B 1 597 ? -34.100 10.176 -4.590 1.00 43.41 623 LEU B O 1
ATOM 9354 N N . ASP B 1 598 ? -32.740 11.491 -3.340 1.00 39.98 624 ASP B N 1
ATOM 9355 C CA . ASP B 1 598 ? -33.831 12.346 -2.851 1.00 38.76 624 ASP B CA 1
ATOM 9356 C C . ASP B 1 598 ? -34.195 13.507 -3.797 1.00 39.57 624 ASP B C 1
ATOM 9357 O O . ASP B 1 598 ? -33.596 13.672 -4.869 1.00 37.91 624 ASP B O 1
ATOM 9362 N N . TYR B 1 599 ? -35.194 14.294 -3.397 1.00 40.34 625 TYR B N 1
ATOM 9363 C CA . TYR B 1 599 ? -35.704 15.402 -4.212 1.00 43.94 625 TYR B CA 1
ATOM 9364 C C . TYR B 1 599 ? -34.699 16.548 -4.421 1.00 46.79 625 TYR B C 1
ATOM 9365 O O . TYR B 1 599 ? -34.933 17.414 -5.265 1.00 45.47 625 TYR B O 1
ATOM 9374 N N . TRP B 1 600 ? -33.595 16.537 -3.666 1.00 46.11 626 TRP B N 1
ATOM 9375 C CA . TRP B 1 600 ? -32.544 17.562 -3.761 1.00 48.17 626 TRP B CA 1
ATOM 9376 C C . TRP B 1 600 ? -31.251 16.965 -4.321 1.00 49.25 626 TRP B C 1
ATOM 9377 O O . TRP B 1 600 ? -30.162 17.480 -4.071 1.00 52.46 626 TRP B O 1
ATOM 9388 N N . ALA B 1 601 ? -31.393 15.871 -5.071 1.00 48.05 627 ALA B N 1
ATOM 9389 C CA . ALA B 1 601 ? -30.305 15.220 -5.799 1.00 48.04 627 ALA B CA 1
ATOM 9390 C C . ALA B 1 601 ? -29.215 14.642 -4.897 1.00 47.73 627 ALA B C 1
ATOM 9391 O O . ALA B 1 601 ? -28.112 14.374 -5.372 1.00 47.03 627 ALA B O 1
ATOM 9393 N N . ARG B 1 602 ? -29.525 14.418 -3.620 1.00 47.35 628 ARG B N 1
ATOM 9394 C CA . ARG B 1 602 ? -28.566 13.812 -2.698 1.00 49.94 628 ARG B CA 1
ATOM 9395 C C . ARG B 1 602 ? -28.747 12.282 -2.653 1.00 51.97 628 ARG B C 1
ATOM 9396 O O . ARG B 1 602 ? -29.856 11.803 -2.394 1.00 48.30 628 ARG B O 1
ATOM 9404 N N . PRO B 1 603 ? -27.656 11.519 -2.897 1.00 48.23 629 PRO B N 1
ATOM 9405 C CA . PRO B 1 603 ? -27.701 10.069 -2.765 1.00 46.17 629 PRO B CA 1
ATOM 9406 C C . PRO B 1 603 ? -27.513 9.589 -1.337 1.00 46.74 629 PRO B C 1
ATOM 9407 O O . PRO B 1 603 ? -26.820 10.243 -0.554 1.00 45.14 629 PRO B O 1
ATOM 9411 N N . GLY B 1 604 ? -28.152 8.467 -1.000 1.00 42.25 630 GLY B N 1
ATOM 9412 C CA . GLY B 1 604 ? -27.848 7.740 0.223 1.00 41.56 630 GLY B CA 1
ATOM 9413 C C . GLY B 1 604 ? -26.708 6.784 -0.059 1.00 41.42 630 GLY B C 1
ATOM 9414 O O . GLY B 1 604 ? -26.281 6.673 -1.200 1.00 40.66 630 GLY B O 1
ATOM 9415 N N . PRO B 1 605 ? -26.185 6.104 0.978 1.00 43.12 631 PRO B N 1
ATOM 9416 C CA . PRO B 1 605 ? -25.151 5.087 0.751 1.00 41.70 631 PRO B CA 1
ATOM 9417 C C . PRO B 1 605 ? -25.665 3.898 -0.070 1.00 43.06 631 PRO B C 1
ATOM 9418 O O . PRO B 1 605 ? -26.824 3.507 0.077 1.00 39.84 631 PRO B O 1
ATOM 9422 N N . PHE B 1 606 ? -24.800 3.331 -0.911 1.00 41.04 632 PHE B N 1
ATOM 9423 C CA . PHE B 1 606 ? -25.141 2.146 -1.693 1.00 40.93 632 PHE B CA 1
ATOM 9424 C C . PHE B 1 606 ? -25.391 0.954 -0.799 1.00 41.63 632 PHE B C 1
ATOM 9425 O O . PHE B 1 606 ? -24.762 0.791 0.249 1.00 42.25 632 PHE B O 1
ATOM 9433 N N . SER B 1 607 ? -26.323 0.116 -1.229 1.00 40.23 633 SER B N 1
ATOM 9434 C CA . SER B 1 607 ? -26.548 -1.164 -0.592 1.00 39.06 633 SER B CA 1
ATOM 9435 C C . SER B 1 607 ? -25.285 -1.997 -0.729 1.00 39.29 633 SER B C 1
ATOM 9436 O O . SER B 1 607 ? -24.448 -1.708 -1.572 1.00 38.65 633 SER B O 1
ATOM 9439 N N . ASP B 1 608 ? -25.158 -3.042 0.073 1.00 41.49 634 ASP B N 1
ATOM 9440 C CA . ASP B 1 608 ? -24.145 -4.051 -0.196 1.00 43.36 634 ASP B CA 1
ATOM 9441 C C . ASP B 1 608 ? -24.489 -4.615 -1.573 1.00 45.24 634 ASP B C 1
ATOM 9442 O O . ASP B 1 608 ? -25.667 -4.800 -1.886 1.00 45.45 634 ASP B O 1
ATOM 9447 N N . PRO B 1 609 ? -23.475 -4.868 -2.412 1.00 43.95 635 PRO B N 1
ATOM 9448 C CA . PRO B 1 609 ? -23.757 -5.366 -3.748 1.00 42.52 635 PRO B CA 1
ATOM 9449 C C . PRO B 1 609 ? -24.163 -6.833 -3.793 1.00 41.76 635 PRO B C 1
ATOM 9450 O O . PRO B 1 609 ? -23.914 -7.596 -2.855 1.00 42.25 635 PRO B O 1
ATOM 9454 N N . VAL B 1 610 ? -24.804 -7.210 -4.891 1.00 42.69 636 VAL B N 1
ATOM 9455 C CA . VAL B 1 610 ? -25.172 -8.597 -5.125 1.00 43.12 636 VAL B CA 1
ATOM 9456 C C . VAL B 1 610 ? -24.547 -9.080 -6.435 1.00 42.08 636 VAL B C 1
ATOM 9457 O O . VAL B 1 610 ? -24.707 -8.428 -7.478 1.00 37.16 636 VAL B O 1
ATOM 9461 N N . PRO B 1 611 ? -23.820 -10.219 -6.363 1.00 43.47 637 PRO B N 1
ATOM 9462 C CA . PRO B 1 611 ? -23.195 -10.802 -7.540 1.00 42.28 637 PRO B CA 1
ATOM 9463 C C . PRO B 1 611 ? -24.175 -11.712 -8.239 1.00 40.63 637 PRO B C 1
ATOM 9464 O O . PRO B 1 611 ? -24.970 -12.386 -7.589 1.00 42.39 637 PRO B O 1
ATOM 9468 N N . TYR B 1 612 ? -24.114 -11.705 -9.561 1.00 38.81 638 TYR B N 1
ATOM 9469 C CA . TYR B 1 612 ? -25.037 -12.436 -10.391 1.00 37.52 638 TYR B CA 1
ATOM 9470 C C . TYR B 1 612 ? -24.220 -13.145 -11.457 1.00 37.40 638 TYR B C 1
ATOM 9471 O O . TYR B 1 612 ? -23.330 -12.554 -12.095 1.00 37.15 638 TYR B O 1
ATOM 9480 N N . LEU B 1 613 ? -24.546 -14.416 -11.637 1.00 38.63 639 LEU B N 1
ATOM 9481 C CA . LEU B 1 613 ? -23.821 -15.282 -12.544 1.00 42.04 639 LEU B CA 1
ATOM 9482 C C . LEU B 1 613 ? -24.791 -16.034 -13.434 1.00 40.67 639 LEU B C 1
ATOM 9483 O O . LEU B 1 613 ? -25.650 -16.770 -12.959 1.00 38.55 639 LEU B O 1
ATOM 9488 N N . GLU B 1 614 ? -24.668 -15.783 -14.727 1.00 44.06 640 GLU B N 1
ATOM 9489 C CA . GLU B 1 614 ? -25.257 -16.629 -15.734 1.00 44.62 640 GLU B CA 1
ATOM 9490 C C . GLU B 1 614 ? -24.099 -17.454 -16.257 1.00 45.99 640 GLU B C 1
ATOM 9491 O O . GLU B 1 614 ? -23.051 -16.903 -16.609 1.00 45.13 640 GLU B O 1
ATOM 9497 N N . VAL B 1 615 ? -24.288 -18.770 -16.318 1.00 44.97 641 VAL B N 1
ATOM 9498 C CA . VAL B 1 615 ? -23.204 -19.699 -16.605 1.00 45.84 641 VAL B CA 1
ATOM 9499 C C . VAL B 1 615 ? -23.543 -20.560 -17.827 1.00 47.68 641 VAL B C 1
ATOM 9500 O O . VAL B 1 615 ? -24.404 -21.446 -17.734 1.00 45.78 641 VAL B O 1
ATOM 9504 N N . PRO B 1 616 ? -22.870 -20.311 -18.974 1.00 47.71 642 PRO B N 1
ATOM 9505 C CA . PRO B 1 616 ? -23.119 -21.180 -20.128 1.00 48.54 642 PRO B CA 1
ATOM 9506 C C . PRO B 1 616 ? -22.726 -22.630 -19.820 1.00 48.60 642 PRO B C 1
ATOM 9507 O O . PRO B 1 616 ? -21.714 -22.861 -19.151 1.00 48.51 642 PRO B O 1
ATOM 9511 N N . VAL B 1 617 ? -23.568 -23.564 -20.254 1.00 47.77 643 VAL B N 1
ATOM 9512 C CA . VAL B 1 617 ? -23.305 -24.992 -20.176 1.00 49.69 643 VAL B CA 1
ATOM 9513 C C . VAL B 1 617 ? -23.699 -25.606 -21.529 1.00 54.64 643 VAL B C 1
ATOM 9514 O O . VAL B 1 617 ? -24.631 -25.116 -22.177 1.00 59.90 643 VAL B O 1
ATOM 9518 N N . PRO B 1 618 ? -22.988 -26.658 -21.975 1.00 55.59 644 PRO B N 1
ATOM 9519 C CA . PRO B 1 618 ? -23.245 -27.328 -23.259 1.00 57.01 644 PRO B CA 1
ATOM 9520 C C . PRO B 1 618 ? -24.722 -27.428 -23.661 1.00 57.62 644 PRO B C 1
ATOM 9521 O O . PRO B 1 618 ? -25.501 -28.085 -22.978 1.00 60.12 644 PRO B O 1
#

Sequence (1196 aa):
EAPHLVQVDAARALWPLRRFWRSTGFCPPLYVLSWDQQLNLAYVGAVPHRGIKQVRTHWLLELVTTRGLSYNFTHLDGYLDLLRENQLLPGFELMGSASGHFTDFEDKQQVFEWKDLVSSLARRYIGRYGLAHVSSKWNFETWNEPDHHDFDNVSMTMQGFLNYYDACSEGLRAASPALRLGGPGDSFHTPPRSPLSWGLLRHCHDGTNFFTGEAGVRLDYISLHRKGARSSISILEQEKVVAQQIRQLFPKFADTPIYNDEADPLVGWSLPQPWRADVTYAAMVVKVIAQHQNLLLAAFPYALLSNDNAFLSYHPHPFAQRTLTARFQVNNTRPPHVQLLRKPVLTAMGLLALLDEEQLWAEVSQAGTVLDSNHHTVGVLASAHRPQGPADAWRAAVLIYASDDTRAHPNRSVAVTLRLRGVPPGPGLVYVTRYLDNGLCSPDGEWRRLGRPVFPTAEQFRRMRAAEDPVAAAPRPLPAGGRLTLRPALRLPSLLLVHVCARPEKPPGQVTRLRALPLTQGQLVLVWSDEHVGSKCLWTYEIQFSQAYTPVSRKPSTFNLFVFSPDTGAVSGSYRVRALDYWARPGPFSDPVPYLEVPAPHLVQVDAARALWPLRRFWRSTGFCPPPYVLSWDQQLNLAYVGAVPHRGIKQVRTHWLLELVTTLSYNFTHLDGYLDLLRENQLLPGFELMGSASGHFTDFEDKQQVFEWKDLVSSLARRYIGRYGLAHVSKWNFETWNEPDHHDFDNVSMTMQGFLNYYDACSEGLRAASPALRLGGPGDSFHTPPRSPLSWGLLRHCHDGTNFFTGEAGVRLDYISLHRKGARSSISILEQEKVVAQQIRQLFPKFADTPIYNDEADPLVGWSLPQPWRADVTYAAMVVKVIAQHQNLLLAAFPYALLSNDNAFLSYHPHPFAQRTLTARFQVNNTRPPHVQLLRKPVLTAMGLLALLDEEQLWAEVSQAGTVLDSNHTVGVLASAHRPQGPADAWRAAVLIYASDDTRAHPNRSVAVTLRLRGVPPGPGLVYVTRYLDNGLCSPDGEWRRLGRPVFPTAEQFRRMRAAEDPVAAAPRPLPAGGRLTLRPALRLPSLLLVHVCARPEKPPGQVTRLRALPLTQGQLVLVWSDEHVGSKCLWTYEIQFSQDGKAYTPVSRKPSTFNLFVFSPDTGAVSGSYRVRALDYWARPGPFSDPVPYLEVPVP

Solvent-accessible surface area: 43794 Å² total; per-residue (Å²): 69,54,92,6,57,0,33,0,21,10,81,118,51,62,110,89,5,187,65,12,0,36,2,0,0,1,38,14,73,203,92,4,66,39,89,22,0,58,0,1,0,0,4,0,18,0,3,5,26,98,0,5,76,9,0,1,0,14,39,0,0,66,30,0,56,36,138,117,104,51,29,62,19,90,97,0,15,27,0,3,45,13,1,90,82,9,33,2,8,3,1,0,0,0,2,0,13,1,63,51,57,2,57,48,0,95,54,143,107,22,0,95,21,0,45,75,0,0,4,42,0,0,128,95,0,35,66,104,28,30,81,82,17,0,28,106,3,14,0,3,0,2,12,31,6,34,86,50,119,28,115,123,13,52,19,62,68,88,0,0,22,8,0,0,1,0,0,4,28,0,0,140,47,19,12,105,58,2,78,0,0,0,0,0,0,16,2,66,81,63,126,140,5,72,19,0,8,11,0,0,115,12,7,18,88,20,90,8,64,46,81,51,116,86,13,15,65,18,53,2,0,0,0,2,41,36,1,79,99,34,1,30,23,0,8,91,47,4,84,89,1,6,65,51,2,82,124,95,4,96,142,19,43,126,16,50,7,15,0,2,15,1,0,2,15,98,34,49,53,86,50,22,109,21,1,2,21,0,2,0,0,0,0,2,0,11,5,0,0,0,0,4,46,59,24,61,56,124,34,35,16,46,24,0,0,6,4,4,0,14,2,2,86,120,83,62,11,2,19,6,8,0,1,0,0,17,8,73,5,93,84,45,194,92,85,23,17,0,1,0,10,0,1,1,0,7,0,5,8,6,0,0,7,1,7,71,47,11,2,48,34,47,8,6,55,107,68,87,91,24,71,5,67,77,26,0,1,9,2,1,0,5,12,168,79,146,35,77,36,17,12,29,12,0,0,0,0,0,0,0,0,18,13,15,122,47,78,130,152,61,50,2,53,3,28,0,103,3,79,27,7,50,138,32,89,39,27,15,25,1,27,12,34,0,3,42,52,106,1,5,0,14,8,31,22,126,156,52,60,138,25,78,77,5,80,38,91,42,5,69,123,0,32,50,4,17,31,27,73,33,37,61,41,140,109,19,65,105,64,8,142,14,56,35,169,30,84,0,122,5,7,0,0,10,0,0,0,0,0,2,88,5,138,112,62,10,22,63,0,27,126,8,37,5,6,27,11,31,92,3,16,0,0,0,9,9,5,14,88,113,2,58,7,22,1,2,50,17,2,39,1,15,17,6,144,46,47,82,71,27,110,63,127,46,9,24,7,3,10,36,17,15,17,29,129,113,18,34,1,41,15,19,0,24,0,53,0,40,6,12,45,77,34,54,4,78,44,4,48,22,4,2,1,31,24,32,116,98,71,18,53,0,41,0,19,7,80,116,48,61,107,99,4,180,59,11,0,41,2,0,0,0,39,19,120,105,58,4,18,36,80,21,0,23,0,1,0,0,4,0,16,0,3,6,25,83,0,5,64,12,0,0,0,15,70,0,0,67,23,0,58,73,126,91,39,80,17,88,76,0,14,13,0,3,29,11,1,96,43,10,29,2,15,2,1,0,0,0,3,0,12,1,63,50,54,1,58,51,1,93,51,136,135,22,0,92,49,0,43,77,0,0,6,41,0,0,130,95,1,36,67,107,31,30,79,76,21,0,27,116,3,15,0,3,0,2,14,32,6,35,87,50,119,26,114,126,12,52,18,61,68,89,0,0,22,7,0,0,1,0,0,4,17,0,0,128,50,21,10,129,47,3,78,0,0,0,0,0,0,16,1,65,81,66,126,139,6,73,19,0,8,5,0,0,132,12,5,19,93,20,93,5,72,46,77,49,90,83,10,15,66,18,54,2,0,0,0,2,41,37,1,80,100,34,1,32,24,0,6,94,46,0,104,89,1,2,84,59,2,73,127,105,8,87,142,19,25,126,15,50,6,15,0,2,14,1,0,2,13,100,34,50,53,85,50,23,109,22,0,2,20,0,1,1,0,0,0,2,0,12,5,0,0,0,0,4,46,60,18,67,52,130,29,42,12,45,24,0,0,7,4,3,0,14,3,1,88,121,80,61,10,2,19,7,7,0,2,0,0,20,8,74,3,91,102,48,232,94,84,23,20,0,1,0,10,1,1,1,0,6,0,5,8,6,0,0,7,0,8,64,36,10,2,48,34,52,8,8,62,90,71,87,90,30,70,6,69,76,40,3,1,9,1,1,0,4,12,153,82,144,35,68,44,20,12,30,13,0,0,0,0,0,0,0,1,26,15,16,128,48,63,103,158,112,87,4,56,3,15,0,102,3,88,27,9,49,138,33,88,38,31,16,18,0,24,13,32,0,4,40,35,103,1,5,0,14,8,37,14,132,163,40,60,132,26,77,73,4,80,36,80,37,4,81,134,0,31,76,4,16,36,24,73,34,47,60,40,145,106,22,66,103,69,11,159,8,57,35,163,30,79,1,86,5,6,0,0,8,0,0,0,0,0,2,89,4,134,114,65,10,22,63,0,26,97,3,28,4,11,16,12,22,90,4,14,0,0,0,8,9,5,13,82,114,2,58,9,23,1,2,47,16,2,38,0,16,14,13,64,134,68,127,87,59,83,79,26,108,65,166,41,8,24,8,3,11,38,17,17,16,29,137,113,17,41,1,42,19,29,0,62,0,52,0,40,7,12,46,77,33,55,4,80,43,5,94,74,4,31,2,43,27,19,117,19,129

GO terms:
  GO:0030211 heparin proteoglycan catabolic process (P, IMP)
  GO:0003940 L-iduronidase activity (F, IDA)
  GO:0030209 dermatan sulfate proteoglycan catabolic process (P, IDA)
  GO:0003940 L-iduronidase activity (F, TAS)
  GO:0005984 disaccharide 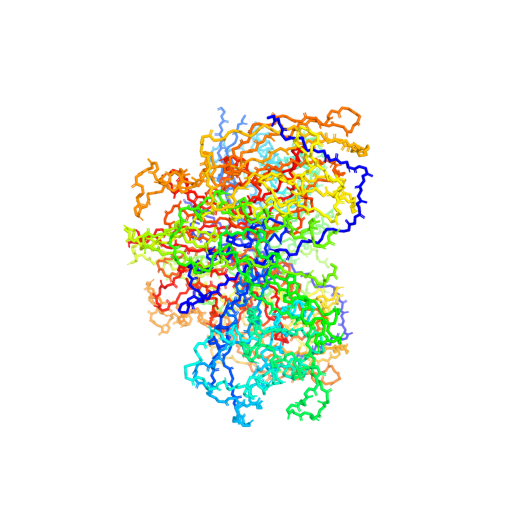metabolic process (P, TAS)
  GO:0043202 lysosomal lumen (C, TAS)
  GO:0030200 heparan sulfate proteoglycan catabolic process (P, TAS)
  GO:0030209 dermatan sulfate proteoglycan catabolic process (P, TAS)
  GO:0003940 L-iduronidase activity (F, EXP)
  GO:0070062 extracellular exosome (C, HDA)